Protein AF-A0A6N6SNC8-F1 (afdb_monomer_lite)

Structure (mmCIF, N/CA/C/O backbone):
data_AF-A0A6N6SNC8-F1
#
_entry.id   AF-A0A6N6SNC8-F1
#
loop_
_atom_site.group_PDB
_atom_site.id
_atom_site.type_symbol
_atom_site.label_atom_id
_atom_site.label_alt_id
_atom_site.label_comp_id
_atom_site.label_asym_id
_atom_site.label_entity_id
_atom_site.label_seq_id
_atom_site.pdbx_PDB_ins_code
_atom_site.Cartn_x
_atom_site.Cartn_y
_atom_site.Cartn_z
_atom_site.occupancy
_atom_site.B_iso_or_equiv
_atom_site.auth_seq_id
_atom_site.auth_comp_id
_atom_site.auth_asym_id
_atom_site.auth_atom_id
_atom_site.pdbx_PDB_model_num
ATOM 1 N N . MET A 1 1 ? 15.469 25.838 -21.365 1.00 30.25 1 MET A N 1
ATOM 2 C CA . MET A 1 1 ? 14.288 25.008 -21.039 1.00 30.25 1 MET A CA 1
ATOM 3 C C . MET A 1 1 ? 14.479 23.683 -21.743 1.00 30.25 1 MET A C 1
ATOM 5 O O . MET A 1 1 ? 14.715 23.697 -22.941 1.00 30.25 1 MET A O 1
ATOM 9 N N . SER A 1 2 ? 14.491 22.579 -21.003 1.00 34.53 2 SER A N 1
ATOM 10 C CA . SER A 1 2 ? 14.783 21.237 -21.510 1.00 34.53 2 SER A CA 1
ATOM 11 C C . SER A 1 2 ? 13.691 20.756 -22.473 1.00 34.53 2 SER A C 1
ATOM 13 O O . SER A 1 2 ? 12.701 20.163 -22.051 1.00 34.53 2 SER A O 1
ATOM 15 N N . THR A 1 3 ? 13.880 20.994 -23.769 1.00 47.97 3 THR A N 1
ATOM 16 C CA . THR A 1 3 ? 13.069 20.475 -24.889 1.00 47.97 3 THR A CA 1
ATOM 17 C C . THR A 1 3 ? 13.160 18.955 -25.066 1.00 47.97 3 THR A C 1
ATOM 19 O O . THR A 1 3 ? 12.480 18.393 -25.914 1.00 47.97 3 THR A O 1
ATOM 22 N N . ILE A 1 4 ? 13.968 18.283 -24.244 1.00 53.31 4 ILE A N 1
ATOM 23 C CA . ILE A 1 4 ? 14.408 16.892 -24.409 1.00 53.31 4 ILE A CA 1
ATOM 24 C C . ILE A 1 4 ? 13.260 15.868 -24.231 1.00 53.31 4 ILE A C 1
ATOM 26 O O . ILE A 1 4 ? 13.369 14.740 -24.694 1.00 53.31 4 ILE A O 1
ATOM 30 N N . LEU A 1 5 ? 12.133 16.248 -23.611 1.00 61.12 5 LEU A N 1
ATOM 31 C CA . LEU A 1 5 ? 10.960 15.382 -23.386 1.00 61.12 5 LEU A CA 1
ATOM 32 C C . LEU A 1 5 ? 9.649 16.164 -23.560 1.00 61.12 5 LEU A C 1
ATOM 34 O O . LEU A 1 5 ? 8.864 16.300 -22.617 1.00 61.12 5 LEU A O 1
ATOM 38 N N . SER A 1 6 ? 9.440 16.744 -24.741 1.00 69.75 6 SER A N 1
ATOM 39 C CA . SER A 1 6 ? 8.184 17.430 -25.055 1.00 69.75 6 SER A CA 1
ATOM 40 C C . SER A 1 6 ? 7.028 16.423 -25.192 1.00 69.75 6 SER A C 1
ATOM 42 O O . SER A 1 6 ? 7.245 15.269 -25.568 1.00 69.75 6 SER A O 1
ATOM 44 N N . THR A 1 7 ? 5.796 16.827 -24.873 1.00 69.38 7 THR A N 1
ATOM 45 C CA . THR A 1 7 ? 4.614 15.941 -24.909 1.00 69.38 7 THR A CA 1
ATOM 46 C C . THR A 1 7 ? 4.378 15.360 -26.311 1.00 69.38 7 THR A C 1
ATOM 48 O O . THR A 1 7 ? 3.911 14.230 -26.454 1.00 69.38 7 THR A O 1
ATOM 51 N N . GLU A 1 8 ? 4.803 16.087 -27.348 1.00 70.00 8 GLU A N 1
ATOM 52 C CA . GLU A 1 8 ? 4.810 15.648 -28.745 1.00 70.00 8 GLU A CA 1
ATOM 53 C C . GLU A 1 8 ? 5.697 14.410 -28.930 1.00 70.00 8 GLU A C 1
ATOM 55 O O . GLU A 1 8 ? 5.263 13.406 -29.495 1.00 70.00 8 GLU A O 1
ATOM 60 N N . LEU A 1 9 ? 6.915 14.439 -28.382 1.00 72.25 9 LEU A N 1
ATOM 61 C CA . LEU A 1 9 ? 7.845 13.317 -28.446 1.00 72.25 9 LEU A CA 1
ATOM 62 C C . LEU A 1 9 ? 7.339 12.100 -27.654 1.00 72.25 9 LEU A C 1
ATOM 64 O O . LEU A 1 9 ? 7.426 10.966 -28.127 1.00 72.25 9 LEU A O 1
ATOM 68 N N . LEU A 1 10 ? 6.773 12.339 -26.467 1.00 72.00 10 LEU A N 1
ATOM 69 C CA . LEU A 1 10 ? 6.213 11.285 -25.614 1.00 72.00 10 LEU A CA 1
ATOM 70 C C . LEU A 1 10 ? 5.106 10.498 -26.330 1.00 72.00 10 LEU A C 1
ATOM 72 O O . LEU A 1 10 ? 5.070 9.270 -26.246 1.00 72.00 10 LEU A O 1
ATOM 76 N N . SER A 1 11 ? 4.234 11.197 -27.060 1.00 69.38 11 SER A N 1
ATOM 77 C CA . SER A 1 11 ? 3.096 10.581 -27.753 1.00 69.38 11 SER A CA 1
ATOM 78 C C . SER A 1 11 ? 3.502 9.632 -28.889 1.00 69.38 11 SER A C 1
ATOM 80 O O . SER A 1 11 ? 2.806 8.649 -29.142 1.00 69.38 11 SER A O 1
ATOM 82 N N . LEU A 1 12 ? 4.654 9.879 -29.524 1.00 66.00 12 LEU A N 1
ATOM 83 C CA . LEU A 1 12 ? 5.172 9.078 -30.638 1.00 66.00 12 LEU A CA 1
ATOM 84 C C . LEU A 1 12 ? 6.055 7.909 -30.189 1.00 66.00 12 LEU A C 1
ATOM 86 O O . LEU A 1 12 ? 6.113 6.887 -30.869 1.00 66.00 12 LEU A O 1
ATOM 90 N N . LEU A 1 13 ? 6.740 8.036 -29.051 1.00 69.12 13 LEU A N 1
ATOM 91 C CA . LEU A 1 13 ? 7.660 7.004 -28.561 1.00 69.12 13 LEU A CA 1
ATOM 92 C C . LEU A 1 13 ? 6.989 5.927 -27.704 1.00 69.12 13 LEU A C 1
ATOM 94 O O . LEU A 1 13 ? 7.577 4.868 -27.501 1.00 69.12 13 LEU A O 1
ATOM 98 N N . HIS A 1 14 ? 5.764 6.144 -27.215 1.00 64.38 14 HIS A N 1
ATOM 99 C CA . HIS A 1 14 ? 5.116 5.177 -26.321 1.00 64.38 14 HIS A CA 1
ATOM 100 C C . HIS A 1 14 ? 4.861 3.800 -26.971 1.00 64.38 14 HIS A C 1
ATOM 102 O O . HIS A 1 14 ? 4.758 2.809 -26.248 1.00 64.38 14 HIS A O 1
ATOM 108 N N . HIS A 1 15 ? 4.800 3.742 -28.306 1.00 62.62 15 HIS A N 1
ATOM 109 C CA . HIS A 1 15 ? 4.545 2.528 -29.087 1.00 62.62 15 HIS A CA 1
ATOM 110 C C . HIS A 1 15 ? 5.802 1.734 -29.471 1.00 62.62 15 HIS A C 1
ATOM 112 O O . HIS A 1 15 ? 5.677 0.613 -29.962 1.00 62.62 15 HIS A O 1
ATOM 118 N N . VAL A 1 16 ? 7.001 2.293 -29.277 1.00 64.38 16 VAL A N 1
ATOM 119 C CA . VAL A 1 16 ? 8.247 1.628 -29.675 1.00 64.38 16 VAL A CA 1
ATOM 120 C C . VAL A 1 16 ? 8.626 0.586 -28.616 1.00 64.38 16 VAL A C 1
ATOM 122 O O . VAL A 1 16 ? 8.676 0.884 -27.423 1.00 64.38 16 VAL A O 1
ATOM 125 N N . GLU A 1 17 ? 8.899 -0.652 -29.039 1.00 62.62 17 GLU A N 1
ATOM 126 C CA . GLU A 1 17 ? 9.297 -1.755 -28.151 1.00 62.62 17 GLU A CA 1
ATOM 127 C C . GLU A 1 17 ? 10.752 -2.177 -28.403 1.00 62.62 17 GLU A C 1
ATOM 129 O O . GLU A 1 17 ? 11.101 -2.645 -29.484 1.00 62.62 17 GLU A O 1
ATOM 134 N N . LEU A 1 18 ? 11.595 -2.084 -27.370 1.00 61.59 18 LEU A N 1
ATOM 135 C CA . LEU A 1 18 ? 13.046 -2.328 -27.446 1.00 61.59 18 LEU A CA 1
ATOM 136 C C . LEU A 1 18 ? 13.452 -3.763 -27.795 1.00 61.59 18 LEU A C 1
ATOM 138 O O . LEU A 1 18 ? 14.553 -4.010 -28.280 1.00 61.59 18 LEU A O 1
ATOM 142 N N . ASN A 1 19 ? 12.574 -4.725 -27.542 1.00 59.25 19 ASN A N 1
ATOM 143 C CA . ASN A 1 19 ? 12.831 -6.134 -27.812 1.00 59.25 19 ASN A CA 1
ATOM 144 C C . ASN A 1 19 ? 12.442 -6.552 -29.246 1.00 59.25 19 ASN A C 1
ATOM 146 O O . ASN A 1 19 ? 12.583 -7.729 -29.592 1.00 59.25 19 ASN A O 1
ATOM 150 N N . LYS A 1 20 ? 11.914 -5.627 -30.064 1.00 64.88 20 LYS A N 1
ATOM 151 C CA . LYS A 1 20 ? 11.582 -5.858 -31.474 1.00 64.88 20 LYS A CA 1
ATOM 152 C C . LYS A 1 20 ? 12.722 -5.370 -32.365 1.00 64.88 20 LYS A C 1
ATOM 154 O O . LYS A 1 20 ? 13.299 -4.309 -32.153 1.00 64.88 20 LYS A O 1
ATOM 159 N N . SER A 1 21 ? 13.047 -6.141 -33.400 1.00 61.69 21 SER A N 1
ATOM 160 C CA . SER A 1 21 ? 13.961 -5.681 -34.449 1.00 61.69 21 SER A CA 1
ATOM 161 C C . SER A 1 21 ? 13.366 -4.461 -35.154 1.00 61.69 21 SER A C 1
ATOM 163 O O . SER A 1 21 ? 12.215 -4.536 -35.581 1.00 61.69 21 SER A O 1
ATOM 165 N N . GLY A 1 22 ? 14.142 -3.389 -35.322 1.00 70.56 22 GLY A N 1
ATOM 166 C CA . GLY A 1 22 ? 13.676 -2.155 -35.962 1.00 70.56 22 GLY A CA 1
ATOM 167 C C . GLY A 1 22 ? 13.325 -1.014 -34.997 1.00 70.56 22 GLY A C 1
ATOM 168 O O . GLY A 1 22 ? 12.926 0.051 -35.462 1.00 70.56 22 GLY A O 1
ATOM 169 N N . TRP A 1 23 ? 13.469 -1.204 -33.677 1.00 74.69 23 TRP A N 1
ATOM 170 C CA . TRP A 1 23 ? 13.125 -0.183 -32.675 1.00 74.69 23 TRP A CA 1
ATOM 171 C C . TRP A 1 23 ? 13.933 1.113 -32.842 1.00 74.69 23 TRP A C 1
ATOM 173 O O . TRP A 1 23 ? 13.412 2.202 -32.590 1.00 74.69 23 TRP A O 1
ATOM 183 N N . TRP A 1 24 ? 15.194 1.016 -33.280 1.00 78.94 24 TRP A N 1
ATOM 184 C CA . TRP A 1 24 ? 16.045 2.185 -33.511 1.00 78.94 24 TRP A CA 1
ATOM 185 C C . TRP A 1 24 ? 15.523 2.988 -34.704 1.00 78.94 24 TRP A C 1
ATOM 187 O O . TRP A 1 24 ? 15.339 4.200 -34.616 1.00 78.94 24 TRP A O 1
ATOM 197 N N . GLU A 1 25 ? 15.209 2.301 -35.801 1.00 82.00 25 GLU A N 1
ATOM 198 C CA . GLU A 1 25 ? 14.643 2.893 -37.007 1.00 82.00 25 GLU A CA 1
ATOM 199 C C . GLU A 1 25 ? 13.294 3.563 -36.723 1.00 82.00 25 GLU A C 1
ATOM 201 O O . GLU A 1 25 ? 13.073 4.691 -37.157 1.00 82.00 25 GLU A O 1
ATOM 206 N N . GLU A 1 26 ? 12.415 2.916 -35.955 1.00 80.94 26 GLU A N 1
ATOM 207 C CA . GLU A 1 26 ? 11.128 3.486 -35.535 1.00 80.94 26 GLU A CA 1
ATOM 208 C C . GLU A 1 26 ? 11.306 4.717 -34.637 1.00 80.94 26 GLU A C 1
ATOM 210 O O . GLU A 1 26 ? 10.615 5.719 -34.821 1.00 80.94 26 GLU A O 1
ATOM 215 N N . SER A 1 27 ? 12.285 4.694 -33.729 1.00 79.25 27 SER A N 1
ATOM 216 C CA . SER A 1 27 ? 12.608 5.841 -32.870 1.00 79.25 27 SER A CA 1
ATOM 217 C C . SER A 1 27 ? 13.084 7.041 -33.694 1.00 79.25 27 SER A C 1
ATOM 219 O O . SER A 1 27 ? 12.595 8.155 -33.506 1.00 79.25 27 SER A O 1
ATOM 221 N N . VAL A 1 28 ? 13.974 6.822 -34.669 1.00 83.00 28 VAL A N 1
ATOM 222 C CA . VAL A 1 28 ? 14.445 7.873 -35.591 1.00 83.00 28 VAL A CA 1
ATOM 223 C C . VAL A 1 28 ? 13.308 8.420 -36.458 1.00 83.00 28 VAL A C 1
ATOM 225 O O . VAL A 1 28 ? 13.212 9.635 -36.638 1.00 83.00 28 VAL A O 1
ATOM 228 N N . GLN A 1 29 ? 12.401 7.565 -36.937 1.00 86.00 29 GLN A N 1
ATOM 229 C CA . GLN A 1 29 ? 11.201 7.987 -37.677 1.00 86.00 29 GLN A CA 1
ATOM 230 C C . GLN A 1 29 ? 10.268 8.853 -36.809 1.00 86.00 29 GLN A C 1
ATOM 232 O O . GLN A 1 29 ? 9.730 9.860 -37.286 1.00 86.00 29 GLN A O 1
ATOM 237 N N . SER A 1 30 ? 10.124 8.523 -35.524 1.00 84.25 30 SER A N 1
ATOM 238 C CA . SER A 1 30 ? 9.389 9.340 -34.552 1.00 84.25 30 SER A CA 1
ATOM 239 C C . SER A 1 30 ? 10.055 10.699 -34.318 1.00 84.25 30 SER A C 1
ATOM 241 O O . SER A 1 30 ? 9.365 11.718 -34.358 1.00 84.25 30 SER A O 1
ATOM 243 N N . PHE A 1 31 ? 11.384 10.762 -34.177 1.00 82.75 31 PHE A N 1
ATOM 244 C CA . PHE A 1 31 ? 12.109 12.036 -34.044 1.00 82.75 31 PHE A CA 1
ATOM 245 C C . PHE A 1 31 ? 11.957 12.933 -35.281 1.00 82.75 31 PHE A C 1
ATOM 247 O O . PHE A 1 31 ? 11.683 14.128 -35.145 1.00 82.75 31 PHE A O 1
ATOM 254 N N . ILE A 1 32 ? 12.058 12.361 -36.486 1.00 86.00 32 ILE A N 1
ATOM 255 C CA . ILE A 1 32 ? 11.804 13.078 -37.747 1.00 86.00 32 ILE A CA 1
ATOM 256 C C . ILE A 1 32 ? 10.371 13.628 -37.769 1.00 86.00 32 ILE A C 1
ATOM 258 O O . ILE A 1 32 ? 10.148 14.776 -38.152 1.00 86.00 32 ILE A O 1
ATOM 262 N N . SER A 1 33 ? 9.395 12.840 -37.316 1.00 85.19 33 SER A N 1
ATOM 263 C CA . SER A 1 33 ? 7.991 13.260 -37.265 1.00 85.19 33 SER A CA 1
ATOM 264 C C . SER A 1 33 ? 7.778 14.459 -36.331 1.00 85.19 33 SER A C 1
ATOM 266 O O . SER A 1 33 ? 7.068 15.397 -36.700 1.00 85.19 33 SER A O 1
ATOM 268 N N . VAL A 1 34 ? 8.441 14.484 -35.166 1.00 83.88 34 VAL A N 1
ATOM 269 C CA . VAL A 1 34 ? 8.385 15.613 -34.214 1.00 83.88 34 VAL A CA 1
ATOM 270 C C . VAL A 1 34 ? 8.845 16.926 -34.857 1.00 83.88 34 VAL A C 1
ATOM 272 O O . VAL A 1 34 ? 8.243 17.967 -34.585 1.00 83.88 34 VAL A O 1
ATOM 275 N N . ALA A 1 35 ? 9.850 16.890 -35.740 1.00 84.00 35 ALA A N 1
ATOM 276 C CA . ALA A 1 35 ? 10.332 18.079 -36.448 1.00 84.00 35 ALA A CA 1
ATOM 277 C C . ALA A 1 35 ? 9.221 18.746 -37.275 1.00 84.00 35 ALA A C 1
ATOM 279 O O . ALA A 1 35 ? 9.010 19.957 -37.183 1.00 84.00 35 ALA A O 1
ATOM 280 N N . PHE A 1 36 ? 8.449 17.947 -38.018 1.00 84.56 36 PHE A N 1
ATOM 281 C CA . PHE A 1 36 ? 7.308 18.447 -38.786 1.00 84.56 36 PHE A CA 1
ATOM 282 C C . PHE A 1 36 ? 6.190 18.954 -37.878 1.00 84.56 36 PHE A C 1
ATOM 284 O O . PHE A 1 36 ? 5.623 20.013 -38.131 1.00 84.56 36 PHE A O 1
ATOM 291 N N . ILE A 1 37 ? 5.883 18.227 -36.804 1.00 83.25 37 ILE A N 1
ATOM 292 C CA . ILE A 1 37 ? 4.804 18.574 -35.873 1.00 83.25 37 ILE A CA 1
ATOM 293 C C . ILE A 1 37 ? 5.063 19.916 -35.186 1.00 83.25 37 ILE A C 1
ATOM 295 O O . ILE A 1 37 ? 4.176 20.771 -35.176 1.00 83.25 37 ILE A O 1
ATOM 299 N N . GLN A 1 38 ? 6.271 20.133 -34.655 1.00 79.50 38 GLN A N 1
ATOM 300 C CA . GLN A 1 38 ? 6.625 21.402 -34.009 1.00 79.50 38 GLN A CA 1
ATOM 301 C C . GLN A 1 38 ? 6.636 22.579 -34.990 1.00 79.50 38 GLN A C 1
ATOM 303 O O . GLN A 1 38 ? 6.488 23.726 -34.571 1.00 79.50 38 GLN A O 1
ATOM 308 N N . ASN A 1 39 ? 6.772 22.301 -36.288 1.00 82.00 39 ASN A N 1
ATOM 309 C CA . ASN A 1 39 ? 6.674 23.290 -37.355 1.00 82.00 39 ASN A CA 1
ATOM 310 C C . ASN A 1 39 ? 5.256 23.381 -37.964 1.00 82.00 39 ASN A C 1
ATOM 312 O O . ASN A 1 39 ? 5.092 23.849 -39.090 1.00 82.00 39 ASN A O 1
ATOM 316 N N . GLY A 1 40 ? 4.222 22.886 -37.269 1.00 78.56 40 GLY A N 1
ATOM 317 C CA . GLY A 1 40 ? 2.825 22.959 -37.721 1.00 78.56 40 GLY A CA 1
ATOM 318 C C . GLY A 1 40 ? 2.519 22.119 -38.966 1.00 78.56 40 GLY A C 1
ATOM 319 O O . GLY A 1 40 ? 1.628 22.465 -39.737 1.00 78.56 40 GLY A O 1
ATOM 320 N N . ASN A 1 41 ? 3.280 21.045 -39.186 1.00 85.19 41 ASN A N 1
ATOM 321 C CA . ASN A 1 41 ? 3.298 20.247 -40.411 1.00 85.19 41 ASN A CA 1
ATOM 322 C C . ASN A 1 41 ? 3.507 21.105 -41.672 1.00 85.19 41 ASN A C 1
ATOM 324 O O . ASN A 1 41 ? 2.824 20.920 -42.678 1.00 85.19 41 ASN A O 1
ATOM 328 N N . ALA A 1 42 ? 4.425 22.074 -41.621 1.00 85.31 42 ALA A N 1
ATOM 329 C CA . ALA A 1 42 ? 4.873 22.807 -42.801 1.00 85.31 42 ALA A CA 1
ATOM 330 C C . ALA A 1 42 ? 5.792 21.945 -43.688 1.00 85.31 42 ALA A C 1
ATOM 332 O O . ALA A 1 42 ? 6.376 20.957 -43.245 1.00 85.31 42 ALA A O 1
ATOM 333 N N . TRP A 1 43 ? 5.915 22.315 -44.964 1.00 88.56 43 TRP A N 1
ATOM 334 C CA . TRP A 1 43 ? 6.829 21.660 -45.903 1.00 88.56 43 TRP A CA 1
ATOM 335 C C . TRP A 1 43 ? 8.283 22.018 -45.578 1.00 88.56 43 TRP A C 1
ATOM 337 O O . TRP A 1 43 ? 8.626 23.199 -45.629 1.00 88.56 43 TRP A O 1
ATOM 347 N N . MET A 1 44 ? 9.126 21.019 -45.303 1.00 88.00 44 MET A N 1
ATOM 348 C CA . MET A 1 44 ? 10.530 21.212 -44.904 1.00 88.00 44 MET A CA 1
ATOM 349 C C . MET A 1 44 ? 11.500 20.546 -45.882 1.00 88.00 44 MET A C 1
ATOM 351 O O . MET A 1 44 ? 11.183 19.496 -46.445 1.00 88.00 44 MET A O 1
ATOM 355 N N . VAL A 1 45 ? 12.681 21.132 -46.077 1.00 88.62 45 VAL A N 1
ATOM 356 C CA . VAL A 1 45 ? 13.793 20.480 -46.801 1.00 88.62 45 VAL A CA 1
ATOM 357 C C . VAL A 1 45 ? 14.608 19.576 -45.867 1.00 88.62 45 VAL A C 1
ATOM 359 O O . VAL A 1 45 ? 14.532 19.687 -44.643 1.00 88.62 45 VAL A O 1
ATOM 362 N N . ASP A 1 46 ? 15.409 18.677 -46.433 1.00 84.12 46 ASP A N 1
ATOM 363 C CA . ASP A 1 46 ? 16.264 17.748 -45.682 1.00 84.12 46 ASP A CA 1
ATOM 364 C C . ASP A 1 46 ? 17.225 18.461 -44.715 1.00 84.12 46 ASP A C 1
ATOM 366 O O . ASP A 1 46 ? 17.362 18.037 -43.566 1.00 84.12 46 ASP A O 1
ATOM 370 N N . SER A 1 47 ? 17.824 19.582 -45.129 1.00 83.69 47 SER A N 1
ATOM 371 C CA . SER A 1 47 ? 18.714 20.379 -44.276 1.00 83.69 47 SER A CA 1
ATOM 372 C C . SER A 1 47 ? 18.012 20.966 -43.046 1.00 83.69 47 SER A C 1
ATOM 374 O O . SER A 1 47 ? 18.608 21.009 -41.975 1.00 83.69 47 SER A O 1
ATOM 376 N N . GLU A 1 48 ? 16.745 21.377 -43.172 1.00 86.00 48 GLU A N 1
ATOM 377 C CA . GLU A 1 48 ? 15.949 21.920 -42.058 1.00 86.00 48 GLU A CA 1
ATOM 378 C C . GLU A 1 48 ? 15.580 20.826 -41.049 1.00 86.00 48 GLU A C 1
ATOM 380 O O . GLU A 1 48 ? 15.591 21.060 -39.840 1.00 86.00 48 GLU A O 1
ATOM 385 N N . ILE A 1 49 ? 15.284 19.616 -41.536 1.00 84.81 49 ILE A N 1
ATOM 386 C CA . ILE A 1 49 ? 14.999 18.451 -40.687 1.00 84.81 49 ILE A CA 1
ATOM 387 C C . ILE A 1 49 ? 16.262 18.056 -39.920 1.00 84.81 49 ILE A C 1
ATOM 389 O O . ILE A 1 49 ? 16.215 17.897 -38.703 1.00 84.81 49 ILE A O 1
ATOM 393 N N . ILE A 1 50 ? 17.399 17.937 -40.612 1.00 84.19 50 ILE A N 1
ATOM 394 C CA . ILE A 1 50 ? 18.682 17.580 -39.993 1.00 84.19 50 ILE A CA 1
ATOM 395 C C . ILE A 1 50 ? 19.073 18.622 -38.942 1.00 84.19 50 ILE A C 1
ATOM 397 O O . ILE A 1 50 ? 19.403 18.235 -37.825 1.00 84.19 50 ILE A O 1
ATOM 401 N N . GLN A 1 51 ? 18.965 19.916 -39.262 1.00 84.81 51 GLN A N 1
ATOM 402 C CA . GLN A 1 51 ? 19.257 20.999 -38.322 1.00 84.81 51 GLN A CA 1
ATOM 403 C C . GLN A 1 51 ? 18.370 20.927 -37.071 1.00 84.81 51 GLN A C 1
ATOM 405 O O . GLN A 1 51 ? 18.858 21.083 -35.955 1.00 84.81 51 GLN A O 1
ATOM 410 N N . PHE A 1 52 ? 17.074 20.645 -37.230 1.00 84.12 52 PHE A N 1
ATOM 411 C CA . PHE A 1 52 ? 16.178 20.465 -36.089 1.00 84.12 52 PHE A CA 1
ATOM 412 C C . PHE A 1 52 ? 16.626 19.297 -35.193 1.00 84.12 52 PHE A C 1
ATOM 414 O O . PHE A 1 52 ? 16.678 19.437 -33.971 1.00 84.12 52 PHE A O 1
ATOM 421 N N . LEU A 1 53 ? 16.968 18.151 -35.787 1.00 82.31 53 LEU A N 1
ATOM 422 C CA . LEU A 1 53 ? 17.371 16.953 -35.047 1.00 82.31 53 LEU A CA 1
ATOM 423 C C . LEU A 1 53 ? 18.704 17.147 -34.301 1.00 82.31 53 LEU A C 1
ATOM 425 O O . LEU A 1 53 ? 18.819 16.720 -33.151 1.00 82.31 53 LEU A O 1
ATOM 429 N N . THR A 1 54 ? 19.686 17.817 -34.907 1.00 80.19 54 THR A N 1
ATOM 430 C CA . THR A 1 54 ? 21.008 18.035 -34.295 1.00 80.19 54 THR A CA 1
ATOM 431 C C . THR A 1 54 ? 21.026 19.198 -33.301 1.00 80.19 54 THR A C 1
ATOM 433 O O . THR A 1 54 ? 21.624 19.064 -32.237 1.00 80.19 54 THR A O 1
ATOM 436 N N . GLU A 1 55 ? 20.367 20.325 -33.595 1.00 79.00 55 GLU A N 1
ATOM 437 C CA . GLU A 1 55 ? 20.442 21.536 -32.757 1.00 79.00 55 GLU A CA 1
ATOM 438 C C . GLU A 1 55 ? 19.387 21.581 -31.642 1.00 79.00 55 GLU A C 1
ATOM 440 O O . GLU A 1 55 ? 19.671 22.105 -30.566 1.00 79.00 55 GLU A O 1
ATOM 445 N N . LYS A 1 56 ? 18.169 21.053 -31.859 1.00 75.12 56 LYS A N 1
ATOM 446 C CA . LYS A 1 56 ? 17.090 21.101 -30.846 1.00 75.12 56 LYS A CA 1
ATOM 447 C C . LYS A 1 56 ? 16.941 19.830 -30.014 1.00 75.12 56 LYS A C 1
ATOM 449 O O . LYS A 1 56 ? 16.507 19.929 -28.864 1.00 75.12 56 LYS A O 1
ATOM 454 N N . LEU A 1 57 ? 17.227 18.663 -30.595 1.00 70.94 57 LEU A N 1
ATOM 455 C CA . LEU A 1 57 ? 17.143 17.364 -29.913 1.00 70.94 57 LEU A CA 1
ATOM 456 C C . LEU A 1 57 ? 18.517 16.792 -29.533 1.00 70.94 57 LEU A C 1
ATOM 458 O O . LEU A 1 57 ? 18.563 15.746 -28.892 1.00 70.94 57 LEU A O 1
ATOM 462 N N . GLU A 1 58 ? 19.610 17.480 -29.888 1.00 75.50 58 GLU A N 1
ATOM 463 C CA . GLU A 1 58 ? 20.992 17.080 -29.575 1.00 75.50 58 GLU A CA 1
ATOM 464 C C . GLU A 1 58 ? 21.337 15.655 -30.067 1.00 75.50 58 GLU A C 1
ATOM 466 O O . GLU A 1 58 ? 22.119 14.934 -29.441 1.00 75.50 58 GLU A O 1
ATOM 471 N N . LEU A 1 59 ? 20.747 15.224 -31.192 1.00 77.75 59 LEU A N 1
ATOM 472 C CA . LEU A 1 59 ? 20.992 13.897 -31.760 1.00 77.75 59 LEU A CA 1
ATOM 473 C C . LEU A 1 59 ? 22.321 13.860 -32.527 1.00 77.75 59 LEU A C 1
ATOM 475 O O . LEU A 1 59 ? 22.563 14.676 -33.416 1.00 77.75 59 LEU A O 1
ATOM 479 N N . GLN A 1 60 ? 23.157 12.865 -32.230 1.00 74.62 60 GLN A N 1
ATOM 480 C CA . GLN A 1 60 ? 24.458 12.637 -32.875 1.00 74.62 60 GLN A CA 1
ATOM 481 C C . GLN A 1 60 ? 24.366 11.534 -33.939 1.00 74.62 60 GLN A C 1
ATOM 483 O O . GLN A 1 60 ? 25.103 10.552 -33.911 1.00 74.62 60 GLN A O 1
ATOM 488 N N . ILE A 1 61 ? 23.421 11.672 -34.871 1.00 76.38 61 ILE A N 1
ATOM 489 C CA . ILE A 1 61 ? 23.189 10.685 -35.934 1.00 76.38 61 ILE A CA 1
ATOM 490 C C . ILE A 1 61 ? 23.805 11.186 -37.240 1.00 76.38 61 ILE A C 1
ATOM 492 O O . ILE A 1 61 ? 23.626 12.341 -37.623 1.00 76.38 61 ILE A O 1
ATOM 496 N N . ASP A 1 62 ? 24.492 10.290 -37.946 1.00 79.94 62 ASP A N 1
ATOM 497 C CA . ASP A 1 62 ? 25.024 10.560 -39.279 1.00 79.94 62 ASP A CA 1
ATOM 498 C C . ASP A 1 62 ? 23.918 10.980 -40.271 1.00 79.94 62 ASP A C 1
ATOM 500 O O . ASP A 1 62 ? 22.839 10.375 -40.334 1.00 79.94 62 ASP A O 1
ATOM 504 N N . GLN A 1 63 ? 24.194 12.012 -41.073 1.00 81.38 63 GLN A N 1
ATOM 505 C CA . GLN A 1 63 ? 23.223 12.616 -41.989 1.00 81.38 63 GLN A CA 1
ATOM 506 C C . GLN A 1 63 ? 22.716 11.612 -43.030 1.00 81.38 63 GLN A C 1
ATOM 508 O O . GLN A 1 63 ? 21.534 11.635 -43.387 1.00 81.38 63 GLN A O 1
ATOM 513 N N . ASP A 1 64 ? 23.572 10.688 -43.468 1.00 81.06 64 ASP A N 1
ATOM 514 C CA . ASP A 1 64 ? 23.205 9.662 -44.444 1.00 81.06 64 ASP A CA 1
ATOM 515 C C . ASP A 1 64 ? 22.197 8.655 -43.867 1.00 81.06 64 ASP A C 1
ATOM 517 O O . ASP A 1 64 ? 21.280 8.209 -44.565 1.00 81.06 64 ASP A O 1
ATOM 521 N N . ARG A 1 65 ? 22.273 8.354 -42.561 1.00 80.50 65 ARG A N 1
ATOM 522 C CA . ARG A 1 65 ? 21.273 7.508 -41.884 1.00 80.50 65 ARG A CA 1
ATOM 523 C C . ARG A 1 65 ? 19.926 8.210 -41.766 1.00 80.50 65 ARG A C 1
ATOM 525 O O . ARG A 1 65 ? 18.900 7.563 -41.980 1.00 80.50 65 ARG A O 1
ATOM 532 N N . ILE A 1 66 ? 19.915 9.510 -41.464 1.00 83.88 66 ILE A N 1
ATOM 533 C CA . ILE A 1 66 ? 18.676 10.304 -41.402 1.00 83.88 66 ILE A CA 1
ATOM 534 C C . ILE A 1 66 ? 17.999 10.310 -42.776 1.00 83.88 66 ILE A C 1
ATOM 536 O O . ILE A 1 66 ? 16.813 9.993 -42.878 1.00 83.88 66 ILE A O 1
ATOM 540 N N . LYS A 1 67 ? 18.759 10.572 -43.847 1.00 85.44 67 LYS A N 1
ATOM 541 C CA . LYS A 1 67 ? 18.251 10.544 -45.228 1.00 85.44 67 LYS A CA 1
ATOM 542 C C . LYS A 1 67 ? 17.666 9.183 -45.601 1.00 85.44 67 LYS A C 1
ATOM 544 O O . LYS A 1 67 ? 16.543 9.118 -46.100 1.00 85.44 67 LYS A O 1
ATOM 549 N N . LYS A 1 68 ? 18.355 8.091 -45.255 1.00 87.25 68 LYS A N 1
ATOM 550 C CA . LYS A 1 68 ? 17.852 6.727 -45.471 1.00 87.25 68 LYS A CA 1
ATOM 551 C C . LYS A 1 68 ? 16.525 6.468 -44.746 1.00 87.25 68 LYS A C 1
ATOM 553 O O . LYS A 1 68 ? 15.647 5.810 -45.295 1.00 87.25 68 LYS A O 1
ATOM 558 N N . GLN A 1 69 ? 16.338 6.992 -43.532 1.00 88.31 69 GLN A N 1
ATOM 559 C CA . GLN A 1 69 ? 15.058 6.860 -42.823 1.00 88.31 69 GLN A CA 1
ATOM 560 C C . GLN A 1 69 ? 13.946 7.717 -43.438 1.00 88.31 69 GLN A C 1
ATOM 562 O O . GLN A 1 69 ? 12.808 7.254 -43.509 1.00 88.31 69 GLN A O 1
ATOM 567 N N . ILE A 1 70 ? 14.256 8.910 -43.956 1.00 87.12 70 ILE A N 1
ATOM 568 C CA . ILE A 1 70 ? 13.296 9.733 -44.712 1.00 87.12 70 ILE A CA 1
ATOM 569 C C . ILE A 1 70 ? 12.799 8.974 -45.956 1.00 87.12 70 ILE A C 1
ATOM 571 O O . ILE A 1 70 ? 11.594 8.936 -46.216 1.00 87.12 70 ILE A O 1
ATOM 575 N N . GLU A 1 71 ? 13.691 8.295 -46.683 1.00 86.19 71 GLU A N 1
ATOM 576 C CA . GLU A 1 71 ? 13.322 7.440 -47.823 1.00 86.19 71 GLU A CA 1
ATOM 577 C C . GLU A 1 71 ? 12.421 6.267 -47.405 1.00 86.19 71 GLU A C 1
ATOM 579 O O . GLU A 1 71 ? 11.416 5.975 -48.063 1.00 86.19 71 GLU A O 1
ATOM 584 N N . VAL A 1 72 ? 12.722 5.622 -46.273 1.00 87.44 72 VAL A N 1
ATOM 585 C CA . VAL A 1 72 ? 11.869 4.560 -45.715 1.00 87.44 72 VAL A CA 1
ATOM 586 C C . VAL A 1 72 ? 10.482 5.107 -45.360 1.00 87.44 72 VAL A C 1
ATOM 588 O O . VAL A 1 72 ? 9.477 4.493 -45.726 1.00 87.44 72 VAL A O 1
ATOM 591 N N . MET A 1 73 ? 10.390 6.275 -44.721 1.00 87.31 73 MET A N 1
ATOM 592 C CA . MET A 1 73 ? 9.108 6.910 -44.389 1.00 87.31 73 MET A CA 1
ATOM 593 C C . MET A 1 73 ? 8.297 7.296 -45.632 1.00 87.31 73 MET A C 1
ATOM 595 O O . MET A 1 73 ? 7.068 7.171 -45.625 1.00 87.31 73 MET A O 1
ATOM 599 N N . LEU A 1 74 ? 8.957 7.711 -46.717 1.00 87.25 74 LEU A N 1
ATOM 600 C CA . LEU A 1 74 ? 8.307 7.924 -48.013 1.00 87.25 74 LEU A CA 1
ATOM 601 C C . LEU A 1 74 ? 7.751 6.617 -48.587 1.00 87.25 74 LEU A C 1
ATOM 603 O O . LEU A 1 74 ? 6.596 6.579 -49.016 1.00 87.25 74 LEU A O 1
ATOM 607 N N . SER A 1 75 ? 8.528 5.530 -48.540 1.00 87.06 75 SER A N 1
ATOM 608 C CA . SER A 1 75 ? 8.086 4.216 -49.033 1.00 87.06 75 SER A CA 1
ATOM 609 C C . SER A 1 75 ? 6.876 3.671 -48.259 1.00 87.06 75 SER A C 1
ATOM 611 O O . SER A 1 75 ? 5.963 3.094 -48.853 1.00 87.06 75 SER A O 1
ATOM 613 N N . LYS A 1 76 ? 6.812 3.941 -46.945 1.00 85.81 76 LYS A N 1
ATOM 614 C CA . LYS A 1 76 ? 5.688 3.602 -46.057 1.00 85.81 76 LYS A CA 1
ATOM 615 C C . LYS A 1 76 ? 4.491 4.560 -46.180 1.00 85.81 76 LYS A C 1
ATOM 617 O O . LYS A 1 76 ? 3.505 4.379 -45.473 1.00 85.81 76 LYS A O 1
ATOM 622 N N . LYS A 1 77 ? 4.555 5.572 -47.059 1.00 85.75 77 LYS A N 1
ATOM 623 C CA . LYS A 1 77 ? 3.545 6.640 -47.222 1.00 85.75 77 LYS A CA 1
ATOM 624 C C . LYS A 1 77 ? 3.301 7.482 -45.960 1.00 85.75 77 LYS A C 1
ATOM 626 O O . LYS A 1 77 ? 2.260 8.125 -45.846 1.00 85.75 77 LYS A O 1
ATOM 631 N N . MET A 1 78 ? 4.256 7.511 -45.031 1.00 85.00 78 MET A N 1
ATOM 632 C CA . MET A 1 78 ? 4.193 8.369 -43.842 1.00 85.00 78 MET A CA 1
ATOM 633 C C . MET A 1 78 ? 4.485 9.827 -44.205 1.00 85.00 78 MET A C 1
ATOM 635 O O . MET A 1 78 ? 3.872 10.730 -43.639 1.00 85.00 78 MET A O 1
ATOM 639 N N . LEU A 1 79 ? 5.364 10.047 -45.190 1.00 88.31 79 LEU A N 1
ATOM 640 C CA . LEU A 1 79 ? 5.710 11.359 -45.738 1.00 88.31 79 LEU A CA 1
ATOM 641 C C . LEU A 1 79 ? 5.150 11.553 -47.155 1.00 88.31 79 LEU A C 1
ATOM 643 O O . LEU A 1 79 ? 4.959 10.599 -47.912 1.00 88.31 79 LEU A O 1
ATOM 647 N N . LYS A 1 80 ? 4.929 12.814 -47.523 1.00 87.12 80 LYS A N 1
ATOM 648 C CA . LYS A 1 80 ? 4.690 13.290 -48.889 1.00 87.12 80 LYS A CA 1
ATOM 649 C C . LYS A 1 80 ? 5.912 14.062 -49.369 1.00 87.12 80 LYS A C 1
ATOM 651 O O . LYS A 1 80 ? 6.545 14.753 -48.577 1.00 87.12 80 LYS A O 1
ATOM 656 N N . TYR A 1 81 ? 6.199 13.971 -50.663 1.00 87.94 81 TYR A N 1
ATOM 657 C CA . TYR A 1 81 ? 7.297 14.681 -51.314 1.00 87.94 81 TYR A CA 1
ATOM 658 C C . TYR A 1 81 ? 6.763 15.550 -52.456 1.00 87.94 81 TYR A C 1
ATOM 660 O O . TYR A 1 81 ? 5.989 15.064 -53.283 1.00 87.94 81 TYR A O 1
ATOM 668 N N . SER A 1 82 ? 7.157 16.823 -52.482 1.00 85.06 82 SER A N 1
ATOM 669 C CA . SER A 1 82 ? 6.844 17.780 -53.551 1.00 85.06 82 SER A CA 1
ATOM 670 C C . SER A 1 82 ? 7.912 18.870 -53.580 1.00 85.06 82 SER A C 1
ATOM 672 O O . SER A 1 82 ? 8.269 19.396 -52.530 1.00 85.06 82 SER A O 1
ATOM 674 N N . ASP A 1 83 ? 8.417 19.218 -54.765 1.00 81.94 83 ASP A N 1
ATOM 675 C CA . ASP A 1 83 ? 9.365 20.326 -54.986 1.00 81.94 83 ASP A CA 1
ATOM 676 C C . ASP A 1 83 ? 10.588 20.338 -54.047 1.00 81.94 83 ASP A C 1
ATOM 678 O O . ASP A 1 83 ? 10.970 21.376 -53.505 1.00 81.94 83 ASP A O 1
ATOM 682 N N . GLY A 1 84 ? 11.201 19.173 -53.809 1.00 81.19 84 GLY A N 1
ATOM 683 C CA . GLY A 1 84 ? 12.367 19.070 -52.922 1.00 81.19 84 GLY A CA 1
ATOM 684 C C . GLY A 1 84 ? 12.047 19.195 -51.429 1.00 81.19 84 GLY A C 1
ATOM 685 O O . GLY A 1 84 ? 12.970 19.235 -50.619 1.00 81.19 84 GLY A O 1
ATOM 686 N N . LYS A 1 85 ? 10.763 19.241 -51.055 1.00 87.75 85 LYS A N 1
ATOM 687 C CA . LYS A 1 85 ? 10.292 19.362 -49.673 1.00 87.75 85 LYS A CA 1
ATOM 688 C C . LYS A 1 85 ? 9.448 18.166 -49.250 1.00 87.75 85 LYS A C 1
ATOM 690 O O . LYS A 1 85 ? 8.782 17.518 -50.061 1.00 87.75 85 LYS A O 1
ATOM 695 N N . PHE A 1 86 ? 9.446 17.921 -47.947 1.00 89.19 86 PHE A N 1
ATOM 696 C CA . PHE A 1 86 ? 8.756 16.826 -47.281 1.00 89.19 86 PHE A CA 1
ATOM 697 C C . PHE A 1 86 ? 7.667 17.354 -46.342 1.00 89.19 86 PHE A C 1
ATOM 699 O O . PHE A 1 86 ? 7.751 18.476 -45.846 1.00 89.19 86 PHE A O 1
ATOM 706 N N . ASN A 1 87 ? 6.643 16.541 -46.095 1.00 90.50 87 ASN A N 1
ATOM 707 C CA . ASN A 1 87 ? 5.532 16.838 -45.186 1.00 90.50 87 ASN A CA 1
ATOM 708 C C . ASN A 1 87 ? 4.931 15.530 -44.643 1.00 90.50 87 ASN A C 1
ATOM 710 O O . ASN A 1 87 ? 4.963 14.524 -45.355 1.00 90.50 87 ASN A O 1
ATOM 714 N N . LEU A 1 88 ? 4.350 15.513 -43.438 1.00 88.06 88 LEU A N 1
ATOM 715 C CA . LEU A 1 88 ? 3.651 14.321 -42.940 1.00 88.06 88 LEU A CA 1
ATOM 716 C C . LEU A 1 88 ? 2.335 14.096 -43.692 1.00 88.06 88 LEU A C 1
ATOM 718 O O . LEU A 1 88 ? 1.535 15.004 -43.910 1.00 88.06 88 LEU A O 1
ATOM 722 N N . SER A 1 89 ? 2.062 12.847 -44.059 1.00 87.62 89 SER A N 1
ATOM 723 C CA . SER A 1 89 ? 0.770 12.480 -44.635 1.00 87.62 89 SER A CA 1
ATOM 724 C C . SER A 1 89 ? -0.383 12.873 -43.700 1.00 87.62 89 SER A C 1
ATOM 726 O O . SER A 1 89 ? -0.269 12.807 -42.480 1.00 87.62 89 SER A O 1
ATOM 728 N N . ILE A 1 90 ? -1.523 13.260 -44.281 1.00 82.69 90 ILE A N 1
ATOM 729 C CA . ILE A 1 90 ? -2.709 13.692 -43.520 1.00 82.69 90 ILE A CA 1
ATOM 730 C C . ILE A 1 90 ? -3.190 12.577 -42.582 1.00 82.69 90 ILE A C 1
ATOM 732 O O . ILE A 1 90 ? -3.590 12.847 -41.456 1.00 82.69 90 ILE A O 1
ATOM 736 N N . THR A 1 91 ? -3.110 11.324 -43.034 1.00 83.12 91 THR A N 1
ATOM 737 C CA . THR A 1 91 ? -3.462 10.139 -42.246 1.00 83.12 91 THR A CA 1
ATOM 738 C C . THR A 1 91 ? -2.571 9.997 -41.015 1.00 83.12 91 THR A C 1
ATOM 740 O O . THR A 1 91 ? -3.089 9.895 -39.910 1.00 83.12 91 THR A O 1
ATOM 743 N N . PHE A 1 92 ? -1.249 10.082 -41.186 1.00 82.69 92 PHE A N 1
ATOM 744 C CA . PHE A 1 92 ? -0.300 9.951 -40.079 1.00 82.69 92 PHE A CA 1
ATOM 745 C C . PHE A 1 92 ? -0.359 11.149 -39.118 1.00 82.69 92 PHE A C 1
ATOM 747 O O . PHE A 1 92 ? -0.279 10.988 -37.905 1.00 82.69 92 PHE A O 1
ATOM 754 N N . TYR A 1 93 ? -0.559 12.360 -39.644 1.00 82.19 93 TYR A N 1
ATOM 755 C CA . TYR A 1 93 ? -0.709 13.563 -38.824 1.00 82.19 93 TYR A CA 1
ATOM 756 C C . TYR A 1 93 ? -1.995 13.546 -37.976 1.00 82.19 93 TYR A C 1
ATOM 758 O O . TYR A 1 93 ? -1.993 14.021 -36.838 1.00 82.19 93 TYR A O 1
ATOM 766 N N . SER A 1 94 ? -3.085 12.971 -38.500 1.00 80.69 94 SER A N 1
ATOM 767 C CA . SER A 1 94 ? -4.334 12.773 -37.751 1.00 80.69 94 SER A CA 1
ATOM 768 C C . SER A 1 94 ? -4.167 11.746 -36.630 1.00 80.69 94 SER A C 1
ATOM 770 O O . SER A 1 94 ? -4.553 12.022 -35.498 1.00 80.69 94 SER A O 1
ATOM 772 N N . GLU A 1 95 ? -3.544 10.601 -36.922 1.00 82.25 95 GLU A N 1
ATOM 773 C CA . GLU A 1 95 ? -3.240 9.551 -35.936 1.00 82.25 95 GLU A CA 1
ATOM 774 C C . GLU A 1 95 ? -2.337 10.080 -34.811 1.00 82.25 95 GLU A C 1
ATOM 776 O O . GLU A 1 95 ? -2.607 9.884 -33.626 1.00 82.25 95 GLU A O 1
ATOM 781 N N . TYR A 1 96 ? -1.312 10.857 -35.173 1.00 81.56 96 TYR A N 1
ATOM 782 C CA . TYR A 1 96 ? -0.486 11.573 -34.209 1.00 81.56 96 TYR A CA 1
ATOM 783 C C . TYR A 1 96 ? -1.311 12.520 -33.328 1.00 81.56 96 TYR A C 1
ATOM 785 O O . TYR A 1 96 ? -1.142 12.533 -32.111 1.00 81.56 96 TYR A O 1
ATOM 793 N N . SER A 1 97 ? -2.195 13.319 -33.931 1.00 77.88 97 SER A N 1
ATOM 794 C CA . SER A 1 97 ? -2.988 14.308 -33.196 1.00 77.88 97 SER A CA 1
ATOM 795 C C . SER A 1 97 ? -3.892 13.642 -32.154 1.00 77.88 97 SER A C 1
ATOM 797 O O . SER A 1 97 ? -4.029 14.163 -31.048 1.00 77.88 97 SER A O 1
ATOM 799 N N . GLU A 1 98 ? -4.455 12.473 -32.467 1.00 81.50 98 GLU A N 1
ATOM 800 C CA . GLU A 1 98 ? -5.211 11.661 -31.506 1.00 81.50 98 GLU A CA 1
ATOM 801 C C . GLU A 1 98 ? -4.321 11.141 -30.365 1.00 81.50 98 GLU A C 1
ATOM 803 O O . GLU A 1 98 ? -4.660 11.325 -29.191 1.00 81.50 98 GLU A O 1
ATOM 808 N N . ASN A 1 99 ? -3.153 10.573 -30.680 1.00 80.06 99 ASN A N 1
ATOM 809 C CA . ASN A 1 99 ? -2.199 10.078 -29.678 1.00 80.06 99 ASN A CA 1
ATOM 810 C C . ASN A 1 99 ? -1.665 11.198 -28.768 1.00 80.06 99 ASN A C 1
ATOM 812 O O . ASN A 1 99 ? -1.501 11.010 -27.560 1.00 80.06 99 ASN A O 1
ATOM 816 N N . TYR A 1 100 ? -1.446 12.390 -29.322 1.00 81.81 100 TYR A N 1
ATOM 817 C CA . TYR A 1 100 ? -1.034 13.577 -28.580 1.00 81.81 100 TYR A CA 1
ATOM 818 C C . TYR A 1 100 ? -2.095 14.020 -27.565 1.00 81.81 100 TYR A C 1
ATOM 820 O O . TYR A 1 100 ? -1.766 14.293 -26.409 1.00 81.81 100 TYR A O 1
ATOM 828 N N . GLN A 1 101 ? -3.376 14.027 -27.953 1.00 80.88 101 GLN A N 1
ATOM 829 C CA . GLN A 1 101 ? -4.474 14.349 -27.033 1.00 80.88 101 GLN A CA 1
ATOM 830 C C . GLN A 1 101 ? -4.595 13.326 -25.900 1.00 80.88 101 GLN A C 1
ATOM 832 O O . GLN A 1 101 ? -4.776 13.708 -24.743 1.00 80.88 101 GLN A O 1
ATOM 837 N N . GLN A 1 102 ? -4.438 12.035 -26.204 1.00 83.25 102 GLN A N 1
ATOM 838 C CA . GLN A 1 102 ? -4.431 10.992 -25.175 1.00 83.25 102 GLN A CA 1
ATOM 839 C C . GLN A 1 102 ? -3.275 11.179 -24.184 1.00 83.25 102 GLN A C 1
ATOM 841 O O . GLN A 1 102 ? -3.466 11.024 -22.977 1.00 83.25 102 GLN A O 1
ATOM 846 N N . GLN A 1 103 ? -2.087 11.548 -24.669 1.00 83.19 103 GLN A N 1
ATOM 847 C CA . GLN A 1 103 ? -0.930 11.789 -23.809 1.00 83.19 103 GLN A CA 1
ATOM 848 C C . GLN A 1 103 ? -1.111 13.031 -22.920 1.00 83.19 103 GLN A C 1
ATOM 850 O O . GLN A 1 103 ? -0.762 12.993 -21.738 1.00 83.19 103 GLN A O 1
ATOM 855 N N . LEU A 1 104 ? -1.700 14.105 -23.455 1.00 84.81 104 LEU A N 1
ATOM 856 C CA . LEU A 1 104 ? -2.053 15.300 -22.681 1.00 84.81 104 LEU A CA 1
ATOM 857 C C . LEU A 1 104 ? -3.071 14.996 -21.577 1.00 84.81 104 LEU A C 1
ATOM 859 O O . LEU A 1 104 ? -2.954 15.521 -20.470 1.00 84.81 104 LEU A O 1
ATOM 863 N N . ASP A 1 105 ? -4.068 14.155 -21.853 1.00 88.19 105 ASP A N 1
ATOM 864 C CA . ASP A 1 105 ? -5.059 13.753 -20.851 1.00 88.19 105 ASP A CA 1
ATOM 865 C C . ASP A 1 105 ? -4.408 12.991 -19.683 1.00 88.19 105 ASP A C 1
ATOM 867 O O . ASP A 1 105 ? -4.666 13.301 -18.518 1.00 88.19 105 ASP A O 1
ATOM 871 N N . VAL A 1 106 ? -3.487 12.067 -19.980 1.00 86.62 106 VAL A N 1
ATOM 872 C CA . VAL A 1 106 ? -2.712 11.330 -18.964 1.00 86.62 106 VAL A CA 1
ATOM 873 C C . VAL A 1 106 ? -1.877 12.280 -18.100 1.00 86.62 106 VAL A C 1
ATOM 875 O O . VAL A 1 106 ? -1.916 12.192 -16.872 1.00 86.62 106 VAL A O 1
ATOM 878 N N . GLU A 1 107 ? -1.157 13.218 -18.719 1.00 88.25 107 GLU A N 1
ATOM 879 C CA . GLU A 1 107 ? -0.345 14.211 -18.004 1.00 88.25 107 GLU A CA 1
ATOM 880 C C . GLU A 1 107 ? -1.203 15.119 -17.110 1.00 88.25 107 GLU A C 1
ATOM 882 O O . GLU A 1 107 ? -0.871 15.342 -15.942 1.00 88.25 107 GLU A O 1
ATOM 887 N N . ASN A 1 108 ? -2.352 15.578 -17.609 1.00 89.94 108 ASN A N 1
ATOM 888 C CA . ASN A 1 108 ? -3.276 16.407 -16.837 1.00 89.94 108 ASN A CA 1
ATOM 889 C C . ASN A 1 108 ? -3.892 15.653 -15.651 1.00 89.94 108 ASN A C 1
ATOM 891 O O . ASN A 1 108 ? -4.050 16.233 -14.573 1.00 89.94 108 ASN A O 1
ATOM 895 N N . LYS A 1 109 ? -4.230 14.371 -15.819 1.00 90.94 109 LYS A N 1
ATOM 896 C CA . LYS A 1 109 ? -4.739 13.519 -14.732 1.00 90.94 109 LYS A CA 1
ATOM 897 C C . LYS A 1 109 ? -3.672 13.263 -13.668 1.00 90.94 109 LYS A C 1
ATOM 899 O O . LYS A 1 109 ? -3.953 13.457 -12.486 1.00 90.94 109 LYS A O 1
ATOM 904 N N . ALA A 1 110 ? -2.440 12.949 -14.070 1.00 89.50 110 ALA A N 1
ATOM 905 C CA . ALA A 1 110 ? -1.323 12.786 -13.139 1.00 89.50 110 ALA A CA 1
ATOM 906 C C . ALA A 1 110 ? -1.028 14.084 -12.360 1.00 89.50 110 ALA A C 1
ATOM 908 O O . ALA A 1 110 ? -0.871 14.053 -11.138 1.00 89.50 110 ALA A O 1
ATOM 909 N N . LYS A 1 111 ? -1.041 15.241 -13.040 1.00 92.75 111 LYS A N 1
ATOM 910 C CA . LYS A 1 111 ? -0.870 16.559 -12.405 1.00 92.75 111 LYS A CA 1
ATOM 911 C C . LYS A 1 111 ? -1.980 16.858 -11.388 1.00 92.75 111 LYS A C 1
ATOM 913 O O . LYS A 1 111 ? -1.689 17.344 -10.297 1.00 92.75 111 LYS A O 1
ATOM 918 N N . LYS A 1 112 ? -3.244 16.537 -11.702 1.00 92.06 112 LYS A N 1
ATOM 919 C CA . LYS A 1 112 ? -4.368 16.679 -10.755 1.00 92.06 112 LYS A CA 1
ATOM 920 C C . LYS A 1 112 ? -4.173 15.821 -9.504 1.00 92.06 112 LYS A C 1
ATOM 922 O O . LYS A 1 112 ? -4.308 16.349 -8.404 1.00 92.06 112 LYS A O 1
ATOM 927 N N . CYS A 1 113 ? -3.781 14.556 -9.666 1.00 89.44 113 CYS A N 1
ATOM 928 C CA . CYS A 1 113 ? -3.483 13.662 -8.544 1.00 89.44 113 CYS A CA 1
ATOM 929 C C . CYS A 1 113 ? -2.373 14.240 -7.642 1.00 89.44 113 CYS A C 1
ATOM 931 O O . CYS A 1 113 ? -2.531 14.312 -6.422 1.00 89.44 113 CYS A O 1
ATOM 933 N N . PHE A 1 114 ? -1.288 14.756 -8.234 1.00 91.25 114 PHE A N 1
ATOM 934 C CA . PHE A 1 114 ? -0.221 15.426 -7.481 1.00 91.25 114 PHE A CA 1
ATOM 935 C C . PHE A 1 114 ? -0.740 16.630 -6.681 1.00 91.25 114 PHE A C 1
ATOM 937 O O . PHE A 1 114 ? -0.374 16.815 -5.520 1.00 91.25 114 PHE A O 1
ATOM 944 N N . PHE A 1 115 ? -1.619 17.441 -7.276 1.00 91.81 115 PHE A N 1
ATOM 945 C CA . PHE A 1 115 ? -2.185 18.624 -6.622 1.00 91.81 115 PHE A CA 1
ATOM 946 C C . PHE A 1 115 ? -3.093 18.256 -5.448 1.00 91.81 115 PHE A C 1
ATOM 948 O O . PHE A 1 115 ? -3.053 18.925 -4.415 1.00 91.81 115 PHE A O 1
ATOM 955 N N . GLU A 1 116 ? -3.893 17.201 -5.587 1.00 90.75 116 GLU A N 1
ATOM 956 C CA . GLU A 1 116 ? -4.747 16.687 -4.513 1.00 90.75 116 GLU A CA 1
ATOM 957 C C . GLU A 1 116 ? -3.906 16.198 -3.329 1.00 90.75 116 GLU A C 1
ATOM 959 O O . GLU A 1 116 ? -4.135 16.632 -2.199 1.00 90.75 116 GLU A O 1
ATOM 964 N N . ILE A 1 117 ? -2.872 15.389 -3.585 1.00 88.62 117 ILE A N 1
ATOM 965 C CA . ILE A 1 117 ? -1.947 14.901 -2.547 1.00 88.62 117 ILE A CA 1
ATOM 966 C C . ILE A 1 117 ? -1.220 16.069 -1.871 1.00 88.62 117 ILE A C 1
ATOM 968 O O . ILE A 1 117 ? -1.150 16.125 -0.641 1.00 88.62 117 ILE A O 1
ATOM 972 N N . SER A 1 118 ? -0.720 17.024 -2.661 1.00 88.50 118 SER A N 1
ATOM 973 C CA . SER A 1 118 ? -0.026 18.202 -2.140 1.00 88.50 118 SER A CA 1
ATOM 974 C C . SER A 1 118 ? -0.931 19.016 -1.218 1.00 88.50 118 SER A C 1
ATOM 976 O O . SER A 1 118 ? -0.512 19.349 -0.115 1.00 88.50 118 SER A O 1
ATOM 978 N N . ARG A 1 119 ? -2.180 19.293 -1.618 1.00 88.06 119 ARG A N 1
ATOM 979 C CA . ARG A 1 119 ? -3.130 20.091 -0.818 1.00 88.06 119 ARG A CA 1
ATOM 980 C C . ARG A 1 119 ? -3.582 19.394 0.464 1.00 88.06 119 ARG A C 1
ATOM 982 O O . ARG A 1 119 ? -3.904 20.078 1.433 1.00 88.06 119 ARG A O 1
ATOM 989 N N . LEU A 1 120 ? -3.617 18.062 0.473 1.00 87.44 120 LEU A N 1
ATOM 990 C CA . LEU A 1 120 ? -3.940 17.280 1.668 1.00 87.44 120 LEU A CA 1
ATOM 991 C C . LEU A 1 120 ? -2.827 17.347 2.725 1.00 87.44 120 LEU A C 1
ATOM 993 O O . LEU A 1 120 ? -3.135 17.369 3.913 1.00 87.44 120 LEU A O 1
ATOM 997 N N . ILE A 1 121 ? -1.555 17.381 2.310 1.00 83.88 121 ILE A N 1
ATOM 998 C CA . ILE A 1 121 ? -0.399 17.351 3.228 1.00 83.88 121 ILE A CA 1
ATOM 999 C C . ILE A 1 121 ? 0.104 18.758 3.581 1.00 83.88 121 ILE A C 1
ATOM 1001 O O . ILE A 1 121 ? 0.429 19.034 4.740 1.00 83.88 121 ILE A O 1
ATOM 1005 N N . ASP A 1 122 ? 0.193 19.657 2.600 1.00 79.81 122 ASP A N 1
ATOM 1006 C CA . ASP A 1 122 ? 0.652 21.029 2.796 1.00 79.81 122 ASP A CA 1
ATOM 1007 C C . ASP A 1 122 ? -0.176 22.033 1.983 1.00 79.81 122 ASP A C 1
ATOM 1009 O O . ASP A 1 122 ? -0.050 22.150 0.767 1.00 79.81 122 ASP A O 1
ATOM 1013 N N . GLN A 1 123 ? -0.994 22.817 2.685 1.00 74.94 123 GLN A N 1
ATOM 1014 C CA . GLN A 1 123 ? -1.824 23.867 2.085 1.00 74.94 123 GLN A CA 1
ATOM 1015 C C . GLN A 1 123 ? -1.044 25.156 1.778 1.00 74.94 123 GLN A C 1
ATOM 1017 O O . GLN A 1 123 ? -1.576 26.041 1.112 1.00 74.94 123 GLN A O 1
ATOM 1022 N N . GLN A 1 124 ? 0.190 25.294 2.278 1.00 76.06 124 GLN A N 1
ATOM 1023 C CA . GLN A 1 124 ? 0.965 26.536 2.169 1.00 76.06 124 GLN A CA 1
ATOM 1024 C C . GLN A 1 124 ? 1.893 26.592 0.951 1.00 76.06 124 GLN A C 1
ATOM 1026 O O . GLN A 1 124 ? 2.355 27.674 0.598 1.00 76.06 124 GLN A O 1
ATOM 1031 N N . THR A 1 125 ? 2.223 25.450 0.349 1.00 78.81 125 THR A N 1
ATOM 1032 C CA . THR A 1 125 ? 3.125 25.392 -0.808 1.00 78.81 125 THR A CA 1
ATOM 1033 C C . THR A 1 125 ? 2.303 25.392 -2.086 1.00 78.81 125 THR A C 1
ATOM 1035 O O . THR A 1 125 ? 1.332 24.646 -2.184 1.00 78.81 125 THR A O 1
ATOM 1038 N N . ASP A 1 126 ? 2.688 26.216 -3.064 1.00 85.31 126 ASP A N 1
ATOM 1039 C CA . ASP A 1 126 ? 2.031 26.235 -4.370 1.00 85.31 126 ASP A CA 1
ATOM 1040 C C . ASP A 1 126 ? 2.233 24.883 -5.088 1.00 85.31 126 ASP A C 1
ATOM 1042 O O . ASP A 1 126 ? 3.371 24.539 -5.435 1.00 85.31 126 ASP A O 1
ATOM 1046 N N . PRO A 1 127 ? 1.158 24.105 -5.337 1.00 87.19 127 PRO A N 1
ATOM 1047 C CA . PRO A 1 127 ? 1.270 22.813 -6.004 1.00 87.19 127 PRO A CA 1
ATOM 1048 C C . PRO A 1 127 ? 1.823 22.922 -7.428 1.00 87.19 127 PRO A C 1
ATOM 1050 O O . PRO A 1 127 ? 2.442 21.975 -7.916 1.00 87.19 127 PRO A O 1
ATOM 1053 N N . GLU A 1 128 ? 1.618 24.056 -8.104 1.00 90.00 128 GLU A N 1
ATOM 1054 C CA . GLU A 1 128 ? 2.066 24.252 -9.482 1.00 90.00 128 GLU A CA 1
ATOM 1055 C C . GLU A 1 128 ? 3.574 24.485 -9.565 1.00 90.00 128 GLU A C 1
ATOM 1057 O O . GLU A 1 128 ? 4.261 23.811 -10.345 1.00 90.00 128 GLU A O 1
ATOM 1062 N N . GLN A 1 129 ? 4.106 25.351 -8.700 1.00 87.19 129 GLN A N 1
ATOM 1063 C CA . GLN A 1 129 ? 5.545 25.489 -8.515 1.00 87.19 129 GLN A CA 1
ATOM 1064 C C . GLN A 1 129 ? 6.188 24.157 -8.096 1.00 87.19 129 GLN A C 1
ATOM 1066 O O . GLN A 1 129 ? 7.165 23.734 -8.720 1.00 87.19 129 GLN A O 1
ATOM 1071 N N . LEU A 1 130 ? 5.610 23.455 -7.113 1.00 87.75 130 LEU A N 1
ATOM 1072 C CA . LEU A 1 130 ? 6.150 22.183 -6.622 1.00 87.75 130 LEU A CA 1
ATOM 1073 C C . LEU A 1 130 ? 6.165 21.100 -7.714 1.00 87.75 130 LEU A C 1
ATOM 1075 O O . LEU A 1 130 ? 7.146 20.369 -7.835 1.00 87.75 130 LEU A O 1
ATOM 1079 N N . TRP A 1 131 ? 5.126 21.023 -8.552 1.00 90.31 131 TRP A N 1
ATOM 1080 C CA . TRP A 1 131 ? 5.080 20.117 -9.707 1.00 90.31 131 TRP A CA 1
ATOM 1081 C C . TRP A 1 131 ? 6.167 20.431 -10.739 1.00 90.31 131 TRP A C 1
ATOM 1083 O O . TRP A 1 131 ? 6.820 19.521 -11.258 1.00 90.31 131 TRP A O 1
ATOM 1093 N N . SER A 1 132 ? 6.387 21.712 -11.041 1.00 87.38 132 SER A N 1
ATOM 1094 C CA . SER A 1 132 ? 7.449 22.136 -11.961 1.00 87.38 132 SER A CA 1
ATOM 1095 C C . SER A 1 132 ? 8.838 21.799 -11.412 1.00 87.38 132 SER A C 1
ATOM 1097 O O . SER A 1 132 ? 9.682 21.257 -12.132 1.00 87.38 132 SER A O 1
ATOM 1099 N N . GLU A 1 133 ? 9.074 22.066 -10.127 1.00 85.62 133 GLU A N 1
ATOM 1100 C CA . GLU A 1 133 ? 10.339 21.774 -9.450 1.00 85.62 133 GLU A CA 1
ATOM 1101 C C . GLU A 1 133 ? 10.580 20.266 -9.338 1.00 85.62 133 GLU A C 1
ATOM 1103 O O . GLU A 1 133 ? 11.681 19.808 -9.641 1.00 85.62 133 GLU A O 1
ATOM 1108 N N . PHE A 1 134 ? 9.549 19.483 -9.007 1.00 86.75 134 PHE A N 1
ATOM 1109 C CA . PHE A 1 134 ? 9.601 18.022 -9.018 1.00 86.75 134 PHE A CA 1
ATOM 1110 C C . PHE A 1 134 ? 10.032 17.490 -10.389 1.00 86.75 134 PHE A C 1
ATOM 1112 O O . PHE A 1 134 ? 10.995 16.730 -10.478 1.00 86.75 134 PHE A O 1
ATOM 1119 N N . ASN A 1 135 ? 9.378 17.922 -11.470 1.00 85.38 135 ASN A N 1
ATOM 1120 C CA . ASN A 1 135 ? 9.697 17.424 -12.806 1.00 85.38 135 ASN A CA 1
ATOM 1121 C C . ASN A 1 135 ? 11.098 17.837 -13.267 1.00 85.38 135 ASN A C 1
ATOM 1123 O O . ASN A 1 135 ? 11.862 17.008 -13.758 1.00 85.38 135 ASN A O 1
ATOM 1127 N N . ASN A 1 136 ? 11.460 19.106 -13.089 1.00 82.44 136 ASN A N 1
ATOM 1128 C CA . ASN A 1 136 ? 12.692 19.650 -13.656 1.00 82.44 136 ASN A CA 1
ATOM 1129 C C . ASN A 1 136 ? 13.937 19.362 -12.812 1.00 82.44 136 ASN A C 1
ATOM 1131 O O . ASN A 1 136 ? 15.023 19.215 -13.370 1.00 82.44 136 ASN A O 1
ATOM 1135 N N . GLN A 1 137 ? 13.799 19.304 -11.487 1.00 81.12 137 GLN A N 1
ATOM 1136 C CA . GLN A 1 137 ? 14.937 19.206 -10.569 1.00 81.12 137 GLN A CA 1
ATOM 1137 C C . GLN A 1 137 ? 15.106 17.812 -9.959 1.00 81.12 137 GLN A C 1
ATOM 1139 O O . GLN A 1 137 ? 16.188 17.527 -9.451 1.00 81.12 137 GLN A O 1
ATOM 1144 N N . LEU A 1 138 ? 14.079 16.954 -10.017 1.00 78.56 138 LEU A N 1
ATOM 1145 C CA . LEU A 1 138 ? 14.131 15.601 -9.462 1.00 78.56 138 LEU A CA 1
ATOM 1146 C C . LEU A 1 138 ? 13.826 14.531 -10.520 1.00 78.56 138 LEU A C 1
ATOM 1148 O O . LEU A 1 138 ? 14.709 13.746 -10.851 1.00 78.56 138 LEU A O 1
ATOM 1152 N N . LEU A 1 139 ? 12.624 14.517 -11.104 1.00 79.25 139 LEU A N 1
ATOM 1153 C CA . LEU A 1 139 ? 12.176 13.433 -11.986 1.00 79.25 139 LEU A CA 1
ATOM 1154 C C . LEU A 1 139 ? 12.975 13.343 -13.293 1.00 79.25 139 LEU A C 1
ATOM 1156 O O . LEU A 1 139 ? 13.511 12.281 -13.595 1.00 79.25 139 LEU A O 1
ATOM 1160 N N . ASN A 1 140 ? 13.076 14.427 -14.071 1.00 78.12 140 ASN A N 1
ATOM 1161 C CA . ASN A 1 140 ? 13.816 14.415 -15.339 1.00 78.12 140 ASN A CA 1
ATOM 1162 C C . ASN A 1 140 ? 15.301 14.059 -15.123 1.00 78.12 140 ASN A C 1
ATOM 1164 O O . ASN A 1 140 ? 15.810 13.218 -15.865 1.00 78.12 140 ASN A O 1
ATOM 1168 N N . PRO A 1 141 ? 16.002 14.619 -14.113 1.00 76.88 141 PRO A N 1
ATOM 1169 C CA . PRO A 1 141 ? 17.352 14.182 -13.763 1.00 76.88 141 PRO A CA 1
ATOM 1170 C C . PRO A 1 141 ? 17.462 12.694 -13.388 1.00 76.88 141 PRO A C 1
ATOM 1172 O O . PRO A 1 141 ? 18.365 12.024 -13.883 1.00 76.88 141 PRO A O 1
ATOM 1175 N N . LEU A 1 142 ? 16.537 12.159 -12.580 1.00 72.50 142 LEU A N 1
ATOM 1176 C CA . LEU A 1 142 ? 16.523 10.741 -12.179 1.00 72.50 142 LEU A CA 1
ATOM 1177 C C . LEU A 1 142 ? 16.241 9.794 -13.352 1.00 72.50 142 LEU A C 1
ATOM 1179 O O . LEU A 1 142 ? 16.836 8.718 -13.461 1.00 72.50 142 LEU A O 1
ATOM 1183 N N . ILE A 1 143 ? 15.326 10.188 -14.239 1.00 73.19 143 ILE A N 1
ATOM 1184 C CA . ILE A 1 143 ? 15.046 9.473 -15.484 1.00 73.19 143 ILE A CA 1
ATOM 1185 C C . ILE A 1 143 ? 16.283 9.500 -16.380 1.00 73.19 143 ILE A C 1
ATOM 1187 O O . ILE A 1 143 ? 16.658 8.464 -16.930 1.00 73.19 143 ILE A O 1
ATOM 1191 N N . LYS A 1 144 ? 16.948 10.658 -16.472 1.00 73.31 144 LYS A N 1
ATOM 1192 C CA . LYS A 1 144 ? 18.180 10.814 -17.238 1.00 73.31 144 LYS A CA 1
ATOM 1193 C C . LYS A 1 144 ? 19.262 9.855 -16.766 1.00 73.31 144 LYS A C 1
ATOM 1195 O O . LYS A 1 144 ? 19.821 9.119 -17.571 1.00 73.31 144 LYS A O 1
ATOM 1200 N N . GLU A 1 145 ? 19.502 9.814 -15.465 1.00 68.44 145 GLU A N 1
ATOM 1201 C CA . GLU A 1 145 ? 20.434 8.867 -14.854 1.00 68.44 145 GLU A CA 1
ATOM 1202 C C . GLU A 1 145 ? 20.033 7.421 -15.104 1.00 68.44 145 GLU A C 1
ATOM 1204 O O . GLU A 1 145 ? 20.871 6.610 -15.466 1.00 68.44 145 GLU A O 1
ATOM 1209 N N . SER A 1 146 ? 18.754 7.081 -14.950 1.00 66.50 146 SER A N 1
ATOM 1210 C CA . SER A 1 146 ? 18.298 5.703 -15.155 1.00 66.50 146 SER A CA 1
ATOM 1211 C C . SER A 1 146 ? 18.478 5.255 -16.612 1.00 66.50 146 SER A C 1
ATOM 1213 O O . SER A 1 146 ? 18.873 4.115 -16.854 1.00 66.50 146 SER A O 1
ATOM 1215 N N . GLY A 1 147 ? 18.273 6.156 -17.579 1.00 65.31 147 GLY A N 1
ATOM 1216 C CA . GLY A 1 147 ? 18.578 5.909 -18.989 1.00 65.31 147 GLY A CA 1
ATOM 1217 C C . GLY A 1 147 ? 20.079 5.774 -19.260 1.00 65.31 147 GLY A C 1
ATOM 1218 O O . GLY A 1 147 ? 20.492 4.807 -19.896 1.00 65.31 147 GLY A O 1
ATOM 1219 N N . VAL A 1 148 ? 20.894 6.692 -18.724 1.00 65.44 148 VAL A N 1
ATOM 1220 C CA . VAL A 1 148 ? 22.364 6.655 -18.839 1.00 65.44 148 VAL A CA 1
ATOM 1221 C C . VAL A 1 148 ? 22.925 5.371 -18.239 1.00 65.44 148 VAL A C 1
ATOM 1223 O O . VAL A 1 148 ? 23.679 4.693 -18.916 1.00 65.44 148 VAL A O 1
ATOM 1226 N N . LYS A 1 149 ? 22.485 4.969 -17.045 1.00 65.12 149 LYS A N 1
ATOM 1227 C CA . LYS A 1 149 ? 22.875 3.702 -16.411 1.00 65.12 149 LYS A CA 1
ATOM 1228 C C . LYS A 1 149 ? 22.541 2.496 -17.262 1.00 65.12 149 LYS A C 1
ATOM 1230 O O . LYS A 1 149 ? 23.358 1.600 -17.403 1.00 65.12 149 LYS A O 1
ATOM 1235 N N . THR A 1 150 ? 21.341 2.475 -17.837 1.00 63.03 150 THR A N 1
ATOM 1236 C CA . THR A 1 150 ? 20.933 1.377 -18.715 1.00 63.03 150 THR A CA 1
ATOM 1237 C C . THR A 1 150 ? 21.890 1.276 -19.907 1.00 63.03 150 THR A C 1
ATOM 1239 O O . THR A 1 150 ? 22.294 0.175 -20.264 1.00 63.03 150 THR A O 1
ATOM 1242 N N . ILE A 1 151 ? 22.329 2.408 -20.466 1.00 60.94 151 ILE A N 1
ATOM 1243 C CA . ILE A 1 151 ? 23.321 2.460 -21.550 1.00 60.94 151 ILE A CA 1
ATOM 1244 C C . ILE A 1 151 ? 24.725 2.086 -21.068 1.00 60.94 151 ILE A C 1
ATOM 1246 O O . ILE A 1 151 ? 25.348 1.240 -21.692 1.00 60.94 151 ILE A O 1
ATOM 1250 N N . GLU A 1 152 ? 25.207 2.665 -19.968 1.00 63.53 152 GLU A N 1
ATOM 1251 C CA . GLU A 1 152 ? 26.525 2.389 -19.381 1.00 63.53 152 GLU A CA 1
ATOM 1252 C C . GLU A 1 152 ? 26.707 0.918 -19.064 1.00 63.53 152 GLU A C 1
ATOM 1254 O O . GLU A 1 152 ? 27.773 0.380 -19.356 1.00 63.53 152 GLU A O 1
ATOM 1259 N N . ILE A 1 153 ? 25.657 0.291 -18.515 1.00 63.12 153 ILE A N 1
ATOM 1260 C CA . ILE A 1 153 ? 25.562 -1.153 -18.364 1.00 63.12 153 ILE A CA 1
ATOM 1261 C C . ILE A 1 153 ? 25.849 -1.732 -19.747 1.00 63.12 153 ILE A C 1
ATOM 1263 O O . ILE A 1 153 ? 26.963 -2.202 -19.945 1.00 63.12 153 ILE A O 1
ATOM 1267 N N . ILE A 1 154 ? 24.944 -1.600 -20.726 1.00 60.06 154 ILE A N 1
ATOM 1268 C CA . ILE A 1 154 ? 25.051 -2.217 -22.071 1.00 60.06 154 ILE A CA 1
ATOM 1269 C C . ILE A 1 154 ? 26.422 -2.039 -22.730 1.00 60.06 154 ILE A C 1
ATOM 1271 O O . ILE A 1 154 ? 26.968 -2.999 -23.271 1.00 60.06 154 ILE A O 1
ATOM 1275 N N . THR A 1 155 ? 26.946 -0.815 -22.732 1.00 57.47 155 THR A N 1
ATOM 1276 C CA . THR A 1 155 ? 28.173 -0.451 -23.447 1.00 57.47 155 THR A CA 1
ATOM 1277 C C . THR A 1 155 ? 29.436 -0.714 -22.628 1.00 57.47 155 THR A C 1
ATOM 1279 O O . THR A 1 155 ? 30.540 -0.520 -23.137 1.00 57.47 155 THR A O 1
ATOM 1282 N N . GLY A 1 156 ? 29.299 -1.082 -21.350 1.00 56.31 156 GLY A N 1
ATOM 1283 C CA . GLY A 1 156 ? 30.411 -1.182 -20.408 1.00 56.31 156 GLY A CA 1
ATOM 1284 C C . GLY A 1 156 ? 31.172 0.143 -20.251 1.00 56.31 156 GLY A C 1
ATOM 1285 O O . GLY A 1 156 ? 32.390 0.156 -20.074 1.00 56.31 156 GLY A O 1
ATOM 1286 N N . ALA A 1 157 ? 30.496 1.282 -20.417 1.00 54.34 157 ALA A N 1
ATOM 1287 C CA . ALA A 1 157 ? 31.143 2.583 -20.270 1.00 54.34 157 ALA A CA 1
ATOM 1288 C C . ALA A 1 157 ? 31.257 2.907 -18.772 1.00 54.34 157 ALA A C 1
ATOM 1290 O O . ALA A 1 157 ? 30.290 2.727 -18.041 1.00 54.34 157 ALA A O 1
ATOM 1291 N N . ASN A 1 158 ? 32.446 3.337 -18.326 1.00 53.44 158 ASN A N 1
ATOM 1292 C CA . ASN A 1 158 ? 32.815 3.570 -16.922 1.00 53.44 158 ASN A CA 1
ATOM 1293 C C . ASN A 1 158 ? 31.652 4.053 -16.041 1.00 53.44 158 ASN A C 1
ATOM 1295 O O . ASN A 1 158 ? 31.204 5.187 -16.185 1.00 53.44 158 ASN A O 1
ATOM 1299 N N . SER A 1 159 ? 31.274 3.245 -15.049 1.00 49.56 159 SER A N 1
ATOM 1300 C CA . SER A 1 159 ? 30.251 3.582 -14.062 1.00 49.56 159 SER A CA 1
ATOM 1301 C C . SER A 1 159 ? 30.711 4.750 -13.183 1.00 49.56 159 SER A C 1
ATOM 1303 O O . SER A 1 159 ? 31.471 4.595 -12.224 1.00 49.56 159 SER A O 1
ATOM 1305 N N . HIS A 1 160 ? 30.293 5.968 -13.517 1.00 49.50 160 HIS A N 1
ATOM 1306 C CA . HIS A 1 160 ? 30.309 7.093 -12.584 1.00 49.50 160 HIS A CA 1
ATOM 1307 C C . HIS A 1 160 ? 28.854 7.399 -12.234 1.00 49.50 160 HIS A C 1
ATOM 1309 O O . HIS A 1 160 ? 28.083 7.817 -13.079 1.00 49.50 160 HIS A O 1
ATOM 1315 N N . SER A 1 161 ? 28.424 7.212 -10.983 1.00 48.50 161 SER A N 1
ATOM 1316 C CA . SER A 1 161 ? 28.364 8.367 -10.085 1.00 48.50 161 SER A CA 1
ATOM 1317 C C . SER A 1 161 ? 28.024 7.953 -8.642 1.00 48.50 161 SER A C 1
ATOM 1319 O O . SER A 1 161 ? 27.086 7.220 -8.379 1.00 48.50 161 SER A O 1
ATOM 1321 N N . PHE A 1 162 ? 28.813 8.431 -7.673 1.00 40.16 162 PHE A N 1
ATOM 1322 C CA . PHE A 1 162 ? 28.427 8.437 -6.246 1.00 40.16 162 PHE A CA 1
ATOM 1323 C C . PHE A 1 162 ? 27.560 9.662 -5.899 1.00 40.16 162 PHE A C 1
ATOM 1325 O O . PHE A 1 162 ? 27.059 9.806 -4.788 1.00 40.16 162 PHE A O 1
ATOM 1332 N N . GLU A 1 163 ? 27.361 10.550 -6.873 1.00 45.97 163 GLU A N 1
ATOM 1333 C CA . GLU A 1 163 ? 26.581 11.784 -6.765 1.00 45.97 163 GLU A CA 1
ATOM 1334 C C . GLU A 1 163 ? 25.059 11.526 -6.785 1.00 45.97 163 GLU A C 1
ATOM 1336 O O . GLU A 1 163 ? 24.270 12.424 -6.495 1.00 45.97 163 GLU A O 1
ATOM 1341 N N . GLU A 1 164 ? 24.635 10.297 -7.075 1.00 50.22 164 GLU A N 1
ATOM 1342 C CA . GLU A 1 164 ? 23.242 9.895 -7.322 1.00 50.22 164 GLU A CA 1
ATOM 1343 C C . GLU A 1 164 ? 22.351 10.002 -6.077 1.00 50.22 164 GLU A C 1
ATOM 1345 O O . GLU A 1 164 ? 21.211 10.457 -6.153 1.00 50.22 164 GLU A O 1
ATOM 1350 N N . PHE A 1 165 ? 22.889 9.686 -4.896 1.00 52.25 165 PHE A N 1
ATOM 1351 C CA . PHE A 1 165 ? 22.173 9.860 -3.626 1.00 52.25 165 PHE A CA 1
ATOM 1352 C C . PHE A 1 165 ? 22.152 11.317 -3.160 1.00 52.25 165 PHE A C 1
ATOM 1354 O O . PHE A 1 165 ? 21.246 11.734 -2.434 1.00 52.25 165 PHE A O 1
ATOM 1361 N N . SER A 1 166 ? 23.120 12.116 -3.621 1.00 55.12 166 SER A N 1
ATOM 1362 C CA . SER A 1 166 ? 23.216 13.524 -3.246 1.00 55.12 166 SER A CA 1
ATOM 1363 C C . SER A 1 166 ? 22.093 14.355 -3.862 1.00 55.12 166 SER A C 1
ATOM 1365 O O . SER A 1 166 ? 21.690 15.352 -3.284 1.00 55.12 166 SER A O 1
ATOM 1367 N N . ARG A 1 167 ? 21.517 13.963 -5.007 1.00 66.12 167 ARG A N 1
ATOM 1368 C CA . ARG A 1 167 ? 20.477 14.774 -5.665 1.00 66.12 167 ARG A CA 1
ATOM 1369 C C . ARG A 1 167 ? 19.173 14.821 -4.896 1.00 66.12 167 ARG A C 1
ATOM 1371 O O . ARG A 1 167 ? 18.566 15.885 -4.815 1.00 66.12 167 ARG A O 1
ATOM 1378 N N . PHE A 1 168 ? 18.767 13.709 -4.294 1.00 65.19 168 PHE A N 1
ATOM 1379 C CA . PHE A 1 168 ? 17.567 13.693 -3.466 1.00 65.19 168 PHE A CA 1
ATOM 1380 C C . PHE A 1 168 ? 17.765 14.497 -2.179 1.00 65.19 168 PHE A C 1
ATOM 1382 O O . PHE A 1 168 ? 16.923 15.324 -1.824 1.00 65.19 168 PHE A O 1
ATOM 1389 N N . THR A 1 169 ? 18.910 14.326 -1.514 1.00 63.56 169 THR A N 1
ATOM 1390 C CA . THR A 1 169 ? 19.250 15.120 -0.328 1.00 63.56 169 THR A CA 1
ATOM 1391 C C . THR A 1 169 ? 19.424 16.603 -0.666 1.00 63.56 169 THR A C 1
ATOM 1393 O O . THR A 1 169 ? 18.961 17.437 0.107 1.00 63.56 169 THR A O 1
ATOM 1396 N N . ASN A 1 170 ? 19.966 16.935 -1.842 1.00 69.31 170 ASN A N 1
ATOM 1397 C CA . ASN A 1 170 ? 20.093 18.297 -2.376 1.00 69.31 170 ASN A CA 1
ATOM 1398 C C . ASN A 1 170 ? 18.749 18.906 -2.807 1.00 69.31 170 ASN A C 1
ATOM 1400 O O . ASN A 1 170 ? 18.573 20.119 -2.734 1.00 69.31 170 ASN A O 1
ATOM 1404 N N . TYR A 1 171 ? 17.798 18.099 -3.279 1.00 77.25 171 TYR A N 1
ATOM 1405 C CA . TYR A 1 171 ? 16.441 18.557 -3.581 1.00 77.25 171 TYR A CA 1
ATOM 1406 C C . TYR A 1 171 ? 15.684 18.854 -2.283 1.00 77.25 171 TYR A C 1
ATOM 1408 O O . TYR A 1 171 ? 15.125 19.936 -2.121 1.00 77.25 171 TYR A O 1
ATOM 1416 N N . LEU A 1 172 ? 15.736 17.933 -1.317 1.00 72.06 172 LEU A N 1
ATOM 1417 C CA . LEU A 1 172 ? 15.084 18.096 -0.020 1.00 72.06 172 LEU A CA 1
ATOM 1418 C C . LEU A 1 172 ? 15.726 19.178 0.859 1.00 72.06 172 LEU A C 1
ATOM 1420 O O . LEU A 1 172 ? 15.022 19.789 1.664 1.00 72.06 172 LEU A O 1
ATOM 1424 N N . SER A 1 173 ? 17.033 19.431 0.734 1.00 72.00 173 SER A N 1
ATOM 1425 C CA . SER A 1 173 ? 17.722 20.472 1.511 1.00 72.00 173 SER A CA 1
ATOM 1426 C C . SER A 1 173 ? 17.207 21.879 1.197 1.00 72.00 173 SER A C 1
ATOM 1428 O O . SER A 1 173 ? 17.234 22.736 2.079 1.00 72.00 173 SER A O 1
ATOM 1430 N N . LYS A 1 174 ? 16.638 22.102 0.002 1.00 76.19 174 LYS A N 1
ATOM 1431 C CA . LYS A 1 174 ? 15.961 23.359 -0.372 1.00 76.19 174 LYS A CA 1
ATOM 1432 C C . LYS A 1 174 ? 14.713 23.645 0.461 1.00 76.19 174 LYS A C 1
ATOM 1434 O O . LYS A 1 174 ? 14.282 24.790 0.535 1.00 76.19 174 LYS A O 1
ATOM 1439 N N . TYR A 1 175 ? 14.164 22.622 1.111 1.00 75.75 175 TYR A N 1
ATOM 1440 C CA . TYR A 1 175 ? 12.964 22.715 1.932 1.00 75.75 175 TYR A CA 1
ATOM 1441 C C . TYR A 1 175 ? 13.236 22.246 3.364 1.00 75.75 175 TYR A C 1
ATOM 1443 O O . TYR A 1 175 ? 12.440 21.500 3.927 1.00 75.75 175 TYR A O 1
ATOM 1451 N N . ALA A 1 176 ? 14.361 22.656 3.957 1.00 65.00 176 ALA A N 1
ATOM 1452 C CA . ALA A 1 176 ? 14.830 22.180 5.264 1.00 65.00 176 ALA A CA 1
ATOM 1453 C C . ALA A 1 176 ? 13.736 22.130 6.358 1.00 65.00 176 ALA A C 1
ATOM 1455 O O . ALA A 1 176 ? 13.652 21.138 7.079 1.00 65.00 176 ALA A O 1
ATOM 1456 N N . GLU A 1 177 ? 12.847 23.129 6.425 1.00 70.75 177 GLU A N 1
ATOM 1457 C CA . GLU A 1 177 ? 11.739 23.190 7.399 1.00 70.75 177 GLU A CA 1
ATOM 1458 C C . GLU A 1 177 ? 10.532 22.293 7.052 1.00 70.75 177 GLU A C 1
ATOM 1460 O O . GLU A 1 177 ? 9.755 21.919 7.929 1.00 70.75 177 GLU A O 1
ATOM 1465 N N . LYS A 1 178 ? 10.366 21.919 5.777 1.00 73.25 178 LYS A N 1
ATOM 1466 C CA . LYS A 1 178 ? 9.234 21.128 5.250 1.00 73.25 178 LYS A CA 1
ATOM 1467 C C . LYS A 1 178 ? 9.658 19.775 4.667 1.00 73.25 178 LYS A C 1
ATOM 1469 O O . LYS A 1 178 ? 8.858 19.103 4.013 1.00 73.25 178 LYS A O 1
ATOM 1474 N N . LYS A 1 179 ? 10.901 19.354 4.920 1.00 73.31 179 LYS A N 1
ATOM 1475 C CA . LYS A 1 179 ? 11.540 18.167 4.334 1.00 73.31 179 LYS A CA 1
ATOM 1476 C C . LYS A 1 179 ? 10.687 16.907 4.475 1.00 73.31 179 LYS A C 1
ATOM 1478 O O . LYS A 1 179 ? 10.501 16.184 3.503 1.00 73.31 179 LYS A O 1
ATOM 1483 N N . THR A 1 180 ? 10.140 16.670 5.664 1.00 71.00 180 THR A N 1
ATOM 1484 C CA . THR A 1 180 ? 9.291 15.507 5.959 1.00 71.00 180 THR A CA 1
ATOM 1485 C C . THR A 1 180 ? 7.967 15.538 5.199 1.00 71.00 180 THR A C 1
ATOM 1487 O O . THR A 1 180 ? 7.574 14.516 4.647 1.00 71.00 180 THR A O 1
ATOM 1490 N N . LYS A 1 181 ? 7.318 16.705 5.097 1.00 77.88 181 LYS A N 1
ATOM 1491 C CA . LYS A 1 181 ? 6.050 16.869 4.365 1.00 77.88 181 LYS A CA 1
ATOM 1492 C C . LYS A 1 181 ? 6.225 16.664 2.862 1.00 77.88 181 LYS A C 1
ATOM 1494 O O . LYS A 1 181 ? 5.442 15.957 2.242 1.00 77.88 181 LYS A O 1
ATOM 1499 N N . ILE A 1 182 ? 7.274 17.241 2.274 1.00 79.94 182 ILE A N 1
ATOM 1500 C CA . ILE A 1 182 ? 7.553 17.087 0.838 1.00 79.94 182 ILE A CA 1
ATOM 1501 C C . ILE A 1 182 ? 7.973 15.654 0.517 1.00 79.94 182 ILE A C 1
ATOM 1503 O O . ILE A 1 182 ? 7.514 15.097 -0.476 1.00 79.94 182 ILE A O 1
ATOM 1507 N N . GLN A 1 183 ? 8.771 15.022 1.380 1.00 75.81 183 GLN A N 1
ATOM 1508 C CA . GLN A 1 183 ? 9.081 13.600 1.248 1.00 75.81 183 GLN A CA 1
ATOM 1509 C C . GLN A 1 183 ? 7.804 12.746 1.269 1.00 75.81 183 GLN A C 1
ATOM 1511 O O . GLN A 1 183 ? 7.662 11.856 0.436 1.00 75.81 183 GLN A O 1
ATOM 1516 N N . GLU A 1 184 ? 6.849 13.045 2.152 1.00 76.06 184 GLU A N 1
ATOM 1517 C CA . GLU A 1 184 ? 5.565 12.338 2.203 1.00 76.06 184 GLU A CA 1
ATOM 1518 C C . GLU A 1 184 ? 4.721 12.544 0.933 1.00 76.06 184 GLU A C 1
ATOM 1520 O O . GLU A 1 184 ? 4.157 11.577 0.419 1.00 76.06 184 GLU A O 1
ATOM 1525 N N . ILE A 1 185 ? 4.673 13.767 0.386 1.00 81.81 185 ILE A N 1
ATOM 1526 C CA . ILE A 1 185 ? 3.983 14.066 -0.884 1.00 81.81 185 ILE A CA 1
ATOM 1527 C C . ILE A 1 185 ? 4.575 13.227 -2.020 1.00 81.81 185 ILE A C 1
ATOM 1529 O O . ILE A 1 185 ? 3.833 12.584 -2.763 1.00 81.81 185 ILE A O 1
ATOM 1533 N N . LEU A 1 186 ? 5.906 13.200 -2.136 1.00 80.62 186 LEU A N 1
ATOM 1534 C CA . LEU A 1 186 ? 6.603 12.446 -3.178 1.00 80.62 186 LEU A CA 1
ATOM 1535 C C . LEU A 1 186 ? 6.378 10.940 -3.041 1.00 80.62 186 LEU A C 1
ATOM 1537 O O . LEU A 1 186 ? 6.082 10.283 -4.037 1.00 80.62 186 LEU A O 1
ATOM 1541 N N . VAL A 1 187 ? 6.472 10.404 -1.821 1.00 72.81 187 VAL A N 1
ATOM 1542 C CA . VAL A 1 187 ? 6.221 8.982 -1.551 1.00 72.81 187 VAL A CA 1
ATOM 1543 C C . VAL A 1 187 ? 4.776 8.618 -1.887 1.00 72.81 187 VAL A C 1
ATOM 1545 O O . VAL A 1 187 ? 4.554 7.635 -2.585 1.00 72.81 187 VAL A O 1
ATOM 1548 N N . LYS A 1 188 ? 3.782 9.418 -1.475 1.00 75.38 188 LYS A N 1
ATOM 1549 C CA . LYS A 1 188 ? 2.372 9.146 -1.806 1.00 75.38 188 LYS A CA 1
ATOM 1550 C C . LYS A 1 188 ? 2.082 9.251 -3.298 1.00 75.38 188 LYS A C 1
ATOM 1552 O O . LYS A 1 188 ? 1.324 8.436 -3.812 1.00 75.38 188 LYS A O 1
ATOM 1557 N N . PHE A 1 189 ? 2.667 10.228 -3.988 1.00 83.38 189 PHE A N 1
ATOM 1558 C CA . PHE A 1 189 ? 2.477 10.376 -5.428 1.00 83.38 189 PHE A CA 1
ATOM 1559 C C . PHE A 1 189 ? 3.100 9.209 -6.198 1.00 83.38 189 PHE A C 1
ATOM 1561 O O . PHE A 1 189 ? 2.442 8.615 -7.046 1.00 83.38 189 PHE A O 1
ATOM 1568 N N . LEU A 1 190 ? 4.341 8.839 -5.876 1.00 73.62 190 LEU A N 1
ATOM 1569 C CA . LEU A 1 190 ? 5.050 7.773 -6.583 1.00 73.62 190 LEU A CA 1
ATOM 1570 C C . LEU A 1 190 ? 4.555 6.372 -6.210 1.00 73.62 190 LEU A C 1
ATOM 1572 O O . LEU A 1 190 ? 4.692 5.473 -7.033 1.00 73.62 190 LEU A O 1
ATOM 1576 N N . ASN A 1 191 ? 3.934 6.204 -5.037 1.00 66.50 191 ASN A N 1
ATOM 1577 C CA . ASN A 1 191 ? 3.255 4.969 -4.619 1.00 66.50 191 ASN A CA 1
ATOM 1578 C C . ASN A 1 191 ? 1.753 4.963 -4.960 1.00 66.50 191 ASN A C 1
ATOM 1580 O O . ASN A 1 191 ? 1.011 4.100 -4.481 1.00 66.50 191 ASN A O 1
ATOM 1584 N N . SER A 1 192 ? 1.270 5.941 -5.728 1.00 69.69 192 SER A N 1
ATOM 1585 C CA . SER A 1 192 ? -0.137 6.002 -6.111 1.00 69.69 192 SER A CA 1
ATOM 1586 C C . SER A 1 192 ? -0.495 4.801 -6.982 1.00 69.69 192 SER A C 1
ATOM 1588 O O . SER A 1 192 ? 0.166 4.551 -7.977 1.00 69.69 192 SER A O 1
ATOM 1590 N N . LYS A 1 193 ? -1.590 4.098 -6.667 1.00 71.44 193 LYS A N 1
ATOM 1591 C CA . LYS A 1 193 ? -2.151 3.047 -7.540 1.00 71.44 193 LYS A CA 1
ATOM 1592 C C . LYS A 1 193 ? -2.896 3.619 -8.761 1.00 71.44 193 LYS A C 1
ATOM 1594 O O . LYS A 1 193 ? -3.611 2.882 -9.434 1.00 71.44 193 LYS A O 1
ATOM 1599 N N . ASP A 1 194 ? -2.795 4.927 -9.005 1.00 76.62 194 ASP A N 1
ATOM 1600 C CA . ASP A 1 194 ? -3.417 5.598 -10.145 1.00 76.62 194 ASP A CA 1
ATOM 1601 C C . ASP A 1 194 ? -2.681 5.245 -11.446 1.00 76.62 194 ASP A C 1
ATOM 1603 O O . ASP A 1 194 ? -1.519 5.600 -11.658 1.00 76.62 194 ASP A O 1
ATOM 1607 N N . GLU A 1 195 ? -3.399 4.578 -12.347 1.00 79.25 195 GLU A N 1
ATOM 1608 C CA . GLU A 1 195 ? -2.911 4.156 -13.661 1.00 79.25 195 GLU A CA 1
ATOM 1609 C C . GLU A 1 195 ? -2.361 5.328 -14.497 1.00 79.25 195 GLU A C 1
ATOM 1611 O O . GLU A 1 195 ? -1.386 5.169 -15.234 1.00 79.25 195 GLU A O 1
ATOM 1616 N N . ASN A 1 196 ? -2.921 6.536 -14.353 1.00 83.44 196 ASN A N 1
ATOM 1617 C CA . ASN A 1 196 ? -2.457 7.716 -15.089 1.00 83.44 196 ASN A CA 1
ATOM 1618 C C . ASN A 1 196 ? -1.108 8.214 -14.567 1.00 83.44 196 ASN A C 1
ATOM 1620 O O . ASN A 1 196 ? -0.274 8.654 -15.359 1.00 83.44 196 ASN A O 1
ATOM 1624 N N . VAL A 1 197 ? -0.874 8.126 -13.253 1.00 82.44 197 VAL A N 1
ATOM 1625 C CA . VAL A 1 197 ? 0.422 8.473 -12.649 1.00 82.44 197 VAL A CA 1
ATOM 1626 C C . VA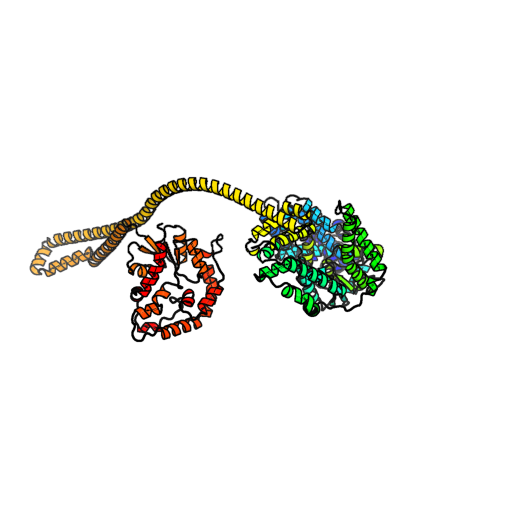L A 1 197 ? 1.492 7.499 -13.131 1.00 82.44 197 VAL A C 1
ATOM 1628 O O . VAL A 1 197 ? 2.558 7.931 -13.576 1.00 82.44 197 VAL A O 1
ATOM 1631 N N . HIS A 1 198 ? 1.186 6.200 -13.144 1.00 75.62 198 HIS A N 1
ATOM 1632 C CA . HIS A 1 198 ? 2.084 5.185 -13.694 1.00 75.62 198 HIS A CA 1
ATOM 1633 C C . HIS A 1 198 ? 2.402 5.458 -15.166 1.00 75.62 198 HIS A C 1
ATOM 1635 O O . HIS A 1 198 ? 3.571 5.599 -15.538 1.00 75.62 198 HIS A O 1
ATOM 1641 N N . LYS A 1 199 ? 1.369 5.617 -16.002 1.00 78.06 199 LYS A N 1
ATOM 1642 C CA . LYS A 1 199 ? 1.530 5.867 -17.439 1.00 78.06 199 LYS A CA 1
ATOM 1643 C C . LYS A 1 199 ? 2.331 7.144 -17.711 1.00 78.06 199 LYS A C 1
ATOM 1645 O O . LYS A 1 199 ? 3.183 7.148 -18.603 1.00 78.06 199 LYS A O 1
ATOM 1650 N N . TYR A 1 200 ? 2.125 8.198 -16.922 1.00 84.38 200 TYR A N 1
ATOM 1651 C CA . TYR A 1 200 ? 2.897 9.439 -16.999 1.00 84.38 200 TYR A CA 1
ATOM 1652 C C . TYR A 1 200 ? 4.400 9.213 -16.759 1.00 84.38 200 TYR A C 1
ATOM 1654 O O . TYR A 1 200 ? 5.225 9.588 -17.599 1.00 84.38 200 TYR A O 1
ATOM 1662 N N . LEU A 1 201 ? 4.760 8.568 -15.645 1.00 77.81 201 LEU A N 1
ATOM 1663 C CA . LEU A 1 201 ? 6.155 8.323 -15.256 1.00 77.81 201 LEU A CA 1
ATOM 1664 C C . LEU A 1 201 ? 6.877 7.413 -16.261 1.00 77.81 201 LEU A C 1
ATOM 1666 O O . LEU A 1 201 ? 7.994 7.709 -16.692 1.00 77.81 201 LEU A O 1
ATOM 1670 N N . LEU A 1 202 ? 6.213 6.336 -16.684 1.00 73.12 202 LEU A N 1
ATOM 1671 C CA . LEU A 1 202 ? 6.769 5.342 -17.604 1.00 73.12 202 LEU A CA 1
ATOM 1672 C C . LEU A 1 202 ? 7.006 5.901 -19.003 1.00 73.12 202 LEU A C 1
ATOM 1674 O O . LEU A 1 202 ? 8.031 5.608 -19.624 1.00 73.12 202 LEU A O 1
ATOM 1678 N N . THR A 1 203 ? 6.077 6.718 -19.506 1.00 76.19 203 THR A N 1
ATOM 1679 C CA . THR A 1 203 ? 6.216 7.322 -20.839 1.00 76.19 203 THR A CA 1
ATOM 1680 C C . THR A 1 203 ? 7.412 8.269 -20.876 1.00 76.19 203 THR A C 1
ATOM 1682 O O . THR A 1 203 ? 8.189 8.236 -21.829 1.00 76.19 203 THR A O 1
ATOM 1685 N N . ARG A 1 204 ? 7.631 9.046 -19.805 1.00 78.94 204 ARG A N 1
ATOM 1686 C CA . ARG A 1 204 ? 8.813 9.912 -19.674 1.00 78.94 204 ARG A CA 1
ATOM 1687 C C . ARG A 1 204 ? 10.115 9.118 -19.585 1.00 78.94 204 ARG A C 1
ATOM 1689 O O . ARG A 1 204 ? 11.082 9.480 -20.251 1.00 78.94 204 ARG A O 1
ATOM 1696 N N . LEU A 1 205 ? 10.132 8.033 -18.807 1.00 72.62 205 LEU A N 1
ATOM 1697 C CA . LEU A 1 205 ? 11.307 7.167 -18.682 1.00 72.62 205 LEU A CA 1
ATOM 1698 C C . LEU A 1 205 ? 11.694 6.539 -20.023 1.00 72.62 205 LEU A C 1
ATOM 1700 O O . LEU A 1 205 ? 12.851 6.606 -20.434 1.00 72.62 205 LEU A O 1
ATOM 1704 N N . SER A 1 206 ? 10.702 5.997 -20.728 1.00 71.06 206 SER A N 1
ATOM 1705 C CA . SER A 1 206 ? 10.897 5.336 -22.020 1.00 71.06 206 SER A CA 1
ATOM 1706 C C . SER A 1 206 ? 11.417 6.315 -23.069 1.00 71.06 206 SER A C 1
ATOM 1708 O O . SER A 1 206 ? 12.407 6.042 -23.740 1.00 71.06 206 SER A O 1
ATOM 1710 N N . ALA A 1 207 ? 10.795 7.490 -23.180 1.00 75.50 207 ALA A N 1
ATOM 1711 C CA . ALA A 1 207 ? 11.193 8.486 -24.166 1.00 75.50 207 ALA A CA 1
ATOM 1712 C C . ALA A 1 207 ? 12.629 8.986 -23.964 1.00 75.50 207 ALA A C 1
ATOM 1714 O O . ALA A 1 207 ? 13.352 9.183 -24.940 1.00 75.50 207 ALA A O 1
ATOM 1715 N N . TYR A 1 208 ? 13.061 9.139 -22.708 1.00 73.88 208 TYR A N 1
ATOM 1716 C CA . TYR A 1 208 ? 14.439 9.522 -22.423 1.00 73.88 208 TYR A CA 1
ATOM 1717 C C . TYR A 1 208 ? 15.417 8.424 -22.836 1.00 73.88 208 TYR A C 1
ATOM 1719 O O . TYR A 1 208 ? 16.437 8.704 -23.464 1.00 73.88 208 TYR A O 1
ATOM 1727 N N . PHE A 1 209 ? 15.090 7.173 -22.504 1.00 69.88 209 PHE A N 1
ATOM 1728 C CA . PHE A 1 209 ? 15.902 6.029 -22.889 1.00 69.88 209 PHE A CA 1
ATOM 1729 C C . PHE A 1 209 ? 16.068 5.946 -24.414 1.00 69.88 209 PHE A C 1
ATOM 1731 O O . PHE A 1 209 ? 17.195 5.830 -24.886 1.00 69.88 209 PHE A O 1
ATOM 1738 N N . PHE A 1 210 ? 14.987 6.083 -25.190 1.00 73.12 210 PHE A N 1
ATOM 1739 C CA . PHE A 1 210 ? 15.058 6.066 -26.657 1.00 73.12 210 PHE A CA 1
ATOM 1740 C C . PHE A 1 210 ? 15.930 7.185 -27.220 1.00 73.12 210 PHE A C 1
ATOM 1742 O O . PHE A 1 210 ? 16.745 6.924 -28.100 1.00 73.12 210 PHE A O 1
ATOM 1749 N N . LEU A 1 211 ? 15.802 8.405 -26.690 1.00 73.31 211 LEU A N 1
ATOM 1750 C CA . LEU A 1 211 ? 16.626 9.542 -27.104 1.00 73.31 211 LEU A CA 1
ATOM 1751 C C . LEU A 1 211 ? 18.116 9.293 -26.839 1.00 73.31 211 LEU A C 1
ATOM 1753 O O . LEU A 1 211 ? 18.960 9.554 -27.695 1.00 73.31 211 LEU A O 1
ATOM 1757 N N . ALA A 1 212 ? 18.441 8.728 -25.678 1.00 68.25 212 ALA A N 1
ATOM 1758 C CA . ALA A 1 212 ? 19.814 8.379 -25.347 1.00 68.25 212 ALA A CA 1
ATOM 1759 C C . ALA A 1 212 ? 20.332 7.206 -26.206 1.00 68.25 212 ALA A C 1
ATOM 1761 O O . ALA A 1 212 ? 21.463 7.240 -26.687 1.00 68.25 212 ALA A O 1
ATOM 1762 N N . ALA A 1 213 ? 19.490 6.206 -26.475 1.00 69.44 213 ALA A N 1
ATOM 1763 C CA . ALA A 1 213 ? 19.840 5.033 -27.269 1.00 69.44 213 ALA A CA 1
ATOM 1764 C C . ALA A 1 213 ? 19.964 5.334 -28.776 1.00 69.44 213 ALA A C 1
ATOM 1766 O O . ALA A 1 213 ? 20.687 4.636 -29.488 1.00 69.44 213 ALA A O 1
ATOM 1767 N N . THR A 1 214 ? 19.320 6.389 -29.290 1.00 71.50 214 THR A N 1
ATOM 1768 C CA . THR A 1 214 ? 19.503 6.806 -30.689 1.00 71.50 214 THR A CA 1
ATOM 1769 C C . THR A 1 214 ? 20.867 7.405 -30.998 1.00 71.50 214 THR A C 1
ATOM 1771 O O . THR A 1 214 ? 21.256 7.406 -32.164 1.00 71.50 214 THR A O 1
ATOM 1774 N N . ASN A 1 215 ? 21.610 7.829 -29.974 1.00 72.00 215 ASN A N 1
ATOM 1775 C CA . ASN A 1 215 ? 22.981 8.322 -30.106 1.00 72.00 215 ASN A CA 1
ATOM 1776 C C . ASN A 1 215 ? 24.037 7.199 -30.105 1.00 72.00 215 ASN A C 1
ATOM 1778 O O . ASN A 1 215 ? 25.231 7.488 -30.119 1.00 72.00 215 ASN A O 1
ATOM 1782 N N . LEU A 1 216 ? 23.623 5.926 -30.085 1.00 69.81 216 LEU A N 1
ATOM 1783 C CA . LEU A 1 216 ? 24.536 4.788 -30.200 1.00 69.81 216 LEU A CA 1
ATOM 1784 C C . LEU A 1 216 ? 25.082 4.648 -31.630 1.00 69.81 216 LEU A C 1
ATOM 1786 O O . LEU A 1 216 ? 24.376 4.876 -32.620 1.00 69.81 216 LEU A O 1
ATOM 1790 N N . ASP A 1 217 ? 26.340 4.223 -31.742 1.00 68.81 217 ASP A N 1
ATOM 1791 C CA . ASP A 1 217 ? 26.976 3.951 -33.028 1.00 68.81 217 ASP A CA 1
ATOM 1792 C C . ASP A 1 217 ? 26.394 2.695 -33.705 1.00 68.81 217 ASP A C 1
ATOM 1794 O O . ASP A 1 217 ? 25.749 1.842 -33.088 1.00 68.81 217 ASP A O 1
ATOM 1798 N N . THR A 1 218 ? 26.616 2.577 -35.015 1.00 66.44 218 THR A N 1
ATOM 1799 C CA . THR A 1 218 ? 26.099 1.467 -35.831 1.00 66.44 218 THR A CA 1
ATOM 1800 C C . THR A 1 218 ? 26.622 0.103 -35.392 1.00 66.44 218 THR A C 1
ATOM 1802 O O . THR A 1 218 ? 25.857 -0.857 -35.415 1.00 66.44 218 THR A O 1
ATOM 1805 N N . GLY A 1 219 ? 27.884 0.017 -34.957 1.00 64.38 219 GLY A N 1
ATOM 1806 C CA . GLY A 1 219 ? 28.471 -1.235 -34.482 1.00 64.38 219 GLY A CA 1
ATOM 1807 C C . GLY A 1 219 ? 27.769 -1.729 -33.221 1.00 64.38 219 GLY A C 1
ATOM 1808 O O . GLY A 1 219 ? 27.388 -2.897 -33.143 1.00 64.38 219 GLY A O 1
ATOM 1809 N N . THR A 1 220 ? 27.496 -0.820 -32.285 1.00 64.75 220 THR A N 1
ATOM 1810 C CA . THR A 1 220 ? 26.748 -1.116 -31.057 1.00 64.75 220 THR A CA 1
ATOM 1811 C C . THR A 1 220 ? 25.302 -1.536 -31.343 1.00 64.75 220 THR A C 1
ATOM 1813 O O . THR A 1 220 ? 24.823 -2.506 -30.757 1.00 64.75 220 THR A O 1
ATOM 1816 N N . ILE A 1 221 ? 24.602 -0.878 -32.275 1.00 67.56 221 ILE A N 1
ATOM 1817 C CA . ILE A 1 221 ? 23.211 -1.226 -32.635 1.00 67.56 221 ILE A CA 1
ATOM 1818 C C . ILE A 1 221 ? 23.126 -2.605 -33.305 1.00 67.56 221 ILE A C 1
ATOM 1820 O O . ILE A 1 221 ? 22.298 -3.432 -32.911 1.00 67.56 221 ILE A O 1
ATOM 1824 N N . ASP A 1 222 ? 23.995 -2.881 -34.279 1.00 66.06 222 ASP A N 1
ATOM 1825 C CA . ASP A 1 222 ? 24.030 -4.174 -34.973 1.00 66.06 222 ASP A CA 1
ATOM 1826 C C . ASP A 1 222 ? 24.405 -5.309 -34.009 1.00 66.06 222 ASP A C 1
ATOM 1828 O O . ASP A 1 222 ? 23.821 -6.401 -34.053 1.00 66.06 222 ASP A O 1
ATOM 1832 N N . HIS A 1 223 ? 25.307 -5.029 -33.066 1.00 60.16 223 HIS A N 1
ATOM 1833 C CA . HIS A 1 223 ? 25.647 -5.942 -31.984 1.00 60.16 223 HIS A CA 1
ATOM 1834 C C . HIS A 1 223 ? 24.436 -6.202 -31.065 1.00 60.16 223 HIS A C 1
ATOM 1836 O O . HIS A 1 223 ? 24.064 -7.363 -30.874 1.00 60.16 223 HIS A O 1
ATOM 1842 N N . ILE A 1 224 ? 23.719 -5.167 -30.603 1.00 61.91 224 ILE A N 1
ATOM 1843 C CA . ILE A 1 224 ? 22.483 -5.301 -29.801 1.00 61.91 224 ILE A CA 1
ATOM 1844 C C . ILE A 1 224 ? 21.427 -6.153 -30.528 1.00 61.91 224 ILE A C 1
ATOM 1846 O O . ILE A 1 224 ? 20.821 -7.045 -29.918 1.00 61.91 224 ILE A O 1
ATOM 1850 N N . TYR A 1 225 ? 21.225 -5.923 -31.831 1.00 64.00 225 TYR A N 1
ATOM 1851 C CA . TYR A 1 225 ? 20.272 -6.680 -32.644 1.00 64.00 225 TYR A CA 1
ATOM 1852 C C . TYR A 1 225 ? 20.673 -8.145 -32.825 1.00 64.00 225 TYR A C 1
ATOM 1854 O O . TYR A 1 225 ? 19.810 -9.021 -32.694 1.00 64.00 225 TYR A O 1
ATOM 1862 N N . SER A 1 226 ? 21.954 -8.437 -33.071 1.00 61.34 226 SER A N 1
ATOM 1863 C CA . SER A 1 226 ? 22.451 -9.817 -33.182 1.00 61.34 226 SER A CA 1
ATOM 1864 C C . SER A 1 226 ? 22.189 -10.623 -31.902 1.00 61.34 226 SER A C 1
ATOM 1866 O O . SER A 1 226 ? 21.749 -11.773 -31.955 1.00 61.34 226 SER A O 1
ATOM 1868 N N . LEU A 1 227 ? 22.316 -9.966 -30.749 1.00 51.41 227 LEU A N 1
ATOM 1869 C CA . LEU A 1 227 ? 22.168 -10.579 -29.438 1.00 51.41 227 LEU A CA 1
ATOM 1870 C C . LEU A 1 227 ? 20.716 -10.639 -28.922 1.00 51.41 227 LEU A C 1
ATOM 1872 O O . LEU A 1 227 ? 20.456 -11.207 -27.863 1.00 51.41 227 LEU A O 1
ATOM 1876 N N . SER A 1 228 ? 19.747 -10.019 -29.603 1.00 55.16 228 SER A N 1
ATOM 1877 C CA . SER A 1 228 ? 18.309 -10.147 -29.276 1.00 55.16 228 SER A CA 1
ATOM 1878 C C . SER A 1 228 ? 17.718 -11.506 -29.688 1.00 55.16 228 SER A C 1
ATOM 1880 O O . SER A 1 228 ? 16.620 -11.864 -29.264 1.00 55.16 228 SER A O 1
ATOM 1882 N N . LYS A 1 229 ? 18.453 -12.275 -30.507 1.00 54.94 229 LYS A N 1
ATOM 1883 C CA . LYS A 1 229 ? 18.002 -13.531 -31.124 1.00 54.94 229 LYS A CA 1
ATOM 1884 C C . LYS A 1 229 ? 18.421 -14.806 -30.373 1.00 54.94 229 LYS A C 1
ATOM 1886 O O . LYS A 1 229 ? 17.933 -15.874 -30.727 1.00 54.94 229 LYS A O 1
ATOM 1891 N N . MET A 1 230 ? 19.297 -14.726 -29.365 1.00 55.97 230 MET A N 1
ATOM 1892 C CA . MET A 1 230 ? 19.781 -15.888 -28.599 1.00 55.97 230 MET A CA 1
ATOM 1893 C C . MET A 1 230 ? 19.077 -16.004 -27.239 1.00 55.97 230 MET A C 1
ATOM 1895 O O . MET A 1 230 ? 18.886 -15.005 -26.549 1.00 55.97 230 MET A O 1
ATOM 1899 N N . GLN A 1 231 ? 18.700 -17.225 -26.847 1.00 57.38 231 GLN A N 1
ATOM 1900 C CA . GLN A 1 231 ? 18.156 -17.511 -25.517 1.00 57.38 231 GLN A CA 1
ATOM 1901 C C . GLN A 1 231 ? 19.300 -17.500 -24.494 1.00 57.38 231 GLN A C 1
ATOM 1903 O O . GLN A 1 231 ? 20.184 -18.351 -24.550 1.00 57.38 231 GLN A O 1
ATOM 1908 N N . THR A 1 232 ? 19.296 -16.533 -23.577 1.00 68.12 232 THR A N 1
ATOM 1909 C CA . THR A 1 232 ? 20.355 -16.367 -22.568 1.00 68.12 232 THR A CA 1
ATOM 1910 C C . THR A 1 232 ? 19.986 -17.101 -21.273 1.00 68.12 232 THR A C 1
ATOM 1912 O O . THR A 1 232 ? 18.851 -16.991 -20.796 1.00 68.12 232 THR A O 1
ATOM 1915 N N . ASN A 1 233 ? 20.938 -17.846 -20.701 1.00 77.44 233 ASN A N 1
ATOM 1916 C CA . ASN A 1 233 ? 20.831 -18.428 -19.362 1.00 77.44 233 ASN A CA 1
ATOM 1917 C C . ASN A 1 233 ? 21.588 -17.527 -18.380 1.00 77.44 233 ASN A C 1
ATOM 1919 O O . ASN A 1 233 ? 22.800 -17.378 -18.494 1.00 77.44 233 ASN A O 1
ATOM 1923 N N . LEU A 1 234 ? 20.881 -16.937 -17.419 1.00 84.94 234 LEU A N 1
ATOM 1924 C CA . LEU A 1 234 ? 21.472 -16.076 -16.397 1.00 84.94 234 LEU A CA 1
ATOM 1925 C C . LEU A 1 234 ? 21.462 -16.807 -15.052 1.00 84.94 234 LEU A C 1
ATOM 1927 O O . LEU A 1 234 ? 20.398 -17.163 -14.534 1.00 84.94 234 LEU A O 1
ATOM 1931 N N . LYS A 1 235 ? 22.648 -17.022 -14.484 1.00 88.00 235 LYS A N 1
ATOM 1932 C CA . LYS A 1 235 ? 22.842 -17.513 -13.119 1.00 88.00 235 LYS A CA 1
ATOM 1933 C C . LYS A 1 235 ? 23.092 -16.324 -12.203 1.00 88.00 235 LYS A C 1
ATOM 1935 O O . LYS A 1 235 ? 24.097 -15.627 -12.328 1.00 88.00 235 LYS A O 1
ATOM 1940 N N . VAL A 1 236 ? 22.171 -16.101 -11.279 1.00 88.25 236 VAL A N 1
ATOM 1941 C CA . VAL A 1 236 ? 22.188 -14.933 -10.404 1.00 88.25 236 VAL A CA 1
ATOM 1942 C C . VAL A 1 236 ? 22.431 -15.383 -8.973 1.00 88.25 236 VAL A C 1
ATOM 1944 O O . VAL A 1 236 ? 21.567 -16.005 -8.362 1.00 88.25 236 VAL A O 1
ATOM 1947 N N . PHE A 1 237 ? 23.608 -15.080 -8.446 1.00 89.56 237 PHE A N 1
ATOM 1948 C CA . PHE A 1 237 ? 23.976 -15.325 -7.061 1.00 89.56 237 PHE A CA 1
ATOM 1949 C C . PHE A 1 237 ? 23.393 -14.239 -6.165 1.00 89.56 237 PHE A C 1
ATOM 1951 O O . PHE A 1 237 ? 23.451 -13.050 -6.477 1.00 89.56 237 PHE A O 1
ATOM 1958 N N . VAL A 1 238 ? 22.788 -14.667 -5.068 1.00 85.50 238 VAL A N 1
ATOM 1959 C CA . VAL A 1 238 ? 22.055 -13.805 -4.146 1.00 85.50 238 VAL A CA 1
ATOM 1960 C C . VAL A 1 238 ? 22.879 -13.563 -2.887 1.00 85.50 238 VAL A C 1
ATOM 1962 O O . VAL A 1 238 ? 23.359 -14.514 -2.280 1.00 85.50 238 VAL A O 1
ATOM 1965 N N . ASP A 1 239 ? 22.970 -12.301 -2.481 1.00 84.31 239 ASP A N 1
ATOM 1966 C CA . ASP A 1 239 ? 23.528 -11.862 -1.198 1.00 84.31 239 ASP A CA 1
ATOM 1967 C C . ASP A 1 239 ? 22.519 -12.015 -0.026 1.00 84.31 239 ASP A C 1
ATOM 1969 O O . ASP A 1 239 ? 21.298 -12.051 -0.230 1.00 84.31 239 ASP A O 1
ATOM 1973 N N . THR A 1 240 ? 23.011 -12.060 1.216 1.00 80.50 240 THR A N 1
ATOM 1974 C CA . THR A 1 240 ? 22.249 -12.213 2.466 1.00 80.50 240 THR A CA 1
ATOM 1975 C C . THR A 1 240 ? 21.154 -11.152 2.611 1.00 80.50 240 THR A C 1
ATOM 1977 O O . THR A 1 240 ? 20.012 -11.485 2.938 1.00 80.50 240 THR A O 1
ATOM 1980 N N . ASN A 1 241 ? 21.431 -9.886 2.285 1.00 73.62 241 ASN A N 1
ATOM 1981 C CA . ASN A 1 241 ? 20.435 -8.806 2.369 1.00 73.62 241 ASN A CA 1
ATOM 1982 C C . ASN A 1 241 ? 19.270 -8.984 1.379 1.00 73.62 241 ASN A C 1
ATOM 1984 O O . ASN A 1 241 ? 18.099 -8.741 1.703 1.00 73.62 241 ASN A O 1
ATOM 1988 N N . PHE A 1 242 ? 19.576 -9.444 0.165 1.00 75.31 242 PHE A N 1
ATOM 1989 C CA . PHE A 1 242 ? 18.557 -9.745 -0.837 1.00 75.31 242 PHE A CA 1
ATOM 1990 C C . PHE A 1 242 ? 17.769 -11.007 -0.459 1.00 75.31 242 PHE A C 1
ATOM 1992 O O . PHE A 1 242 ? 16.547 -11.041 -0.617 1.00 75.31 242 PHE A O 1
ATOM 1999 N N . LEU A 1 243 ? 18.430 -12.009 0.130 1.00 78.00 243 LEU A N 1
ATOM 2000 C CA . LEU A 1 243 ? 17.784 -13.213 0.648 1.00 78.00 243 LEU A CA 1
ATOM 2001 C C . LEU A 1 243 ? 16.754 -12.892 1.746 1.00 78.00 243 LEU A C 1
ATOM 2003 O O . LEU A 1 243 ? 15.642 -13.420 1.703 1.00 78.00 243 LEU A O 1
ATOM 2007 N N . LEU A 1 244 ? 17.075 -11.996 2.687 1.00 76.56 244 LEU A N 1
ATOM 2008 C CA . LEU A 1 244 ? 16.136 -11.551 3.732 1.00 76.56 244 LEU A CA 1
ATOM 2009 C C . LEU A 1 244 ? 14.883 -10.893 3.138 1.00 76.56 244 LEU A C 1
ATOM 2011 O O . LEU A 1 244 ? 13.769 -11.151 3.601 1.00 76.56 244 LEU A O 1
ATOM 2015 N N . SER A 1 245 ? 15.066 -10.086 2.090 1.00 73.44 245 SER A N 1
ATOM 2016 C CA . SER A 1 245 ? 13.971 -9.408 1.386 1.00 73.44 245 SER A CA 1
ATOM 2017 C C . SER A 1 245 ? 13.097 -10.411 0.616 1.00 73.44 245 SER A C 1
ATOM 2019 O O . SER A 1 245 ? 11.870 -10.384 0.701 1.00 73.44 245 SER A O 1
ATOM 2021 N N . LEU A 1 246 ? 13.710 -11.382 -0.069 1.00 73.19 246 LEU A N 1
ATOM 2022 C CA . LEU A 1 246 ? 13.005 -12.417 -0.837 1.00 73.19 246 LEU A CA 1
ATOM 2023 C C . LEU A 1 246 ? 12.210 -13.399 0.049 1.00 73.19 246 LEU A C 1
ATOM 2025 O O . LEU A 1 246 ? 11.167 -13.935 -0.355 1.00 73.19 246 LEU A O 1
ATOM 2029 N N . LEU A 1 247 ? 12.702 -13.646 1.263 1.00 75.19 247 LEU A N 1
ATOM 2030 C CA . LEU A 1 247 ? 12.031 -14.471 2.267 1.00 75.19 247 LEU A CA 1
ATOM 2031 C C . LEU A 1 247 ? 10.950 -13.716 3.050 1.00 75.19 247 LEU A C 1
ATOM 2033 O O . LEU A 1 247 ? 10.253 -14.350 3.838 1.00 75.19 247 LEU A O 1
ATOM 2037 N N . ASP A 1 248 ? 10.750 -12.423 2.776 1.00 71.88 248 ASP A N 1
ATOM 2038 C CA . ASP A 1 248 ? 9.781 -11.560 3.463 1.00 71.88 248 ASP A CA 1
ATOM 2039 C C . ASP A 1 248 ? 10.040 -11.448 4.980 1.00 71.88 248 ASP A C 1
ATOM 2041 O O . ASP A 1 248 ? 9.124 -11.307 5.793 1.00 71.88 248 ASP A O 1
ATOM 2045 N N . LEU A 1 249 ? 11.318 -11.541 5.361 1.00 72.81 249 LEU A N 1
ATOM 2046 C CA . LEU A 1 249 ? 11.771 -11.499 6.750 1.00 72.81 249 LEU A CA 1
ATOM 2047 C C . LEU A 1 249 ? 12.141 -10.094 7.219 1.00 72.81 249 LEU A C 1
ATOM 2049 O O . LEU A 1 249 ? 12.248 -9.875 8.420 1.00 72.81 249 LEU A O 1
ATOM 2053 N N . HIS A 1 250 ? 12.321 -9.155 6.296 1.00 68.31 250 HIS A N 1
ATOM 2054 C CA . HIS A 1 250 ? 12.716 -7.784 6.583 1.00 68.31 250 HIS A CA 1
ATOM 2055 C C . HIS A 1 250 ? 11.605 -6.821 6.162 1.00 68.31 250 HIS A C 1
ATOM 2057 O O . HIS A 1 250 ? 11.075 -6.953 5.064 1.00 68.31 250 HIS A O 1
ATOM 2063 N N . ASP A 1 251 ? 11.265 -5.839 6.995 1.00 58.25 251 ASP A N 1
ATOM 2064 C CA . ASP A 1 251 ? 10.402 -4.720 6.606 1.00 58.25 251 ASP A CA 1
ATOM 2065 C C . ASP A 1 251 ? 11.206 -3.754 5.720 1.00 58.25 251 ASP A C 1
ATOM 2067 O O . ASP A 1 251 ? 11.928 -2.877 6.199 1.00 58.25 251 ASP A O 1
ATOM 2071 N N . ASN A 1 252 ? 11.213 -4.030 4.413 1.00 57.47 252 ASN A N 1
ATOM 2072 C CA . ASN A 1 252 ? 11.898 -3.237 3.400 1.00 57.47 252 ASN A CA 1
ATOM 2073 C C . ASN A 1 252 ? 10.901 -2.854 2.299 1.00 57.47 252 ASN A C 1
ATOM 2075 O O . ASN A 1 252 ? 10.288 -3.751 1.715 1.00 57.47 252 ASN A O 1
ATOM 2079 N N . PRO A 1 253 ? 10.803 -1.572 1.913 1.00 50.34 253 PRO A N 1
ATOM 2080 C CA . PRO A 1 253 ? 10.090 -1.196 0.695 1.00 50.34 253 PRO A CA 1
ATOM 2081 C C . PRO A 1 253 ? 10.594 -1.918 -0.577 1.00 50.34 253 PRO A C 1
ATOM 2083 O O . PRO A 1 253 ? 9.866 -2.031 -1.559 1.00 50.34 253 PRO A O 1
ATOM 2086 N N . LEU A 1 254 ? 11.815 -2.472 -0.561 1.00 53.00 254 LEU A N 1
ATOM 2087 C CA . LEU A 1 254 ? 12.368 -3.338 -1.615 1.00 53.00 254 LEU A CA 1
ATOM 2088 C C . LEU A 1 254 ? 11.713 -4.727 -1.729 1.00 53.00 254 LEU A C 1
ATOM 2090 O O . LEU A 1 254 ? 11.995 -5.448 -2.695 1.00 53.00 254 LEU A O 1
ATOM 2094 N N . ASN A 1 255 ? 10.854 -5.133 -0.789 1.00 58.25 255 ASN A N 1
ATOM 2095 C CA . ASN A 1 255 ? 10.137 -6.408 -0.882 1.00 58.25 255 ASN A CA 1
ATOM 2096 C C . ASN A 1 255 ? 9.204 -6.421 -2.099 1.00 58.25 255 ASN A C 1
ATOM 2098 O O . ASN A 1 255 ? 9.128 -7.431 -2.800 1.00 58.25 255 ASN A O 1
ATOM 2102 N N . ASP A 1 256 ? 8.573 -5.288 -2.415 1.00 55.62 256 ASP A N 1
ATOM 2103 C CA . ASP A 1 256 ? 7.715 -5.150 -3.595 1.00 55.62 256 ASP A CA 1
ATOM 2104 C C . ASP A 1 256 ? 8.523 -5.242 -4.893 1.00 55.62 256 ASP A C 1
ATOM 2106 O O . ASP A 1 256 ? 8.111 -5.930 -5.829 1.00 55.62 256 ASP A O 1
ATOM 2110 N N . ALA A 1 257 ? 9.723 -4.650 -4.934 1.00 54.28 257 ALA A N 1
ATOM 2111 C CA . ALA A 1 257 ? 10.637 -4.768 -6.072 1.00 54.28 257 ALA A CA 1
ATOM 2112 C C . ALA A 1 257 ? 11.135 -6.213 -6.260 1.00 54.28 257 ALA A C 1
ATOM 2114 O O . ALA A 1 257 ? 11.163 -6.723 -7.380 1.00 54.28 257 ALA A O 1
ATOM 2115 N N . SER A 1 258 ? 11.458 -6.907 -5.165 1.00 61.22 258 SER A N 1
ATOM 2116 C CA . SER A 1 258 ? 11.910 -8.307 -5.180 1.00 61.22 258 SER A CA 1
ATOM 2117 C C . SER A 1 258 ? 10.791 -9.267 -5.611 1.00 61.22 258 SER A C 1
ATOM 2119 O O . SER A 1 258 ? 11.009 -10.168 -6.426 1.00 61.22 258 SER A O 1
ATOM 2121 N N . ASN A 1 259 ? 9.563 -9.042 -5.131 1.00 63.03 259 ASN A N 1
ATOM 2122 C CA . ASN A 1 259 ? 8.371 -9.791 -5.539 1.00 63.03 259 ASN A CA 1
ATOM 2123 C C . ASN A 1 259 ? 7.993 -9.523 -7.005 1.00 63.03 259 ASN A C 1
ATOM 2125 O O . ASN A 1 259 ? 7.634 -10.456 -7.736 1.00 63.03 259 ASN A O 1
ATOM 2129 N N . SER A 1 260 ? 8.115 -8.272 -7.456 1.00 63.38 260 SER A N 1
ATOM 2130 C CA . SER A 1 260 ? 7.881 -7.884 -8.851 1.00 63.38 260 SER A CA 1
ATOM 2131 C C . SER A 1 260 ? 8.914 -8.518 -9.778 1.00 63.38 260 SER A C 1
ATOM 2133 O O . SER A 1 260 ? 8.536 -9.123 -10.781 1.00 63.38 260 SER A O 1
ATOM 2135 N N . LEU A 1 261 ? 10.197 -8.501 -9.395 1.00 69.44 261 LEU A N 1
ATOM 2136 C CA . LEU A 1 261 ? 11.274 -9.178 -10.120 1.00 69.44 261 LEU A CA 1
ATOM 2137 C C . LEU A 1 261 ? 11.018 -10.686 -10.225 1.00 69.44 261 LEU A C 1
ATOM 2139 O O . LEU A 1 261 ? 11.156 -11.258 -11.301 1.00 69.44 261 LEU A O 1
ATOM 2143 N N . LYS A 1 262 ? 10.590 -11.338 -9.140 1.00 70.19 262 LYS A N 1
ATOM 2144 C CA . LYS A 1 262 ? 10.268 -12.771 -9.158 1.00 70.19 262 LYS A CA 1
ATOM 2145 C C . LYS A 1 262 ? 9.101 -13.093 -10.092 1.00 70.19 262 LYS A C 1
ATOM 2147 O O . LYS A 1 262 ? 9.151 -14.065 -10.847 1.00 70.19 262 LYS A O 1
ATOM 2152 N N . THR A 1 263 ? 8.044 -12.288 -10.033 1.00 67.38 263 THR A N 1
ATOM 2153 C CA . THR A 1 263 ? 6.871 -12.463 -10.897 1.00 67.38 263 THR A CA 1
ATOM 2154 C C . THR A 1 263 ? 7.250 -12.273 -12.362 1.00 67.38 263 THR A C 1
ATOM 2156 O O . THR A 1 263 ? 6.866 -13.085 -13.201 1.00 67.38 263 THR A O 1
ATOM 2159 N N . LEU A 1 264 ? 8.069 -11.257 -12.646 1.00 70.81 264 LEU A N 1
ATOM 2160 C CA . LEU A 1 264 ? 8.624 -10.993 -13.966 1.00 70.81 264 LEU A CA 1
ATOM 2161 C C . LEU A 1 264 ? 9.459 -12.181 -14.462 1.00 70.81 264 LEU A C 1
ATOM 2163 O O . LEU A 1 264 ? 9.176 -12.705 -15.534 1.00 70.81 264 LEU A O 1
ATOM 2167 N N . VAL A 1 265 ? 10.426 -12.662 -13.672 1.00 73.62 265 VAL A N 1
ATOM 2168 C CA . VAL A 1 265 ? 11.299 -13.799 -14.023 1.00 73.62 265 VAL A CA 1
ATOM 2169 C C . VAL A 1 265 ? 10.495 -15.044 -14.423 1.00 73.62 265 VAL A C 1
ATOM 2171 O O . VAL A 1 265 ? 10.810 -15.695 -15.420 1.00 73.62 265 VAL A O 1
ATOM 2174 N N . ASN A 1 266 ? 9.410 -15.343 -13.706 1.00 70.19 266 ASN A N 1
ATOM 2175 C CA . ASN A 1 266 ? 8.560 -16.496 -14.013 1.00 70.19 266 ASN A CA 1
ATOM 2176 C C . ASN A 1 266 ? 7.832 -16.377 -15.365 1.00 70.19 266 ASN A C 1
ATOM 2178 O O . ASN A 1 266 ? 7.629 -17.384 -16.044 1.00 70.19 266 ASN A O 1
ATOM 2182 N N . GLU A 1 267 ? 7.445 -15.169 -15.774 1.00 65.50 267 GLU A N 1
ATOM 2183 C CA . GLU A 1 267 ? 6.718 -14.927 -17.029 1.00 65.50 267 GLU A CA 1
ATOM 2184 C C . GLU A 1 267 ? 7.650 -14.861 -18.246 1.00 65.50 267 GLU A C 1
ATOM 2186 O O . GLU A 1 267 ? 7.277 -15.273 -19.350 1.00 65.50 267 GLU A O 1
ATOM 2191 N N . ILE A 1 268 ? 8.884 -14.399 -18.039 1.00 69.25 268 ILE A N 1
ATOM 2192 C CA . ILE A 1 268 ? 9.885 -14.218 -19.102 1.00 69.25 268 ILE A CA 1
ATOM 2193 C C . ILE A 1 268 ? 10.703 -15.476 -19.386 1.00 69.25 268 ILE A C 1
ATOM 2195 O O . ILE A 1 268 ? 11.460 -15.495 -20.358 1.00 69.25 268 ILE A O 1
ATOM 2199 N N . ASN A 1 269 ? 10.499 -16.538 -18.599 1.00 65.75 269 ASN A N 1
ATOM 2200 C CA . ASN A 1 269 ? 11.251 -17.796 -18.646 1.00 65.75 269 ASN A CA 1
ATOM 2201 C C . ASN A 1 269 ? 11.247 -18.478 -20.036 1.00 65.75 269 ASN A C 1
ATOM 2203 O O . ASN A 1 269 ? 12.081 -19.326 -20.341 1.00 65.75 269 ASN A O 1
ATOM 2207 N N . LYS A 1 270 ? 10.320 -18.085 -20.924 1.00 62.59 270 LYS A N 1
ATOM 2208 C CA . LYS A 1 270 ? 10.272 -18.536 -22.327 1.00 62.59 270 LYS A CA 1
ATOM 2209 C C . LYS A 1 270 ? 11.319 -17.876 -23.242 1.00 62.59 270 LYS A C 1
ATOM 2211 O O . LYS A 1 270 ? 11.585 -18.422 -24.307 1.00 62.59 270 LYS A O 1
ATOM 2216 N N . LYS A 1 271 ? 11.866 -16.708 -22.875 1.00 63.84 271 LYS A N 1
ATOM 2217 C CA . LYS A 1 271 ? 12.850 -15.932 -23.664 1.00 63.84 271 LYS A CA 1
ATOM 2218 C C . LYS A 1 271 ? 14.211 -15.801 -22.969 1.00 63.84 271 LYS A C 1
ATOM 2220 O O . LYS A 1 271 ? 15.230 -15.854 -23.649 1.00 63.84 271 LYS A O 1
ATOM 2225 N N . VAL A 1 272 ? 14.229 -15.668 -21.640 1.00 72.75 272 VAL A N 1
ATOM 2226 C CA . VAL A 1 272 ? 15.447 -15.650 -20.807 1.00 72.75 272 VAL A CA 1
ATOM 2227 C C . VAL A 1 272 ? 15.229 -16.572 -19.626 1.00 72.75 272 VAL A C 1
ATOM 2229 O O . VAL A 1 272 ? 14.243 -16.419 -18.910 1.00 72.75 272 VAL A O 1
ATOM 2232 N N . ASN A 1 273 ? 16.151 -17.501 -19.408 1.00 77.25 273 ASN A N 1
ATOM 2233 C CA . ASN A 1 273 ? 16.100 -18.393 -18.258 1.00 77.25 273 ASN A CA 1
ATOM 2234 C C . ASN A 1 273 ? 16.957 -17.797 -17.140 1.00 77.25 273 ASN A C 1
ATOM 2236 O O . ASN A 1 273 ? 18.186 -17.838 -17.207 1.00 77.25 273 ASN A O 1
ATOM 2240 N N . VAL A 1 274 ? 16.304 -17.208 -16.141 1.00 84.00 274 VAL A N 1
ATOM 2241 C CA . VAL A 1 274 ? 16.968 -16.638 -14.964 1.00 84.00 274 VAL A CA 1
ATOM 2242 C C . VAL A 1 274 ? 16.820 -17.611 -13.802 1.00 84.00 274 VAL A C 1
ATOM 2244 O O . VAL A 1 274 ? 15.701 -17.927 -13.393 1.00 84.00 274 VAL A O 1
ATOM 2247 N N . LYS A 1 275 ? 17.947 -18.058 -13.247 1.00 85.06 275 LYS A N 1
ATOM 2248 C CA . LYS A 1 275 ? 17.989 -18.909 -12.055 1.00 85.06 275 LYS A CA 1
ATOM 2249 C C . LYS A 1 275 ? 18.723 -18.214 -10.921 1.00 85.06 275 LYS A C 1
ATOM 2251 O O . LYS A 1 275 ? 19.850 -17.757 -11.102 1.00 85.06 275 LYS A O 1
ATOM 2256 N N . PHE A 1 276 ? 18.091 -18.182 -9.752 1.00 87.31 276 PHE A N 1
ATOM 2257 C CA . PHE A 1 276 ? 18.678 -17.614 -8.547 1.00 87.31 276 PHE A CA 1
ATOM 2258 C C . PHE A 1 276 ? 19.376 -18.696 -7.722 1.00 87.31 276 PHE A C 1
ATOM 2260 O O . PHE A 1 276 ? 18.769 -19.716 -7.382 1.00 87.31 276 PHE A O 1
ATOM 2267 N N . PHE A 1 277 ? 20.635 -18.443 -7.381 1.00 89.12 277 PHE A N 1
ATOM 2268 C CA . PHE A 1 277 ? 21.507 -19.348 -6.651 1.00 89.12 277 PHE A CA 1
ATOM 2269 C C . PHE A 1 277 ? 21.935 -18.756 -5.310 1.00 89.12 277 PHE A C 1
ATOM 2271 O O . PHE A 1 277 ? 22.201 -17.560 -5.202 1.00 89.12 277 PHE A O 1
ATOM 2278 N N . ILE A 1 278 ? 22.032 -19.615 -4.296 1.00 88.31 278 ILE A N 1
ATOM 2279 C CA . ILE A 1 278 ? 22.569 -19.269 -2.975 1.00 88.31 278 ILE A CA 1
ATOM 2280 C C . ILE A 1 278 ? 23.830 -20.098 -2.733 1.00 88.31 278 ILE A C 1
ATOM 2282 O O . ILE A 1 278 ? 23.803 -21.323 -2.902 1.00 88.31 278 ILE A O 1
ATOM 2286 N N . LEU A 1 279 ? 24.915 -19.434 -2.327 1.00 88.81 279 LEU A N 1
ATOM 2287 C CA . LEU A 1 279 ? 26.174 -20.084 -1.964 1.00 88.81 279 LEU A CA 1
ATOM 2288 C C . LEU A 1 279 ? 26.157 -20.549 -0.498 1.00 88.81 279 LEU A C 1
ATOM 2290 O O . LEU A 1 279 ? 25.516 -19.908 0.336 1.00 88.81 279 LEU A O 1
ATOM 2294 N N . PRO A 1 280 ? 26.883 -21.625 -0.135 1.00 85.94 280 PRO A N 1
ATOM 2295 C CA . PRO A 1 280 ? 26.918 -22.129 1.240 1.00 85.94 280 PRO A CA 1
ATOM 2296 C C . PRO A 1 280 ? 27.401 -21.101 2.273 1.00 85.94 280 PRO A C 1
ATOM 2298 O O . PRO A 1 280 ? 26.919 -21.102 3.409 1.00 85.94 280 PRO A O 1
ATOM 2301 N N . ILE A 1 281 ? 28.301 -20.194 1.879 1.00 84.56 281 ILE A N 1
ATOM 2302 C CA . ILE A 1 281 ? 28.769 -19.108 2.747 1.00 84.56 281 ILE A CA 1
ATOM 2303 C C . ILE A 1 281 ? 27.647 -18.114 3.079 1.00 84.56 281 ILE A C 1
ATOM 2305 O O . ILE A 1 281 ? 27.469 -17.776 4.245 1.00 84.56 281 ILE A O 1
ATOM 2309 N N . THR A 1 282 ? 26.805 -17.761 2.102 1.00 85.25 282 THR A N 1
ATOM 2310 C CA . THR A 1 282 ? 25.610 -16.921 2.294 1.00 85.25 282 THR A CA 1
ATOM 2311 C C . THR A 1 282 ? 24.581 -17.606 3.188 1.00 85.25 282 THR A C 1
ATOM 2313 O O . THR A 1 282 ? 23.940 -16.965 4.014 1.00 85.25 282 THR A O 1
ATOM 2316 N N . ILE A 1 283 ? 24.426 -18.933 3.073 1.00 85.62 283 ILE A N 1
ATOM 2317 C CA . ILE A 1 283 ? 23.546 -19.702 3.971 1.00 85.62 283 ILE A CA 1
ATOM 2318 C C . ILE A 1 283 ? 24.059 -19.610 5.408 1.00 85.62 283 ILE A C 1
ATOM 2320 O O . ILE A 1 283 ? 23.275 -19.364 6.323 1.00 85.62 283 ILE A O 1
ATOM 2324 N N . SER A 1 284 ? 25.364 -19.797 5.600 1.00 83.56 284 SER A N 1
ATOM 2325 C CA . SER A 1 284 ? 26.000 -19.730 6.916 1.00 83.56 284 SER A CA 1
ATOM 2326 C C . SER A 1 284 ? 25.878 -18.334 7.525 1.00 83.56 284 SER A C 1
ATOM 2328 O O . SER A 1 284 ? 25.483 -18.206 8.683 1.00 83.56 284 SER A O 1
ATOM 2330 N N . GLU A 1 285 ? 26.143 -17.284 6.744 1.00 83.31 285 GLU A N 1
ATOM 2331 C CA . GLU A 1 285 ? 25.985 -15.897 7.182 1.00 83.31 285 GLU A CA 1
ATOM 2332 C C . GLU A 1 285 ? 24.530 -15.590 7.558 1.00 83.31 285 GLU A C 1
ATOM 2334 O O . GLU A 1 285 ? 24.264 -15.120 8.666 1.00 83.31 285 GLU A O 1
ATOM 2339 N N . PHE A 1 286 ? 23.578 -15.945 6.692 1.00 85.25 286 PHE A N 1
ATOM 2340 C CA . PHE A 1 286 ? 22.151 -15.792 6.956 1.00 85.25 286 PHE A CA 1
ATOM 2341 C C . PHE A 1 286 ? 21.730 -16.530 8.235 1.00 85.25 286 PHE A C 1
ATOM 2343 O O . PHE A 1 286 ? 21.069 -15.956 9.098 1.00 85.25 286 PHE A O 1
ATOM 2350 N N . GLN A 1 287 ? 22.127 -17.793 8.407 1.00 85.62 287 GLN A N 1
ATOM 2351 C CA . GLN A 1 287 ? 21.784 -18.569 9.601 1.00 85.62 287 GLN A CA 1
ATOM 2352 C C . GLN A 1 287 ? 22.409 -17.979 10.867 1.00 85.62 287 GLN A C 1
ATOM 2354 O O . GLN A 1 287 ? 21.752 -17.962 11.908 1.00 85.62 287 GLN A O 1
ATOM 2359 N N . ASN A 1 288 ? 23.640 -17.473 10.790 1.00 83.81 288 ASN A N 1
ATOM 2360 C CA . ASN A 1 288 ? 24.299 -16.800 11.907 1.00 83.81 288 ASN A CA 1
ATOM 2361 C C . ASN A 1 288 ? 23.598 -15.482 12.262 1.00 83.81 288 ASN A C 1
ATOM 2363 O O . ASN A 1 288 ? 23.387 -15.208 13.443 1.00 83.81 288 ASN A O 1
ATOM 2367 N N . LEU A 1 289 ? 23.163 -14.708 11.264 1.00 82.31 289 LEU A N 1
ATOM 2368 C CA . LEU A 1 289 ? 22.362 -13.500 11.464 1.00 82.31 289 LEU A CA 1
ATOM 2369 C C . LEU A 1 289 ? 21.033 -13.827 12.162 1.00 82.31 289 LEU A C 1
ATOM 2371 O O . LEU A 1 289 ? 20.696 -13.207 13.172 1.00 82.31 289 LEU A O 1
ATOM 2375 N N . ILE A 1 290 ? 20.300 -14.825 11.657 1.00 82.94 290 ILE A N 1
ATOM 2376 C CA . ILE A 1 290 ? 19.027 -15.262 12.242 1.00 82.94 290 ILE A CA 1
ATOM 2377 C C . ILE A 1 290 ? 19.228 -15.787 13.666 1.00 82.94 290 ILE A C 1
ATOM 2379 O O . ILE A 1 290 ? 18.436 -15.442 14.542 1.00 82.94 290 ILE A O 1
ATOM 2383 N N . LYS A 1 291 ? 20.286 -16.566 13.932 1.00 84.81 291 LYS A N 1
ATOM 2384 C CA . LYS A 1 291 ? 20.624 -17.033 15.287 1.00 84.81 291 LYS A CA 1
ATOM 2385 C C . LYS A 1 291 ? 20.903 -15.869 16.225 1.00 84.81 291 LYS A C 1
ATOM 2387 O O . LYS A 1 291 ? 20.257 -15.786 17.261 1.00 84.81 291 LYS A O 1
ATOM 2392 N N . LYS A 1 292 ? 21.762 -14.930 15.823 1.00 81.19 292 LYS A N 1
ATOM 2393 C CA . LYS A 1 292 ? 22.109 -13.753 16.629 1.00 81.19 292 LYS A CA 1
ATOM 2394 C C . LYS A 1 292 ? 20.878 -12.913 16.970 1.00 81.19 292 LYS A C 1
ATOM 2396 O O . LYS A 1 292 ? 20.743 -12.435 18.090 1.00 81.19 292 LYS A O 1
ATOM 2401 N N . ILE A 1 293 ? 19.961 -12.740 16.017 1.00 78.25 293 ILE A N 1
ATOM 2402 C CA . ILE A 1 293 ? 18.715 -12.003 16.258 1.00 78.25 293 ILE A CA 1
ATOM 2403 C C . ILE A 1 293 ? 17.751 -12.819 17.121 1.00 78.25 293 ILE A C 1
ATOM 2405 O O . ILE A 1 293 ? 17.110 -12.253 17.999 1.00 78.25 293 ILE A O 1
ATOM 2409 N N . SER A 1 294 ? 17.675 -14.135 16.924 1.00 80.81 294 SER A N 1
ATOM 2410 C CA . SER A 1 294 ? 16.855 -15.022 17.756 1.00 80.81 294 SER A CA 1
ATOM 2411 C C . SER A 1 294 ? 17.333 -15.023 19.208 1.00 80.81 294 SER A C 1
ATOM 2413 O O . SER A 1 294 ? 16.513 -14.926 20.111 1.00 80.81 294 SER A O 1
ATOM 2415 N N . GLU A 1 295 ? 18.644 -15.089 19.437 1.00 80.62 295 GLU A N 1
ATOM 2416 C CA . GLU A 1 295 ? 19.272 -14.983 20.759 1.00 80.62 295 GLU A CA 1
ATOM 2417 C C . GLU A 1 295 ? 18.971 -13.625 21.391 1.00 80.62 295 GLU A C 1
ATOM 2419 O O . GLU A 1 295 ? 18.430 -13.576 22.491 1.00 80.62 295 GLU A O 1
ATOM 2424 N N . ARG A 1 296 ? 19.169 -12.534 20.642 1.00 73.06 296 ARG A N 1
ATOM 2425 C CA . ARG A 1 296 ? 18.837 -11.177 21.095 1.00 73.06 296 ARG A CA 1
ATOM 2426 C C . ARG A 1 296 ? 17.357 -11.019 21.463 1.00 73.06 296 ARG A C 1
ATOM 2428 O O . ARG A 1 296 ? 17.027 -10.379 22.452 1.00 73.06 296 ARG A O 1
ATOM 2435 N N . LEU A 1 297 ? 16.446 -11.601 20.682 1.00 74.62 297 LEU A N 1
ATOM 2436 C CA . LEU A 1 297 ? 15.008 -11.578 20.976 1.00 74.62 297 LEU A CA 1
ATOM 2437 C C . LEU A 1 297 ? 14.644 -12.455 22.183 1.00 74.62 297 LEU A C 1
ATOM 2439 O O . LEU A 1 297 ? 13.707 -12.120 22.905 1.00 74.62 297 LEU A O 1
ATOM 2443 N N . ARG A 1 298 ? 15.370 -13.557 22.418 1.00 76.38 298 ARG A N 1
ATOM 2444 C CA . ARG A 1 298 ? 15.195 -14.398 23.614 1.00 76.38 298 ARG A CA 1
ATOM 2445 C C . ARG A 1 298 ? 15.666 -13.683 24.875 1.00 76.38 298 ARG A C 1
ATOM 2447 O O . ARG A 1 298 ? 14.992 -13.793 25.890 1.00 76.38 298 ARG A O 1
ATOM 2454 N N . GLU A 1 299 ? 16.776 -12.952 24.800 1.00 70.69 299 GLU A N 1
ATOM 2455 C CA . GLU A 1 299 ? 17.276 -12.116 25.901 1.00 70.69 299 GLU A CA 1
ATOM 2456 C C . GLU A 1 299 ? 16.287 -10.998 26.252 1.00 70.69 299 GLU A C 1
ATOM 2458 O O . GLU A 1 299 ? 16.056 -10.722 27.425 1.00 70.69 299 GLU A O 1
ATOM 2463 N N . LEU A 1 300 ? 15.646 -10.403 25.241 1.00 66.81 300 LEU A N 1
ATOM 2464 C CA . LEU A 1 300 ? 14.661 -9.338 25.432 1.00 66.81 300 LEU A CA 1
ATOM 2465 C C . LEU A 1 300 ? 13.352 -9.813 26.083 1.00 66.81 300 LEU A C 1
ATOM 2467 O O . LEU A 1 300 ? 12.724 -9.033 26.795 1.00 66.81 300 LEU A O 1
ATOM 2471 N N . ASN A 1 301 ? 12.933 -11.055 25.810 1.00 66.19 301 ASN A N 1
ATOM 2472 C CA . ASN A 1 301 ? 11.634 -11.633 26.186 1.00 66.19 301 ASN A CA 1
ATOM 2473 C C . ASN A 1 301 ? 10.447 -10.641 26.054 1.00 66.19 301 ASN A C 1
ATOM 2475 O O . ASN A 1 301 ? 9.752 -10.359 27.032 1.00 66.19 301 ASN A O 1
ATOM 2479 N N . PRO A 1 302 ? 10.235 -10.062 24.857 1.00 66.12 302 PRO A N 1
AT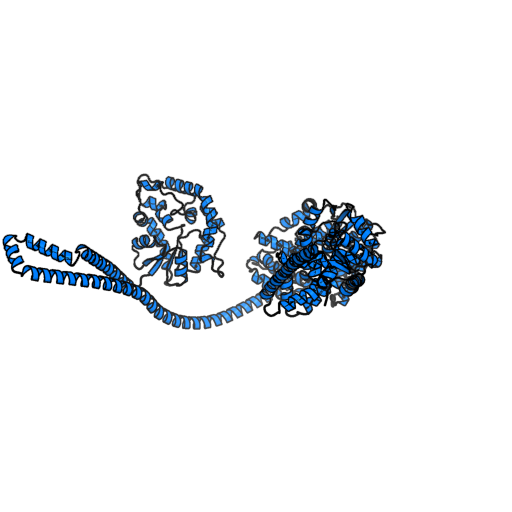OM 2480 C CA . PRO A 1 302 ? 9.346 -8.922 24.669 1.00 66.12 302 PRO A CA 1
ATOM 2481 C C . PRO A 1 302 ? 7.873 -9.304 24.848 1.00 66.12 302 PRO A C 1
ATOM 2483 O O . PRO A 1 302 ? 7.392 -10.281 24.266 1.00 66.12 302 PRO A O 1
ATOM 2486 N N . GLN A 1 303 ? 7.134 -8.484 25.592 1.00 71.88 303 GLN A N 1
ATOM 2487 C CA . GLN A 1 303 ? 5.678 -8.595 25.710 1.00 71.88 303 GLN A CA 1
ATOM 2488 C C . GLN A 1 303 ? 4.957 -7.902 24.546 1.00 71.88 303 GLN A C 1
ATOM 2490 O O . GLN A 1 303 ? 5.542 -7.131 23.782 1.00 71.88 303 GLN A O 1
ATOM 2495 N N . LEU A 1 304 ? 3.664 -8.195 24.374 1.00 71.56 304 LEU A N 1
ATOM 2496 C CA . LEU A 1 304 ? 2.889 -7.742 23.212 1.00 71.56 304 LEU A CA 1
ATOM 2497 C C . LEU A 1 304 ? 2.770 -6.207 23.135 1.00 71.56 304 LEU A C 1
ATOM 2499 O O . LEU A 1 304 ? 2.874 -5.636 22.053 1.00 71.56 304 LEU A O 1
ATOM 2503 N N . ASN A 1 305 ? 2.612 -5.538 24.276 1.00 70.38 305 ASN A N 1
ATOM 2504 C CA . ASN A 1 305 ? 2.602 -4.076 24.406 1.00 70.38 305 ASN A CA 1
ATOM 2505 C C . ASN A 1 305 ? 3.924 -3.433 23.937 1.00 70.38 305 ASN A C 1
ATOM 2507 O O . ASN A 1 305 ? 3.914 -2.451 23.192 1.00 70.38 305 ASN A O 1
ATOM 2511 N N . GLN A 1 306 ? 5.057 -4.030 24.306 1.00 68.75 306 GLN A N 1
ATOM 2512 C CA . GLN A 1 306 ? 6.395 -3.597 23.906 1.00 68.75 306 GLN A CA 1
ATOM 2513 C C . GLN A 1 306 ? 6.637 -3.862 22.415 1.00 68.75 306 GLN A C 1
ATOM 2515 O O . GLN A 1 306 ? 7.148 -2.995 21.712 1.00 68.75 306 GLN A O 1
ATOM 2520 N N . ALA A 1 307 ? 6.206 -5.019 21.903 1.00 69.19 307 ALA A N 1
ATOM 2521 C CA . ALA A 1 307 ? 6.281 -5.352 20.481 1.00 69.19 307 ALA A CA 1
ATOM 2522 C C . ALA A 1 307 ? 5.534 -4.332 19.600 1.00 69.19 307 ALA A C 1
ATOM 2524 O O . ALA A 1 307 ? 6.057 -3.912 18.567 1.00 69.19 307 ALA A O 1
ATOM 2525 N N . ILE A 1 308 ? 4.344 -3.892 20.031 1.00 67.62 308 ILE A N 1
ATOM 2526 C CA . ILE A 1 308 ? 3.535 -2.886 19.324 1.00 67.62 308 ILE A CA 1
ATOM 2527 C C . ILE A 1 308 ? 4.222 -1.512 19.342 1.00 67.62 308 ILE A C 1
ATOM 2529 O O . ILE A 1 308 ? 4.337 -0.875 18.297 1.00 67.62 308 ILE A O 1
ATOM 2533 N N . ALA A 1 309 ? 4.742 -1.073 20.493 1.00 65.44 309 ALA A N 1
ATOM 2534 C CA . ALA A 1 309 ? 5.433 0.216 20.619 1.00 65.44 309 ALA A CA 1
ATOM 2535 C C . ALA A 1 309 ? 6.718 0.304 19.766 1.00 65.44 309 ALA A C 1
ATOM 2537 O O . ALA A 1 309 ? 7.135 1.385 19.343 1.00 65.44 309 ALA A O 1
ATOM 2538 N N . LEU A 1 310 ? 7.359 -0.837 19.507 1.00 66.31 310 LEU A N 1
ATOM 2539 C CA . LEU A 1 310 ? 8.590 -0.926 18.723 1.00 66.31 310 LEU A CA 1
ATOM 2540 C C . LEU A 1 310 ? 8.350 -0.950 17.212 1.00 66.31 310 LEU A C 1
ATOM 2542 O O . LEU A 1 310 ? 9.207 -0.472 16.468 1.00 66.31 310 LEU A O 1
ATOM 2546 N N . GLU A 1 311 ? 7.203 -1.450 16.746 1.00 64.50 311 GLU A N 1
ATOM 2547 C CA . GLU A 1 311 ? 6.840 -1.429 15.319 1.00 64.50 311 GLU A CA 1
ATOM 2548 C C . GLU A 1 311 ? 6.916 0.001 14.753 1.00 64.50 311 GLU A C 1
ATOM 2550 O O . GLU A 1 311 ? 7.514 0.234 13.699 1.00 64.50 311 GLU A O 1
ATOM 2555 N N . GLU A 1 312 ? 6.395 0.978 15.499 1.00 62.44 312 GLU A N 1
ATOM 2556 C CA . GLU A 1 312 ? 6.321 2.377 15.065 1.00 62.44 312 GLU A CA 1
ATOM 2557 C C . GLU A 1 312 ? 7.667 3.122 15.143 1.00 62.44 312 GLU A C 1
ATOM 2559 O O . GLU A 1 312 ? 7.804 4.229 14.612 1.00 62.44 312 GLU A O 1
ATOM 2564 N N . ASN A 1 313 ? 8.700 2.535 15.761 1.00 64.44 313 ASN A N 1
ATOM 2565 C CA . ASN A 1 313 ? 9.970 3.227 15.953 1.00 64.44 313 ASN A CA 1
ATOM 2566 C C . ASN A 1 313 ? 10.845 3.162 14.686 1.00 64.44 313 ASN A C 1
ATOM 2568 O O . ASN A 1 313 ? 11.269 2.082 14.264 1.00 64.44 313 ASN A O 1
ATOM 2572 N N . PRO A 1 314 ? 11.221 4.298 14.071 1.00 57.91 314 PRO A N 1
ATOM 2573 C CA . PRO A 1 314 ? 11.992 4.295 12.828 1.00 57.91 314 PRO A CA 1
ATOM 2574 C C . PRO A 1 314 ? 13.416 3.730 12.971 1.00 57.91 314 PRO A C 1
ATOM 2576 O O . PRO A 1 314 ? 14.003 3.376 11.956 1.00 57.91 314 PRO A O 1
ATOM 2579 N N . ASN A 1 315 ? 13.958 3.606 14.189 1.00 59.81 315 ASN A N 1
ATOM 2580 C CA . ASN A 1 315 ? 15.366 3.252 14.431 1.00 59.81 315 ASN A CA 1
ATOM 2581 C C . ASN A 1 315 ? 15.613 1.765 14.752 1.00 59.81 315 ASN A C 1
ATOM 2583 O O . ASN A 1 315 ? 16.685 1.433 15.240 1.00 59.81 315 ASN A O 1
ATOM 2587 N N . ILE A 1 316 ? 14.634 0.883 14.547 1.00 65.69 316 ILE A N 1
ATOM 2588 C CA . ILE A 1 316 ? 14.782 -0.562 14.789 1.00 65.69 316 ILE A CA 1
ATOM 2589 C C . ILE A 1 316 ? 15.003 -1.289 13.467 1.00 65.69 316 ILE A C 1
ATOM 2591 O O . ILE A 1 316 ? 14.369 -0.940 12.465 1.00 65.69 316 ILE A O 1
ATOM 2595 N N . SER A 1 317 ? 15.868 -2.309 13.481 1.00 68.44 317 SER A N 1
ATOM 2596 C CA . SER A 1 317 ? 16.115 -3.198 12.345 1.00 68.44 317 SER A CA 1
ATOM 2597 C C . SER A 1 317 ? 14.815 -3.725 11.732 1.00 68.44 317 SER A C 1
ATOM 2599 O O . SER A 1 317 ? 13.901 -4.172 12.435 1.00 68.44 317 SER A O 1
ATOM 2601 N N . GLY A 1 318 ? 14.755 -3.734 10.397 1.00 68.38 318 GLY A N 1
ATOM 2602 C CA . GLY A 1 318 ? 13.589 -4.215 9.659 1.00 68.38 318 GLY A CA 1
ATOM 2603 C C . GLY A 1 318 ? 13.258 -5.684 9.928 1.00 68.38 318 GLY A C 1
ATOM 2604 O O . GLY A 1 318 ? 12.100 -6.069 9.784 1.00 68.38 318 GLY A O 1
ATOM 2605 N N . LEU A 1 319 ? 14.221 -6.500 10.381 1.00 73.31 319 LEU A N 1
ATOM 2606 C CA . LEU A 1 319 ? 13.956 -7.896 10.750 1.00 73.31 319 LEU A CA 1
ATOM 2607 C C . LEU A 1 319 ? 13.121 -8.014 12.033 1.00 73.31 319 LEU A C 1
ATOM 2609 O O . LEU A 1 319 ? 12.179 -8.803 12.111 1.00 73.31 319 LEU A O 1
ATOM 2613 N N . ILE A 1 320 ? 13.460 -7.201 13.037 1.00 75.12 320 ILE A N 1
ATOM 2614 C CA . ILE A 1 320 ? 12.772 -7.169 14.333 1.00 75.12 320 ILE A CA 1
ATOM 2615 C C . ILE A 1 320 ? 11.361 -6.600 14.149 1.00 75.12 320 ILE A C 1
ATOM 2617 O O . ILE A 1 320 ? 10.395 -7.165 14.660 1.00 75.12 320 ILE A O 1
ATOM 2621 N N . LYS A 1 321 ? 11.228 -5.540 13.341 1.00 74.88 321 LYS A N 1
ATOM 2622 C CA . LYS A 1 321 ? 9.923 -4.973 12.970 1.00 74.88 321 LYS A CA 1
ATOM 2623 C C . LYS A 1 321 ? 9.008 -5.998 12.317 1.00 74.88 321 LYS A C 1
ATOM 2625 O O . LYS A 1 321 ? 7.865 -6.137 12.738 1.00 74.88 321 LYS A O 1
ATOM 2630 N N . ARG A 1 322 ? 9.512 -6.757 11.336 1.00 75.75 322 ARG A N 1
ATOM 2631 C CA . ARG A 1 322 ? 8.711 -7.762 10.622 1.00 75.75 322 ARG A CA 1
ATOM 2632 C C . ARG A 1 322 ? 8.210 -8.867 11.551 1.00 75.75 322 ARG A C 1
ATOM 2634 O O . ARG A 1 322 ? 7.057 -9.280 11.443 1.00 75.75 322 ARG A O 1
ATOM 2641 N N . TYR A 1 323 ? 9.050 -9.315 12.483 1.00 81.44 323 TYR A N 1
ATOM 2642 C CA . TYR A 1 323 ? 8.646 -10.272 13.511 1.00 81.44 323 TYR A CA 1
ATOM 2643 C C . TYR A 1 323 ? 7.515 -9.716 14.393 1.00 81.44 323 TYR A C 1
ATOM 2645 O O . TYR A 1 323 ? 6.478 -10.366 14.535 1.00 81.44 323 TYR A O 1
ATOM 2653 N N . TYR A 1 324 ? 7.652 -8.494 14.916 1.00 79.25 324 TYR A N 1
ATOM 2654 C CA . TYR A 1 324 ? 6.608 -7.886 15.749 1.00 79.25 324 TYR A CA 1
ATOM 2655 C C . TYR A 1 324 ? 5.319 -7.576 14.984 1.00 79.25 324 TYR A C 1
ATOM 2657 O O . TYR A 1 324 ? 4.234 -7.806 15.518 1.00 79.25 324 TYR A O 1
ATOM 2665 N N . GLN A 1 325 ? 5.416 -7.175 13.716 1.00 78.62 325 GLN A N 1
ATOM 2666 C CA . GLN A 1 325 ? 4.263 -7.016 12.831 1.00 78.62 325 GLN A CA 1
ATOM 2667 C C . GLN A 1 325 ? 3.476 -8.331 12.712 1.00 78.62 325 GLN A C 1
ATOM 2669 O O . GLN A 1 325 ? 2.250 -8.341 12.819 1.00 78.62 325 GLN A O 1
ATOM 2674 N N . LYS A 1 326 ? 4.171 -9.468 12.575 1.00 79.31 326 LYS A N 1
ATOM 2675 C CA . LYS A 1 326 ? 3.538 -10.797 12.539 1.00 79.31 326 LYS A CA 1
ATOM 2676 C C . LYS A 1 326 ? 2.916 -11.196 13.879 1.00 79.31 326 LYS A C 1
ATOM 2678 O O . LYS A 1 326 ? 1.846 -11.808 13.880 1.00 79.31 326 LYS A O 1
ATOM 2683 N N . CYS A 1 327 ? 3.532 -10.832 15.004 1.00 81.06 327 CYS A N 1
ATOM 2684 C CA . CYS A 1 327 ? 2.939 -11.017 16.334 1.00 81.06 327 CYS A CA 1
ATOM 2685 C C . CYS A 1 327 ? 1.654 -10.189 16.507 1.00 81.06 327 CYS A C 1
ATOM 2687 O O . CYS A 1 327 ? 0.649 -10.699 17.005 1.00 81.06 327 CYS A O 1
ATOM 2689 N N . ARG A 1 328 ? 1.644 -8.943 16.018 1.00 78.38 328 ARG A N 1
ATOM 2690 C CA . ARG A 1 328 ? 0.460 -8.074 16.014 1.00 78.38 328 ARG A CA 1
ATOM 2691 C C . ARG A 1 328 ? -0.660 -8.622 15.131 1.00 78.38 328 ARG A C 1
ATOM 2693 O O . ARG A 1 328 ? -1.796 -8.686 15.586 1.00 78.38 328 ARG A O 1
ATOM 2700 N N . GLU A 1 329 ? -0.355 -9.061 13.907 1.00 80.50 329 GLU A N 1
ATOM 2701 C CA . GLU A 1 329 ? -1.341 -9.676 12.997 1.00 80.50 329 GLU A CA 1
ATOM 2702 C C . GLU A 1 329 ? -2.048 -10.885 13.632 1.00 80.50 329 GLU A C 1
ATOM 2704 O O . GLU A 1 329 ? -3.237 -11.098 13.405 1.00 80.50 329 GLU A O 1
ATOM 2709 N N . LYS A 1 330 ? -1.327 -11.671 14.442 1.00 80.31 330 LYS A N 1
ATOM 2710 C CA . LYS A 1 330 ? -1.878 -12.821 15.177 1.00 80.31 330 LYS A CA 1
ATOM 2711 C C . LYS A 1 330 ? -2.409 -12.483 16.572 1.00 80.31 330 LYS A C 1
ATOM 2713 O O . LYS A 1 330 ? -2.852 -13.395 17.267 1.00 80.31 330 LYS A O 1
ATOM 2718 N N . ASN A 1 331 ? -2.328 -11.222 16.993 1.00 75.56 331 ASN A N 1
ATOM 2719 C CA . ASN A 1 331 ? -2.686 -10.743 18.330 1.00 75.56 331 ASN A CA 1
ATOM 2720 C C . ASN A 1 331 ? -2.074 -11.579 19.480 1.00 75.56 331 ASN A C 1
ATOM 2722 O O . ASN A 1 331 ? -2.709 -11.803 20.508 1.00 75.56 331 ASN A O 1
ATOM 2726 N N . SER A 1 332 ? -0.860 -12.105 19.281 1.00 80.44 332 SER A N 1
ATOM 2727 C CA . SER A 1 332 ? -0.153 -12.953 20.250 1.00 80.44 332 SER A CA 1
ATOM 2728 C C . SER A 1 332 ? 1.349 -12.984 19.951 1.00 80.44 332 SER A C 1
ATOM 2730 O O . SER A 1 332 ? 1.760 -12.856 18.795 1.00 80.44 332 SER A O 1
ATOM 2732 N N . ILE A 1 333 ? 2.185 -13.172 20.979 1.00 79.31 333 ILE A N 1
ATOM 2733 C CA . ILE A 1 333 ? 3.622 -13.401 20.778 1.00 79.31 333 ILE A CA 1
ATOM 2734 C C . ILE A 1 333 ? 3.806 -14.781 20.140 1.00 79.31 333 ILE A C 1
ATOM 2736 O O . ILE A 1 333 ? 3.529 -15.816 20.750 1.00 79.31 333 ILE A O 1
ATOM 2740 N N . ILE A 1 334 ? 4.280 -14.798 18.896 1.00 82.12 334 ILE A N 1
ATOM 2741 C CA . ILE A 1 334 ? 4.691 -16.029 18.220 1.00 82.12 334 ILE A CA 1
ATOM 2742 C C . ILE A 1 334 ? 5.974 -16.504 18.897 1.00 82.12 334 ILE A C 1
ATOM 2744 O O . ILE A 1 334 ? 6.868 -15.702 19.138 1.00 82.12 334 ILE A O 1
ATOM 2748 N N . LYS A 1 335 ? 6.114 -17.798 19.194 1.00 82.69 335 LYS A N 1
ATOM 2749 C CA . LYS A 1 335 ? 7.389 -18.292 19.726 1.00 82.69 335 LYS A CA 1
ATOM 2750 C C . LYS A 1 335 ? 8.498 -18.048 18.704 1.00 82.69 335 LYS A C 1
ATOM 2752 O O . LYS A 1 335 ? 8.341 -18.362 17.525 1.00 82.69 335 LYS A O 1
ATOM 2757 N N . ILE A 1 336 ? 9.635 -17.541 19.175 1.00 82.62 336 ILE A N 1
ATOM 2758 C CA . ILE A 1 336 ? 10.813 -17.241 18.346 1.00 82.62 336 ILE A CA 1
ATOM 2759 C C . ILE A 1 336 ? 11.220 -18.477 17.528 1.00 82.62 336 ILE A C 1
ATOM 2761 O O . ILE A 1 336 ? 11.491 -18.365 16.334 1.00 82.62 336 ILE A O 1
ATOM 2765 N N . ASP A 1 337 ? 11.163 -19.663 18.137 1.00 81.62 337 ASP A N 1
ATOM 2766 C CA . ASP A 1 337 ? 11.479 -20.933 17.475 1.00 81.62 337 ASP A CA 1
ATOM 2767 C C . ASP A 1 337 ? 10.457 -21.329 16.406 1.00 81.62 337 ASP A C 1
ATOM 2769 O O . ASP A 1 337 ? 10.836 -21.890 15.382 1.00 81.62 337 ASP A O 1
ATOM 2773 N N . ASP A 1 338 ? 9.180 -20.993 16.586 1.00 82.75 338 ASP A N 1
ATOM 2774 C CA . ASP A 1 338 ? 8.148 -21.266 15.581 1.00 82.75 338 ASP A CA 1
ATOM 2775 C C . ASP A 1 338 ? 8.294 -20.326 14.373 1.00 82.75 338 ASP A C 1
ATOM 2777 O O . ASP A 1 338 ? 8.013 -20.717 13.238 1.00 82.75 338 ASP A O 1
ATOM 2781 N N . TYR A 1 339 ? 8.758 -19.091 14.599 1.00 83.25 339 TYR A N 1
ATOM 2782 C CA . TYR A 1 339 ? 8.960 -18.100 13.541 1.00 83.25 339 TYR A CA 1
ATOM 2783 C C . TYR A 1 339 ? 10.278 -18.301 12.777 1.00 83.25 339 TYR A C 1
ATOM 2785 O O . TYR A 1 339 ? 10.271 -18.384 11.548 1.00 83.25 339 TYR A O 1
ATOM 2793 N N . PHE A 1 340 ? 11.411 -18.406 13.481 1.00 84.56 340 PHE A N 1
ATOM 2794 C CA . PHE A 1 340 ? 12.738 -18.530 12.865 1.00 84.56 340 PHE A CA 1
ATOM 2795 C C . PHE A 1 340 ? 13.168 -19.983 12.613 1.00 84.56 340 PHE A C 1
ATOM 2797 O O . PHE A 1 340 ? 13.984 -20.238 11.723 1.00 84.56 340 PHE A O 1
ATOM 2804 N N . GLY A 1 341 ? 12.599 -20.956 13.330 1.00 81.25 341 GLY A N 1
ATOM 2805 C CA . GLY A 1 341 ? 12.949 -22.376 13.217 1.00 81.25 341 GLY A CA 1
ATOM 2806 C C . GLY A 1 341 ? 12.841 -22.967 11.807 1.00 81.25 341 GLY A C 1
ATOM 2807 O O . GLY A 1 341 ? 13.747 -23.712 11.423 1.00 81.25 341 GLY A O 1
ATOM 2808 N N . PRO A 1 342 ? 11.833 -22.624 10.977 1.00 83.56 342 PRO A N 1
ATOM 2809 C CA . PRO A 1 342 ? 11.784 -23.073 9.584 1.00 83.56 342 PRO A CA 1
ATOM 2810 C C . PRO A 1 342 ? 13.021 -22.674 8.764 1.00 83.56 342 PRO A C 1
ATOM 2812 O O . PRO A 1 342 ? 13.450 -23.438 7.899 1.00 83.56 342 PRO A O 1
ATOM 2815 N N . TYR A 1 343 ? 13.625 -21.521 9.061 1.00 82.50 343 TYR A N 1
ATOM 2816 C CA . TYR A 1 343 ? 14.801 -20.995 8.362 1.00 82.50 343 TYR A CA 1
ATOM 2817 C C . TYR A 1 343 ? 16.124 -21.576 8.877 1.00 82.50 343 TYR A C 1
ATOM 2819 O O . TYR A 1 343 ? 17.120 -21.554 8.159 1.00 82.50 343 TYR A O 1
ATOM 2827 N N . LEU A 1 344 ? 16.136 -22.132 10.091 1.00 81.62 344 LEU A N 1
ATOM 2828 C CA . LEU A 1 344 ? 17.306 -22.800 10.668 1.00 81.62 344 LEU A CA 1
ATOM 2829 C C . LEU A 1 344 ? 17.311 -24.306 10.367 1.00 81.62 344 LEU A C 1
ATOM 2831 O O . LEU A 1 344 ? 18.334 -24.847 9.957 1.00 81.62 344 LEU A O 1
ATOM 2835 N N . ASN A 1 345 ? 16.160 -24.971 10.505 1.00 78.88 345 ASN A N 1
ATOM 2836 C CA . ASN A 1 345 ? 16.059 -26.434 10.450 1.00 78.88 345 ASN A CA 1
ATOM 2837 C C . ASN A 1 345 ? 15.620 -26.961 9.075 1.00 78.88 345 ASN A C 1
ATOM 2839 O O . ASN A 1 345 ? 16.050 -28.031 8.657 1.00 78.88 345 ASN A O 1
ATOM 2843 N N . ASN A 1 346 ? 14.781 -26.207 8.354 1.00 78.69 346 ASN A N 1
ATOM 2844 C CA . ASN A 1 346 ? 14.179 -26.622 7.079 1.00 78.69 346 ASN A CA 1
ATOM 2845 C C . ASN A 1 346 ? 14.524 -25.669 5.922 1.00 78.69 346 ASN A C 1
ATOM 2847 O O . ASN A 1 346 ? 13.778 -25.577 4.941 1.00 78.69 346 ASN A O 1
ATOM 2851 N N . PHE A 1 347 ? 15.678 -24.997 6.003 1.00 80.31 347 PHE A N 1
ATOM 2852 C CA . PHE A 1 347 ? 16.099 -23.949 5.066 1.00 80.31 347 PHE A CA 1
ATOM 2853 C C . PHE A 1 347 ? 15.968 -24.367 3.593 1.00 80.31 347 PHE A C 1
ATOM 2855 O O . PHE A 1 347 ? 15.363 -23.656 2.795 1.00 80.31 347 PHE A O 1
ATOM 2862 N N . SER A 1 348 ? 16.431 -25.575 3.247 1.00 80.12 348 SER A N 1
ATOM 2863 C CA . SER A 1 348 ? 16.381 -26.106 1.873 1.00 80.12 348 SER A CA 1
ATOM 2864 C C . SER A 1 348 ? 14.962 -26.213 1.298 1.00 80.12 348 SER A C 1
ATOM 2866 O O . SER A 1 348 ? 14.764 -26.014 0.101 1.00 80.12 348 SER A O 1
ATOM 2868 N N . SER A 1 349 ? 13.964 -26.525 2.130 1.00 79.50 349 SER A N 1
ATOM 2869 C CA . SER A 1 349 ? 12.560 -26.594 1.703 1.00 79.50 349 SER A CA 1
ATOM 2870 C C . SER A 1 349 ? 11.983 -25.188 1.500 1.00 79.50 349 SER A C 1
ATOM 2872 O O . SER A 1 349 ? 11.347 -24.907 0.482 1.00 79.50 349 SER A O 1
ATOM 2874 N N . VAL A 1 350 ? 12.286 -24.274 2.430 1.00 80.19 350 VAL A N 1
ATOM 2875 C CA . VAL A 1 350 ? 11.827 -22.877 2.405 1.00 80.19 350 VAL A CA 1
ATOM 2876 C C . VAL A 1 350 ? 12.309 -22.148 1.147 1.00 80.19 350 VAL A C 1
ATOM 2878 O O . VAL A 1 350 ? 11.505 -21.527 0.449 1.00 80.19 350 VAL A O 1
ATOM 2881 N N . ILE A 1 351 ? 13.596 -22.260 0.812 1.00 81.69 351 ILE A N 1
ATOM 2882 C CA . ILE A 1 351 ? 14.179 -21.575 -0.352 1.00 81.69 351 ILE A CA 1
ATOM 2883 C C . ILE A 1 351 ? 13.704 -22.175 -1.687 1.00 81.69 351 ILE A C 1
ATOM 2885 O O . ILE A 1 351 ? 13.422 -21.425 -2.623 1.00 81.69 351 ILE A O 1
ATOM 2889 N N . ARG A 1 352 ? 13.516 -23.504 -1.776 1.00 80.75 352 ARG A N 1
ATOM 2890 C CA . ARG A 1 352 ? 13.022 -24.161 -3.002 1.00 80.75 352 ARG A CA 1
ATOM 2891 C C . ARG A 1 352 ? 11.587 -23.756 -3.314 1.00 80.75 352 ARG A C 1
ATOM 2893 O O . ARG A 1 352 ? 11.292 -23.410 -4.454 1.00 80.75 352 ARG A O 1
ATOM 2900 N N . ASN A 1 353 ? 10.725 -23.680 -2.297 1.00 76.38 353 ASN A N 1
ATOM 2901 C CA . ASN A 1 353 ? 9.369 -23.133 -2.442 1.00 76.38 353 ASN A CA 1
ATOM 2902 C C . ASN A 1 353 ? 9.379 -21.668 -2.911 1.00 76.38 353 ASN A C 1
ATOM 2904 O O . ASN A 1 353 ? 8.415 -21.179 -3.503 1.00 76.38 353 ASN A O 1
ATOM 2908 N N . LYS A 1 354 ? 10.478 -20.950 -2.662 1.00 71.81 354 LYS A N 1
ATOM 2909 C CA . LYS A 1 354 ? 10.676 -19.567 -3.092 1.00 71.81 354 LYS A CA 1
ATOM 2910 C C . LYS A 1 354 ? 11.387 -19.438 -4.447 1.00 71.81 354 LYS A C 1
ATOM 2912 O O . LYS A 1 354 ? 11.482 -18.306 -4.915 1.00 71.81 354 LYS A O 1
ATOM 2917 N N . GLY A 1 355 ? 11.744 -20.537 -5.119 1.00 73.00 355 GLY A N 1
ATOM 2918 C CA . GLY A 1 355 ? 12.356 -20.537 -6.457 1.00 73.00 355 GLY A CA 1
ATOM 2919 C C . GLY A 1 355 ? 13.878 -20.346 -6.464 1.00 73.00 355 GLY A C 1
ATOM 2920 O O . GLY A 1 355 ? 14.424 -19.938 -7.483 1.00 73.00 355 GLY A O 1
ATOM 2921 N N . LEU A 1 356 ? 14.545 -20.607 -5.336 1.00 82.88 356 LEU A N 1
ATOM 2922 C CA . LEU A 1 356 ? 16.000 -20.525 -5.178 1.00 82.88 356 LEU A CA 1
ATOM 2923 C C . LEU A 1 356 ? 16.624 -21.925 -5.218 1.00 82.88 356 LEU A C 1
ATOM 2925 O O . LEU A 1 356 ? 16.085 -22.873 -4.634 1.00 82.88 356 LEU A O 1
ATOM 2929 N N . GLU A 1 357 ? 17.788 -22.039 -5.852 1.00 85.81 357 GLU A N 1
ATOM 2930 C CA . GLU A 1 357 ? 18.595 -23.261 -5.887 1.00 85.81 357 GLU A CA 1
ATOM 2931 C C . GLU A 1 357 ? 19.864 -23.080 -5.031 1.00 85.81 357 GLU A C 1
ATOM 2933 O O . GLU A 1 357 ? 20.521 -22.043 -5.072 1.00 85.81 357 GLU A O 1
ATOM 2938 N N . ILE A 1 358 ? 20.229 -24.089 -4.232 1.00 85.44 358 ILE A N 1
ATOM 2939 C CA . ILE A 1 358 ? 21.525 -24.081 -3.534 1.00 85.44 358 ILE A CA 1
ATOM 2940 C C . ILE A 1 358 ? 22.588 -24.492 -4.544 1.00 85.44 358 ILE A C 1
ATOM 2942 O O . ILE A 1 358 ? 22.500 -25.584 -5.112 1.00 85.44 358 ILE A O 1
ATOM 2946 N N . TYR A 1 359 ? 23.600 -23.650 -4.726 1.00 85.94 359 TYR A N 1
ATOM 2947 C CA . TYR A 1 359 ? 24.749 -23.973 -5.559 1.00 85.94 359 TYR A CA 1
ATOM 2948 C C . TYR A 1 359 ? 25.842 -24.580 -4.680 1.00 85.94 359 TYR A C 1
ATOM 2950 O O . TYR A 1 359 ? 26.547 -23.868 -3.972 1.00 85.94 359 TYR A O 1
ATOM 2958 N N . GLN A 1 360 ? 25.930 -25.911 -4.652 1.00 81.50 360 GLN A N 1
ATOM 2959 C CA . GLN A 1 360 ? 26.899 -26.604 -3.803 1.00 81.50 360 GLN A CA 1
ATOM 2960 C C . GLN A 1 360 ? 28.305 -26.499 -4.393 1.00 81.50 360 GLN A C 1
ATOM 2962 O O . GLN A 1 360 ? 28.618 -27.179 -5.368 1.00 81.50 360 GLN A O 1
ATOM 2967 N N . VAL A 1 361 ? 29.132 -25.651 -3.783 1.00 83.19 361 VAL A N 1
ATOM 2968 C CA . VAL A 1 361 ? 30.545 -25.453 -4.117 1.00 83.19 361 VAL A CA 1
ATOM 2969 C C . VAL A 1 361 ? 31.338 -25.244 -2.836 1.00 83.19 361 VAL A C 1
ATOM 2971 O O . VAL A 1 361 ? 30.837 -24.643 -1.885 1.00 83.19 361 VAL A O 1
ATOM 2974 N N . ASP A 1 362 ? 32.557 -25.771 -2.821 1.00 79.06 362 ASP A N 1
ATOM 2975 C CA . ASP A 1 362 ? 33.534 -25.521 -1.769 1.00 79.06 362 ASP A CA 1
ATOM 2976 C C . ASP A 1 362 ? 34.271 -24.207 -2.063 1.00 79.06 362 ASP A C 1
ATOM 2978 O O . ASP A 1 362 ? 34.837 -24.041 -3.141 1.00 79.06 362 ASP A O 1
ATOM 2982 N N . LEU A 1 363 ? 34.207 -23.263 -1.123 1.00 80.69 363 LEU A N 1
ATOM 2983 C CA . LEU A 1 363 ? 34.844 -21.945 -1.215 1.00 80.69 363 LEU A CA 1
ATOM 2984 C C . LEU A 1 363 ? 36.084 -21.836 -0.314 1.00 80.69 363 LEU A C 1
ATOM 2986 O O . LEU A 1 363 ? 36.654 -20.754 -0.207 1.00 80.69 363 LEU A O 1
ATOM 2990 N N . SER A 1 364 ? 36.524 -22.934 0.311 1.00 77.69 364 SER A N 1
ATOM 2991 C CA . SER A 1 364 ? 37.680 -22.945 1.224 1.00 77.69 364 SER A CA 1
ATOM 2992 C C . SER A 1 364 ? 38.974 -22.421 0.587 1.00 77.69 364 SER A C 1
ATOM 2994 O O . SER A 1 364 ? 39.813 -21.837 1.272 1.00 77.69 364 SER A O 1
ATOM 2996 N N . GLU A 1 365 ? 39.116 -22.542 -0.736 1.00 82.12 365 GLU A N 1
ATOM 2997 C CA . GLU A 1 365 ? 40.239 -21.967 -1.486 1.00 82.12 365 GLU A CA 1
ATOM 2998 C C . GLU A 1 365 ? 40.290 -20.431 -1.377 1.00 82.12 365 GLU A C 1
ATOM 3000 O O . GLU A 1 365 ? 41.372 -19.862 -1.240 1.00 82.12 365 GLU A O 1
ATOM 3005 N N . TYR A 1 366 ? 39.136 -19.758 -1.337 1.00 83.62 366 TYR A N 1
ATOM 3006 C CA . TYR A 1 366 ? 39.038 -18.298 -1.237 1.00 83.62 366 TYR A CA 1
ATOM 3007 C C . TYR A 1 366 ? 39.249 -17.768 0.188 1.00 83.62 366 TYR A C 1
ATOM 3009 O O . TYR A 1 366 ? 39.585 -16.598 0.349 1.00 83.62 366 TYR A O 1
ATOM 3017 N N . GLU A 1 367 ? 39.112 -18.603 1.225 1.00 79.69 367 GLU A N 1
ATOM 3018 C CA . GLU A 1 367 ? 39.402 -18.202 2.614 1.00 79.69 367 GLU A CA 1
ATOM 3019 C C . GLU A 1 367 ? 40.895 -17.927 2.841 1.00 79.69 367 GLU A C 1
ATOM 3021 O O . GLU A 1 367 ? 41.266 -17.139 3.710 1.00 79.69 367 GLU A O 1
ATOM 3026 N N . THR A 1 368 ? 41.755 -18.587 2.061 1.00 82.00 368 THR A N 1
ATOM 3027 C CA . THR A 1 368 ? 43.218 -18.465 2.161 1.00 82.00 368 THR A CA 1
ATOM 3028 C C . THR A 1 368 ? 43.851 -17.782 0.951 1.00 82.00 368 THR A C 1
ATOM 3030 O O . THR A 1 368 ? 45.067 -17.567 0.938 1.00 82.00 368 THR A O 1
ATOM 3033 N N . ASP A 1 369 ? 43.049 -17.406 -0.052 1.00 87.19 369 ASP A N 1
ATOM 3034 C CA . ASP A 1 369 ? 43.539 -16.682 -1.218 1.00 87.19 369 ASP A CA 1
ATOM 3035 C C . ASP A 1 369 ? 44.001 -15.282 -0.808 1.00 87.19 369 ASP A C 1
ATOM 3037 O O . ASP A 1 369 ? 43.255 -14.453 -0.281 1.00 87.19 369 ASP A O 1
ATOM 3041 N N . ARG A 1 370 ? 45.264 -15.001 -1.118 1.00 85.38 370 ARG A N 1
ATOM 3042 C CA . ARG A 1 370 ? 45.888 -13.712 -0.858 1.00 85.38 370 ARG A CA 1
ATOM 3043 C C . ARG A 1 370 ? 45.148 -12.559 -1.530 1.00 85.38 370 ARG A C 1
ATOM 3045 O O . ARG A 1 370 ? 45.066 -11.493 -0.937 1.00 85.38 370 ARG A O 1
ATOM 3052 N N . LYS A 1 371 ? 44.570 -12.771 -2.718 1.00 87.25 371 LYS A N 1
ATOM 3053 C CA . LYS A 1 371 ? 43.793 -11.732 -3.417 1.00 87.25 371 LYS A CA 1
ATOM 3054 C C . LYS A 1 371 ? 42.575 -11.297 -2.604 1.00 87.25 371 LYS A C 1
ATOM 3056 O O . LYS A 1 371 ? 42.285 -10.109 -2.535 1.00 87.25 371 LYS A O 1
ATOM 3061 N N . VAL A 1 372 ? 41.883 -12.259 -1.993 1.00 86.44 372 VAL A N 1
ATOM 3062 C CA . VAL A 1 372 ? 40.693 -12.021 -1.168 1.00 86.44 372 VAL A CA 1
ATOM 3063 C C . VAL A 1 372 ? 41.092 -11.306 0.122 1.00 86.44 372 VAL A C 1
ATOM 3065 O O . VAL A 1 372 ? 40.479 -10.305 0.481 1.00 86.44 372 VAL A O 1
ATOM 3068 N N . ILE A 1 373 ? 42.154 -11.776 0.783 1.00 86.62 373 ILE A N 1
ATOM 3069 C CA . ILE A 1 373 ? 42.666 -11.189 2.032 1.00 86.62 373 ILE A CA 1
ATOM 3070 C C . ILE A 1 373 ? 43.108 -9.735 1.818 1.00 86.62 373 ILE A C 1
ATOM 3072 O O . ILE A 1 373 ? 42.688 -8.848 2.562 1.00 86.62 373 ILE A O 1
ATOM 3076 N N . ASP A 1 374 ? 43.892 -9.475 0.767 1.00 86.94 374 ASP A N 1
ATOM 3077 C CA . ASP A 1 374 ? 44.385 -8.132 0.447 1.00 86.94 374 ASP A CA 1
ATOM 3078 C C . ASP A 1 374 ? 43.216 -7.148 0.193 1.00 86.94 374 ASP A C 1
ATOM 3080 O O . ASP A 1 374 ? 43.290 -5.969 0.554 1.00 86.94 374 ASP A O 1
ATOM 3084 N N . ASP A 1 375 ? 42.107 -7.626 -0.384 1.00 87.19 375 ASP A N 1
ATOM 3085 C CA . ASP A 1 375 ? 40.908 -6.818 -0.627 1.00 87.19 375 ASP A CA 1
ATOM 3086 C C . ASP A 1 375 ? 40.090 -6.528 0.625 1.00 87.19 375 ASP A C 1
ATOM 3088 O O . ASP A 1 375 ? 39.589 -5.408 0.779 1.00 87.19 375 ASP A O 1
ATOM 3092 N N . ILE A 1 376 ? 39.972 -7.510 1.521 1.00 86.12 376 ILE A N 1
ATOM 3093 C CA . ILE A 1 376 ? 39.331 -7.331 2.825 1.00 86.12 376 ILE A CA 1
ATOM 3094 C C . ILE A 1 376 ? 40.082 -6.245 3.602 1.00 86.12 376 ILE A C 1
ATOM 3096 O O . ILE A 1 376 ? 39.472 -5.267 4.050 1.00 86.12 376 ILE A O 1
ATOM 3100 N N . ASP A 1 377 ? 41.409 -6.354 3.678 1.00 86.81 377 ASP A N 1
ATOM 3101 C CA . ASP A 1 377 ? 42.261 -5.375 4.356 1.00 86.81 377 ASP A CA 1
ATOM 3102 C C . ASP A 1 377 ? 42.151 -3.984 3.721 1.00 86.81 377 ASP A C 1
ATOM 3104 O O . ASP A 1 377 ? 42.056 -2.966 4.421 1.00 86.81 377 ASP A O 1
ATOM 3108 N N . PHE A 1 378 ? 42.122 -3.910 2.388 1.00 86.69 378 PHE A N 1
ATOM 3109 C CA . PHE A 1 378 ? 41.931 -2.650 1.678 1.00 86.69 378 PHE A CA 1
ATOM 3110 C C . PHE A 1 378 ? 40.575 -2.005 2.004 1.00 86.69 378 PHE A C 1
ATOM 3112 O O . PHE A 1 378 ? 40.528 -0.810 2.316 1.00 86.69 378 PHE A O 1
ATOM 3119 N N . GLN A 1 379 ? 39.476 -2.769 1.967 1.00 83.69 379 GLN A N 1
ATOM 3120 C CA . GLN A 1 379 ? 38.129 -2.253 2.241 1.00 83.69 379 GLN A CA 1
ATOM 3121 C C . GLN A 1 379 ? 37.983 -1.746 3.676 1.00 83.69 379 GLN A C 1
ATOM 3123 O O . GLN A 1 379 ? 37.443 -0.652 3.884 1.00 83.69 379 GLN A O 1
ATOM 3128 N N . ILE A 1 380 ? 38.514 -2.490 4.653 1.00 84.62 380 ILE A N 1
ATOM 3129 C CA . ILE A 1 380 ? 38.520 -2.079 6.062 1.00 84.62 380 ILE A CA 1
ATOM 3130 C C . ILE A 1 380 ? 39.253 -0.744 6.201 1.00 84.62 380 ILE A C 1
ATOM 3132 O O . ILE A 1 380 ? 38.681 0.226 6.699 1.00 84.62 380 ILE A O 1
ATOM 3136 N N . ASN A 1 381 ? 40.489 -0.652 5.705 1.00 84.75 381 ASN A N 1
ATOM 3137 C CA . ASN A 1 381 ? 41.308 0.553 5.850 1.00 84.75 381 ASN A CA 1
ATOM 3138 C C . ASN A 1 381 ? 40.703 1.768 5.128 1.00 84.75 381 ASN A C 1
ATOM 3140 O O . ASN A 1 381 ? 40.664 2.876 5.678 1.00 84.75 381 ASN A O 1
ATOM 3144 N N . TYR A 1 382 ? 40.186 1.570 3.912 1.00 83.12 382 TYR A N 1
ATOM 3145 C CA . TYR A 1 382 ? 39.532 2.622 3.136 1.00 83.12 382 TYR A CA 1
ATOM 3146 C C . TYR A 1 382 ? 38.335 3.217 3.891 1.00 83.12 382 TYR A C 1
ATOM 3148 O O . TYR A 1 382 ? 38.265 4.433 4.095 1.00 83.12 382 TYR A O 1
ATOM 3156 N N . ARG A 1 383 ? 37.418 2.372 4.374 1.00 80.25 383 ARG A N 1
ATOM 3157 C CA . ARG A 1 383 ? 36.184 2.823 5.040 1.00 80.25 383 ARG A CA 1
ATOM 3158 C C . ARG A 1 383 ? 36.425 3.340 6.449 1.00 80.25 383 ARG A C 1
ATOM 3160 O O . ARG A 1 383 ? 35.787 4.318 6.856 1.00 80.25 383 ARG A O 1
ATOM 3167 N N . PHE A 1 384 ? 37.363 2.728 7.165 1.00 81.56 384 PHE A N 1
ATOM 3168 C CA . PHE A 1 384 ? 37.785 3.186 8.480 1.00 81.56 384 PHE A CA 1
ATOM 3169 C C . PHE A 1 384 ? 38.351 4.609 8.389 1.00 81.56 384 PHE A C 1
ATOM 3171 O O . PHE A 1 384 ? 37.872 5.504 9.083 1.00 81.56 384 PHE A O 1
ATOM 3178 N N . SER A 1 385 ? 39.267 4.864 7.445 1.00 79.25 385 SER A N 1
ATOM 3179 C CA . SER A 1 385 ? 39.850 6.200 7.245 1.00 79.25 385 SER A CA 1
ATOM 3180 C C . SER A 1 385 ? 38.832 7.251 6.774 1.00 79.25 385 SER A C 1
ATOM 3182 O O . SER A 1 385 ? 38.918 8.418 7.159 1.00 79.25 385 SER A O 1
ATOM 3184 N N . LYS A 1 386 ? 37.838 6.860 5.962 1.00 76.88 386 LYS A N 1
ATOM 3185 C CA . LYS A 1 386 ? 36.726 7.735 5.552 1.00 76.88 386 LYS A CA 1
ATOM 3186 C C . LYS A 1 386 ? 35.869 8.142 6.754 1.00 76.88 386 LYS A C 1
ATOM 3188 O O . LYS A 1 386 ? 35.624 9.328 6.956 1.00 76.88 386 LYS A O 1
ATOM 3193 N N . SER A 1 387 ? 35.489 7.176 7.585 1.00 73.62 387 SER A N 1
ATOM 3194 C CA . SER A 1 387 ? 34.678 7.406 8.789 1.00 73.62 387 SER A CA 1
ATOM 3195 C C . SER A 1 387 ? 35.430 8.212 9.857 1.00 73.62 387 SER A C 1
ATOM 3197 O O . SER A 1 387 ? 34.836 9.037 10.551 1.00 73.62 387 SER A O 1
ATOM 3199 N N . GLU A 1 388 ? 36.749 8.034 9.950 1.00 74.31 388 GLU A N 1
ATOM 3200 C CA . GLU A 1 388 ? 37.619 8.829 10.819 1.00 74.31 388 GLU A CA 1
ATOM 3201 C C . GLU A 1 388 ? 37.671 10.303 10.382 1.00 74.31 388 GLU A C 1
ATOM 3203 O O . GLU A 1 388 ? 37.522 11.196 11.216 1.00 74.31 388 GLU A O 1
ATOM 3208 N N . LYS A 1 389 ? 37.775 10.575 9.073 1.00 73.06 389 LYS A N 1
ATOM 3209 C CA . LYS A 1 389 ? 37.718 11.942 8.512 1.00 73.06 389 LYS A CA 1
ATOM 3210 C C . LYS A 1 389 ? 36.362 12.621 8.708 1.00 73.06 389 LYS A C 1
ATOM 3212 O O . LYS A 1 389 ? 36.308 13.838 8.846 1.00 73.06 389 LYS A O 1
ATOM 3217 N N . GLU A 1 390 ? 35.283 11.844 8.739 1.00 68.88 390 GLU A N 1
ATOM 3218 C CA . GLU A 1 390 ? 33.927 12.311 9.062 1.00 68.88 390 GLU A CA 1
ATOM 3219 C C . GLU A 1 390 ? 33.722 12.558 10.572 1.00 68.88 390 GLU A C 1
ATOM 3221 O O . GLU A 1 390 ? 32.646 12.985 10.987 1.00 68.88 390 GLU A O 1
ATOM 3226 N N . GLY A 1 391 ? 34.738 12.299 11.406 1.00 66.75 391 GLY A N 1
ATOM 3227 C CA . GLY A 1 391 ? 34.696 12.524 12.851 1.00 66.75 391 GLY A CA 1
ATOM 3228 C C . GLY A 1 391 ? 33.913 11.468 13.639 1.00 66.75 391 GLY A C 1
ATOM 3229 O O . GLY A 1 391 ? 33.680 11.661 14.831 1.00 66.75 391 GLY A O 1
ATOM 3230 N N . LYS A 1 392 ? 33.524 10.342 13.018 1.00 68.00 392 LYS A N 1
ATOM 3231 C CA . LYS A 1 392 ? 32.669 9.314 13.651 1.00 68.00 392 LYS A CA 1
ATOM 3232 C C . LYS A 1 392 ? 33.327 8.591 14.831 1.00 68.00 392 LYS A C 1
ATOM 3234 O O . LYS A 1 392 ? 32.618 8.120 15.713 1.00 68.00 392 LYS A O 1
ATOM 3239 N N . PHE A 1 393 ? 34.659 8.527 14.867 1.00 72.19 393 PHE A N 1
ATOM 3240 C CA . PHE A 1 393 ? 35.429 7.815 15.902 1.00 72.19 393 PHE A CA 1
ATOM 3241 C C . PHE A 1 393 ? 36.130 8.747 16.898 1.00 72.19 393 PHE A C 1
ATOM 3243 O O . PHE A 1 393 ? 37.065 8.346 17.596 1.00 72.19 393 PHE A O 1
ATOM 3250 N N . TYR A 1 394 ? 35.713 10.013 16.957 1.00 64.06 394 TYR A N 1
ATOM 3251 C CA . TYR A 1 394 ? 36.297 10.975 17.882 1.00 64.06 394 TYR A CA 1
ATOM 3252 C C . TYR A 1 394 ? 36.069 10.529 19.339 1.00 64.06 394 TYR A C 1
ATOM 3254 O O . TYR A 1 394 ? 34.931 10.386 19.782 1.00 64.06 394 TYR A O 1
ATOM 3262 N N . GLY A 1 395 ? 37.159 10.297 20.080 1.00 67.88 395 GLY A N 1
ATOM 3263 C CA . GLY A 1 395 ? 37.128 9.858 21.483 1.00 67.88 395 GLY A CA 1
ATOM 3264 C C . GLY A 1 395 ? 37.128 8.340 21.720 1.00 67.88 395 GLY A C 1
ATOM 3265 O O . GLY A 1 395 ? 37.010 7.927 22.870 1.00 67.88 395 GLY A O 1
ATOM 3266 N N . TRP A 1 396 ? 37.267 7.510 20.680 1.00 74.62 396 TRP A N 1
ATOM 3267 C CA . TRP A 1 396 ? 37.347 6.046 20.822 1.00 74.62 396 TRP A CA 1
ATOM 3268 C C . TRP A 1 396 ? 38.757 5.574 21.217 1.00 74.62 396 TRP A C 1
ATOM 3270 O O . TRP A 1 396 ? 39.754 6.141 20.758 1.00 74.62 396 TRP A O 1
ATOM 3280 N N . SER A 1 397 ? 38.849 4.515 22.031 1.00 78.31 397 SER A N 1
ATOM 3281 C CA . SER A 1 397 ? 40.121 3.857 22.374 1.00 78.31 397 SER A CA 1
ATOM 3282 C C . SER A 1 397 ? 40.655 2.998 21.220 1.00 78.31 397 SER A C 1
ATOM 3284 O O . SER A 1 397 ? 39.901 2.581 20.342 1.00 78.31 397 SER A O 1
ATOM 3286 N N . GLU A 1 398 ? 41.955 2.686 21.224 1.00 77.44 398 GLU A N 1
ATOM 3287 C CA . GLU A 1 398 ? 42.555 1.808 20.204 1.00 77.44 398 GLU A CA 1
ATOM 3288 C C . GLU A 1 398 ? 41.935 0.400 20.203 1.00 77.44 398 GLU A C 1
ATOM 3290 O O . GLU A 1 398 ? 41.724 -0.180 19.146 1.00 77.44 398 GLU A O 1
ATOM 3295 N N . GLU A 1 399 ? 41.533 -0.112 21.366 1.00 76.06 399 GLU A N 1
ATOM 3296 C CA . GLU A 1 399 ? 40.829 -1.395 21.481 1.00 76.06 399 GLU A CA 1
ATOM 3297 C C . GLU A 1 399 ? 39.424 -1.351 20.853 1.00 76.06 399 GLU A C 1
ATOM 3299 O O . GLU A 1 399 ? 39.012 -2.287 20.169 1.00 76.06 399 GLU A O 1
ATOM 3304 N N . GLN A 1 400 ? 38.694 -0.240 21.016 1.00 74.62 400 GLN A N 1
ATOM 3305 C CA . GLN A 1 400 ? 37.384 -0.045 20.382 1.00 74.62 400 GLN A CA 1
ATOM 3306 C C . GLN A 1 400 ? 37.500 0.063 18.861 1.00 74.62 400 GLN A C 1
ATOM 3308 O O . GLN A 1 400 ? 36.684 -0.505 18.135 1.00 74.62 400 GLN A O 1
ATOM 3313 N N . LYS A 1 401 ? 38.532 0.762 18.379 1.00 78.19 401 LYS A N 1
ATOM 3314 C CA . LYS A 1 401 ? 38.841 0.854 16.949 1.00 78.19 401 LYS A CA 1
ATOM 3315 C C . LYS A 1 401 ? 39.182 -0.514 16.360 1.00 78.19 401 LYS A C 1
ATOM 3317 O O . LYS A 1 401 ? 38.715 -0.829 15.269 1.00 78.19 401 LYS A O 1
ATOM 3322 N N . GLU A 1 402 ? 39.954 -1.327 17.075 1.00 79.62 402 GLU A N 1
ATOM 3323 C CA . GLU A 1 402 ? 40.341 -2.664 16.618 1.00 79.62 402 GLU A CA 1
ATOM 3324 C C . GLU A 1 402 ? 39.155 -3.638 16.603 1.00 79.62 402 GLU A C 1
ATOM 3326 O O . GLU A 1 402 ? 38.979 -4.401 15.653 1.00 79.62 402 GLU A O 1
ATOM 3331 N N . ASN A 1 403 ? 38.270 -3.550 17.598 1.00 78.12 403 ASN A N 1
ATOM 3332 C CA . ASN A 1 403 ? 37.032 -4.326 17.615 1.00 78.12 403 ASN A CA 1
ATOM 3333 C C . ASN A 1 403 ? 36.116 -3.965 16.429 1.00 78.12 403 ASN A C 1
ATOM 3335 O O . ASN A 1 403 ? 35.590 -4.847 15.753 1.00 78.12 403 ASN A O 1
ATOM 3339 N N . GLU A 1 404 ? 35.981 -2.675 16.107 1.00 76.44 404 GLU A N 1
ATOM 3340 C CA . GLU A 1 404 ? 35.197 -2.234 14.947 1.00 76.44 404 GLU A CA 1
ATOM 3341 C C . GLU A 1 404 ? 35.793 -2.745 13.624 1.00 76.44 404 GLU A C 1
ATOM 3343 O O . GLU A 1 404 ? 35.056 -3.215 12.755 1.00 76.44 404 GLU A O 1
ATOM 3348 N N . LYS A 1 405 ? 37.126 -2.745 13.485 1.00 80.12 405 LYS A N 1
ATOM 3349 C CA . LYS A 1 405 ? 37.799 -3.356 12.326 1.00 80.12 405 LYS A CA 1
ATOM 3350 C C . LYS A 1 405 ? 37.534 -4.857 12.226 1.00 80.12 405 LYS A C 1
ATOM 3352 O O . LYS A 1 405 ? 37.279 -5.345 11.128 1.00 80.12 405 LYS A O 1
ATOM 3357 N N . SER A 1 406 ? 37.530 -5.581 13.347 1.00 77.38 406 SER A N 1
ATOM 3358 C CA . SER A 1 406 ? 37.191 -7.011 13.375 1.00 77.38 406 SER A CA 1
ATOM 3359 C C . SER A 1 406 ? 35.742 -7.271 12.935 1.00 77.38 406 SER A C 1
ATOM 3361 O O . SER A 1 406 ? 35.477 -8.180 12.145 1.00 77.38 406 SER A O 1
ATOM 3363 N N . ILE A 1 407 ? 34.798 -6.420 13.354 1.00 75.12 407 ILE A N 1
ATOM 3364 C CA . ILE A 1 407 ? 33.400 -6.480 12.900 1.00 75.12 407 ILE A CA 1
ATOM 3365 C C . ILE A 1 407 ? 33.302 -6.204 11.392 1.00 75.12 407 ILE A C 1
ATOM 3367 O O . ILE A 1 407 ? 32.576 -6.908 10.685 1.00 75.12 407 ILE A O 1
ATOM 3371 N N . MET A 1 408 ? 34.032 -5.203 10.885 1.00 77.50 408 MET A N 1
ATOM 3372 C CA . MET A 1 408 ? 34.100 -4.907 9.449 1.00 77.50 408 MET A CA 1
ATOM 3373 C C . MET A 1 408 ? 34.694 -6.074 8.656 1.00 77.50 408 MET A C 1
ATOM 3375 O O . MET A 1 408 ? 34.154 -6.417 7.608 1.00 77.50 408 MET A O 1
ATOM 3379 N N . HIS A 1 409 ? 35.739 -6.725 9.172 1.00 81.50 409 HIS A N 1
ATOM 3380 C CA . HIS A 1 409 ? 36.338 -7.906 8.550 1.00 81.50 409 HIS A CA 1
ATOM 3381 C C . HIS A 1 409 ? 35.307 -9.020 8.357 1.00 81.50 409 HIS A C 1
ATOM 3383 O O . HIS A 1 409 ? 35.215 -9.592 7.276 1.00 81.50 409 HIS A O 1
ATOM 3389 N N . GLY A 1 410 ? 34.485 -9.297 9.374 1.00 74.06 410 GLY A N 1
ATOM 3390 C CA . GLY A 1 410 ? 33.409 -10.284 9.266 1.00 74.06 410 GLY A CA 1
ATOM 3391 C C . GLY A 1 410 ? 32.416 -9.979 8.138 1.00 74.06 410 GLY A C 1
ATOM 3392 O O . GLY A 1 410 ? 32.036 -10.896 7.415 1.00 74.06 410 GLY A O 1
ATOM 3393 N N . LYS A 1 411 ? 32.047 -8.703 7.955 1.00 74.31 411 LYS A N 1
ATOM 3394 C CA . LYS A 1 411 ? 31.123 -8.262 6.892 1.00 74.31 411 LYS A CA 1
ATOM 3395 C C . LYS A 1 411 ? 31.738 -8.407 5.498 1.00 74.31 411 LYS A C 1
ATOM 3397 O O . LYS A 1 411 ? 31.132 -8.999 4.617 1.00 74.31 411 LYS A O 1
ATOM 3402 N N . PHE A 1 412 ? 32.964 -7.917 5.307 1.00 82.25 412 PHE A N 1
ATOM 3403 C CA . PHE A 1 412 ? 33.602 -7.926 3.987 1.00 82.25 412 PHE A CA 1
ATOM 3404 C C . PHE A 1 412 ? 34.133 -9.294 3.569 1.00 82.25 412 PHE A C 1
ATOM 3406 O O . PHE A 1 412 ? 34.293 -9.526 2.373 1.00 82.25 412 PHE A O 1
ATOM 3413 N N . ASN A 1 413 ? 34.395 -10.200 4.515 1.00 84.75 413 ASN A N 1
ATOM 3414 C CA . ASN A 1 413 ? 34.884 -11.537 4.195 1.00 84.75 413 ASN A CA 1
ATOM 3415 C C . ASN A 1 413 ? 33.901 -12.302 3.296 1.00 84.75 413 ASN A C 1
ATOM 3417 O O . ASN A 1 413 ? 34.305 -12.858 2.281 1.00 84.75 413 ASN A O 1
ATOM 3421 N N . HIS A 1 414 ? 32.608 -12.271 3.626 1.00 86.00 414 HIS A N 1
ATOM 3422 C CA . HIS A 1 414 ? 31.563 -12.853 2.784 1.00 86.00 414 HIS A CA 1
ATOM 3423 C C . HIS A 1 414 ? 31.529 -12.197 1.393 1.00 86.00 414 HIS A C 1
ATOM 3425 O O . HIS A 1 414 ? 31.658 -12.885 0.378 1.00 86.00 414 HIS A O 1
ATOM 3431 N N . ASP A 1 415 ? 31.424 -10.868 1.351 1.00 85.81 415 ASP A N 1
ATOM 3432 C CA . ASP A 1 415 ? 31.275 -10.102 0.109 1.00 85.81 415 ASP A CA 1
ATOM 3433 C C . ASP A 1 415 ? 32.453 -10.316 -0.850 1.00 85.81 415 ASP A C 1
ATOM 3435 O O . ASP A 1 415 ? 32.259 -10.577 -2.040 1.00 85.81 415 ASP A O 1
ATOM 3439 N N . CYS A 1 416 ? 33.687 -10.271 -0.335 1.00 87.81 416 CYS A N 1
ATOM 3440 C CA . CYS A 1 416 ? 34.893 -10.464 -1.138 1.00 87.81 416 CYS A CA 1
ATOM 3441 C C . CYS A 1 416 ? 34.970 -11.887 -1.702 1.00 87.81 416 CYS A C 1
ATOM 3443 O O . CYS A 1 416 ? 35.283 -12.055 -2.881 1.00 87.81 416 CYS A O 1
ATOM 3445 N N . GLN A 1 417 ? 34.644 -12.909 -0.904 1.00 88.12 417 GLN A N 1
ATOM 3446 C CA . GLN A 1 417 ? 34.666 -14.299 -1.369 1.00 88.12 417 GLN A CA 1
ATOM 3447 C C . GLN A 1 417 ? 33.638 -14.554 -2.476 1.00 88.12 417 GLN A C 1
ATOM 3449 O O . GLN A 1 417 ? 33.969 -15.163 -3.495 1.00 88.12 417 GLN A O 1
ATOM 3454 N N . ILE A 1 418 ? 32.408 -14.049 -2.325 1.00 89.31 418 ILE A N 1
ATOM 3455 C CA . ILE A 1 418 ? 31.379 -14.179 -3.369 1.00 89.31 418 ILE A CA 1
ATOM 3456 C C . ILE A 1 418 ? 31.794 -13.442 -4.637 1.00 89.31 418 ILE A C 1
ATOM 3458 O O . ILE A 1 418 ? 31.616 -13.968 -5.737 1.00 89.31 418 ILE A O 1
ATOM 3462 N N . TRP A 1 419 ? 32.353 -12.242 -4.491 1.00 91.62 419 TRP A N 1
ATOM 3463 C CA . TRP A 1 419 ? 32.808 -11.447 -5.622 1.00 91.62 419 TRP A CA 1
ATOM 3464 C C . TRP A 1 419 ? 33.867 -12.169 -6.445 1.00 91.62 419 TRP A C 1
ATOM 3466 O O . TRP A 1 419 ? 33.691 -12.315 -7.655 1.00 91.62 419 TRP A O 1
ATOM 3476 N N . HIS A 1 420 ? 34.928 -12.660 -5.795 1.00 90.06 420 HIS A N 1
ATOM 3477 C CA . HIS A 1 420 ? 36.016 -13.372 -6.471 1.00 90.06 420 HIS A CA 1
ATOM 3478 C C . HIS A 1 420 ? 35.513 -14.656 -7.119 1.00 90.06 420 HIS A C 1
ATOM 3480 O O . HIS A 1 420 ? 35.763 -14.871 -8.302 1.00 90.06 420 HIS A O 1
ATOM 3486 N N . TYR A 1 421 ? 34.686 -15.428 -6.411 1.00 90.56 421 TYR A N 1
ATOM 3487 C CA . TYR A 1 421 ? 34.082 -16.638 -6.958 1.00 90.56 421 TYR A CA 1
ATOM 3488 C C . TYR A 1 421 ? 33.283 -16.379 -8.245 1.00 90.56 421 TYR A C 1
ATOM 3490 O O . TYR A 1 421 ? 33.486 -17.040 -9.265 1.00 90.56 421 TYR A O 1
ATOM 3498 N N . VAL A 1 422 ? 32.372 -15.401 -8.230 1.00 88.69 422 VAL A N 1
ATOM 3499 C CA . VAL A 1 422 ? 31.552 -15.098 -9.412 1.00 88.69 422 VAL A CA 1
ATOM 3500 C C . VAL A 1 422 ? 32.383 -14.454 -10.518 1.00 88.69 422 VAL A C 1
ATOM 3502 O O . VAL A 1 422 ? 32.136 -14.732 -11.691 1.00 88.69 422 VAL A O 1
ATOM 3505 N N . ASN A 1 423 ? 33.366 -13.623 -10.173 1.00 88.38 423 ASN A N 1
ATOM 3506 C CA . ASN A 1 423 ? 34.274 -13.019 -11.141 1.00 88.38 423 ASN A CA 1
ATOM 3507 C C . ASN A 1 423 ? 35.144 -14.071 -11.852 1.00 88.38 423 ASN A C 1
ATOM 3509 O O . ASN A 1 423 ? 35.365 -13.937 -13.054 1.00 88.38 423 ASN A O 1
ATOM 3513 N N . ASP A 1 424 ? 35.581 -15.121 -11.160 1.00 88.00 424 ASP A N 1
ATOM 3514 C CA . ASP A 1 424 ? 36.392 -16.198 -11.744 1.00 88.00 424 ASP A CA 1
ATOM 3515 C C . ASP A 1 424 ? 35.580 -17.118 -12.674 1.00 88.00 424 ASP A C 1
ATOM 3517 O O . ASP A 1 424 ? 36.125 -17.716 -13.600 1.00 88.00 424 ASP A O 1
ATOM 3521 N N . LEU A 1 425 ? 34.255 -17.190 -12.489 1.00 86.44 425 LEU A N 1
ATOM 3522 C CA . LEU A 1 425 ? 33.339 -17.868 -13.419 1.00 86.44 425 LEU A CA 1
ATOM 3523 C C . LEU A 1 425 ? 33.068 -17.070 -14.705 1.00 86.44 425 LEU A C 1
ATOM 3525 O O . LEU A 1 425 ? 32.365 -17.560 -15.599 1.00 86.44 425 LEU A O 1
ATOM 3529 N N . ARG A 1 426 ? 33.545 -15.825 -14.791 1.00 85.75 426 ARG A N 1
ATOM 3530 C CA . ARG A 1 426 ? 33.361 -14.967 -15.963 1.00 85.75 426 ARG A CA 1
ATOM 3531 C C . ARG A 1 426 ? 34.566 -15.064 -16.901 1.00 85.75 426 ARG A C 1
ATOM 3533 O O . ARG A 1 426 ? 35.685 -15.270 -16.440 1.00 85.75 426 ARG A O 1
ATOM 3540 N N . PRO A 1 427 ? 34.367 -14.866 -18.215 1.00 79.75 427 PRO A N 1
ATOM 3541 C CA . PRO A 1 427 ? 35.478 -14.756 -19.154 1.00 79.75 427 PRO A CA 1
ATOM 3542 C C . PRO A 1 427 ? 36.457 -13.645 -18.740 1.00 79.75 427 PRO A C 1
ATOM 3544 O O . PRO A 1 427 ? 36.037 -12.584 -18.274 1.00 79.75 427 PRO A O 1
ATOM 3547 N N . GLU A 1 428 ? 37.762 -13.858 -18.943 1.00 72.12 428 GLU A N 1
ATOM 3548 C CA . GLU A 1 428 ? 38.781 -12.823 -18.686 1.00 72.12 428 GLU A CA 1
ATOM 3549 C C . GLU A 1 428 ? 38.573 -11.581 -19.563 1.00 72.12 428 GLU A C 1
ATOM 3551 O O . GLU A 1 428 ? 38.810 -10.454 -19.124 1.00 72.12 428 GLU A O 1
ATOM 3556 N N . TYR A 1 429 ? 38.092 -11.799 -20.787 1.00 74.31 429 TYR A N 1
ATOM 3557 C CA . TYR A 1 429 ? 37.773 -10.770 -21.763 1.00 74.31 429 TYR A CA 1
ATOM 3558 C C . TYR A 1 429 ? 36.275 -10.809 -22.065 1.00 74.31 429 TYR A C 1
ATOM 3560 O O . TYR A 1 429 ? 35.764 -11.835 -22.511 1.00 74.31 429 TYR A O 1
ATOM 3568 N N . ILE A 1 430 ? 35.582 -9.706 -21.783 1.00 69.88 430 ILE A N 1
ATOM 3569 C CA . ILE A 1 430 ? 34.137 -9.570 -21.973 1.00 69.88 430 ILE A CA 1
ATOM 3570 C C . ILE A 1 430 ? 33.916 -8.372 -22.893 1.00 69.88 430 ILE A C 1
ATOM 3572 O O . ILE A 1 430 ? 34.159 -7.233 -22.483 1.00 69.88 430 ILE A O 1
ATOM 3576 N N . ASP A 1 431 ? 33.452 -8.635 -24.113 1.00 61.34 431 ASP A N 1
ATOM 3577 C CA . ASP A 1 431 ? 33.080 -7.580 -25.064 1.00 61.34 431 ASP A CA 1
ATOM 3578 C C . ASP A 1 431 ? 31.631 -7.129 -24.851 1.00 61.34 431 ASP A C 1
ATOM 3580 O O . ASP A 1 431 ? 31.288 -5.980 -25.136 1.00 61.34 431 ASP A O 1
ATOM 3584 N N . SER A 1 432 ? 30.777 -8.014 -24.321 1.00 63.03 432 SER A N 1
ATOM 3585 C CA . SER A 1 432 ? 29.341 -7.767 -24.192 1.00 63.03 432 SER A CA 1
ATOM 3586 C C . SER A 1 432 ? 28.735 -8.356 -22.922 1.00 63.03 432 SER A C 1
ATOM 3588 O O . SER A 1 432 ? 29.019 -9.482 -22.528 1.00 63.03 432 SER A O 1
ATOM 3590 N N . ILE A 1 433 ? 27.783 -7.643 -22.318 1.00 66.31 433 ILE A N 1
ATOM 3591 C CA . ILE A 1 433 ? 27.017 -8.122 -21.148 1.00 66.31 433 ILE A CA 1
ATOM 3592 C C . ILE A 1 433 ? 26.268 -9.410 -21.418 1.00 66.31 433 ILE A C 1
ATOM 3594 O O . ILE A 1 433 ? 26.057 -10.202 -20.504 1.00 66.31 433 ILE A O 1
ATOM 3598 N N . LYS A 1 434 ? 25.834 -9.623 -22.660 1.00 60.94 434 LYS A N 1
ATOM 3599 C CA . LYS A 1 434 ? 25.056 -10.812 -23.003 1.00 60.94 434 LYS A CA 1
ATOM 3600 C C . LYS A 1 434 ? 25.915 -12.090 -23.030 1.00 60.94 434 LYS A C 1
ATOM 3602 O O . LYS A 1 434 ? 25.336 -13.171 -23.066 1.00 60.94 434 LYS A O 1
ATOM 3607 N N . GLU A 1 435 ? 27.248 -11.968 -22.963 1.00 67.81 435 GLU A N 1
ATOM 3608 C CA . GLU A 1 435 ? 28.213 -13.068 -22.757 1.00 67.81 435 GLU A CA 1
ATOM 3609 C C . GLU A 1 435 ? 28.384 -13.426 -21.273 1.00 67.81 435 GLU A C 1
ATOM 3611 O O . GLU A 1 435 ? 28.925 -14.476 -20.928 1.00 67.81 435 GLU A O 1
ATOM 3616 N N . VAL A 1 436 ? 27.920 -12.555 -20.375 1.00 77.19 436 VAL A N 1
ATOM 3617 C CA . VAL A 1 436 ? 28.045 -12.743 -18.934 1.00 77.19 436 VAL A CA 1
ATOM 3618 C C . VAL A 1 436 ? 26.851 -13.536 -18.423 1.00 77.19 436 VAL A C 1
ATOM 3620 O O . VAL A 1 436 ? 25.742 -13.022 -18.268 1.00 77.19 436 VAL A O 1
ATOM 3623 N N . GLU A 1 437 ? 27.095 -14.806 -18.116 1.00 83.00 437 GLU A N 1
ATOM 3624 C CA . GLU A 1 437 ? 26.077 -15.687 -17.538 1.00 83.00 437 GLU A CA 1
ATOM 3625 C C . GLU A 1 437 ? 25.923 -15.494 -16.024 1.00 83.00 437 GLU A C 1
ATOM 3627 O O . GLU A 1 437 ? 24.824 -15.649 -15.498 1.00 83.00 437 GLU A O 1
ATOM 3632 N N . HIS A 1 438 ? 27.005 -15.162 -15.315 1.00 88.81 438 HIS A N 1
ATOM 3633 C CA . HIS A 1 438 ? 27.062 -15.185 -13.851 1.00 88.81 438 HIS A CA 1
ATOM 3634 C C . HIS A 1 438 ? 27.017 -13.769 -13.265 1.00 88.81 438 HIS A C 1
ATOM 3636 O O . HIS A 1 438 ? 27.891 -12.959 -13.562 1.00 88.81 438 HIS A O 1
ATOM 3642 N N . TRP A 1 439 ? 26.041 -13.464 -12.409 1.00 89.31 439 TRP A N 1
ATOM 3643 C CA . TRP A 1 439 ? 25.832 -12.139 -11.799 1.00 89.31 439 TRP A CA 1
ATOM 3644 C C . TRP A 1 439 ? 25.637 -12.233 -10.291 1.00 89.31 439 TRP A C 1
ATOM 3646 O O . TRP A 1 439 ? 25.118 -13.239 -9.820 1.00 89.31 439 TRP A O 1
ATOM 3656 N N . ILE A 1 440 ? 25.988 -11.182 -9.549 1.00 88.75 440 ILE A N 1
ATOM 3657 C CA . ILE A 1 440 ? 25.629 -11.040 -8.131 1.00 88.75 440 ILE A CA 1
ATOM 3658 C C . ILE A 1 440 ? 24.504 -10.013 -8.010 1.00 88.75 440 ILE A C 1
ATOM 3660 O O . ILE A 1 440 ? 24.591 -8.932 -8.588 1.00 88.75 440 ILE A O 1
ATOM 3664 N N . LEU A 1 441 ? 23.464 -10.330 -7.241 1.00 85.44 441 LEU A N 1
ATOM 3665 C CA . LEU A 1 441 ? 22.446 -9.377 -6.808 1.00 85.44 441 LEU A CA 1
ATOM 3666 C C . LEU A 1 441 ? 22.637 -9.027 -5.337 1.00 85.44 441 LEU A C 1
ATOM 3668 O O . LEU A 1 441 ? 22.557 -9.901 -4.472 1.00 85.44 441 LEU A O 1
ATOM 3672 N N . THR A 1 442 ? 22.807 -7.736 -5.061 1.00 79.56 442 THR A N 1
ATOM 3673 C CA . THR A 1 442 ? 22.934 -7.215 -3.697 1.00 79.56 442 THR A CA 1
ATOM 3674 C C . THR A 1 442 ? 22.160 -5.910 -3.518 1.00 79.56 442 THR A C 1
ATOM 3676 O O . THR A 1 442 ? 21.961 -5.131 -4.452 1.00 79.56 442 THR A O 1
ATOM 3679 N N . LEU A 1 443 ? 21.692 -5.701 -2.290 1.00 73.12 443 LEU A N 1
ATOM 3680 C CA . LEU A 1 443 ? 21.111 -4.446 -1.815 1.00 73.12 443 LEU A CA 1
ATOM 3681 C C . LEU A 1 443 ? 22.127 -3.618 -1.014 1.00 73.12 443 LEU A C 1
ATOM 3683 O O . LEU A 1 443 ? 21.814 -2.497 -0.618 1.00 73.12 443 LEU A O 1
ATOM 3687 N N . ASP A 1 444 ? 23.319 -4.164 -0.750 1.00 74.19 444 ASP A N 1
ATOM 3688 C CA . ASP A 1 444 ? 24.358 -3.485 0.010 1.00 74.19 444 ASP A CA 1
ATOM 3689 C C . ASP A 1 444 ? 25.152 -2.537 -0.896 1.00 74.19 444 ASP A C 1
ATOM 3691 O O . ASP A 1 444 ? 25.903 -2.938 -1.789 1.00 74.19 444 ASP A O 1
ATOM 3695 N N . PHE A 1 445 ? 25.007 -1.239 -0.639 1.00 71.94 445 PHE A N 1
ATOM 3696 C CA . PHE A 1 445 ? 25.754 -0.207 -1.351 1.00 71.94 445 PHE A CA 1
ATOM 3697 C C . PHE A 1 445 ? 27.260 -0.272 -1.093 1.00 71.94 445 PHE A C 1
ATOM 3699 O O . PHE A 1 445 ? 28.032 0.127 -1.964 1.00 71.94 445 PHE A O 1
ATOM 3706 N N . ASN A 1 446 ? 27.697 -0.798 0.055 1.00 75.81 446 ASN A N 1
ATOM 3707 C CA . ASN A 1 446 ? 29.118 -1.015 0.320 1.00 75.81 446 ASN A CA 1
ATOM 3708 C C . ASN A 1 446 ? 29.680 -2.100 -0.602 1.00 75.81 446 ASN A C 1
ATOM 3710 O O . ASN A 1 446 ? 30.805 -1.966 -1.087 1.00 75.81 446 ASN A O 1
ATOM 3714 N N . PHE A 1 447 ? 28.889 -3.134 -0.889 1.00 81.00 447 PHE A N 1
ATOM 3715 C CA . PHE A 1 447 ? 29.305 -4.196 -1.791 1.00 81.00 447 PHE A CA 1
ATOM 3716 C C . PHE A 1 447 ? 29.343 -3.711 -3.253 1.00 81.00 447 PHE A C 1
ATOM 3718 O O . PHE A 1 447 ? 30.304 -3.969 -3.980 1.00 81.00 447 PHE A O 1
ATOM 3725 N N . LEU A 1 448 ? 28.361 -2.902 -3.667 1.00 76.06 448 LEU A N 1
ATOM 3726 C CA . LEU A 1 448 ? 28.375 -2.235 -4.979 1.00 76.06 448 LEU A CA 1
ATOM 3727 C C . LEU A 1 448 ? 29.565 -1.267 -5.131 1.00 76.06 448 LEU A C 1
ATOM 3729 O O . LEU A 1 448 ? 30.178 -1.185 -6.197 1.00 76.06 448 LEU A O 1
ATOM 3733 N N . GLU A 1 449 ? 29.925 -0.543 -4.067 1.00 77.00 449 GLU A N 1
ATOM 3734 C CA . GLU A 1 449 ? 31.112 0.322 -4.039 1.00 77.00 449 GLU A CA 1
ATOM 3735 C C . GLU A 1 449 ? 32.406 -0.478 -4.209 1.00 77.00 449 GLU A C 1
ATOM 3737 O O . GLU A 1 449 ? 33.294 -0.055 -4.953 1.00 77.00 449 GLU A O 1
ATOM 3742 N N . PHE A 1 450 ? 32.507 -1.635 -3.550 1.00 83.50 450 PHE A N 1
ATOM 3743 C CA . PHE A 1 450 ? 33.653 -2.530 -3.687 1.00 83.50 450 PHE A CA 1
ATOM 3744 C C . PHE A 1 450 ? 33.824 -3.026 -5.129 1.00 83.50 450 PHE A C 1
ATOM 3746 O O . PHE A 1 450 ? 34.907 -2.856 -5.694 1.00 83.50 450 PHE A O 1
ATOM 3753 N N . ASP A 1 451 ? 32.757 -3.544 -5.750 1.00 85.06 451 ASP A N 1
ATOM 3754 C CA . ASP A 1 451 ? 32.781 -3.984 -7.154 1.00 85.06 451 ASP A CA 1
ATOM 3755 C C . ASP A 1 451 ? 33.259 -2.855 -8.075 1.00 85.06 451 ASP A C 1
ATOM 3757 O O . ASP A 1 451 ? 34.139 -3.044 -8.912 1.00 85.06 451 ASP A O 1
ATOM 3761 N N . ARG A 1 452 ? 32.781 -1.627 -7.855 1.00 78.38 452 ARG A N 1
ATOM 3762 C CA . ARG A 1 452 ? 33.214 -0.473 -8.647 1.00 78.38 452 ARG A CA 1
ATOM 3763 C C . ARG A 1 452 ? 34.702 -0.158 -8.495 1.00 78.38 452 ARG A C 1
ATOM 3765 O O . ARG A 1 452 ? 35.367 0.132 -9.492 1.00 78.38 452 ARG A O 1
ATOM 3772 N N . ILE A 1 453 ? 35.235 -0.188 -7.275 1.00 81.50 453 ILE A N 1
ATOM 3773 C CA . ILE A 1 453 ? 36.674 0.021 -7.050 1.00 81.50 453 ILE A CA 1
ATOM 3774 C C . ILE A 1 453 ? 37.475 -1.048 -7.805 1.00 81.50 453 ILE A C 1
ATOM 3776 O O . ILE A 1 453 ? 38.479 -0.723 -8.445 1.00 81.50 453 ILE A O 1
ATOM 3780 N N . LYS A 1 454 ? 36.992 -2.295 -7.809 1.00 85.06 454 LYS A N 1
ATOM 3781 C CA . LYS A 1 454 ? 37.600 -3.391 -8.565 1.00 85.06 454 LYS A CA 1
ATOM 3782 C C . LYS A 1 454 ? 37.568 -3.190 -10.069 1.00 85.06 454 LYS A C 1
ATOM 3784 O O . LYS A 1 454 ? 38.591 -3.415 -10.713 1.00 85.06 454 LYS A O 1
ATOM 3789 N N . LEU A 1 455 ? 36.462 -2.706 -10.627 1.00 80.19 455 LEU A N 1
ATOM 3790 C CA . LEU A 1 455 ? 36.378 -2.375 -12.053 1.00 80.19 455 LEU A CA 1
ATOM 3791 C C . LEU A 1 455 ? 37.462 -1.376 -12.464 1.00 80.19 455 LEU A C 1
ATOM 3793 O O . LEU A 1 455 ? 38.153 -1.595 -13.458 1.00 80.19 455 LEU A O 1
ATOM 3797 N N . ILE A 1 456 ? 37.662 -0.327 -11.659 1.00 78.12 456 ILE A N 1
ATOM 3798 C CA . ILE A 1 456 ? 38.683 0.700 -11.911 1.00 78.12 456 ILE A CA 1
ATOM 3799 C C . ILE A 1 456 ? 40.092 0.100 -11.817 1.00 78.12 456 ILE A C 1
ATOM 3801 O O . ILE A 1 456 ? 40.916 0.332 -12.699 1.00 78.12 456 ILE A O 1
ATOM 3805 N N . GLN A 1 457 ? 40.373 -0.687 -10.775 1.00 81.38 457 GLN A N 1
ATOM 3806 C CA . GLN A 1 457 ? 41.692 -1.298 -10.567 1.00 81.38 457 GLN A CA 1
ATOM 3807 C C . GLN A 1 457 ? 42.046 -2.334 -11.642 1.00 81.38 457 GLN A C 1
ATOM 3809 O O . GLN A 1 457 ? 43.197 -2.412 -12.066 1.00 81.38 457 GLN A O 1
ATOM 3814 N N . MET A 1 458 ? 41.066 -3.120 -12.091 1.00 79.31 458 MET A N 1
ATOM 3815 C CA . MET A 1 458 ? 41.249 -4.175 -13.093 1.00 79.31 458 MET A CA 1
ATOM 3816 C C . MET A 1 458 ? 41.040 -3.679 -14.528 1.00 79.31 458 MET A C 1
ATOM 3818 O O . MET A 1 458 ? 41.154 -4.470 -15.462 1.00 79.31 458 MET A O 1
ATOM 3822 N N . ASN A 1 459 ? 40.715 -2.394 -14.709 1.00 74.62 459 ASN A N 1
ATOM 3823 C CA . ASN A 1 459 ? 40.330 -1.800 -15.991 1.00 74.62 459 ASN A CA 1
ATOM 3824 C C . ASN A 1 459 ? 39.220 -2.602 -16.709 1.00 74.62 459 ASN A C 1
ATOM 3826 O O . ASN A 1 459 ? 39.207 -2.724 -17.937 1.00 74.62 459 ASN A O 1
ATOM 3830 N N . LYS A 1 460 ? 38.304 -3.187 -15.926 1.00 74.31 460 LYS A N 1
ATOM 3831 C CA . LYS A 1 460 ? 37.138 -3.924 -16.421 1.00 74.31 460 LYS A CA 1
ATOM 3832 C C . LYS A 1 460 ? 35.965 -2.966 -16.597 1.00 74.31 460 LYS A C 1
ATOM 3834 O O . LYS A 1 460 ? 35.767 -2.039 -15.820 1.00 74.31 460 LYS A O 1
ATOM 3839 N N . LYS A 1 461 ? 35.167 -3.233 -17.626 1.00 70.81 461 LYS A N 1
ATOM 3840 C CA . LYS A 1 461 ? 34.046 -2.387 -18.050 1.00 70.81 461 LYS A CA 1
ATOM 3841 C C . LYS A 1 461 ? 32.691 -2.802 -17.475 1.00 70.81 461 LYS A C 1
ATOM 3843 O O . LYS A 1 461 ? 31.800 -1.972 -17.348 1.00 70.81 461 LYS A O 1
ATOM 3848 N N . ILE A 1 462 ? 32.529 -4.083 -17.137 1.00 74.12 462 ILE A N 1
ATOM 3849 C CA . ILE A 1 462 ? 31.237 -4.679 -16.776 1.00 74.12 462 ILE A CA 1
ATOM 3850 C C . ILE A 1 462 ? 31.244 -5.097 -15.308 1.00 74.12 462 ILE A C 1
ATOM 3852 O O . ILE A 1 462 ? 32.060 -5.925 -14.905 1.00 74.12 462 ILE A O 1
ATOM 3856 N N . ALA A 1 463 ? 30.303 -4.540 -14.544 1.00 81.06 463 ALA A N 1
ATOM 3857 C CA . ALA A 1 463 ? 30.100 -4.796 -13.119 1.00 81.06 463 ALA A CA 1
ATOM 3858 C C . ALA A 1 463 ? 29.821 -6.270 -12.805 1.00 81.06 463 ALA A C 1
ATOM 3860 O O . ALA A 1 463 ? 29.173 -6.976 -13.585 1.00 81.06 463 ALA A O 1
ATOM 3861 N N . THR A 1 464 ? 30.296 -6.745 -11.655 1.00 85.75 464 THR A N 1
ATOM 3862 C CA . THR A 1 464 ? 29.993 -8.092 -11.143 1.00 85.75 464 THR A CA 1
ATOM 3863 C C . THR A 1 464 ? 28.755 -8.097 -10.269 1.00 85.75 464 THR A C 1
ATOM 3865 O O . THR A 1 464 ? 27.921 -9.006 -10.376 1.00 85.75 464 THR A O 1
ATOM 3868 N N . CYS A 1 465 ? 28.589 -7.034 -9.490 1.00 85.44 465 CYS A N 1
ATOM 3869 C CA . CYS A 1 465 ? 27.453 -6.835 -8.612 1.00 85.44 465 CYS A CA 1
ATOM 3870 C C . CYS A 1 465 ? 26.444 -5.891 -9.264 1.00 85.44 465 CYS A C 1
ATOM 3872 O O . CYS A 1 465 ? 26.788 -4.818 -9.753 1.00 85.44 465 CYS A O 1
ATOM 3874 N N . LEU A 1 466 ? 25.177 -6.287 -9.247 1.00 81.31 466 LEU A N 1
ATOM 3875 C CA . LEU A 1 466 ? 24.063 -5.475 -9.704 1.00 81.31 466 LEU A CA 1
ATOM 3876 C C . LEU A 1 466 ? 23.110 -5.219 -8.544 1.00 81.31 466 LEU A C 1
ATOM 3878 O O . LEU A 1 466 ? 22.766 -6.118 -7.774 1.00 81.31 466 LEU A O 1
ATOM 3882 N N . HIS A 1 467 ? 22.616 -3.990 -8.470 1.00 77.19 467 HIS A N 1
ATOM 3883 C CA . HIS A 1 467 ? 21.417 -3.718 -7.699 1.00 77.19 467 HIS A CA 1
ATOM 3884 C C . HIS A 1 467 ? 20.202 -4.327 -8.436 1.00 77.19 467 HIS A C 1
ATOM 3886 O O . HIS A 1 467 ? 20.190 -4.347 -9.672 1.00 77.19 467 HIS A O 1
ATOM 3892 N N . PRO A 1 468 ? 19.123 -4.765 -7.751 1.00 72.81 468 PRO A N 1
ATOM 3893 C CA . PRO A 1 468 ? 17.910 -5.268 -8.410 1.00 72.81 468 PRO A CA 1
ATOM 3894 C C . PRO A 1 468 ? 17.336 -4.317 -9.469 1.00 72.81 468 PRO A C 1
ATOM 3896 O O . PRO A 1 468 ? 16.843 -4.762 -10.502 1.00 72.81 468 PRO A O 1
ATOM 3899 N N . LYS A 1 469 ? 17.481 -3.004 -9.245 1.00 68.38 469 LYS A N 1
ATOM 3900 C CA . LYS A 1 469 ? 17.194 -1.940 -10.224 1.00 68.38 469 LYS A CA 1
ATOM 3901 C C . LYS A 1 469 ? 17.905 -2.162 -11.555 1.00 68.38 469 LYS A C 1
ATOM 3903 O O . LYS A 1 469 ? 17.273 -2.139 -12.610 1.00 68.38 469 LYS A O 1
ATOM 3908 N N . ASP A 1 470 ? 19.214 -2.344 -11.484 1.00 71.69 470 ASP A N 1
ATOM 3909 C CA . ASP A 1 470 ? 20.092 -2.433 -12.645 1.00 71.69 470 ASP A CA 1
ATOM 3910 C C . ASP A 1 470 ? 19.886 -3.775 -13.357 1.00 71.69 470 ASP A C 1
ATOM 3912 O O . ASP A 1 470 ? 19.907 -3.847 -14.584 1.00 71.69 470 ASP A O 1
ATOM 3916 N N . PHE A 1 471 ? 19.552 -4.824 -12.600 1.00 77.12 471 PHE A N 1
ATOM 3917 C CA . PHE A 1 471 ? 19.164 -6.117 -13.155 1.00 77.12 471 PHE A CA 1
ATOM 3918 C C . PHE A 1 471 ? 17.809 -6.079 -13.881 1.00 77.12 471 PHE A C 1
ATOM 3920 O O . PHE A 1 471 ? 17.687 -6.628 -14.972 1.00 77.12 471 PHE A O 1
ATOM 3927 N N . ILE A 1 472 ? 16.793 -5.390 -13.342 1.00 72.75 472 ILE A N 1
ATOM 3928 C CA . ILE A 1 472 ? 15.512 -5.181 -14.047 1.00 72.75 472 ILE A CA 1
ATOM 3929 C C . ILE A 1 472 ? 15.735 -4.384 -15.336 1.00 72.75 472 ILE A C 1
ATOM 3931 O O . ILE A 1 472 ? 15.168 -4.738 -16.370 1.00 72.75 472 ILE A O 1
ATOM 3935 N N . ALA A 1 473 ? 16.560 -3.332 -15.288 1.00 69.62 473 ALA A N 1
ATOM 3936 C CA . ALA A 1 473 ? 16.922 -2.547 -16.466 1.00 69.62 473 ALA A CA 1
ATOM 3937 C C . ALA A 1 473 ? 17.621 -3.411 -17.528 1.00 69.62 473 ALA A C 1
ATOM 3939 O O . ALA A 1 473 ? 17.265 -3.350 -18.703 1.00 69.62 473 ALA A O 1
ATOM 3940 N N . LEU A 1 474 ? 18.531 -4.291 -17.103 1.00 73.88 474 LEU A N 1
ATOM 3941 C CA . LEU A 1 474 ? 19.164 -5.287 -17.964 1.00 73.88 474 LEU A CA 1
ATOM 3942 C C . LEU A 1 474 ? 18.104 -6.186 -18.631 1.00 73.88 474 LEU A C 1
ATOM 3944 O O . LEU A 1 474 ? 18.101 -6.323 -19.853 1.00 73.88 474 LEU A O 1
ATOM 3948 N N . LEU A 1 475 ? 17.126 -6.714 -17.887 1.00 73.50 475 LEU A N 1
ATOM 3949 C CA . LEU A 1 475 ? 16.083 -7.592 -18.445 1.00 73.50 475 LEU A CA 1
ATOM 3950 C C . LEU A 1 475 ? 15.209 -6.941 -19.541 1.00 73.50 475 LEU A C 1
ATOM 3952 O O . LEU A 1 475 ? 14.678 -7.669 -20.387 1.00 73.50 475 LEU A O 1
ATOM 3956 N N . GLN A 1 476 ? 15.091 -5.606 -19.593 1.00 67.62 476 GLN A N 1
ATOM 3957 C CA . GLN A 1 476 ? 14.279 -4.891 -20.598 1.00 67.62 476 GLN A CA 1
ATOM 3958 C C . GLN A 1 476 ? 14.692 -5.190 -22.050 1.00 67.62 476 GLN A C 1
ATOM 3960 O O . GLN A 1 476 ? 13.869 -5.083 -22.957 1.00 67.62 476 GLN A O 1
ATOM 3965 N N . PHE A 1 477 ? 15.933 -5.624 -22.292 1.00 64.38 477 PHE A N 1
ATOM 3966 C CA . PHE A 1 477 ? 16.414 -5.938 -23.645 1.00 64.38 477 PHE A CA 1
ATOM 3967 C C . PHE A 1 477 ? 15.918 -7.260 -24.208 1.00 64.38 477 PHE A C 1
ATOM 3969 O O . PHE A 1 477 ? 15.956 -7.470 -25.421 1.00 64.38 477 PHE A O 1
ATOM 3976 N N . TRP A 1 478 ? 15.484 -8.173 -23.348 1.00 67.00 478 TRP A N 1
ATOM 3977 C CA . TRP A 1 478 ? 15.031 -9.493 -23.775 1.00 67.00 478 TRP A CA 1
ATOM 3978 C C . TRP A 1 478 ? 13.515 -9.672 -23.642 1.00 67.00 478 TRP A C 1
ATOM 3980 O O . TRP A 1 478 ? 12.937 -10.627 -24.173 1.00 67.00 478 TRP A O 1
ATOM 3990 N N . VAL A 1 479 ? 12.850 -8.750 -22.947 1.00 64.94 479 VAL A N 1
ATOM 3991 C CA . VAL A 1 479 ? 11.470 -8.897 -22.485 1.00 64.94 479 VAL A CA 1
ATOM 3992 C C . VAL A 1 479 ? 10.606 -7.763 -23.037 1.00 64.94 479 VAL A C 1
ATOM 3994 O O . VAL A 1 479 ? 11.036 -6.615 -23.018 1.00 64.94 479 VAL A O 1
ATOM 3997 N N . PRO A 1 480 ? 9.393 -8.047 -23.557 1.00 60.66 480 PRO A N 1
ATOM 3998 C CA . PRO A 1 480 ? 8.475 -6.989 -23.972 1.00 60.66 480 PRO A CA 1
ATOM 3999 C C . PRO A 1 480 ? 8.036 -6.138 -22.789 1.00 60.66 480 PRO A C 1
ATOM 4001 O O . PRO A 1 480 ? 7.987 -6.594 -21.646 1.00 60.66 480 PRO A O 1
ATOM 4004 N N . ARG A 1 481 ? 7.630 -4.910 -23.091 1.00 62.72 481 ARG A N 1
ATOM 4005 C CA . ARG A 1 481 ? 7.009 -4.025 -22.116 1.00 62.72 481 ARG A CA 1
ATOM 4006 C C . ARG A 1 481 ? 5.736 -4.690 -21.576 1.00 62.72 481 ARG A C 1
ATOM 4008 O O . ARG A 1 481 ? 4.798 -4.952 -22.323 1.00 62.72 481 ARG A O 1
ATOM 4015 N N . THR A 1 482 ? 5.744 -5.034 -20.292 1.00 65.00 482 THR A N 1
ATOM 4016 C CA . THR A 1 482 ? 4.595 -5.601 -19.572 1.00 65.00 482 THR A CA 1
ATOM 4017 C C . THR A 1 482 ? 4.297 -4.719 -18.371 1.00 65.00 482 THR A C 1
ATOM 4019 O O . THR A 1 482 ? 5.232 -4.187 -17.776 1.00 65.00 482 THR A O 1
ATOM 4022 N N . GLN A 1 483 ? 3.027 -4.619 -17.969 1.00 61.38 483 GLN A N 1
ATOM 4023 C CA . GLN A 1 483 ? 2.619 -3.830 -16.798 1.00 61.38 483 GLN A CA 1
ATOM 4024 C C . GLN A 1 483 ? 3.450 -4.172 -15.548 1.00 61.38 483 GLN A C 1
ATOM 4026 O O . GLN A 1 483 ? 3.813 -3.299 -14.779 1.00 61.38 483 GLN A O 1
ATOM 4031 N N . LYS A 1 484 ? 3.845 -5.438 -15.377 1.00 63.81 484 LYS A N 1
ATOM 4032 C CA . LYS A 1 484 ? 4.668 -5.874 -14.239 1.00 63.81 484 LYS A CA 1
ATOM 4033 C C . LYS A 1 484 ? 6.130 -5.439 -14.329 1.00 63.81 484 LYS A C 1
ATOM 4035 O O . LYS A 1 484 ? 6.730 -5.122 -13.307 1.00 63.81 484 LYS A O 1
ATOM 4040 N N . LEU A 1 485 ? 6.714 -5.433 -15.531 1.00 65.38 485 LEU A N 1
ATOM 4041 C CA . LEU A 1 485 ? 8.046 -4.861 -15.760 1.00 65.38 485 LEU A CA 1
ATOM 4042 C C . LEU A 1 485 ? 8.021 -3.359 -15.462 1.00 65.38 485 LEU A C 1
ATOM 4044 O O . LEU A 1 485 ? 8.933 -2.834 -14.835 1.00 65.38 485 LEU A O 1
ATOM 4048 N N . GLU A 1 486 ? 6.951 -2.694 -15.879 1.00 65.00 486 GLU A N 1
ATOM 4049 C CA . GLU A 1 486 ? 6.713 -1.281 -15.622 1.00 65.00 486 GLU A CA 1
ATOM 4050 C C . GLU A 1 486 ? 6.566 -0.975 -14.127 1.00 65.00 486 GLU A C 1
ATOM 4052 O O . GLU A 1 486 ? 7.267 -0.102 -13.618 1.00 65.00 486 GLU A O 1
ATOM 4057 N N . ASP A 1 487 ? 5.750 -1.742 -13.405 1.00 65.06 487 ASP A N 1
ATOM 4058 C CA . ASP A 1 487 ? 5.587 -1.614 -11.954 1.00 65.06 487 ASP A CA 1
ATOM 4059 C C . ASP A 1 487 ? 6.926 -1.852 -11.222 1.00 65.06 487 ASP A C 1
ATOM 4061 O O . ASP A 1 487 ? 7.277 -1.118 -10.296 1.00 65.06 487 ASP A O 1
ATOM 4065 N N . ALA A 1 488 ? 7.738 -2.812 -11.686 1.00 65.25 488 ALA A N 1
ATOM 4066 C CA . ALA A 1 488 ? 9.070 -3.074 -11.137 1.00 65.25 488 ALA A CA 1
ATOM 4067 C C . ALA A 1 488 ? 10.050 -1.905 -11.372 1.00 65.25 488 ALA A C 1
ATOM 4069 O O . ALA A 1 488 ? 10.860 -1.579 -10.501 1.00 65.25 488 ALA A O 1
ATOM 4070 N N . ILE A 1 489 ? 9.974 -1.246 -12.533 1.00 64.81 489 ILE A N 1
ATOM 4071 C CA . ILE A 1 489 ? 10.775 -0.053 -12.851 1.00 64.81 489 ILE A CA 1
ATOM 4072 C C . ILE A 1 489 ? 10.333 1.142 -12.002 1.00 64.81 489 ILE A C 1
ATOM 4074 O O . ILE A 1 489 ? 11.186 1.878 -11.505 1.00 64.81 489 ILE A O 1
ATOM 4078 N N . LEU A 1 490 ? 9.027 1.332 -11.804 1.00 64.25 490 LEU A N 1
ATOM 4079 C CA . LEU A 1 490 ? 8.498 2.396 -10.947 1.00 64.25 490 LEU A CA 1
ATOM 4080 C C . LEU A 1 490 ? 8.904 2.199 -9.486 1.00 64.25 490 LEU A C 1
ATOM 4082 O O . LEU A 1 490 ? 9.342 3.163 -8.852 1.00 64.25 490 LEU A O 1
ATOM 4086 N N . GLY A 1 491 ? 8.891 0.954 -8.999 1.00 60.62 491 GLY A N 1
ATOM 4087 C CA . GLY A 1 491 ? 9.453 0.597 -7.696 1.00 60.62 491 GLY A CA 1
ATOM 4088 C C . GLY A 1 491 ? 10.896 1.086 -7.532 1.00 60.62 491 GLY A C 1
ATOM 4089 O O . GLY A 1 491 ? 11.249 1.614 -6.483 1.00 60.62 491 GLY A O 1
ATOM 4090 N N . ASN A 1 492 ? 11.714 1.044 -8.592 1.00 58.59 492 ASN A N 1
ATOM 4091 C CA . ASN A 1 492 ? 13.094 1.543 -8.553 1.00 58.59 492 ASN A CA 1
ATOM 4092 C C . ASN A 1 492 ? 13.214 3.072 -8.440 1.00 58.59 492 ASN A C 1
ATOM 4094 O O . ASN A 1 492 ? 14.210 3.563 -7.904 1.00 58.59 492 ASN A O 1
ATOM 4098 N N . ILE A 1 493 ? 12.239 3.832 -8.951 1.00 60.59 493 ILE A N 1
ATOM 4099 C CA . ILE A 1 493 ? 12.200 5.302 -8.832 1.00 60.59 493 ILE A CA 1
ATOM 4100 C C . ILE A 1 493 ? 11.825 5.711 -7.400 1.00 60.59 493 ILE A C 1
ATOM 4102 O O . ILE A 1 493 ? 12.277 6.749 -6.919 1.00 60.59 493 ILE A O 1
ATOM 4106 N N . GLN A 1 494 ? 11.041 4.884 -6.703 1.00 59.00 494 GLN A N 1
ATOM 4107 C CA . GLN A 1 494 ? 10.633 5.120 -5.316 1.00 59.00 494 GLN A CA 1
ATOM 4108 C C . GLN A 1 494 ? 11.790 4.921 -4.317 1.00 59.00 494 GLN A C 1
ATOM 4110 O O . GLN A 1 494 ? 11.810 5.556 -3.264 1.00 59.00 494 GLN A O 1
ATOM 4115 N N . LEU A 1 495 ? 12.784 4.086 -4.648 1.00 55.94 495 LEU A N 1
ATOM 4116 C CA . LEU A 1 495 ? 13.855 3.669 -3.731 1.00 55.94 495 LEU A CA 1
ATOM 4117 C C . LEU A 1 495 ? 14.633 4.802 -3.053 1.00 55.94 495 LEU A C 1
ATOM 4119 O O . LEU A 1 495 ? 14.742 4.767 -1.827 1.00 55.94 495 LEU A O 1
ATOM 4123 N N . PRO A 1 496 ? 15.131 5.836 -3.762 1.00 53.25 496 PRO A N 1
ATOM 4124 C CA . PRO A 1 496 ? 15.877 6.918 -3.115 1.00 53.25 496 PRO A CA 1
ATOM 4125 C C . PRO A 1 496 ? 15.048 7.691 -2.079 1.00 53.25 496 PRO A C 1
ATOM 4127 O O . PRO A 1 496 ? 15.609 8.347 -1.207 1.00 53.25 496 PRO A O 1
ATOM 4130 N N . LEU A 1 497 ? 13.717 7.616 -2.165 1.00 50.41 497 LEU A N 1
ATOM 4131 C CA . LEU A 1 497 ? 12.785 8.374 -1.331 1.00 50.41 497 LEU A CA 1
ATOM 4132 C C . LEU A 1 497 ? 12.473 7.686 0.001 1.00 50.41 497 LEU A C 1
ATOM 4134 O O . LEU A 1 497 ? 11.950 8.336 0.912 1.00 50.41 497 LEU A O 1
ATOM 4138 N N . LEU A 1 498 ? 12.767 6.385 0.106 1.00 51.22 498 LEU A N 1
ATOM 4139 C CA . LEU A 1 498 ? 12.286 5.510 1.178 1.00 51.22 498 LEU A CA 1
ATOM 4140 C C . LEU A 1 498 ? 13.363 5.157 2.216 1.00 51.22 498 LEU A C 1
ATOM 4142 O O . LEU A 1 498 ? 13.019 4.782 3.336 1.00 51.22 498 LEU A O 1
ATOM 4146 N N . PHE A 1 499 ? 14.651 5.327 1.902 1.00 51.91 499 PHE A N 1
ATOM 4147 C CA . PHE A 1 499 ? 15.722 5.054 2.862 1.00 51.91 499 PHE A CA 1
ATOM 4148 C C . PHE A 1 499 ? 15.910 6.203 3.857 1.00 51.91 499 PHE A C 1
ATOM 4150 O O . PHE A 1 499 ? 16.235 7.335 3.497 1.00 51.91 499 PHE A O 1
ATOM 4157 N N . LYS A 1 500 ? 15.754 5.879 5.142 1.00 48.34 500 LYS A N 1
ATOM 4158 C CA . LYS A 1 500 ? 16.356 6.619 6.254 1.00 48.34 500 LYS A CA 1
ATOM 4159 C C . LYS A 1 500 ? 17.513 5.769 6.772 1.00 48.34 500 LYS A C 1
ATOM 4161 O O . LYS A 1 500 ? 17.309 4.591 7.046 1.00 48.34 500 LYS A O 1
ATOM 4166 N N . GLU A 1 501 ? 18.708 6.341 6.892 1.00 43.91 501 GLU A N 1
ATOM 4167 C CA . GLU A 1 501 ? 19.823 5.660 7.560 1.00 43.91 501 GLU A CA 1
ATOM 4168 C C . GLU A 1 501 ? 19.409 5.314 9.002 1.00 43.91 501 GLU A C 1
ATOM 4170 O O . GLU A 1 501 ? 18.981 6.193 9.756 1.00 43.91 501 GLU A O 1
ATOM 4175 N N . ILE A 1 502 ? 19.490 4.029 9.368 1.00 44.56 502 ILE A N 1
ATOM 4176 C CA . ILE A 1 502 ? 19.258 3.569 10.741 1.00 44.56 502 ILE A CA 1
ATOM 4177 C C . ILE A 1 502 ? 20.528 3.860 11.540 1.00 44.56 502 ILE A C 1
ATOM 4179 O O . ILE A 1 502 ? 21.611 3.376 11.220 1.00 44.56 502 ILE A O 1
ATOM 4183 N N . ASP A 1 503 ? 20.395 4.658 12.591 1.00 51.91 503 ASP A N 1
ATOM 4184 C CA . ASP A 1 503 ? 21.489 4.964 13.506 1.00 51.91 503 ASP A CA 1
ATOM 4185 C C . ASP A 1 503 ? 21.669 3.801 14.498 1.00 51.91 503 ASP A C 1
ATOM 4187 O O . ASP A 1 503 ? 20.864 3.625 15.417 1.00 51.91 503 ASP A O 1
ATOM 4191 N N . ILE A 1 504 ? 22.733 3.011 14.307 1.00 53.75 504 ILE A N 1
ATOM 4192 C CA . ILE A 1 504 ? 23.074 1.827 15.122 1.00 53.75 504 ILE A CA 1
ATOM 4193 C C . ILE A 1 504 ? 23.148 2.179 16.617 1.00 53.75 504 ILE A C 1
ATOM 4195 O O . ILE A 1 504 ? 22.757 1.377 17.469 1.00 53.75 504 ILE A O 1
ATOM 4199 N N . ASN A 1 505 ? 23.594 3.394 16.958 1.00 53.84 505 ASN A N 1
ATOM 4200 C CA . ASN A 1 505 ? 23.691 3.830 18.350 1.00 53.84 505 ASN A CA 1
ATOM 4201 C C . ASN A 1 505 ? 22.305 4.092 18.954 1.00 53.84 505 ASN A C 1
ATOM 4203 O O . ASN A 1 505 ? 22.065 3.760 20.116 1.00 53.84 505 ASN A O 1
ATOM 4207 N N . LYS A 1 506 ? 21.364 4.625 18.164 1.00 57.25 506 LYS A N 1
ATOM 4208 C CA . LYS A 1 506 ? 19.967 4.800 18.596 1.00 57.25 506 LYS A CA 1
ATOM 4209 C C . LYS A 1 506 ? 19.244 3.468 18.731 1.00 57.25 506 LYS A C 1
ATOM 4211 O O . LYS A 1 506 ? 18.472 3.316 19.674 1.00 57.25 506 LYS A O 1
ATOM 4216 N N . GLU A 1 507 ? 19.510 2.517 17.839 1.00 60.75 507 GLU A N 1
ATOM 4217 C CA . GLU A 1 507 ? 18.971 1.158 17.942 1.00 60.75 507 GLU A CA 1
ATOM 4218 C C . GLU A 1 507 ? 19.467 0.459 19.218 1.00 60.75 507 GLU A C 1
ATOM 4220 O O . GLU A 1 507 ? 18.675 -0.111 19.969 1.00 60.75 507 GLU A O 1
ATOM 4225 N N . LYS A 1 508 ? 20.771 0.556 19.514 1.00 64.50 508 LYS A N 1
ATOM 4226 C CA . LYS A 1 508 ? 21.365 -0.013 20.731 1.00 64.50 508 LYS A CA 1
ATOM 4227 C C . LYS A 1 508 ? 20.772 0.602 22.001 1.00 64.50 508 LYS A C 1
ATOM 4229 O O . LYS A 1 508 ? 20.420 -0.139 22.913 1.00 64.50 508 LYS A O 1
ATOM 4234 N N . ALA A 1 509 ? 20.602 1.924 22.032 1.00 58.50 509 ALA A N 1
ATOM 4235 C CA . ALA A 1 509 ? 19.989 2.621 23.162 1.00 58.50 509 ALA A CA 1
ATOM 4236 C C . ALA A 1 509 ? 18.525 2.203 23.379 1.00 58.50 509 ALA A C 1
ATOM 4238 O O . ALA A 1 509 ? 18.117 1.959 24.509 1.00 58.50 509 ALA A O 1
ATOM 4239 N N . ILE A 1 510 ? 17.742 2.073 22.302 1.00 64.06 510 ILE A N 1
ATOM 4240 C CA . ILE A 1 510 ? 16.356 1.575 22.356 1.00 64.06 510 ILE A CA 1
ATOM 4241 C C . ILE A 1 510 ? 16.304 0.170 22.958 1.00 64.06 510 ILE A C 1
ATOM 4243 O O . ILE A 1 510 ? 15.441 -0.119 23.780 1.00 64.06 510 ILE A O 1
ATOM 4247 N N . ILE A 1 511 ? 17.248 -0.688 22.583 1.00 66.12 511 ILE A N 1
ATOM 4248 C CA . ILE A 1 511 ? 17.277 -2.082 23.028 1.00 66.12 511 ILE A CA 1
ATOM 4249 C C . ILE A 1 511 ? 17.689 -2.202 24.494 1.00 66.12 511 ILE A C 1
ATOM 4251 O O . ILE A 1 511 ? 17.047 -2.933 25.236 1.00 66.12 511 ILE A O 1
ATOM 4255 N N . GLN A 1 512 ? 18.650 -1.402 24.950 1.00 65.75 512 GLN A N 1
ATOM 4256 C CA . GLN A 1 512 ? 19.005 -1.333 26.372 1.00 65.75 512 GLN A CA 1
ATOM 4257 C C . GLN A 1 512 ? 17.864 -0.781 27.240 1.00 65.75 512 GLN A C 1
ATOM 4259 O O . GLN A 1 512 ? 17.687 -1.214 28.378 1.00 65.75 512 GLN A O 1
ATOM 4264 N N . ILE A 1 513 ? 17.070 0.156 26.708 1.00 66.75 513 ILE A N 1
ATOM 4265 C CA . ILE A 1 513 ? 15.862 0.650 27.383 1.00 66.75 513 ILE A CA 1
ATOM 4266 C C . ILE A 1 513 ? 14.832 -0.478 27.519 1.00 66.75 513 ILE A C 1
ATOM 4268 O O . ILE A 1 513 ? 14.255 -0.641 28.588 1.00 66.75 513 ILE A O 1
ATOM 4272 N N . LEU A 1 514 ? 14.620 -1.276 26.471 1.00 66.19 514 LEU A N 1
ATOM 4273 C CA . LEU A 1 514 ? 13.690 -2.407 26.515 1.00 66.19 514 LEU A CA 1
ATOM 4274 C C . LEU A 1 514 ? 14.119 -3.502 27.480 1.00 66.19 514 LEU A C 1
ATOM 4276 O O . LEU A 1 514 ? 13.276 -3.990 28.224 1.00 66.19 514 LEU A O 1
ATOM 4280 N N . GLU A 1 515 ? 15.401 -3.875 27.472 1.00 66.31 515 GLU A N 1
ATOM 4281 C CA . GLU A 1 515 ? 15.948 -4.840 28.431 1.00 66.31 515 GLU A CA 1
ATOM 4282 C C . GLU A 1 515 ? 15.676 -4.362 29.853 1.00 66.31 515 GLU A C 1
ATOM 4284 O O . GLU A 1 515 ? 15.174 -5.110 30.680 1.00 66.31 515 GLU A O 1
ATOM 4289 N N . ALA A 1 516 ? 15.917 -3.086 30.141 1.00 65.38 516 ALA A N 1
ATOM 4290 C CA . ALA A 1 516 ? 15.619 -2.556 31.459 1.00 65.38 516 ALA A CA 1
ATOM 4291 C C . ALA A 1 516 ? 14.111 -2.538 31.772 1.00 65.38 516 ALA A C 1
ATOM 4293 O O . ALA A 1 516 ? 13.750 -2.832 32.907 1.00 65.38 516 ALA A O 1
ATOM 4294 N N . ILE A 1 517 ? 13.234 -2.253 30.797 1.00 65.38 517 ILE A N 1
ATOM 4295 C CA . ILE A 1 517 ? 11.768 -2.304 30.970 1.00 65.38 517 ILE A CA 1
ATOM 4296 C C . ILE A 1 517 ? 11.286 -3.739 31.242 1.00 65.38 517 ILE A C 1
ATOM 4298 O O . ILE A 1 517 ? 10.419 -3.933 32.094 1.00 65.38 517 ILE A O 1
ATOM 4302 N N . SER A 1 518 ? 11.841 -4.747 30.563 1.00 63.59 518 SER A N 1
ATOM 4303 C 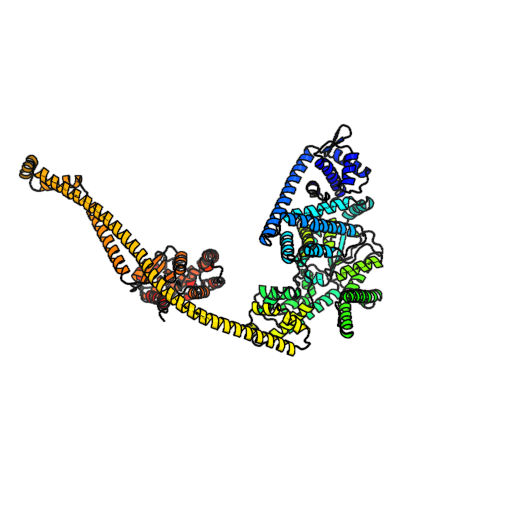CA . SER A 1 518 ? 11.425 -6.147 30.729 1.00 63.59 518 SER A CA 1
ATOM 4304 C C . SER A 1 518 ? 11.790 -6.726 32.099 1.00 63.59 518 SER A C 1
ATOM 4306 O O . SER A 1 518 ? 11.116 -7.640 32.569 1.00 63.59 518 SER A O 1
ATOM 4308 N N . HIS A 1 519 ? 12.790 -6.153 32.778 1.00 66.62 519 HIS A N 1
ATOM 4309 C CA . HIS A 1 519 ? 13.186 -6.534 34.137 1.00 66.62 519 HIS A CA 1
ATOM 4310 C C . HIS A 1 519 ? 12.309 -5.913 35.244 1.00 66.62 519 HIS A C 1
ATOM 4312 O O . HIS A 1 519 ? 12.490 -6.259 36.412 1.00 66.62 519 HIS A O 1
ATOM 4318 N N . PHE A 1 520 ? 11.363 -5.020 34.922 1.00 62.34 520 PHE A N 1
ATOM 4319 C CA . PHE A 1 520 ? 10.402 -4.520 35.912 1.00 62.34 520 PHE A CA 1
ATOM 4320 C C . PHE A 1 520 ? 9.303 -5.554 36.196 1.00 62.34 520 PHE A C 1
ATOM 4322 O O . PHE A 1 520 ? 8.678 -6.094 35.281 1.00 62.34 520 PHE A O 1
ATOM 4329 N N . GLU A 1 521 ? 9.020 -5.776 37.483 1.00 50.59 521 GLU A N 1
ATOM 4330 C CA . GLU A 1 521 ? 7.823 -6.498 37.925 1.00 50.59 521 GLU A CA 1
ATOM 4331 C C . GLU A 1 521 ? 6.567 -5.750 37.423 1.00 50.59 521 GLU A C 1
ATOM 4333 O O . GLU A 1 521 ? 6.454 -4.539 37.613 1.00 50.59 521 GLU A O 1
ATOM 4338 N N . ASN A 1 522 ? 5.634 -6.464 36.776 1.00 59.59 522 ASN A N 1
ATOM 4339 C CA . ASN A 1 522 ? 4.416 -5.942 36.116 1.00 59.59 522 ASN A CA 1
ATOM 4340 C C . ASN A 1 522 ? 4.629 -5.142 34.814 1.00 59.59 522 ASN A C 1
ATOM 4342 O O . ASN A 1 522 ? 3.816 -4.290 34.457 1.00 59.59 522 ASN A O 1
ATOM 4346 N N . SER A 1 523 ? 5.681 -5.440 34.050 1.00 56.84 523 SER A N 1
ATOM 4347 C CA . SER A 1 523 ? 5.905 -4.840 32.724 1.00 56.84 523 SER A CA 1
ATOM 4348 C C . SER A 1 523 ? 4.765 -5.062 31.707 1.00 56.84 523 SER A C 1
ATOM 4350 O O . SER A 1 523 ? 4.662 -4.302 30.736 1.00 56.84 523 SER A O 1
ATOM 4352 N N . GLU A 1 524 ? 3.869 -6.031 31.950 1.00 58.28 524 GLU A N 1
ATOM 4353 C CA . GLU A 1 524 ? 2.714 -6.322 31.081 1.00 58.28 524 GLU A CA 1
ATOM 4354 C C . GLU A 1 524 ? 1.610 -5.263 31.195 1.00 58.28 524 GLU A C 1
ATOM 4356 O O . GLU A 1 524 ? 0.844 -5.070 30.251 1.00 58.28 524 GLU A O 1
ATOM 4361 N N . ASP A 1 525 ? 1.572 -4.531 32.312 1.00 61.56 525 ASP A N 1
ATOM 4362 C CA . ASP A 1 525 ? 0.557 -3.513 32.591 1.00 61.56 525 ASP A CA 1
ATOM 4363 C C . ASP A 1 525 ? 0.879 -2.160 31.934 1.00 61.56 525 ASP A C 1
ATOM 4365 O O . ASP A 1 525 ? 0.041 -1.253 31.911 1.00 61.56 525 ASP A O 1
ATOM 4369 N N . PHE A 1 526 ? 2.087 -1.988 31.382 1.00 67.31 526 PHE A N 1
ATOM 4370 C CA . PHE A 1 526 ? 2.437 -0.762 30.671 1.00 67.31 526 PHE A CA 1
ATOM 4371 C C . PHE A 1 526 ? 1.651 -0.651 29.362 1.00 67.31 526 PHE A C 1
ATOM 4373 O O . PHE A 1 526 ? 1.645 -1.567 28.536 1.00 67.31 526 PHE A O 1
ATOM 4380 N N . SER A 1 527 ? 1.020 0.502 29.129 1.00 70.00 527 SER A N 1
ATOM 4381 C CA . SER A 1 527 ? 0.346 0.745 27.855 1.00 70.00 527 SER A CA 1
ATOM 4382 C C . SER A 1 527 ? 1.373 0.912 26.720 1.00 70.00 527 SER A C 1
ATOM 4384 O O . SER A 1 527 ? 2.477 1.422 26.958 1.00 70.00 527 SER A O 1
ATOM 4386 N N . PRO A 1 528 ? 1.042 0.521 25.474 1.00 64.50 528 PRO A N 1
ATOM 4387 C CA . PRO A 1 528 ? 1.920 0.725 24.320 1.00 64.50 528 PRO A CA 1
ATOM 4388 C C . PRO A 1 528 ? 2.348 2.190 24.138 1.00 64.50 528 PRO A C 1
ATOM 4390 O O . PRO A 1 528 ? 3.477 2.457 23.729 1.00 64.50 528 PRO A O 1
ATOM 4393 N N . GLU A 1 529 ? 1.479 3.143 24.487 1.00 66.31 529 GLU A N 1
ATOM 4394 C CA . GLU A 1 529 ? 1.744 4.582 24.392 1.00 66.31 529 GLU A CA 1
ATOM 4395 C C . GLU A 1 529 ? 2.813 5.037 25.393 1.00 66.31 529 GLU A C 1
ATOM 4397 O O . GLU A 1 529 ? 3.728 5.770 25.017 1.00 66.31 529 GLU A O 1
ATOM 4402 N N . LEU A 1 530 ? 2.751 4.557 26.641 1.00 66.94 530 LEU A N 1
ATOM 4403 C CA . LEU A 1 530 ? 3.751 4.866 27.668 1.00 66.94 530 LEU A CA 1
ATOM 4404 C C . LEU A 1 530 ? 5.129 4.302 27.288 1.00 66.94 530 LEU A C 1
ATOM 4406 O O . LEU A 1 530 ? 6.147 4.981 27.429 1.00 66.94 530 LEU A O 1
ATOM 4410 N N . VAL A 1 531 ? 5.162 3.074 26.758 1.00 68.31 531 VAL A N 1
ATOM 4411 C CA . VAL A 1 531 ? 6.401 2.450 26.271 1.00 68.31 531 VAL A CA 1
ATOM 4412 C C . VAL A 1 531 ? 6.964 3.238 25.084 1.00 68.31 531 VAL A C 1
ATOM 4414 O O . VAL A 1 531 ? 8.159 3.532 25.060 1.00 68.31 531 VAL A O 1
ATOM 4417 N N . ALA A 1 532 ? 6.126 3.650 24.129 1.00 61.94 532 ALA A N 1
ATOM 4418 C CA . ALA A 1 532 ? 6.550 4.469 22.993 1.00 61.94 532 ALA A CA 1
ATOM 4419 C C . ALA A 1 532 ? 7.114 5.835 23.434 1.00 61.94 532 ALA A C 1
ATOM 4421 O O . ALA A 1 532 ? 8.134 6.287 22.908 1.00 61.94 532 ALA A O 1
ATOM 4422 N N . GLU A 1 533 ? 6.511 6.476 24.435 1.00 65.75 533 GLU A N 1
ATOM 4423 C CA . GLU A 1 533 ? 6.981 7.755 24.970 1.00 65.75 533 GLU A CA 1
ATOM 4424 C C . GLU A 1 533 ? 8.370 7.624 25.621 1.00 65.75 533 GLU A C 1
ATOM 4426 O O . GLU A 1 533 ? 9.289 8.377 25.289 1.00 65.75 533 GLU A O 1
ATOM 4431 N N . ILE A 1 534 ? 8.581 6.595 26.449 1.00 66.50 534 ILE A N 1
ATOM 4432 C CA . ILE A 1 534 ? 9.898 6.285 27.036 1.00 66.50 534 ILE A CA 1
ATOM 4433 C C . ILE A 1 534 ? 10.935 6.008 25.934 1.00 66.50 534 ILE A C 1
ATOM 4435 O O . ILE A 1 534 ? 12.065 6.500 25.977 1.00 66.50 534 ILE A O 1
ATOM 4439 N N . LEU A 1 535 ? 10.540 5.275 24.890 1.00 62.31 535 LEU A N 1
ATOM 4440 C CA . LEU A 1 535 ? 11.392 4.954 23.745 1.00 62.31 535 LEU A CA 1
ATOM 4441 C C . LEU A 1 535 ? 11.688 6.146 22.827 1.00 62.31 535 LEU A C 1
ATOM 4443 O O . LEU A 1 535 ? 12.559 6.030 21.957 1.00 62.31 535 LEU A O 1
ATOM 4447 N N . THR A 1 536 ? 10.997 7.279 22.958 1.00 60.19 536 THR A N 1
ATOM 4448 C CA . THR A 1 536 ? 11.221 8.477 22.125 1.00 60.19 536 THR A CA 1
ATOM 4449 C C . THR A 1 536 ? 12.052 9.552 22.825 1.00 60.19 536 THR A C 1
ATOM 4451 O O . THR A 1 536 ? 12.638 10.395 22.142 1.00 60.19 536 THR A O 1
ATOM 4454 N N . GLU A 1 537 ? 12.221 9.474 24.144 1.00 66.44 537 GLU A N 1
ATOM 4455 C CA . GLU A 1 537 ? 12.883 10.506 24.939 1.00 66.44 537 GLU A CA 1
ATOM 4456 C C . GLU A 1 537 ? 14.407 10.570 24.713 1.00 66.44 537 GLU A C 1
ATOM 4458 O O . GLU A 1 537 ? 15.169 9.637 24.976 1.00 66.44 537 GLU A O 1
ATOM 4463 N N . ILE A 1 538 ? 14.869 11.711 24.194 1.00 53.25 538 ILE A N 1
ATOM 4464 C CA . ILE A 1 538 ? 16.254 11.919 23.736 1.00 53.25 538 ILE A CA 1
ATOM 4465 C C . ILE A 1 538 ? 17.241 11.999 24.918 1.00 53.25 538 ILE A C 1
ATOM 4467 O O . ILE A 1 538 ? 18.378 11.540 24.800 1.00 53.25 538 ILE A O 1
ATOM 4471 N N . ALA A 1 539 ? 16.813 12.537 26.066 1.00 49.50 539 ALA A N 1
ATOM 4472 C CA . ALA A 1 539 ? 17.654 12.707 27.255 1.00 49.50 539 ALA A CA 1
ATOM 4473 C C . ALA A 1 539 ? 18.010 11.369 27.931 1.00 49.50 539 ALA A C 1
ATOM 4475 O O . ALA A 1 539 ? 19.164 11.155 28.304 1.00 49.50 539 ALA A O 1
ATOM 4476 N N . LEU A 1 540 ? 17.047 10.446 28.016 1.00 55.62 540 LEU A N 1
ATOM 4477 C CA . LEU A 1 540 ? 17.238 9.080 28.518 1.00 55.62 540 LEU A CA 1
ATOM 4478 C C . LEU A 1 540 ? 18.199 8.284 27.628 1.00 55.62 540 LEU A C 1
ATOM 4480 O O . LEU A 1 540 ? 19.153 7.688 28.125 1.00 55.62 540 LEU A O 1
ATOM 4484 N N . LYS A 1 541 ? 18.016 8.359 26.302 1.00 55.31 541 LYS A N 1
ATOM 4485 C CA . LYS A 1 541 ? 18.930 7.735 25.331 1.00 55.31 541 LYS A CA 1
ATOM 4486 C C . LYS A 1 541 ? 20.365 8.235 25.489 1.00 55.31 541 LYS A C 1
ATOM 4488 O O . LYS A 1 541 ? 21.289 7.433 25.459 1.00 55.31 541 LYS A O 1
ATOM 4493 N N . GLY A 1 542 ? 20.555 9.540 25.695 1.00 52.50 542 GLY A N 1
ATOM 4494 C CA . GLY A 1 542 ? 21.880 10.133 25.905 1.00 52.50 542 GLY A CA 1
ATOM 4495 C C . GLY A 1 542 ? 22.575 9.663 27.189 1.00 52.50 542 GLY A C 1
ATOM 4496 O O . GLY A 1 542 ? 23.774 9.391 27.155 1.00 52.50 542 GLY A O 1
ATOM 4497 N N . LYS A 1 543 ? 21.833 9.525 28.298 1.00 54.12 543 LYS A N 1
ATOM 4498 C CA . LYS A 1 543 ? 22.364 9.033 29.585 1.00 54.12 543 LYS A CA 1
ATOM 4499 C C . LYS A 1 543 ? 22.711 7.537 29.533 1.00 54.12 543 LYS A C 1
ATOM 4501 O O . LYS A 1 543 ? 23.764 7.154 30.028 1.00 54.12 543 LYS A O 1
ATOM 4506 N N . ILE A 1 544 ? 21.872 6.720 28.888 1.00 56.97 544 ILE A N 1
ATOM 4507 C CA . ILE A 1 544 ? 22.046 5.257 28.789 1.00 56.97 544 ILE A CA 1
ATOM 4508 C C . ILE A 1 544 ? 23.224 4.869 27.887 1.00 56.97 544 ILE A C 1
ATOM 4510 O O . ILE A 1 544 ? 23.938 3.914 28.176 1.00 56.97 544 ILE A O 1
ATOM 4514 N N . ILE A 1 545 ? 23.493 5.643 26.830 1.00 53.84 545 ILE A N 1
ATOM 4515 C CA . ILE A 1 545 ? 24.670 5.432 25.968 1.00 53.84 545 ILE A CA 1
ATOM 4516 C C . ILE A 1 545 ? 25.992 5.607 26.748 1.00 53.84 545 ILE A C 1
ATOM 4518 O O . ILE A 1 545 ? 27.015 5.060 26.340 1.00 53.84 545 ILE A O 1
ATOM 4522 N N . GLN A 1 546 ? 25.992 6.347 27.864 1.00 53.38 546 GLN A N 1
ATOM 4523 C CA . GLN A 1 546 ? 27.186 6.616 28.677 1.00 53.38 546 GLN A CA 1
ATOM 4524 C C . GLN A 1 546 ? 27.397 5.615 29.829 1.00 53.38 546 GLN A C 1
ATOM 4526 O O . GLN A 1 546 ? 28.486 5.577 30.404 1.00 53.38 546 GLN A O 1
ATOM 4531 N N . SER A 1 547 ? 26.397 4.801 30.175 1.00 50.28 547 SER A N 1
ATOM 4532 C CA . SER A 1 547 ? 26.445 3.857 31.297 1.00 50.28 547 SER A CA 1
ATOM 4533 C C . SER A 1 547 ? 26.703 2.417 30.835 1.00 50.28 547 SER A C 1
ATOM 4535 O O . SER A 1 547 ? 25.956 1.833 30.056 1.00 50.28 547 SER A O 1
ATOM 4537 N N . ASN A 1 548 ? 27.767 1.805 31.365 1.00 51.53 548 ASN A N 1
ATOM 4538 C CA . ASN A 1 548 ? 28.236 0.465 30.975 1.00 51.53 548 ASN A CA 1
ATOM 4539 C C . ASN A 1 548 ? 27.646 -0.694 31.815 1.00 51.53 548 ASN A C 1
ATOM 4541 O O . ASN A 1 548 ? 28.160 -1.807 31.743 1.00 51.53 548 ASN A O 1
ATOM 4545 N N . SER A 1 549 ? 26.608 -0.467 32.634 1.00 54.16 549 SER A N 1
ATOM 4546 C CA . SER A 1 549 ? 26.020 -1.493 33.517 1.00 54.16 549 SER A CA 1
ATOM 4547 C C . SER A 1 549 ? 24.485 -1.486 33.477 1.00 54.16 549 SER A C 1
ATOM 4549 O O . SER A 1 549 ? 23.856 -0.428 33.537 1.00 54.16 549 SER A O 1
ATOM 4551 N N . VAL A 1 550 ? 23.892 -2.687 33.403 1.00 53.78 550 VAL A N 1
ATOM 4552 C CA . VAL A 1 550 ? 22.435 -2.925 33.399 1.00 53.78 550 VAL A CA 1
ATOM 4553 C C . VAL A 1 550 ? 21.790 -2.409 34.690 1.00 53.78 550 VAL A C 1
ATOM 4555 O O . VAL A 1 550 ? 20.732 -1.794 34.644 1.00 53.78 550 VAL A O 1
ATOM 4558 N N . GLU A 1 551 ? 22.460 -2.557 35.832 1.00 56.47 551 GLU A N 1
ATOM 4559 C CA . GLU A 1 551 ? 21.970 -2.104 37.142 1.00 56.47 551 GLU A CA 1
ATOM 4560 C C . GLU A 1 551 ? 21.901 -0.573 37.236 1.00 56.47 551 GLU A C 1
ATOM 4562 O O . GLU A 1 551 ? 20.945 -0.022 37.780 1.00 56.47 551 GLU A O 1
ATOM 4567 N N . VAL A 1 552 ? 22.875 0.128 36.644 1.00 58.16 552 VAL A N 1
ATOM 4568 C CA . VAL A 1 552 ? 22.873 1.598 36.556 1.00 58.16 552 VAL A CA 1
ATOM 4569 C C . VAL A 1 552 ? 21.777 2.079 35.603 1.00 58.16 552 VAL A C 1
ATOM 4571 O O . VAL A 1 552 ? 21.117 3.074 35.888 1.00 58.16 552 VAL A O 1
ATOM 4574 N N . ASN A 1 553 ? 21.527 1.357 34.508 1.00 55.94 553 ASN A N 1
ATOM 4575 C CA . ASN A 1 553 ? 20.444 1.668 33.569 1.00 55.94 553 ASN A CA 1
ATOM 4576 C C . ASN A 1 553 ? 19.064 1.461 34.196 1.00 55.94 553 ASN A C 1
ATOM 4578 O O . ASN A 1 553 ? 18.192 2.310 34.026 1.00 55.94 553 ASN A O 1
ATOM 4582 N N . VAL A 1 554 ? 18.886 0.389 34.973 1.00 56.84 554 VAL A N 1
ATOM 4583 C CA . VAL A 1 554 ? 17.666 0.146 35.752 1.00 56.84 554 VAL A CA 1
ATOM 4584 C C . VAL A 1 554 ? 17.475 1.241 36.798 1.00 56.84 554 VAL A C 1
ATOM 4586 O O . VAL A 1 554 ? 16.375 1.762 36.900 1.00 56.84 554 VAL A O 1
ATOM 4589 N N . GLN A 1 555 ? 18.523 1.677 37.506 1.00 60.16 555 GLN A N 1
ATOM 4590 C CA . GLN A 1 555 ? 18.428 2.797 38.455 1.00 60.16 555 GLN A CA 1
ATOM 4591 C C . GLN A 1 555 ? 18.139 4.141 37.774 1.00 60.16 555 GLN A C 1
ATOM 4593 O O . GLN A 1 555 ? 17.371 4.935 38.312 1.00 60.16 555 GLN A O 1
ATOM 4598 N N . LEU A 1 556 ? 18.708 4.401 36.593 1.00 58.75 556 LEU A N 1
ATOM 4599 C CA . LEU A 1 556 ? 18.425 5.602 35.803 1.00 58.75 556 LEU A CA 1
ATOM 4600 C C . LEU A 1 556 ? 16.973 5.604 35.322 1.00 58.75 556 LEU A C 1
ATOM 4602 O O . LEU A 1 556 ? 16.277 6.598 35.509 1.00 58.75 556 LEU A O 1
ATOM 4606 N N . ILE A 1 557 ? 16.491 4.481 34.789 1.00 57.72 557 ILE A N 1
ATOM 4607 C CA . ILE A 1 557 ? 15.099 4.315 34.362 1.00 57.72 557 ILE A CA 1
ATOM 4608 C C . ILE A 1 557 ? 14.160 4.358 35.565 1.00 57.72 557 ILE A C 1
ATOM 4610 O O . ILE A 1 557 ? 13.137 5.017 35.491 1.00 57.72 557 ILE A O 1
ATOM 4614 N N . GLN A 1 558 ? 14.522 3.767 36.702 1.00 57.38 558 GLN A N 1
ATOM 4615 C CA . GLN A 1 558 ? 13.757 3.858 37.942 1.00 57.38 558 GLN A CA 1
ATOM 4616 C C . GLN A 1 558 ? 13.729 5.296 38.466 1.00 57.38 558 GLN A C 1
ATOM 4618 O O . GLN A 1 558 ? 12.679 5.747 38.896 1.00 57.38 558 GLN A O 1
ATOM 4623 N N . SER A 1 559 ? 14.830 6.048 38.381 1.00 59.78 559 SER A N 1
ATOM 4624 C CA . SER A 1 559 ? 14.877 7.463 38.768 1.00 59.78 559 SER A CA 1
ATOM 4625 C C . SER A 1 559 ? 14.088 8.363 37.820 1.00 59.78 559 SER A C 1
ATOM 4627 O O . SER A 1 559 ? 13.481 9.321 38.284 1.00 59.78 559 SER A O 1
ATOM 4629 N N . GLU A 1 560 ? 14.035 8.040 36.524 1.00 57.16 560 GLU A N 1
ATOM 4630 C CA . GLU A 1 560 ? 13.282 8.806 35.529 1.00 57.16 560 GLU A CA 1
ATOM 4631 C C . GLU A 1 560 ? 11.794 8.416 35.536 1.00 57.16 560 GLU A C 1
ATOM 4633 O O . GLU A 1 560 ? 10.945 9.287 35.410 1.00 57.16 560 GLU A O 1
ATOM 4638 N N . ILE A 1 561 ? 11.450 7.144 35.776 1.00 56.47 561 ILE A N 1
ATOM 4639 C CA . ILE A 1 561 ? 10.080 6.678 36.045 1.00 56.47 561 ILE A CA 1
ATOM 4640 C C . ILE A 1 561 ? 9.595 7.245 37.377 1.00 56.47 561 ILE A C 1
ATOM 4642 O O . ILE A 1 561 ? 8.451 7.667 37.441 1.00 56.47 561 ILE A O 1
ATOM 4646 N N . LEU A 1 562 ? 10.429 7.309 38.422 1.00 58.72 562 LEU A N 1
ATOM 4647 C CA . LEU A 1 562 ? 10.081 7.938 39.701 1.00 58.72 562 LEU A CA 1
ATOM 4648 C C . LEU A 1 562 ? 9.983 9.454 39.570 1.00 58.72 562 LEU A C 1
ATOM 4650 O O . LEU A 1 562 ? 9.022 10.007 40.074 1.00 58.72 562 LEU A O 1
ATOM 4654 N N . GLN A 1 563 ? 10.880 10.131 38.846 1.00 62.31 563 GLN A N 1
ATOM 4655 C CA . GLN A 1 563 ? 10.727 11.558 38.537 1.00 62.31 563 GLN A CA 1
ATOM 4656 C C . GLN A 1 563 ? 9.500 11.815 37.675 1.00 62.31 563 GLN A C 1
ATOM 4658 O O . GLN A 1 563 ? 8.804 12.797 37.903 1.00 62.31 563 GLN A O 1
ATOM 4663 N N . LYS A 1 564 ? 9.197 10.953 36.701 1.00 55.81 564 LYS A N 1
ATOM 4664 C CA . LYS A 1 564 ? 7.976 11.064 35.908 1.00 55.81 564 LYS A CA 1
ATOM 4665 C C . LYS A 1 564 ? 6.761 10.778 36.756 1.00 55.81 564 LYS A C 1
ATOM 4667 O O . LYS A 1 564 ? 5.835 11.554 36.659 1.00 55.81 564 LYS A O 1
ATOM 4672 N N . TYR A 1 565 ? 6.774 9.770 37.619 1.00 54.22 565 TYR A N 1
ATOM 4673 C CA . TYR A 1 565 ? 5.699 9.466 38.558 1.00 54.22 565 TYR A CA 1
ATOM 4674 C C . TYR A 1 565 ? 5.526 10.586 39.580 1.00 54.22 565 TYR A C 1
ATOM 4676 O O . TYR A 1 565 ? 4.399 10.945 39.867 1.00 54.22 565 TYR A O 1
ATOM 4684 N N . ASP A 1 566 ? 6.602 11.195 40.072 1.00 57.75 566 ASP A N 1
ATOM 4685 C CA . ASP A 1 566 ? 6.578 12.332 40.988 1.00 57.75 566 ASP A CA 1
ATOM 4686 C C . ASP A 1 566 ? 6.153 13.611 40.270 1.00 57.75 566 ASP A C 1
ATOM 4688 O O . ASP A 1 566 ? 5.356 14.352 40.819 1.00 57.75 566 ASP A O 1
ATOM 4692 N N . SER A 1 567 ? 6.564 13.840 39.022 1.00 59.38 567 SER A N 1
ATOM 4693 C CA . SER A 1 567 ? 6.103 14.966 38.198 1.00 59.38 567 SER A CA 1
ATOM 4694 C C . SER A 1 567 ? 4.670 14.770 37.704 1.00 59.38 567 SER A C 1
ATOM 4696 O O . SER A 1 567 ? 3.929 15.738 37.618 1.00 59.38 567 SER A O 1
ATOM 4698 N N . LEU A 1 568 ? 4.239 13.531 37.447 1.00 54.66 568 LEU A N 1
ATOM 4699 C CA . LEU A 1 568 ? 2.862 13.133 37.171 1.00 54.66 568 LEU A CA 1
ATOM 4700 C C . LEU A 1 568 ? 2.046 13.208 38.441 1.00 54.66 568 LEU A C 1
ATOM 4702 O O . LEU A 1 568 ? 0.892 13.560 38.346 1.00 54.66 568 LEU A O 1
ATOM 4706 N N . LYS A 1 569 ? 2.602 12.925 39.618 1.00 56.53 569 LYS A N 1
ATOM 4707 C CA . LYS A 1 569 ? 1.938 13.048 40.918 1.00 56.53 569 LYS A CA 1
ATOM 4708 C C . LYS A 1 569 ? 1.871 14.498 41.361 1.00 56.53 569 LYS A C 1
ATOM 4710 O O . LYS A 1 569 ? 0.862 14.878 41.926 1.00 56.53 569 LYS A O 1
ATOM 4715 N N . GLU A 1 570 ? 2.873 15.318 41.076 1.00 60.84 570 GLU A N 1
ATOM 4716 C CA . GLU A 1 570 ? 2.865 16.767 41.271 1.00 60.84 570 GLU A CA 1
ATOM 4717 C C . GLU A 1 570 ? 1.946 17.432 40.256 1.00 60.84 570 GLU A C 1
ATOM 4719 O O . GLU A 1 570 ? 1.151 18.277 40.643 1.00 60.84 570 GLU A O 1
ATOM 4724 N N . SER A 1 571 ? 1.974 17.008 38.992 1.00 55.38 571 SER A N 1
ATOM 4725 C CA . SER A 1 571 ? 1.018 17.409 37.961 1.00 55.38 571 SER A CA 1
ATOM 4726 C C . SER A 1 571 ? -0.376 16.934 38.337 1.00 55.38 571 SER A C 1
ATOM 4728 O O . SER A 1 571 ? -1.269 17.749 38.357 1.00 55.38 571 SER A O 1
ATOM 4730 N N . HIS A 1 572 ? -0.581 15.699 38.792 1.00 56.28 572 HIS A N 1
ATOM 4731 C CA . HIS A 1 572 ? -1.858 15.195 39.301 1.00 56.28 572 HIS A CA 1
ATOM 4732 C C . HIS A 1 572 ? -2.259 15.870 40.602 1.00 56.28 572 HIS A C 1
ATOM 4734 O O . HIS A 1 572 ? -3.443 15.991 40.837 1.00 56.28 572 HIS A O 1
ATOM 4740 N N . GLN A 1 573 ? -1.346 16.323 41.460 1.00 61.81 573 GLN A N 1
ATOM 4741 C CA . GLN A 1 573 ? -1.666 17.078 42.675 1.00 61.81 573 GLN A CA 1
ATOM 4742 C C . GLN A 1 573 ? -1.972 18.535 42.356 1.00 61.81 573 GLN A C 1
ATOM 4744 O O . GLN A 1 573 ? -2.799 19.137 43.029 1.00 61.81 573 GLN A O 1
ATOM 4749 N N . LYS A 1 574 ? -1.327 19.106 41.341 1.00 64.00 574 LYS A N 1
ATOM 4750 C CA . LYS A 1 574 ? -1.564 20.461 40.857 1.00 64.00 574 LYS A CA 1
ATOM 4751 C C . LYS A 1 574 ? -2.841 20.507 40.036 1.00 64.00 574 LYS A C 1
ATOM 4753 O O . LYS A 1 574 ? -3.669 21.341 40.331 1.00 64.00 574 LYS A O 1
ATOM 4758 N N . VAL A 1 575 ? -3.058 19.533 39.159 1.00 61.12 575 VAL A N 1
ATOM 4759 C CA . VAL A 1 575 ? -4.302 19.213 38.453 1.00 61.12 575 VAL A CA 1
ATOM 4760 C C . VAL A 1 575 ? -5.369 18.734 39.425 1.00 61.12 575 VAL A C 1
ATOM 4762 O O . VAL A 1 575 ? -6.513 19.022 39.170 1.00 61.12 575 VAL A O 1
ATOM 4765 N N . ASN A 1 576 ? -5.079 18.077 40.554 1.00 59.41 576 ASN A N 1
ATOM 4766 C CA . ASN A 1 576 ? -6.094 17.774 41.577 1.00 59.41 576 ASN A CA 1
ATOM 4767 C C . ASN A 1 576 ? -6.424 18.998 42.415 1.00 59.41 576 ASN A C 1
ATOM 4769 O O . ASN A 1 576 ? -7.579 19.161 42.754 1.00 59.41 576 ASN A O 1
ATOM 4773 N N . LYS A 1 577 ? -5.465 19.875 42.725 1.00 66.75 577 LYS A N 1
ATOM 4774 C CA . LYS A 1 577 ? -5.738 21.161 43.381 1.00 66.75 577 LYS A CA 1
ATOM 4775 C C . LYS A 1 577 ? -6.485 22.105 42.449 1.00 66.75 577 LYS A C 1
ATOM 4777 O O . LYS A 1 577 ? -7.447 22.716 42.886 1.00 66.75 577 LYS A O 1
ATOM 4782 N N . GLU A 1 578 ? -6.085 22.162 41.181 1.00 57.53 578 GLU A N 1
ATOM 4783 C CA . GLU A 1 578 ? -6.761 22.879 40.102 1.00 57.53 578 GLU A CA 1
ATOM 4784 C C . GLU A 1 578 ? -8.109 22.234 39.807 1.00 57.53 578 GLU A C 1
ATOM 4786 O O . GLU A 1 578 ? -9.067 22.966 39.676 1.00 57.53 578 GLU A O 1
ATOM 4791 N N . ASN A 1 579 ? -8.247 20.905 39.813 1.00 59.09 579 ASN A N 1
ATOM 4792 C CA . ASN A 1 579 ? -9.526 20.195 39.736 1.00 59.09 579 ASN A CA 1
ATOM 4793 C C . ASN A 1 579 ? -10.326 20.350 41.018 1.00 59.09 579 ASN A C 1
ATOM 4795 O O . ASN A 1 579 ? -11.524 20.191 40.955 1.00 59.09 579 ASN A O 1
ATOM 4799 N N . GLU A 1 580 ? -9.749 20.618 42.184 1.00 62.00 580 GLU A N 1
ATOM 4800 C CA . GLU A 1 580 ? -10.489 20.878 43.420 1.00 62.00 580 GLU A CA 1
ATOM 4801 C C . GLU A 1 580 ? -11.003 22.316 43.439 1.00 62.00 580 GLU A C 1
ATOM 4803 O O . GLU A 1 580 ? -12.144 22.536 43.843 1.00 62.00 580 GLU A O 1
ATOM 4808 N N . THR A 1 581 ? -10.221 23.284 42.949 1.00 68.50 581 THR A N 1
ATOM 4809 C CA . THR A 1 581 ? -10.704 24.646 42.687 1.00 68.50 581 THR A CA 1
ATOM 4810 C C . THR A 1 581 ? -11.688 24.663 41.529 1.00 68.50 581 THR A C 1
ATOM 4812 O O . THR A 1 581 ? -12.771 25.193 41.709 1.00 68.50 581 THR A O 1
ATOM 4815 N N . PHE A 1 582 ? -11.414 23.980 40.417 1.00 56.56 582 PHE A N 1
ATOM 4816 C CA . PHE A 1 582 ? -12.346 23.797 39.308 1.00 56.56 582 PHE A CA 1
ATOM 4817 C C . PHE A 1 582 ? -13.531 22.926 39.704 1.00 56.56 582 PHE A C 1
ATOM 4819 O O . PHE A 1 582 ? -14.581 23.143 39.149 1.00 56.56 582 PHE A O 1
ATOM 4826 N N . ARG A 1 583 ? -13.450 21.990 40.661 1.00 57.94 583 ARG A N 1
ATOM 4827 C CA . ARG A 1 583 ? -14.615 21.255 41.205 1.00 57.94 583 ARG A CA 1
ATOM 4828 C C . ARG A 1 583 ? -15.405 22.108 42.174 1.00 57.94 583 ARG A C 1
ATOM 4830 O O . ARG A 1 583 ? -16.595 21.877 42.304 1.00 57.94 583 ARG A O 1
ATOM 4837 N N . LYS A 1 584 ? -14.786 23.055 42.879 1.00 65.06 584 LYS A N 1
ATOM 4838 C CA . LYS A 1 584 ? -15.513 24.049 43.679 1.00 65.06 584 LYS A CA 1
ATOM 4839 C C . LYS A 1 584 ? -16.199 25.066 42.777 1.00 65.06 584 LYS A C 1
ATOM 4841 O O . LYS A 1 584 ? -17.388 25.279 42.947 1.00 65.06 584 LYS A O 1
ATOM 4846 N N . GLU A 1 585 ? -15.500 25.584 41.774 1.00 63.47 585 GLU A N 1
ATOM 4847 C CA . GLU A 1 585 ? -16.057 26.461 40.745 1.00 63.47 585 GLU A CA 1
ATOM 4848 C C . GLU A 1 585 ? -17.080 25.722 39.882 1.00 63.47 585 GLU A C 1
ATOM 4850 O O . GLU A 1 585 ? -18.128 26.280 39.621 1.00 63.47 585 GLU A O 1
ATOM 4855 N N . LEU A 1 586 ? -16.856 24.457 39.510 1.00 55.75 586 LEU A N 1
ATOM 4856 C CA . LEU A 1 586 ? -17.838 23.606 38.833 1.00 55.75 586 LEU A CA 1
ATOM 4857 C C . LEU A 1 586 ? -18.978 23.257 39.764 1.00 55.75 586 LEU A C 1
ATOM 4859 O O . LEU A 1 586 ? -20.076 23.219 39.269 1.00 55.75 586 LEU A O 1
ATOM 4863 N N . LYS A 1 587 ? -18.798 23.056 41.073 1.00 58.88 587 LYS A N 1
ATOM 4864 C CA . LYS A 1 587 ? -19.933 22.854 41.987 1.00 58.88 587 LYS A CA 1
ATOM 4865 C C . LYS A 1 587 ? -20.748 24.125 42.158 1.00 58.88 587 LYS A C 1
ATOM 4867 O O . LYS A 1 587 ? -21.963 24.043 42.152 1.00 58.88 587 LYS A O 1
ATOM 4872 N N . GLU A 1 588 ? -20.121 25.290 42.272 1.00 62.41 588 GLU A N 1
ATOM 4873 C CA . GLU A 1 588 ? -20.818 26.580 42.345 1.00 62.41 588 GLU A CA 1
ATOM 4874 C C . GLU A 1 588 ? -21.487 26.929 41.005 1.00 62.41 588 GLU A C 1
ATOM 4876 O O . GLU A 1 588 ? -22.633 27.384 40.969 1.00 62.41 588 GLU A O 1
ATOM 4881 N N . LEU A 1 589 ? -20.817 26.635 39.888 1.00 57.62 589 LEU A N 1
ATOM 4882 C CA . LEU A 1 589 ? -21.332 26.816 38.538 1.00 57.62 589 LEU A CA 1
ATOM 4883 C C . LEU A 1 589 ? -22.420 25.786 38.228 1.00 57.62 589 LEU A C 1
ATOM 4885 O O . LEU A 1 589 ? -23.452 26.203 37.739 1.00 57.62 589 LEU A O 1
ATOM 4889 N N . GLU A 1 590 ? -22.267 24.506 38.573 1.00 51.78 590 GLU A N 1
ATOM 4890 C CA . GLU A 1 590 ? -23.272 23.431 38.506 1.00 51.78 590 GLU A CA 1
ATOM 4891 C C . GLU A 1 590 ? -24.437 23.724 39.430 1.00 51.78 590 GLU A C 1
ATOM 4893 O O . GLU A 1 590 ? -25.553 23.418 39.064 1.00 51.78 590 GLU A O 1
ATOM 4898 N N . GLN A 1 591 ? -24.245 24.340 40.593 1.00 54.25 591 GLN A N 1
ATOM 4899 C CA . GLN A 1 591 ? -25.351 24.729 41.465 1.00 54.25 591 GLN A CA 1
ATOM 4900 C C . GLN A 1 591 ? -26.121 25.905 40.844 1.00 54.25 591 GLN A C 1
ATOM 4902 O O . GLN A 1 591 ? -27.347 25.864 40.771 1.00 54.25 591 GLN A O 1
ATOM 4907 N N . SER A 1 592 ? -25.424 26.887 40.256 1.00 49.56 592 SER A N 1
ATOM 4908 C CA . SER A 1 592 ? -26.053 27.989 39.506 1.00 49.56 592 SER A CA 1
ATOM 4909 C C . SER A 1 592 ? -26.694 27.542 38.178 1.00 49.56 592 SER A C 1
ATOM 4911 O O . SER A 1 592 ? -27.745 28.048 37.774 1.00 49.56 592 SER A O 1
ATOM 4913 N N . ILE A 1 593 ? -26.081 26.566 37.502 1.00 50.25 593 ILE A N 1
ATOM 4914 C CA . ILE A 1 593 ? -26.519 25.965 36.246 1.00 50.25 593 ILE A CA 1
ATOM 4915 C C . ILE A 1 593 ? -27.666 25.011 36.540 1.00 50.25 593 ILE A C 1
ATOM 4917 O O . ILE A 1 593 ? -28.656 25.108 35.844 1.00 50.25 593 ILE A O 1
ATOM 4921 N N . ASN A 1 594 ? -27.627 24.188 37.587 1.00 48.25 594 ASN A N 1
ATOM 4922 C CA . ASN A 1 594 ? -28.726 23.316 38.007 1.00 48.25 594 ASN A CA 1
ATOM 4923 C C . ASN A 1 594 ? -29.918 24.129 38.493 1.00 48.25 594 ASN A C 1
ATOM 4925 O O . ASN A 1 594 ? -31.044 23.760 38.178 1.00 48.25 594 ASN A O 1
ATOM 4929 N N . GLU A 1 595 ? -29.722 25.267 39.162 1.00 48.78 595 GLU A N 1
ATOM 4930 C CA . GLU A 1 595 ? -30.811 26.202 39.469 1.00 48.78 595 GLU A CA 1
ATOM 4931 C C . GLU A 1 595 ? -31.407 26.858 38.209 1.00 48.78 595 GLU A C 1
ATOM 4933 O O . GLU A 1 595 ? -32.623 27.043 38.111 1.00 48.78 595 GLU A O 1
ATOM 4938 N N . ASN A 1 596 ? -30.584 27.200 37.213 1.00 47.12 596 ASN A N 1
ATOM 4939 C CA . ASN A 1 596 ? -31.062 27.747 35.937 1.00 47.12 596 ASN A CA 1
ATOM 4940 C C . ASN A 1 596 ? -31.648 26.673 35.001 1.00 47.12 596 ASN A C 1
ATOM 4942 O O . ASN A 1 596 ? -32.587 26.953 34.252 1.00 47.12 596 ASN A O 1
ATOM 4946 N N . ILE A 1 597 ? -31.147 25.441 35.063 1.00 45.97 597 ILE A N 1
ATOM 4947 C CA . ILE A 1 597 ? -31.598 24.257 34.333 1.00 45.97 597 ILE A CA 1
ATOM 4948 C C . ILE A 1 597 ? -32.924 23.800 34.931 1.00 45.97 597 ILE A C 1
ATOM 4950 O O . ILE A 1 597 ? -33.890 23.731 34.195 1.00 45.97 597 ILE A O 1
ATOM 4954 N N . SER A 1 598 ? -33.069 23.643 36.246 1.00 43.19 598 SER A N 1
ATOM 4955 C CA . SER A 1 598 ? -34.370 23.326 36.868 1.00 43.19 598 SER A CA 1
ATOM 4956 C C . SER A 1 598 ? -35.435 24.405 36.596 1.00 43.19 598 SER A C 1
ATOM 4958 O O . SER A 1 598 ? -36.563 24.076 36.217 1.00 43.19 598 SER A O 1
ATOM 4960 N N . ARG A 1 599 ? -35.075 25.701 36.627 1.00 45.50 599 ARG A N 1
ATOM 4961 C CA . ARG A 1 599 ? -35.982 26.803 36.225 1.00 45.50 599 ARG A CA 1
ATOM 4962 C C . ARG A 1 599 ? -36.313 26.828 34.724 1.00 45.50 599 ARG A C 1
ATOM 4964 O O . ARG A 1 599 ? -37.388 27.309 34.360 1.00 45.50 599 ARG A O 1
ATOM 4971 N N . SER A 1 600 ? -35.433 26.348 33.842 1.00 38.12 600 SER A N 1
ATOM 4972 C CA . SER A 1 600 ? -35.668 26.301 32.384 1.00 38.12 600 SER A CA 1
ATOM 4973 C C . SER A 1 600 ? -36.287 24.978 31.898 1.00 38.12 600 SER A C 1
ATOM 4975 O O . SER A 1 600 ? -37.045 24.990 30.925 1.00 38.12 600 SER A O 1
ATOM 4977 N N . LEU A 1 601 ? -36.072 23.873 32.617 1.00 40.53 601 LEU A N 1
ATOM 4978 C CA . LEU A 1 601 ? -36.668 22.547 32.419 1.00 40.53 601 LEU A CA 1
ATOM 4979 C C . LEU A 1 601 ? -38.155 22.540 32.784 1.00 40.53 601 LEU A C 1
ATOM 4981 O O . LEU A 1 601 ? -38.956 22.044 31.993 1.00 40.53 601 LEU A O 1
ATOM 4985 N N . GLY A 1 602 ? -38.552 23.191 33.887 1.00 48.19 602 GLY A N 1
ATOM 4986 C CA . GLY A 1 602 ? -39.972 23.401 34.206 1.00 48.19 602 GLY A CA 1
ATOM 4987 C C . GLY A 1 602 ? -40.707 24.209 33.126 1.00 48.19 602 GLY A C 1
ATOM 4988 O O . GLY A 1 602 ? -41.857 23.929 32.800 1.00 48.19 602 GLY A O 1
ATOM 4989 N N . ARG A 1 603 ? -40.016 25.159 32.476 1.00 45.47 603 ARG A N 1
ATOM 4990 C CA . ARG A 1 603 ? -40.591 25.972 31.389 1.00 45.47 603 ARG A CA 1
ATOM 4991 C C . ARG A 1 603 ? -40.730 25.204 30.072 1.00 45.47 603 ARG A C 1
ATOM 4993 O O . ARG A 1 603 ? -41.727 25.399 29.387 1.00 45.47 603 ARG A O 1
ATOM 5000 N N . ARG A 1 604 ? -39.772 24.340 29.702 1.00 43.06 604 ARG A N 1
ATOM 5001 C CA . ARG A 1 604 ? -39.836 23.545 28.452 1.00 43.06 604 ARG A CA 1
ATOM 5002 C C . ARG A 1 604 ? -40.758 22.320 28.554 1.00 43.06 604 ARG A C 1
ATOM 5004 O O . ARG A 1 604 ? -41.413 22.005 27.563 1.00 43.06 604 ARG A O 1
ATOM 5011 N N . ARG A 1 605 ? -40.847 21.677 29.728 1.00 46.75 605 ARG A N 1
ATOM 5012 C CA . ARG A 1 605 ? -41.780 20.566 30.024 1.00 46.75 605 ARG A CA 1
ATOM 5013 C C . ARG A 1 605 ? -43.236 21.023 29.923 1.00 46.75 605 ARG A C 1
ATOM 5015 O O . ARG A 1 605 ? -44.006 20.420 29.177 1.00 46.75 605 ARG A O 1
ATOM 5022 N N . ASN A 1 606 ? -43.560 22.148 30.568 1.00 51.38 606 ASN A N 1
ATOM 5023 C CA . ASN A 1 606 ? -44.885 22.758 30.470 1.00 51.38 606 ASN A CA 1
ATOM 5024 C C . ASN A 1 606 ? -45.180 23.172 29.026 1.00 51.38 606 ASN A C 1
ATOM 5026 O O . ASN A 1 606 ? -46.230 22.830 28.517 1.00 51.38 606 ASN A O 1
ATOM 5030 N N . TYR A 1 607 ? -44.222 23.745 28.289 1.00 52.97 607 TYR A N 1
ATOM 5031 C CA . TYR A 1 607 ? -44.464 24.184 26.907 1.00 52.97 607 TYR A CA 1
ATOM 5032 C C . TYR A 1 607 ? -44.908 23.066 25.940 1.00 52.97 607 TYR A C 1
ATOM 5034 O O . TYR A 1 607 ? -45.706 23.317 25.036 1.00 52.97 607 TYR A O 1
ATOM 5042 N N . HIS A 1 608 ? -44.409 21.831 26.096 1.00 52.25 608 HIS A N 1
ATOM 5043 C CA . HIS A 1 608 ? -44.806 20.720 25.220 1.00 52.25 608 HIS A CA 1
ATOM 5044 C C . HIS A 1 608 ? -46.172 20.134 25.602 1.00 52.25 608 HIS A C 1
ATOM 5046 O O . HIS A 1 608 ? -47.003 19.914 24.718 1.00 52.25 608 HIS A O 1
ATOM 5052 N N . ILE A 1 609 ? -46.422 19.946 26.903 1.00 58.34 609 ILE A N 1
ATOM 5053 C CA . ILE A 1 609 ? -47.714 19.470 27.419 1.00 58.34 609 ILE A CA 1
ATOM 5054 C C . ILE A 1 609 ? -48.798 20.532 27.183 1.00 58.34 609 ILE A C 1
ATOM 5056 O O . ILE A 1 609 ? -49.844 20.209 26.626 1.00 58.34 609 ILE A O 1
ATOM 5060 N N . ASP A 1 610 ? -48.514 21.806 27.458 1.00 61.28 610 ASP A N 1
ATOM 5061 C CA . ASP A 1 610 ? -49.377 22.953 27.146 1.00 61.28 610 ASP A CA 1
ATOM 5062 C C . ASP A 1 610 ? -49.654 23.036 25.639 1.00 61.28 610 ASP A C 1
ATOM 5064 O O . ASP A 1 610 ? -50.777 23.312 25.226 1.00 61.28 610 ASP A O 1
ATOM 5068 N N . GLY A 1 611 ? -48.666 22.719 24.795 1.00 65.88 611 GLY A N 1
ATOM 5069 C CA . GLY A 1 611 ? -48.841 22.644 23.346 1.00 65.88 611 GLY A CA 1
ATOM 5070 C C . GLY A 1 611 ? -49.776 21.515 22.889 1.00 65.88 611 GLY A C 1
ATOM 5071 O O . GLY A 1 611 ? -50.487 21.682 21.896 1.00 65.88 611 GLY A O 1
ATOM 5072 N N . MET A 1 612 ? -49.798 20.370 23.578 1.00 63.88 612 MET A N 1
ATOM 5073 C CA . MET A 1 612 ? -50.747 19.278 23.306 1.00 63.88 612 MET A CA 1
ATOM 5074 C C . MET A 1 612 ? -52.140 19.591 23.861 1.00 63.88 612 MET A C 1
ATOM 5076 O O . MET A 1 612 ? -53.129 19.392 23.150 1.00 63.88 612 MET A O 1
ATOM 5080 N N . ILE A 1 613 ? -52.207 20.143 25.077 1.00 71.56 613 ILE A N 1
ATOM 5081 C CA . ILE A 1 613 ? -53.436 20.635 25.714 1.00 71.56 613 ILE A CA 1
ATOM 5082 C C . ILE A 1 613 ? -54.096 21.679 24.812 1.00 71.56 613 ILE A C 1
ATOM 5084 O O . ILE A 1 613 ? -55.285 21.558 24.524 1.00 71.56 613 ILE A O 1
ATOM 5088 N N . GLU A 1 614 ? -53.342 22.648 24.286 1.00 73.06 614 GLU A N 1
ATOM 5089 C CA . GLU A 1 614 ? -53.917 23.680 23.423 1.00 73.06 614 GLU A CA 1
ATOM 5090 C C . GLU A 1 614 ? -54.373 23.140 22.067 1.00 73.06 614 GLU A C 1
ATOM 5092 O O . GLU A 1 614 ? -55.449 23.505 21.599 1.00 73.06 614 GLU A O 1
ATOM 5097 N N . ARG A 1 615 ? -53.654 22.189 21.455 1.00 75.56 615 ARG A N 1
ATOM 5098 C CA . ARG A 1 615 ? -54.156 21.526 20.235 1.00 75.56 615 ARG A CA 1
ATOM 5099 C C . ARG A 1 615 ? -55.476 20.800 20.480 1.00 75.56 615 ARG A C 1
ATOM 5101 O O . ARG A 1 615 ? -56.393 20.925 19.671 1.00 75.56 615 ARG A O 1
ATOM 5108 N N . LYS A 1 616 ? -55.585 20.059 21.586 1.00 77.69 616 LYS A N 1
ATOM 5109 C CA . LYS A 1 616 ? -56.812 19.330 21.943 1.00 77.69 616 LYS A CA 1
ATOM 5110 C C . LYS A 1 616 ? -57.951 20.286 22.291 1.00 77.69 616 LYS A C 1
ATOM 5112 O O . LYS A 1 616 ? -59.074 20.072 21.847 1.00 77.69 616 LYS A O 1
ATOM 5117 N N . LYS A 1 617 ? -57.661 21.390 22.982 1.00 78.38 617 LYS A N 1
ATOM 5118 C CA . LYS A 1 617 ? -58.629 22.458 23.263 1.00 78.38 617 LYS A CA 1
ATOM 5119 C C . LYS A 1 617 ? -59.153 23.109 21.984 1.00 78.38 617 LYS A C 1
ATOM 5121 O O . LYS A 1 617 ? -60.360 23.308 21.876 1.00 78.38 617 LYS A O 1
ATOM 5126 N N . ILE A 1 618 ? -58.281 23.387 21.009 1.00 79.00 618 ILE A N 1
ATOM 5127 C CA . ILE A 1 618 ? -58.676 23.907 19.689 1.00 79.00 618 ILE A CA 1
ATOM 5128 C C . ILE A 1 618 ? -59.593 22.905 18.977 1.00 79.00 618 ILE A C 1
ATOM 5130 O O . ILE A 1 618 ? -60.657 23.292 18.503 1.00 79.00 618 ILE A O 1
ATOM 5134 N N . GLN A 1 619 ? -59.246 21.614 18.963 1.00 79.00 619 GLN A N 1
ATOM 5135 C CA . GLN A 1 619 ? -60.089 20.574 18.355 1.00 79.00 619 GLN A CA 1
ATOM 5136 C C . GLN A 1 619 ? -61.466 20.464 19.027 1.00 79.00 619 GLN A C 1
ATOM 5138 O O . GLN A 1 619 ? -62.481 20.374 18.334 1.00 79.00 619 GLN A O 1
ATOM 5143 N N . ILE A 1 620 ? -61.519 20.525 20.364 1.00 81.50 620 ILE A N 1
ATOM 5144 C CA . ILE A 1 620 ? -62.784 20.557 21.109 1.00 81.50 620 ILE A CA 1
ATOM 5145 C C . ILE A 1 620 ? -63.589 21.796 20.706 1.00 81.50 620 ILE A C 1
ATOM 5147 O O . ILE A 1 620 ? -64.757 21.658 20.362 1.00 81.50 620 ILE A O 1
ATOM 5151 N N . GLN A 1 621 ? -62.975 22.984 20.673 1.00 80.38 621 GLN A N 1
ATOM 5152 C CA . GLN A 1 621 ? -63.652 24.223 20.271 1.00 80.38 621 GLN A CA 1
ATOM 5153 C C . GLN A 1 621 ? -64.207 24.155 18.844 1.00 80.38 621 GLN A C 1
ATOM 5155 O O . GLN A 1 621 ? -65.352 24.549 18.622 1.00 80.38 621 GLN A O 1
ATOM 5160 N N . GLU A 1 622 ? -63.442 23.631 17.884 1.00 83.19 622 GLU A N 1
ATOM 5161 C CA . GLU A 1 622 ? -63.901 23.453 16.502 1.00 83.19 622 GLU A CA 1
ATOM 5162 C C . GLU A 1 622 ? -65.132 22.542 16.423 1.00 83.19 622 GLU A C 1
ATOM 5164 O O . GLU A 1 622 ? -66.095 22.858 15.717 1.00 83.19 622 GLU A O 1
ATOM 5169 N N . ILE A 1 623 ? -65.137 21.433 17.167 1.00 83.44 623 ILE A N 1
ATOM 5170 C CA . ILE A 1 623 ? -66.279 20.513 17.210 1.00 83.44 623 ILE A CA 1
ATOM 5171 C C . ILE A 1 623 ? -67.469 21.152 17.934 1.00 83.44 623 ILE A C 1
ATOM 5173 O O . ILE A 1 623 ? -68.591 21.065 17.433 1.00 83.44 623 ILE A O 1
ATOM 5177 N N . THR A 1 624 ? -67.253 21.861 19.046 1.00 83.25 624 THR A N 1
ATOM 5178 C CA . THR A 1 624 ? -68.320 22.574 19.766 1.00 83.25 624 THR A CA 1
ATOM 5179 C C . THR A 1 624 ? -68.973 23.644 18.883 1.00 83.25 624 THR A C 1
ATOM 5181 O O . THR A 1 624 ? -70.199 23.765 18.882 1.00 83.25 624 THR A O 1
ATOM 5184 N N . ILE A 1 625 ? -68.195 24.381 18.078 1.00 83.44 625 ILE A N 1
ATOM 5185 C CA . ILE A 1 625 ? -68.730 25.347 17.101 1.00 83.44 625 ILE A CA 1
ATOM 5186 C C . ILE A 1 625 ? -69.594 24.627 16.063 1.00 83.44 625 ILE A C 1
ATOM 5188 O O . ILE A 1 625 ? -70.735 25.028 15.834 1.00 83.44 625 ILE A O 1
ATOM 5192 N N . ARG A 1 626 ? -69.108 23.514 15.495 1.00 83.31 626 ARG A N 1
ATOM 5193 C CA . ARG A 1 626 ? -69.893 22.711 14.542 1.00 83.31 626 ARG A CA 1
ATOM 5194 C C . ARG A 1 626 ? -71.194 22.197 15.159 1.00 83.31 626 ARG A C 1
ATOM 5196 O O . ARG A 1 626 ? -72.221 22.199 14.482 1.00 83.31 626 ARG A O 1
ATOM 5203 N N . ILE A 1 627 ? -71.179 21.777 16.425 1.00 83.00 627 ILE A N 1
ATOM 5204 C CA . ILE A 1 627 ? -72.389 21.364 17.151 1.00 83.00 627 ILE A CA 1
ATOM 5205 C C . ILE A 1 627 ? -73.341 22.556 17.313 1.00 83.00 627 ILE A C 1
ATOM 5207 O O . ILE A 1 627 ? -74.523 22.421 16.999 1.00 83.00 627 ILE A O 1
ATOM 5211 N N . SER A 1 628 ? -72.839 23.724 17.722 1.00 81.75 628 SER A N 1
ATOM 5212 C CA . SER A 1 628 ? -73.631 24.951 17.886 1.00 81.75 628 SER A CA 1
ATOM 5213 C C . SER A 1 628 ? -74.305 25.393 16.581 1.00 81.75 628 SER A C 1
ATOM 5215 O O . SER A 1 628 ? -75.504 25.678 16.575 1.00 81.75 628 SER A O 1
ATOM 5217 N N . ASP A 1 629 ? -73.582 25.384 15.458 1.00 83.56 629 ASP A N 1
ATOM 5218 C CA . ASP A 1 629 ? -74.139 25.718 14.139 1.00 83.56 629 ASP A CA 1
ATOM 5219 C C . ASP A 1 629 ? -75.292 24.776 13.770 1.00 83.56 629 ASP A C 1
ATOM 5221 O O . ASP A 1 629 ? -76.353 25.193 13.290 1.00 83.56 629 ASP A O 1
ATOM 5225 N N . LYS A 1 630 ? -75.115 23.477 14.042 1.00 81.06 630 LYS A N 1
ATOM 5226 C CA . LYS A 1 630 ? -76.157 22.474 13.806 1.00 81.06 630 LYS A CA 1
ATOM 5227 C C . LYS A 1 630 ? -77.338 22.673 14.760 1.00 81.06 630 LYS A C 1
ATOM 5229 O O . LYS A 1 630 ? -78.480 22.553 14.322 1.00 81.06 630 LYS A O 1
ATOM 5234 N N . GLU A 1 631 ? -77.113 23.034 16.020 1.00 80.06 631 GLU A N 1
ATOM 5235 C CA . GLU A 1 631 ? -78.179 23.359 16.978 1.00 80.06 631 GLU A CA 1
ATOM 5236 C C . GLU A 1 631 ? -78.960 24.625 16.588 1.00 80.06 631 GLU A C 1
ATOM 5238 O O . GLU A 1 631 ? -80.181 24.688 16.773 1.00 80.06 631 GLU A O 1
ATOM 5243 N N . GLU A 1 632 ? -78.319 25.606 15.952 1.00 80.81 632 GLU A N 1
ATOM 5244 C CA . GLU A 1 632 ? -79.027 26.753 15.385 1.00 80.81 632 GLU A CA 1
ATOM 5245 C C . GLU A 1 632 ? -79.954 26.330 14.233 1.00 80.81 632 GLU A C 1
ATOM 5247 O O . GLU A 1 632 ? -81.107 26.775 14.161 1.00 80.81 632 GLU A O 1
ATOM 5252 N N . LEU A 1 633 ? -79.504 25.408 13.374 1.00 82.56 633 LEU A N 1
ATOM 5253 C CA . LEU A 1 633 ? -80.349 24.806 12.336 1.00 82.56 633 LEU A CA 1
ATOM 5254 C C . LEU A 1 633 ? -81.528 24.036 12.945 1.00 82.56 633 LEU A C 1
ATOM 5256 O O . LEU A 1 633 ? -82.649 24.159 12.443 1.00 82.56 633 LEU A O 1
ATOM 5260 N N . ILE A 1 634 ? -81.325 23.326 14.064 1.00 80.00 634 ILE A N 1
ATOM 5261 C CA . ILE A 1 634 ? -82.417 22.700 14.832 1.00 80.00 634 ILE A CA 1
ATOM 5262 C C . ILE A 1 634 ? -83.421 23.765 15.292 1.00 80.00 634 ILE A C 1
ATOM 5264 O O . ILE A 1 634 ? -84.634 23.597 15.135 1.00 80.00 634 ILE A O 1
ATOM 5268 N N . ASN A 1 635 ? -82.941 24.884 15.832 1.00 80.50 635 ASN A N 1
ATOM 5269 C CA . ASN A 1 635 ? -83.797 25.964 16.318 1.00 80.50 635 ASN A CA 1
ATOM 5270 C C . ASN A 1 635 ? -84.575 26.651 15.189 1.00 80.50 635 ASN A C 1
ATOM 5272 O O . ASN A 1 635 ? -85.763 26.948 15.357 1.00 80.50 635 ASN A O 1
ATOM 5276 N N . ARG A 1 636 ? -83.953 26.859 14.023 1.00 82.69 636 ARG A N 1
ATOM 5277 C CA . ARG A 1 636 ? -84.630 27.370 12.820 1.00 82.69 636 ARG A CA 1
ATOM 5278 C C . ARG A 1 636 ? -85.684 26.385 12.320 1.00 82.69 636 ARG A C 1
ATOM 5280 O O . ARG A 1 636 ? -86.819 26.799 12.090 1.00 82.69 636 ARG A O 1
ATOM 5287 N N . ALA A 1 637 ? -85.360 25.093 12.266 1.00 81.69 637 ALA A N 1
ATOM 5288 C CA . ALA A 1 637 ? -86.312 24.044 11.910 1.00 81.69 637 ALA A CA 1
ATOM 5289 C C . ALA A 1 637 ? -87.509 24.012 12.874 1.00 81.69 637 ALA A C 1
ATOM 5291 O O . ALA A 1 637 ? -88.657 23.927 12.441 1.00 81.69 637 ALA A O 1
ATOM 5292 N N . ASN A 1 638 ? -87.267 24.152 14.181 1.00 80.88 638 ASN A N 1
ATOM 5293 C CA . ASN A 1 638 ? -88.323 24.203 15.192 1.00 80.88 638 ASN A CA 1
ATOM 5294 C C . ASN A 1 638 ? -89.185 25.472 15.064 1.00 80.88 638 ASN A C 1
ATOM 5296 O O . ASN A 1 638 ? -90.410 25.386 15.167 1.00 80.88 638 ASN A O 1
ATOM 5300 N N . LYS A 1 639 ? -88.585 26.641 14.797 1.00 82.06 639 LYS A N 1
ATOM 5301 C CA . LYS A 1 639 ? -89.329 27.887 14.539 1.00 82.06 639 LYS A CA 1
ATOM 5302 C C . LYS A 1 639 ? -90.185 27.779 13.278 1.00 82.06 639 LYS A C 1
ATOM 5304 O O . LYS A 1 639 ? -91.367 28.119 13.337 1.00 82.06 639 LYS A O 1
ATOM 5309 N N . GLU A 1 640 ? -89.634 27.262 12.178 1.00 82.19 640 GLU A N 1
ATOM 5310 C CA . GLU A 1 640 ? -90.386 27.024 10.938 1.00 82.19 640 GLU A CA 1
ATOM 5311 C C . GLU A 1 640 ? -91.504 26.013 11.168 1.00 82.19 640 GLU A C 1
ATOM 5313 O O . GLU A 1 640 ? -92.628 26.244 10.731 1.00 82.19 640 GLU A O 1
ATOM 5318 N N . TYR A 1 641 ? -91.251 24.941 11.917 1.00 82.12 641 TYR A N 1
ATOM 5319 C CA . TYR A 1 641 ? -92.286 23.985 12.288 1.00 82.12 641 TYR A CA 1
ATOM 5320 C C . TYR A 1 641 ? -93.421 24.658 13.072 1.00 82.12 641 TYR A C 1
ATOM 5322 O O . TYR A 1 641 ? -94.591 24.480 12.733 1.00 82.12 641 TYR A O 1
ATOM 5330 N N . ILE A 1 642 ? -93.105 25.489 14.071 1.00 79.19 642 ILE A N 1
ATOM 5331 C CA . ILE A 1 642 ? -94.109 26.217 14.862 1.00 79.19 642 ILE A CA 1
ATOM 5332 C C . ILE A 1 642 ? -94.890 27.212 13.992 1.00 79.19 642 ILE A C 1
ATOM 5334 O O . ILE A 1 642 ? -96.115 27.290 14.111 1.00 79.19 642 ILE A O 1
ATOM 5338 N N . GLN A 1 643 ? -94.218 27.966 13.119 1.00 79.88 643 GLN A N 1
ATOM 5339 C CA . GLN A 1 643 ? -94.868 28.921 12.213 1.00 79.88 643 GLN A CA 1
ATOM 5340 C C . GLN A 1 643 ? -95.761 28.210 11.192 1.00 79.88 643 GLN A C 1
ATOM 5342 O O . GLN A 1 643 ? -96.932 28.562 11.048 1.00 79.88 643 GLN A O 1
ATOM 5347 N N . THR A 1 644 ? -95.245 27.164 10.551 1.00 77.44 644 THR A N 1
ATOM 5348 C CA . THR A 1 644 ? -95.971 26.352 9.566 1.00 77.44 644 THR A CA 1
ATOM 5349 C C . THR A 1 644 ? -97.182 25.686 10.211 1.00 77.44 644 THR A C 1
ATOM 5351 O O . THR A 1 644 ? -98.279 25.737 9.662 1.00 77.44 644 THR A O 1
ATOM 5354 N N . ARG A 1 645 ? -97.038 25.164 11.437 1.00 77.25 645 ARG A N 1
ATOM 5355 C CA . ARG A 1 645 ? -98.147 24.604 12.225 1.00 77.25 645 ARG A CA 1
ATOM 5356 C C . ARG A 1 645 ? -99.236 25.635 12.540 1.00 77.25 645 ARG A C 1
ATOM 5358 O O . ARG A 1 645 ? -100.404 25.262 12.613 1.00 77.25 645 ARG A O 1
ATOM 5365 N N . LYS A 1 646 ? -98.884 26.910 12.748 1.00 75.38 646 LYS A N 1
ATOM 5366 C CA . LYS A 1 646 ? -99.845 27.986 13.061 1.00 75.38 646 LYS A CA 1
ATOM 5367 C C . LYS A 1 646 ? -100.650 28.459 11.847 1.00 75.38 646 LYS A C 1
ATOM 5369 O O . LYS A 1 646 ? -101.709 29.054 12.042 1.00 75.38 646 LYS A O 1
ATOM 5374 N N . GLN A 1 647 ? -100.202 28.182 10.623 1.00 79.44 647 GLN A N 1
ATOM 5375 C CA . GLN A 1 647 ? -100.964 28.514 9.419 1.00 79.44 647 GLN A CA 1
ATOM 5376 C C . GLN A 1 647 ? -102.287 27.733 9.380 1.00 79.44 647 GLN A C 1
ATOM 5378 O O . GLN A 1 647 ? -102.327 26.531 9.654 1.00 79.44 647 GLN A O 1
ATOM 5383 N N . ILE A 1 648 ? -103.376 28.415 9.007 1.00 69.50 648 ILE A N 1
ATOM 5384 C CA . ILE A 1 648 ? -104.754 27.886 9.035 1.00 69.50 648 ILE A CA 1
ATOM 5385 C C . ILE A 1 648 ? -104.858 26.536 8.308 1.00 69.50 648 ILE A C 1
ATOM 5387 O O . ILE A 1 648 ? -105.436 25.592 8.846 1.00 69.50 648 ILE A O 1
ATOM 5391 N N . LYS A 1 649 ? -104.211 26.408 7.139 1.00 75.50 649 LYS A N 1
ATOM 5392 C CA . LYS A 1 649 ? -104.149 25.166 6.351 1.00 75.50 649 LYS A CA 1
ATOM 5393 C C . LYS A 1 649 ? -103.657 23.971 7.175 1.00 75.50 649 LYS A C 1
ATOM 5395 O O . LYS A 1 649 ? -104.280 22.912 7.153 1.00 75.50 649 LYS A O 1
ATOM 5400 N N . HIS A 1 650 ? -102.555 24.132 7.908 1.00 74.06 650 HIS A N 1
ATOM 5401 C CA . HIS A 1 650 ? -101.958 23.050 8.692 1.00 74.06 650 HIS A CA 1
ATOM 5402 C C . HIS A 1 650 ? -102.713 22.786 10.000 1.00 74.06 650 HIS A C 1
ATOM 5404 O O . HIS A 1 650 ? -102.778 21.632 10.420 1.00 74.06 650 HIS A O 1
ATOM 5410 N N . ARG A 1 651 ? -103.361 23.801 10.598 1.00 66.12 651 ARG A N 1
ATOM 5411 C CA . ARG A 1 651 ? -104.261 23.602 11.753 1.00 66.12 651 ARG A CA 1
ATOM 5412 C C . ARG A 1 651 ? -105.472 22.751 11.377 1.00 66.12 651 ARG A C 1
ATOM 5414 O O . ARG A 1 651 ? -105.736 21.769 12.063 1.00 66.12 651 ARG A O 1
ATOM 5421 N N . ILE A 1 652 ? -106.140 23.057 10.262 1.00 68.12 652 ILE A N 1
ATOM 5422 C CA . ILE A 1 652 ? -107.278 22.265 9.764 1.00 68.12 652 ILE A CA 1
ATOM 5423 C C . ILE A 1 652 ? -106.830 20.833 9.453 1.00 68.12 652 ILE A C 1
ATOM 5425 O O . ILE A 1 652 ? -107.426 19.880 9.948 1.00 68.12 652 ILE A O 1
ATOM 5429 N N . LEU A 1 653 ? -105.730 20.670 8.707 1.00 67.31 653 LEU A N 1
ATOM 5430 C CA . LEU A 1 653 ? -105.191 19.343 8.387 1.00 67.31 653 LEU A CA 1
ATOM 5431 C C . LEU A 1 653 ? -104.833 18.534 9.641 1.00 67.31 653 LEU A C 1
ATOM 5433 O O . LEU A 1 653 ? -105.079 17.332 9.660 1.00 67.31 653 LEU A O 1
ATOM 5437 N N . SER A 1 654 ? -104.308 19.169 10.693 1.00 67.25 654 SER A N 1
ATOM 5438 C CA . SER A 1 654 ? -104.005 18.486 11.958 1.00 67.25 654 SER A CA 1
ATOM 5439 C C . SER A 1 654 ? -105.251 18.041 12.735 1.00 67.25 654 SER A C 1
ATOM 5441 O O . SER A 1 654 ? -105.197 17.011 13.399 1.00 67.25 654 SER A O 1
ATOM 5443 N N . ILE A 1 655 ? -106.376 18.759 12.614 1.00 68.75 655 ILE A N 1
ATOM 5444 C CA . ILE A 1 655 ? -107.657 18.377 13.233 1.00 68.75 655 ILE A CA 1
ATOM 5445 C C . ILE A 1 655 ? -108.252 17.157 12.517 1.00 68.75 655 ILE A C 1
ATOM 5447 O O . ILE A 1 655 ? -108.742 16.246 13.173 1.00 68.75 655 ILE A O 1
ATOM 5451 N N . PHE A 1 656 ? -108.158 17.106 11.184 1.00 66.19 656 PHE A N 1
ATOM 5452 C CA . PHE A 1 656 ? -108.683 15.983 10.397 1.00 66.19 656 PHE A CA 1
ATOM 5453 C C . PHE A 1 656 ? -107.785 14.738 10.407 1.00 66.19 656 PHE A C 1
ATOM 5455 O O . PHE A 1 656 ? -108.299 13.625 10.350 1.00 66.19 656 PHE A O 1
ATOM 5462 N N . LYS A 1 657 ? -106.453 14.901 10.428 1.00 68.19 657 LYS A N 1
ATOM 5463 C CA . LYS A 1 657 ? -105.492 13.788 10.274 1.00 68.19 657 LYS A CA 1
ATOM 5464 C C . LYS A 1 657 ? -104.788 13.353 11.564 1.00 68.19 657 LYS A C 1
ATOM 5466 O O . LYS A 1 657 ? -104.048 12.376 11.531 1.00 68.19 657 LYS A O 1
ATOM 5471 N N . GLY A 1 658 ? -105.002 14.040 12.685 1.00 68.69 658 GLY A N 1
ATOM 5472 C CA . GLY A 1 658 ? -104.465 13.645 13.991 1.00 68.69 658 GLY A CA 1
ATOM 5473 C C . GLY A 1 658 ? -102.948 13.838 14.166 1.00 68.69 658 GLY A C 1
ATOM 5474 O O . GLY A 1 658 ? -102.272 14.483 13.359 1.00 68.69 658 GLY A O 1
ATOM 5475 N N . ALA A 1 659 ? -102.412 13.296 15.268 1.00 64.12 659 ALA A N 1
ATOM 5476 C CA . ALA A 1 659 ? -101.037 13.524 15.737 1.00 64.12 659 ALA A CA 1
ATOM 5477 C C . ALA A 1 659 ? -99.946 13.040 14.761 1.00 64.12 659 ALA A C 1
ATOM 5479 O O . ALA A 1 659 ? -98.917 13.699 14.611 1.00 64.12 659 ALA A O 1
ATOM 5480 N N . THR A 1 660 ? -100.202 11.959 14.022 1.00 72.06 660 THR A N 1
ATOM 5481 C CA . THR A 1 660 ? -99.278 11.368 13.037 1.00 72.06 660 THR A CA 1
ATOM 5482 C C . THR A 1 660 ? -98.952 12.309 11.874 1.00 72.06 660 THR A C 1
ATOM 5484 O O . THR A 1 660 ? -97.830 12.315 11.371 1.00 72.06 660 THR A O 1
ATOM 5487 N N . TYR A 1 661 ? -99.887 13.173 11.464 1.00 75.56 661 TYR A N 1
ATOM 5488 C CA . TYR A 1 661 ? -99.608 14.191 10.443 1.00 75.56 661 TYR A CA 1
ATOM 5489 C C . TYR A 1 661 ? -98.634 15.269 10.943 1.00 75.56 661 TYR A C 1
ATOM 5491 O O . TYR A 1 661 ? -97.788 15.739 10.181 1.00 75.56 661 TYR A O 1
ATOM 5499 N N . LEU A 1 662 ? -98.732 15.656 12.219 1.00 72.81 662 LEU A N 1
ATOM 5500 C CA . LEU A 1 662 ? -97.833 16.642 12.823 1.00 72.81 662 LEU A CA 1
ATOM 5501 C C . LEU A 1 662 ? -96.409 16.091 12.975 1.00 72.81 662 LEU A C 1
ATOM 5503 O O . LEU A 1 662 ? -95.455 16.830 12.741 1.00 72.81 662 LEU A O 1
ATOM 5507 N N . GLU A 1 663 ? -96.258 14.803 13.287 1.00 74.06 663 GLU A N 1
ATOM 5508 C CA . GLU A 1 663 ? -94.951 14.132 13.326 1.00 74.06 663 GLU A CA 1
ATOM 5509 C C . GLU A 1 663 ? -94.302 14.039 11.942 1.00 74.06 663 GLU A C 1
ATOM 5511 O O . GLU A 1 663 ? -93.145 14.422 11.795 1.00 74.06 663 GLU A O 1
ATOM 5516 N N . LEU A 1 664 ? -95.051 13.647 10.905 1.00 76.69 664 LEU A N 1
ATOM 5517 C CA . LEU A 1 664 ? -94.543 13.627 9.524 1.00 76.69 664 LEU A CA 1
ATOM 5518 C C . LEU A 1 664 ? -94.162 15.026 9.021 1.00 76.69 664 LEU A C 1
ATOM 5520 O O . LEU A 1 664 ? -93.171 15.191 8.308 1.00 76.69 664 LEU A O 1
ATOM 5524 N N . LEU A 1 665 ? -94.935 16.050 9.395 1.00 75.81 665 LEU A N 1
ATOM 5525 C CA . LEU A 1 665 ? -94.618 17.442 9.077 1.00 75.81 665 LEU A CA 1
ATOM 5526 C C . LEU A 1 665 ? -93.335 17.895 9.789 1.00 75.81 665 LEU A C 1
ATOM 5528 O O . LEU A 1 665 ? -92.510 18.573 9.178 1.00 75.81 665 LEU A O 1
ATOM 5532 N N . ARG A 1 666 ? -93.152 17.501 11.056 1.00 78.44 666 ARG A N 1
ATOM 5533 C CA . ARG A 1 666 ? -91.939 17.779 11.830 1.00 78.44 666 ARG A CA 1
ATOM 5534 C C . ARG A 1 666 ? -90.724 17.088 11.221 1.00 78.44 666 ARG A C 1
ATOM 5536 O O . ARG A 1 666 ? -89.728 17.763 10.997 1.00 78.44 666 ARG A O 1
ATOM 5543 N N . ASP A 1 667 ? -90.826 15.804 10.891 1.00 77.31 667 ASP A N 1
ATOM 5544 C CA . ASP A 1 667 ? -89.731 15.019 10.307 1.00 77.31 667 ASP A CA 1
ATOM 5545 C C . ASP A 1 667 ? -89.331 15.552 8.919 1.00 77.31 667 ASP A C 1
ATOM 5547 O O . ASP A 1 667 ? -88.148 15.723 8.622 1.00 77.31 667 ASP A O 1
ATOM 5551 N N . LYS A 1 668 ? -90.311 15.942 8.089 1.00 78.94 668 LYS A N 1
ATOM 5552 C CA . LYS A 1 668 ? -90.049 16.578 6.787 1.00 78.94 668 LYS A CA 1
ATOM 5553 C C . LYS A 1 668 ? -89.328 17.922 6.925 1.00 78.94 668 LYS A C 1
ATOM 5555 O O . LYS A 1 668 ? -88.430 18.211 6.137 1.00 78.94 668 LYS A O 1
ATOM 5560 N N . ILE A 1 669 ? -89.722 18.747 7.898 1.00 75.38 669 ILE A N 1
ATOM 5561 C CA . ILE A 1 669 ? -89.068 20.037 8.160 1.00 75.38 669 ILE A CA 1
ATOM 5562 C C . ILE A 1 669 ? -87.685 19.814 8.786 1.00 75.38 669 ILE A C 1
ATOM 5564 O O . ILE A 1 669 ? -86.740 20.479 8.390 1.00 75.38 669 ILE A O 1
ATOM 5568 N N . GLN A 1 670 ? -87.513 18.848 9.688 1.00 79.94 670 GLN A N 1
ATOM 5569 C CA . GLN A 1 670 ? -86.212 18.539 10.292 1.00 79.94 670 GLN A CA 1
ATOM 5570 C C . GLN A 1 670 ? -85.196 18.043 9.254 1.00 79.94 670 GLN A C 1
ATOM 5572 O O . GLN A 1 670 ? -84.107 18.610 9.173 1.00 79.94 670 GLN A O 1
ATOM 5577 N N . LYS A 1 671 ? -85.576 17.099 8.379 1.00 78.38 671 LYS A N 1
ATOM 5578 C CA . LYS A 1 671 ? -84.717 16.589 7.288 1.00 78.38 671 LYS A CA 1
ATOM 5579 C C . LYS A 1 671 ? -84.284 17.658 6.280 1.00 78.38 671 LYS A C 1
ATOM 5581 O O . LYS A 1 671 ? -83.261 17.489 5.627 1.00 78.38 671 LYS A O 1
ATOM 5586 N N . LYS A 1 672 ? -85.039 18.755 6.149 1.00 77.38 672 LYS A N 1
ATOM 5587 C CA . LYS A 1 672 ? -84.663 19.911 5.316 1.00 77.38 672 LYS A CA 1
ATOM 5588 C C . LYS A 1 672 ? -83.478 20.689 5.903 1.00 77.38 672 LYS A C 1
ATOM 5590 O O . LYS A 1 672 ? -82.752 21.321 5.145 1.00 77.38 672 LYS A O 1
ATOM 5595 N N . TYR A 1 673 ? -83.303 20.668 7.224 1.00 71.50 673 TYR A N 1
ATOM 5596 C CA . TYR A 1 673 ? -82.346 21.525 7.928 1.00 71.50 673 TYR A CA 1
ATOM 5597 C C . TYR A 1 673 ? -81.140 20.777 8.502 1.00 71.50 673 TYR A C 1
ATOM 5599 O O . TYR A 1 673 ? -80.055 21.351 8.521 1.00 71.50 673 TYR A O 1
ATOM 5607 N N . TYR A 1 674 ? -81.290 19.535 8.978 1.00 72.69 674 TYR A N 1
ATOM 5608 C CA . TYR A 1 674 ? -80.176 18.781 9.568 1.00 72.69 674 TYR A CA 1
ATOM 5609 C C . TYR A 1 674 ? -80.407 17.259 9.577 1.00 72.69 674 TYR A C 1
ATOM 5611 O O . TYR A 1 674 ? -81.542 16.781 9.522 1.00 72.69 674 TYR A O 1
ATOM 5619 N N . ASN A 1 675 ? -79.315 16.492 9.694 1.00 75.94 675 ASN A N 1
ATOM 5620 C CA . ASN A 1 675 ? -79.334 15.050 9.949 1.00 75.94 675 ASN A CA 1
ATOM 5621 C C . ASN A 1 675 ? -79.069 14.781 11.438 1.00 75.94 675 ASN A C 1
ATOM 5623 O O . ASN A 1 675 ? -78.069 15.236 11.986 1.00 75.94 675 ASN A O 1
ATOM 5627 N N . LYS A 1 676 ? -79.963 14.040 12.098 1.00 71.56 676 LYS A N 1
ATOM 5628 C CA . LYS A 1 676 ? -79.880 13.782 13.541 1.00 71.56 676 LYS A CA 1
ATOM 5629 C C . LYS A 1 676 ? -78.692 12.882 13.920 1.00 71.56 676 LYS A C 1
ATOM 5631 O O . LYS A 1 676 ? -77.996 13.195 14.876 1.00 71.56 676 LYS A O 1
ATOM 5636 N N . ASN A 1 677 ? -78.410 11.839 13.134 1.00 75.62 677 ASN A N 1
ATOM 5637 C CA . ASN A 1 677 ? -77.337 10.878 13.437 1.00 75.62 677 ASN A CA 1
ATOM 5638 C C . ASN A 1 677 ? -75.940 11.513 13.361 1.00 75.62 677 ASN A C 1
ATOM 5640 O O . ASN A 1 677 ? -75.045 11.146 14.110 1.00 75.62 677 ASN A O 1
ATOM 5644 N N . GLU A 1 678 ? -75.759 12.478 12.460 1.00 77.00 678 GLU A N 1
ATOM 5645 C CA . GLU A 1 678 ? -74.498 13.208 12.293 1.00 77.00 678 GLU A CA 1
ATOM 5646 C C . GLU A 1 678 ? -74.180 14.067 13.528 1.00 77.00 678 GLU A C 1
ATOM 5648 O O . GLU A 1 678 ? -73.034 14.143 13.955 1.00 77.00 678 GLU A O 1
ATOM 5653 N N . ILE A 1 679 ? -75.204 14.662 14.150 1.00 77.81 679 ILE A N 1
ATOM 5654 C CA . ILE A 1 679 ? -75.051 15.463 15.373 1.00 77.81 679 ILE A CA 1
ATOM 5655 C C . ILE A 1 679 ? -74.728 14.568 16.571 1.00 77.81 679 ILE A C 1
ATOM 5657 O O . ILE A 1 679 ? -73.874 14.922 17.381 1.00 77.81 679 ILE A O 1
ATOM 5661 N N . ASP A 1 680 ? -75.381 13.410 16.677 1.00 77.44 680 ASP A N 1
ATOM 5662 C CA . ASP A 1 680 ? -75.127 12.464 17.766 1.00 77.44 680 ASP A CA 1
ATOM 5663 C C . ASP A 1 680 ? -73.692 11.897 17.692 1.00 77.44 680 ASP A C 1
ATOM 5665 O O . ASP A 1 680 ? -73.033 11.760 18.722 1.00 77.44 680 ASP A O 1
ATOM 5669 N N . LEU A 1 681 ? -73.163 11.661 16.482 1.00 82.06 681 LEU A N 1
ATOM 5670 C CA . LEU A 1 681 ? -71.760 11.275 16.268 1.00 82.06 681 LEU A CA 1
ATOM 5671 C C . LEU A 1 681 ? -70.778 12.378 16.680 1.00 82.06 681 LEU A C 1
ATOM 5673 O O . LEU A 1 681 ? -69.821 12.093 17.394 1.00 82.06 681 LEU A O 1
ATOM 5677 N N . LEU A 1 682 ? -71.041 13.634 16.302 1.00 80.62 682 LEU A N 1
ATOM 5678 C CA . LEU A 1 682 ? -70.202 14.770 16.707 1.00 80.62 682 LEU A CA 1
ATOM 5679 C C . LEU A 1 682 ? -70.186 14.959 18.232 1.00 80.62 682 LEU A C 1
ATOM 5681 O O . LEU A 1 682 ? -69.148 15.284 18.799 1.00 80.62 682 LEU A O 1
ATOM 5685 N N . LYS A 1 683 ? -71.315 14.715 18.913 1.00 80.75 683 LYS A N 1
ATOM 5686 C CA . LYS A 1 683 ? -71.396 14.770 20.384 1.00 80.75 683 LYS A CA 1
ATOM 5687 C C . LYS A 1 683 ? -70.610 13.642 21.059 1.00 80.75 683 LYS A C 1
ATOM 5689 O O . LYS A 1 683 ? -70.012 13.867 22.108 1.00 80.75 683 LYS A O 1
ATOM 5694 N N . LEU A 1 684 ? -70.587 12.445 20.468 1.00 82.56 684 LEU A N 1
ATOM 5695 C CA . LEU A 1 684 ? -69.750 11.336 20.943 1.00 82.56 684 LEU A CA 1
ATOM 5696 C C . LEU A 1 684 ? -68.257 11.625 20.741 1.00 82.56 684 LEU A C 1
ATOM 5698 O O . LEU A 1 684 ? -67.457 11.364 21.639 1.00 82.56 684 LEU A O 1
ATOM 5702 N N . GLU A 1 685 ? -67.893 12.203 19.597 1.00 82.50 685 GLU A N 1
ATOM 5703 C CA . GLU A 1 685 ? -66.520 12.621 19.296 1.00 82.50 685 GLU A CA 1
ATOM 5704 C C . GLU A 1 685 ? -66.043 13.722 20.261 1.00 82.50 685 GLU A C 1
ATOM 5706 O O . GLU A 1 685 ? -64.955 13.618 20.828 1.00 82.50 685 GLU A O 1
ATOM 5711 N N . GLU A 1 686 ? -66.891 14.718 20.546 1.00 83.75 686 GLU A N 1
ATOM 5712 C CA . GLU A 1 686 ? -66.616 15.757 21.548 1.00 83.75 686 GLU A CA 1
ATOM 5713 C C . GLU A 1 686 ? -66.388 15.156 22.946 1.00 83.75 686 GLU A C 1
ATOM 5715 O O . GLU A 1 686 ? -65.477 15.574 23.661 1.00 83.75 686 GLU A O 1
ATOM 5720 N N . ALA A 1 687 ? -67.188 14.160 23.342 1.00 79.06 687 ALA A N 1
ATOM 5721 C CA . ALA A 1 687 ? -67.048 13.495 24.637 1.00 79.06 687 ALA A CA 1
ATOM 5722 C C . ALA A 1 687 ? -65.740 12.691 24.748 1.00 79.06 687 ALA A C 1
ATOM 5724 O O . ALA A 1 687 ? -65.085 12.738 25.790 1.00 79.06 687 ALA A O 1
ATOM 5725 N N . SER A 1 688 ? -65.334 11.998 23.677 1.00 77.69 688 SER A N 1
ATOM 5726 C CA . SER A 1 688 ? -64.053 11.277 23.625 1.00 77.69 688 SER A CA 1
ATOM 5727 C C . SER A 1 688 ? -62.867 12.233 23.752 1.00 77.69 688 SER A C 1
ATOM 5729 O O . SER A 1 688 ? -61.974 12.012 24.566 1.00 77.69 688 SER A O 1
ATOM 5731 N N . LEU A 1 689 ? -62.885 13.337 22.999 1.00 77.25 689 LEU A N 1
ATOM 5732 C CA . LEU A 1 689 ? -61.809 14.328 23.028 1.00 77.25 689 LEU A CA 1
ATOM 5733 C C . LEU A 1 689 ? -61.724 15.068 24.364 1.00 77.25 689 LEU A C 1
ATOM 5735 O O . LEU A 1 689 ? -60.619 15.366 24.810 1.00 77.25 689 LEU A O 1
ATOM 5739 N N . LYS A 1 690 ? -62.861 15.337 25.021 1.00 79.19 690 LYS A N 1
ATOM 5740 C CA . LYS A 1 690 ? -62.878 15.899 26.382 1.00 79.19 690 LYS A CA 1
ATOM 5741 C C . LYS A 1 690 ? -62.243 14.950 27.391 1.00 79.19 690 LYS A C 1
ATOM 5743 O O . LYS A 1 690 ? -61.438 15.396 28.194 1.00 79.19 690 LYS A O 1
ATOM 5748 N N . LYS A 1 691 ? -62.531 13.650 27.296 1.00 76.94 691 LYS A N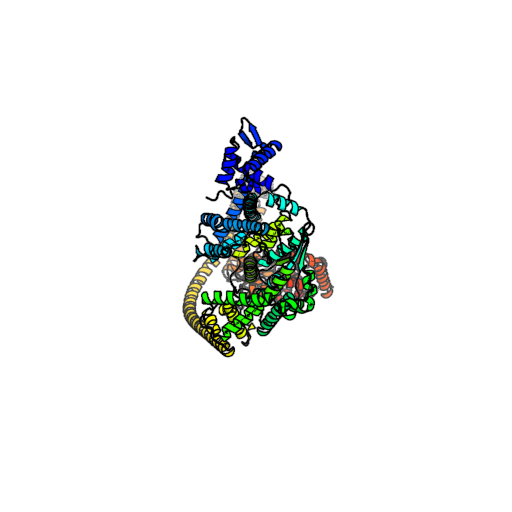 1
ATOM 5749 C CA . LYS A 1 691 ? -61.910 12.648 28.168 1.00 76.94 691 LYS A CA 1
ATOM 5750 C C . LYS A 1 691 ? -60.386 12.605 27.994 1.00 76.94 691 LYS A C 1
ATOM 5752 O O . LYS A 1 691 ? -59.665 12.671 28.980 1.00 76.94 691 LYS A O 1
ATOM 5757 N N . GLU A 1 692 ? -59.899 12.577 26.753 1.00 69.94 692 GLU A N 1
ATOM 5758 C CA . GLU A 1 692 ? -58.455 12.642 26.465 1.00 69.94 692 GLU A CA 1
ATOM 5759 C C . GLU A 1 692 ? -57.819 13.962 26.939 1.00 69.94 692 GLU A C 1
ATOM 5761 O O . GLU A 1 692 ? -56.683 13.980 27.408 1.00 69.94 692 GLU A O 1
ATOM 5766 N N . TYR A 1 693 ? -58.537 15.082 26.812 1.00 77.81 693 TYR A N 1
ATOM 5767 C CA . TYR A 1 693 ? -58.090 16.384 27.310 1.00 77.81 693 TYR A CA 1
ATOM 5768 C C . TYR A 1 693 ? -57.960 16.396 28.838 1.00 77.81 693 TYR A C 1
ATOM 5770 O O . TYR A 1 693 ? -56.961 16.898 29.355 1.00 77.81 693 TYR A O 1
ATOM 5778 N N . ASP A 1 694 ? -58.927 15.816 29.548 1.00 72.38 694 ASP A N 1
ATOM 5779 C CA . ASP A 1 694 ? -58.912 15.716 31.008 1.00 72.38 694 ASP A CA 1
ATOM 5780 C C . ASP A 1 694 ? -57.767 14.804 31.491 1.00 72.38 694 ASP A C 1
ATOM 5782 O O . ASP A 1 694 ? -57.026 15.180 32.401 1.00 72.38 694 ASP A O 1
ATOM 5786 N N . GLU A 1 695 ? -57.532 13.671 30.819 1.00 69.06 695 GLU A N 1
ATOM 5787 C CA . GLU A 1 695 ? -56.394 12.776 31.091 1.00 69.06 695 GLU A CA 1
ATOM 5788 C C . GLU A 1 695 ? -55.040 13.495 30.895 1.00 69.06 695 GLU A C 1
ATOM 5790 O O . GLU A 1 695 ? -54.141 13.391 31.735 1.00 69.06 695 GLU A O 1
ATOM 5795 N N . LEU A 1 696 ? -54.897 14.298 29.833 1.00 61.22 696 LEU A N 1
ATOM 5796 C CA . LEU A 1 696 ? -53.696 15.112 29.591 1.00 61.22 696 LEU A CA 1
ATOM 5797 C C . LEU A 1 696 ? -53.514 16.236 30.626 1.00 61.22 696 LEU A C 1
ATOM 5799 O O . LEU A 1 696 ? -52.378 16.574 30.972 1.00 61.22 696 LEU A O 1
ATOM 5803 N N . GLN A 1 697 ? -54.606 16.812 31.139 1.00 61.75 697 GLN A N 1
ATOM 5804 C CA . GLN A 1 697 ? -54.542 17.789 32.230 1.00 61.75 697 GLN A CA 1
ATOM 5805 C C . GLN A 1 697 ? -54.117 17.159 33.561 1.00 61.75 697 GLN A C 1
ATOM 5807 O O . GLN A 1 697 ? -53.399 17.806 34.329 1.00 61.75 697 GLN A O 1
ATOM 5812 N N . GLU A 1 698 ? -54.533 15.923 33.847 1.00 58.56 698 GLU A N 1
ATOM 5813 C CA . GLU A 1 698 ? -54.075 15.183 35.030 1.00 58.56 698 GLU A CA 1
ATOM 5814 C C . GLU A 1 698 ? -52.596 14.783 34.920 1.00 58.56 698 GLU A C 1
ATOM 5816 O O . GLU A 1 698 ? -51.846 14.930 35.886 1.00 58.56 698 GLU A O 1
ATOM 5821 N N . LEU A 1 699 ? -52.132 14.387 33.731 1.00 52.69 699 LEU A N 1
ATOM 5822 C CA . LEU A 1 699 ? -50.715 14.113 33.446 1.00 52.69 699 LEU A CA 1
ATOM 5823 C C . LEU A 1 699 ? -49.800 15.327 33.681 1.00 52.69 699 LEU A C 1
ATOM 5825 O O . LEU A 1 699 ? -48.684 15.159 34.172 1.00 52.69 699 LEU A O 1
ATOM 5829 N N . ASN A 1 700 ? -50.269 16.548 33.393 1.00 53.19 700 ASN A N 1
ATOM 5830 C CA . ASN A 1 700 ? -49.523 17.785 33.676 1.00 53.19 700 ASN A CA 1
ATOM 5831 C C . ASN A 1 700 ? -49.351 18.044 35.191 1.00 53.19 700 ASN A C 1
ATOM 5833 O O . ASN A 1 700 ? -48.481 18.811 35.594 1.00 53.19 700 ASN A O 1
ATOM 5837 N N . LYS A 1 701 ? -50.175 17.415 36.043 1.00 49.56 701 LYS A N 1
ATOM 5838 C CA . LYS A 1 701 ? -50.159 17.618 37.502 1.00 49.56 701 LYS A CA 1
ATOM 5839 C C . LYS A 1 701 ? -49.289 16.620 38.274 1.00 49.56 701 LYS A C 1
ATOM 5841 O O . LYS A 1 701 ? -48.859 16.971 39.366 1.00 49.56 701 LYS A O 1
ATOM 5846 N N . ASN A 1 702 ? -49.026 15.422 37.740 1.00 45.28 702 ASN A N 1
ATOM 5847 C CA . ASN A 1 702 ? -48.467 14.299 38.519 1.00 45.28 702 ASN A CA 1
ATOM 5848 C C . ASN A 1 702 ? -46.992 13.946 38.234 1.00 45.28 702 ASN A C 1
ATOM 5850 O O . ASN A 1 702 ? -46.513 12.922 38.698 1.00 45.28 702 ASN A O 1
ATOM 5854 N N . GLU A 1 703 ? -46.255 14.772 37.492 1.00 51.12 703 GLU A N 1
ATOM 5855 C CA . GLU A 1 703 ? -44.806 14.611 37.270 1.00 51.12 703 GLU A CA 1
ATOM 5856 C C . GLU A 1 703 ? -44.313 13.252 36.695 1.00 51.12 703 GLU A C 1
ATOM 5858 O O . GLU A 1 703 ? -43.117 12.983 36.750 1.00 51.12 703 GLU A O 1
ATOM 5863 N N . ASN A 1 704 ? -45.158 12.450 36.039 1.00 55.41 704 ASN A N 1
ATOM 5864 C CA . ASN A 1 704 ? -44.819 11.100 35.541 1.00 55.41 704 ASN A CA 1
ATOM 5865 C C . ASN A 1 704 ? -43.541 11.007 34.661 1.00 55.41 704 ASN A C 1
ATOM 5867 O O . ASN A 1 704 ? -43.277 11.877 33.819 1.00 55.41 704 ASN A O 1
ATOM 5871 N N . ILE A 1 705 ? -42.806 9.896 34.814 1.00 67.50 705 ILE A N 1
ATOM 5872 C CA . ILE A 1 705 ? -41.623 9.486 34.040 1.00 67.50 705 ILE A CA 1
ATOM 5873 C C . ILE A 1 705 ? -42.062 8.976 32.659 1.00 67.50 705 ILE A C 1
ATOM 5875 O O . ILE A 1 705 ? -42.930 8.109 32.550 1.00 67.50 705 ILE A O 1
ATOM 5879 N N . ILE A 1 706 ? -41.452 9.497 31.590 1.00 73.62 706 ILE A N 1
ATOM 5880 C CA . ILE A 1 706 ? -41.728 9.074 30.209 1.00 73.62 706 ILE A CA 1
ATOM 5881 C C . ILE A 1 706 ? -40.619 8.135 29.732 1.00 73.62 706 ILE A C 1
ATOM 5883 O O . ILE A 1 706 ? -39.450 8.527 29.707 1.00 73.62 706 ILE A O 1
ATOM 5887 N N . ILE A 1 707 ? -41.004 6.933 29.295 1.00 83.19 707 ILE A N 1
ATOM 5888 C CA . ILE A 1 707 ? -40.100 5.936 28.705 1.00 83.19 707 ILE A CA 1
ATOM 5889 C C . ILE A 1 707 ? -40.451 5.762 27.224 1.00 83.19 707 ILE A C 1
ATOM 5891 O O . ILE A 1 707 ? -41.559 5.350 26.890 1.00 83.19 707 ILE A O 1
ATOM 5895 N N . PHE A 1 708 ? -39.532 6.067 26.312 1.00 84.94 708 PHE A N 1
ATOM 5896 C CA . PHE A 1 708 ? -39.730 5.838 24.880 1.00 84.94 708 PHE A CA 1
ATOM 5897 C C . PHE A 1 708 ? -39.519 4.366 24.525 1.00 84.94 708 PHE A C 1
ATOM 5899 O O . PHE A 1 708 ? -38.481 3.808 24.862 1.00 84.94 708 PHE A O 1
ATOM 5906 N N . CYS A 1 709 ? -40.463 3.754 23.813 1.00 86.00 709 CYS A N 1
ATOM 5907 C CA . CYS A 1 709 ? -40.354 2.372 23.340 1.00 86.00 709 CYS A CA 1
ATOM 5908 C C . CYS A 1 709 ? -40.947 2.196 21.935 1.00 86.00 709 CYS A C 1
ATOM 5910 O O . CYS A 1 709 ? -41.582 3.098 21.382 1.00 86.00 709 CYS A O 1
ATOM 5912 N N . GLU A 1 710 ? -40.699 1.047 21.314 1.00 84.44 710 GLU A N 1
ATOM 5913 C CA . GLU A 1 710 ? -41.008 0.834 19.902 1.00 84.44 710 GLU A CA 1
ATOM 5914 C C . GLU A 1 710 ? -42.503 0.623 19.640 1.00 84.44 710 GLU A C 1
ATOM 5916 O O . GLU A 1 710 ? -43.123 -0.314 20.129 1.00 84.44 710 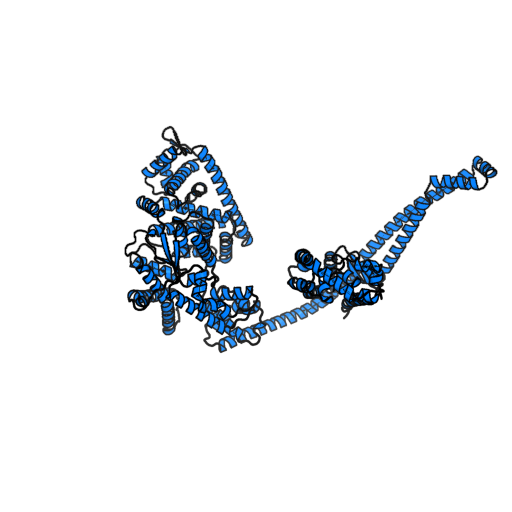GLU A O 1
ATOM 5921 N N . ASN A 1 711 ? -43.066 1.500 18.807 1.00 78.75 711 ASN A N 1
ATOM 5922 C CA . ASN A 1 711 ? -44.397 1.487 18.198 1.00 78.75 711 ASN A CA 1
ATOM 5923 C C . ASN A 1 711 ? -45.490 0.692 18.948 1.00 78.75 711 ASN A C 1
ATOM 5925 O O . ASN A 1 711 ? -46.235 1.265 19.733 1.00 78.75 711 ASN A O 1
ATOM 5929 N N . THR A 1 712 ? -45.621 -0.615 18.693 1.00 71.19 712 THR A N 1
ATOM 5930 C CA . THR A 1 712 ? -46.715 -1.455 19.220 1.00 71.19 712 THR A CA 1
ATOM 5931 C C . THR A 1 712 ? -46.544 -1.884 20.674 1.00 71.19 712 THR A C 1
ATOM 5933 O O . THR A 1 712 ? -47.478 -2.425 21.268 1.00 71.19 712 THR A O 1
ATOM 5936 N N . ASP A 1 713 ? -45.363 -1.686 21.242 1.00 80.81 713 ASP A N 1
ATOM 5937 C CA . ASP A 1 713 ? -45.009 -2.215 22.554 1.00 80.81 713 ASP A CA 1
ATOM 5938 C C . ASP A 1 713 ? -45.508 -1.299 23.674 1.00 80.81 713 ASP A C 1
ATOM 5940 O O . ASP A 1 713 ? -45.831 -1.775 24.763 1.00 80.81 713 ASP A O 1
ATOM 5944 N N . SER A 1 714 ? -45.684 -0.004 23.385 1.00 81.00 714 SER A N 1
ATOM 5945 C CA . SER A 1 714 ? -46.195 0.981 24.344 1.00 81.00 714 SER A CA 1
ATOM 5946 C C . SER A 1 714 ? -47.594 0.638 24.844 1.00 81.00 714 SER A C 1
ATOM 5948 O O . SER A 1 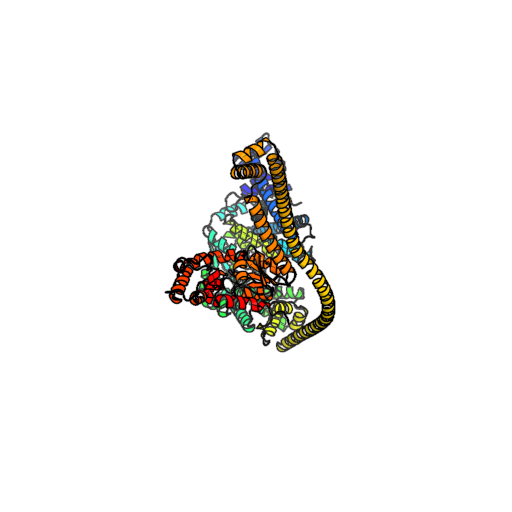714 ? -47.862 0.761 26.033 1.00 81.00 714 SER A O 1
ATOM 5950 N N . GLU A 1 715 ? -48.490 0.179 23.964 1.00 81.94 715 GLU A N 1
ATOM 5951 C CA . GLU A 1 715 ? -49.854 -0.204 24.353 1.00 81.94 715 GLU A CA 1
ATOM 5952 C C . GLU A 1 715 ? -49.838 -1.372 25.346 1.00 81.94 715 GLU A C 1
ATOM 5954 O O . GLU A 1 715 ? -50.526 -1.344 26.364 1.00 81.94 715 GLU A O 1
ATOM 5959 N N . LEU A 1 716 ? -49.009 -2.383 25.076 1.00 84.00 716 LEU A N 1
ATOM 5960 C CA . LEU A 1 716 ? -48.917 -3.588 25.894 1.00 84.00 716 LEU A CA 1
ATOM 5961 C C . LEU A 1 716 ? -48.238 -3.329 27.246 1.00 84.00 716 LEU A C 1
ATOM 5963 O O . LEU A 1 716 ? -48.633 -3.922 28.247 1.00 84.00 716 LEU A O 1
ATOM 5967 N N . LEU A 1 717 ? -47.236 -2.449 27.280 1.00 83.50 717 LEU A N 1
ATOM 5968 C CA . LEU A 1 717 ? -46.536 -2.068 28.508 1.00 83.50 717 LEU A CA 1
ATOM 5969 C C . LEU A 1 717 ? -47.369 -1.117 29.377 1.00 83.50 717 LEU A C 1
ATOM 5971 O O . LEU A 1 717 ? -47.394 -1.277 30.595 1.00 83.50 717 LEU A O 1
ATOM 5975 N N . ASN A 1 718 ? -48.109 -0.181 28.775 1.00 81.69 718 ASN A N 1
ATOM 5976 C CA . ASN A 1 718 ? -49.023 0.695 29.515 1.00 81.69 718 ASN A CA 1
ATOM 5977 C C . ASN A 1 718 ? -50.187 -0.092 30.144 1.00 81.69 718 ASN A C 1
ATOM 5979 O O . ASN A 1 718 ? -50.598 0.217 31.263 1.00 81.69 718 ASN A O 1
ATOM 5983 N N . ASP A 1 719 ? -50.659 -1.161 29.489 1.00 81.19 719 ASP A N 1
ATOM 5984 C CA . ASP A 1 719 ? -51.675 -2.075 30.036 1.00 81.19 719 ASP A CA 1
ATOM 5985 C C . ASP A 1 719 ? -51.223 -2.779 31.344 1.00 81.19 719 ASP A C 1
ATOM 5987 O O . ASP A 1 719 ? -52.065 -3.305 32.076 1.00 81.19 719 ASP A O 1
ATOM 5991 N N . LEU A 1 720 ? -49.921 -2.786 31.679 1.00 79.56 720 LEU A N 1
ATOM 5992 C CA . LEU A 1 720 ? -49.405 -3.349 32.940 1.00 79.56 720 LEU A CA 1
ATOM 5993 C C . LEU A 1 720 ? -49.699 -2.468 34.167 1.00 79.56 720 LEU A C 1
ATOM 5995 O O . LEU A 1 720 ? -49.623 -2.963 35.299 1.00 79.56 720 LEU A O 1
ATOM 5999 N N . GLY A 1 721 ? -50.057 -1.196 33.951 1.00 71.38 721 GLY A N 1
ATOM 6000 C CA . GLY A 1 721 ? -50.550 -0.290 34.990 1.00 71.38 721 GLY A CA 1
ATOM 6001 C C . GLY A 1 721 ? -49.494 0.194 35.988 1.00 71.38 721 GLY A C 1
ATOM 6002 O O . GLY A 1 721 ? -49.797 0.303 37.176 1.00 71.38 721 GLY A O 1
ATOM 6003 N N . TYR A 1 722 ? -48.265 0.465 35.538 1.00 73.94 722 TYR A N 1
ATOM 6004 C CA . TYR A 1 722 ? -47.232 1.078 36.381 1.00 73.94 722 TYR A CA 1
ATOM 6005 C C . TYR A 1 722 ? -47.642 2.495 36.802 1.00 73.94 722 TYR A C 1
ATOM 6007 O O . TYR A 1 722 ? -47.987 3.331 35.970 1.00 73.94 722 TYR A O 1
ATOM 6015 N N . GLN A 1 723 ? -47.617 2.777 38.106 1.00 61.59 723 GLN A N 1
ATOM 6016 C CA . GLN A 1 723 ? -47.924 4.112 38.616 1.00 61.59 723 GLN A CA 1
ATOM 6017 C C . GLN A 1 723 ? -46.744 5.050 38.355 1.00 61.59 723 GLN A C 1
ATOM 6019 O O . GLN A 1 723 ? -45.604 4.696 38.624 1.00 61.59 723 GLN A O 1
ATOM 6024 N N . GLY A 1 724 ? -47.015 6.244 37.824 1.00 62.06 724 GLY A N 1
ATOM 6025 C CA . GLY A 1 724 ? -45.981 7.252 37.581 1.00 62.06 724 GLY A CA 1
ATOM 6026 C C . GLY A 1 724 ? -45.123 7.032 36.330 1.00 62.06 724 GLY A C 1
ATOM 6027 O O . GLY A 1 724 ? -44.269 7.868 36.054 1.00 62.06 724 GLY A O 1
ATOM 6028 N N . ILE A 1 725 ? -45.357 5.971 35.546 1.00 74.69 725 ILE A N 1
ATOM 6029 C CA . ILE A 1 725 ? -44.597 5.654 34.326 1.00 74.69 725 ILE A CA 1
ATOM 6030 C C . ILE A 1 725 ? -45.538 5.630 33.121 1.00 74.69 725 ILE A C 1
ATOM 6032 O O . ILE A 1 725 ? -46.580 4.977 33.148 1.00 74.69 725 ILE A O 1
ATOM 6036 N N . TYR A 1 726 ? -45.153 6.317 32.046 1.00 78.06 726 TYR A N 1
ATOM 6037 C CA . TYR A 1 726 ? -45.861 6.284 30.768 1.00 78.06 726 TYR A CA 1
ATOM 6038 C C . TYR A 1 726 ? -44.922 5.874 29.632 1.00 78.06 726 TYR A C 1
ATOM 6040 O O . TYR A 1 726 ? -43.926 6.552 29.354 1.00 78.06 726 TYR A O 1
ATOM 6048 N N . PHE A 1 727 ? -45.264 4.787 28.939 1.00 82.25 727 PHE A N 1
ATOM 6049 C CA . PHE A 1 727 ? -44.537 4.323 27.764 1.00 82.25 727 PHE A CA 1
ATOM 6050 C C . PHE A 1 727 ? -45.026 5.056 26.513 1.00 82.25 727 PHE A C 1
ATOM 6052 O O . PHE A 1 727 ? -46.199 4.969 26.141 1.00 82.25 727 PHE A O 1
ATOM 6059 N N . SER A 1 728 ? -44.125 5.784 25.856 1.00 81.12 728 SER A N 1
ATOM 6060 C CA . SER A 1 728 ? -44.415 6.614 24.689 1.00 81.12 728 SER A CA 1
ATOM 6061 C C . SER A 1 728 ? -43.885 5.968 23.402 1.00 81.12 728 SER A C 1
ATOM 6063 O O . SER A 1 728 ? -42.691 5.661 23.330 1.00 81.12 728 SER A O 1
ATOM 6065 N N . PRO A 1 729 ? -44.725 5.776 22.369 1.00 82.00 729 PRO A N 1
ATOM 6066 C CA . PRO A 1 729 ? -44.318 5.088 21.150 1.00 82.00 729 PRO A CA 1
ATOM 6067 C C . PRO A 1 729 ? -43.388 5.937 20.273 1.00 82.00 729 PRO A C 1
ATOM 6069 O O . PRO A 1 729 ? -43.626 7.124 20.026 1.00 82.00 729 PRO A O 1
ATOM 6072 N N . VAL A 1 730 ? -42.360 5.296 19.716 1.00 82.19 730 VAL A N 1
ATOM 6073 C CA . VAL A 1 730 ? -41.485 5.839 18.661 1.00 82.19 730 VAL A CA 1
ATOM 6074 C C . VAL A 1 730 ? -41.345 4.847 17.505 1.00 82.19 730 VAL A C 1
ATOM 6076 O O . VAL A 1 730 ? -41.692 3.675 17.645 1.00 82.19 730 VAL A O 1
ATOM 6079 N N . LYS A 1 731 ? -40.895 5.294 16.324 1.00 79.94 731 LYS A N 1
ATOM 6080 C CA . LYS A 1 731 ? -41.023 4.484 15.098 1.00 79.94 731 LYS A CA 1
ATOM 6081 C C . LYS A 1 731 ? -40.152 3.235 15.093 1.00 79.94 731 LYS A C 1
ATOM 6083 O O . LYS A 1 731 ? -40.563 2.229 14.523 1.00 79.94 731 LYS A O 1
ATOM 6088 N N . ASN A 1 732 ? -38.940 3.336 15.626 1.00 82.88 732 ASN A N 1
ATOM 6089 C CA . ASN A 1 732 ? -37.961 2.260 15.631 1.00 82.88 732 ASN A CA 1
ATOM 6090 C C . ASN A 1 732 ? -36.946 2.451 16.758 1.00 82.88 732 ASN A C 1
ATOM 6092 O O . ASN A 1 732 ? -36.860 3.513 17.381 1.00 82.88 732 ASN A O 1
ATOM 6096 N N . SER A 1 733 ? -36.147 1.417 16.956 1.00 84.62 733 SER A N 1
ATOM 6097 C CA . SER A 1 733 ? -35.110 1.359 17.968 1.00 84.62 733 SER A CA 1
ATOM 6098 C C . SER A 1 733 ? -34.044 2.463 17.884 1.00 84.62 733 SER A C 1
ATOM 6100 O O . SER A 1 733 ? -33.639 3.019 18.905 1.00 84.62 733 SER A O 1
ATOM 6102 N N . ASN A 1 734 ? -33.659 2.877 16.672 1.00 87.25 734 ASN A N 1
ATOM 6103 C CA . ASN A 1 734 ? -32.749 4.011 16.464 1.00 87.25 734 ASN A CA 1
ATOM 6104 C C . ASN A 1 734 ? -33.349 5.333 16.980 1.00 87.25 734 ASN A C 1
ATOM 6106 O O . ASN A 1 734 ? -32.638 6.169 17.536 1.00 87.25 734 ASN A O 1
ATOM 6110 N N . GLU A 1 735 ? -34.656 5.544 16.809 1.00 83.75 735 GLU A N 1
ATOM 6111 C CA . GLU A 1 735 ? -35.336 6.740 17.311 1.00 83.75 735 GLU A CA 1
ATOM 6112 C C . GLU A 1 735 ? -35.408 6.751 18.845 1.00 83.75 735 GLU A C 1
ATOM 6114 O O . GLU A 1 735 ? -35.281 7.829 19.432 1.00 83.75 735 GLU A O 1
ATOM 6119 N N . VAL A 1 736 ? -35.541 5.578 19.486 1.00 86.44 736 VAL A N 1
ATOM 6120 C CA . VAL A 1 736 ? -35.401 5.440 20.950 1.00 86.44 736 VAL A CA 1
ATOM 6121 C C . VAL A 1 736 ? -34.024 5.955 21.365 1.00 86.44 736 VAL A C 1
ATOM 6123 O O . VAL A 1 736 ? -33.937 6.902 22.144 1.00 86.44 736 VAL A O 1
ATOM 6126 N N . PHE A 1 737 ? -32.955 5.414 20.769 1.00 88.38 737 PHE A N 1
ATOM 6127 C CA . PHE A 1 737 ? -31.581 5.803 21.093 1.00 88.38 737 PHE A CA 1
ATOM 6128 C C . PHE A 1 737 ? -31.330 7.305 20.900 1.00 88.38 737 PHE A C 1
ATOM 6130 O O . PHE A 1 737 ? -30.826 7.976 21.800 1.00 88.38 737 PHE A O 1
ATOM 6137 N N . ILE A 1 738 ? -31.729 7.867 19.754 1.00 82.75 738 ILE A N 1
ATOM 6138 C CA . ILE A 1 738 ? -31.519 9.290 19.447 1.00 82.75 738 ILE A CA 1
ATOM 6139 C C . ILE A 1 738 ? -32.238 10.189 20.459 1.00 82.75 738 ILE A C 1
ATOM 6141 O O . ILE A 1 738 ? -31.658 11.182 20.905 1.00 82.75 738 ILE A O 1
ATOM 6145 N N . LYS A 1 739 ? -33.485 9.868 20.824 1.00 77.88 739 LYS A N 1
ATOM 6146 C CA . LYS A 1 739 ? -34.275 10.676 21.765 1.00 77.88 739 LYS A CA 1
ATOM 6147 C C . LYS A 1 739 ? -33.740 10.592 23.190 1.00 77.88 739 LYS A C 1
ATOM 6149 O O . LYS A 1 739 ? -33.655 11.628 23.849 1.00 77.88 739 LYS A O 1
ATOM 6154 N N . THR A 1 740 ? -33.344 9.401 23.628 1.00 82.50 740 THR A N 1
ATOM 6155 C CA . THR A 1 740 ? -32.747 9.162 24.949 1.00 82.50 740 THR A CA 1
ATOM 6156 C C . THR A 1 740 ? -31.370 9.821 25.065 1.00 82.50 740 THR A C 1
ATOM 6158 O O . THR A 1 740 ? -31.076 10.461 26.070 1.00 82.50 740 THR A O 1
ATOM 6161 N N . ARG A 1 741 ? -30.552 9.782 24.006 1.00 81.75 741 ARG A N 1
ATOM 6162 C CA . ARG A 1 741 ? -29.252 10.474 23.966 1.00 81.75 741 ARG A CA 1
ATOM 6163 C C . ARG A 1 741 ? -29.388 11.994 23.908 1.00 81.75 741 ARG A C 1
ATOM 6165 O O . ARG A 1 741 ? -28.577 12.711 24.480 1.00 81.75 741 ARG A O 1
ATOM 6172 N N . ALA A 1 742 ? -30.383 12.508 23.185 1.00 73.06 742 ALA A N 1
ATOM 6173 C CA . ALA A 1 742 ? -30.588 13.950 23.059 1.00 73.06 742 ALA A CA 1
ATOM 6174 C C . ALA A 1 742 ? -30.959 14.616 24.395 1.00 73.06 742 ALA A C 1
ATOM 6176 O O . ALA A 1 742 ? -30.834 15.836 24.521 1.00 73.06 742 ALA A O 1
ATOM 6177 N N . ASN A 1 743 ? -31.447 13.843 25.369 1.00 66.81 743 ASN A N 1
ATOM 6178 C CA . ASN A 1 743 ? -31.864 14.362 26.657 1.00 66.81 743 ASN A CA 1
ATOM 6179 C C . ASN A 1 743 ? -31.771 13.290 27.754 1.00 66.81 743 ASN A C 1
ATOM 6181 O O . ASN A 1 743 ? -32.600 12.385 27.807 1.00 66.81 743 ASN A O 1
ATOM 6185 N N . ASN A 1 744 ? -30.845 13.478 28.697 1.00 64.06 744 ASN A N 1
ATOM 6186 C CA . ASN A 1 744 ? -30.608 12.563 29.821 1.00 64.06 744 ASN A CA 1
ATOM 6187 C C . ASN A 1 744 ? -31.807 12.411 30.780 1.00 64.06 744 ASN A C 1
ATOM 6189 O O . ASN A 1 744 ? -31.799 11.529 31.628 1.00 64.06 744 ASN A O 1
ATOM 6193 N N . THR A 1 745 ? -32.840 13.252 30.652 1.00 61.38 745 THR A N 1
ATOM 6194 C CA . THR A 1 745 ? -34.097 13.139 31.422 1.00 61.38 745 THR A CA 1
ATOM 6195 C C . THR A 1 745 ? -35.158 12.269 30.745 1.00 61.38 745 THR A C 1
ATOM 6197 O O . THR A 1 745 ? -36.207 12.006 31.330 1.00 61.38 745 THR A O 1
ATOM 6200 N N . PHE A 1 746 ? -34.920 11.839 29.503 1.00 72.00 746 PHE A N 1
ATOM 6201 C CA . PHE A 1 746 ? -35.790 10.904 28.806 1.00 72.00 746 PHE A CA 1
ATOM 6202 C C . PHE A 1 746 ? -35.260 9.495 28.952 1.00 72.00 746 PHE A C 1
ATOM 6204 O O . PHE A 1 746 ? -34.092 9.241 28.674 1.00 72.00 746 PHE A O 1
ATOM 6211 N N . PHE A 1 747 ? -36.139 8.579 29.329 1.00 83.75 747 PHE A N 1
ATOM 6212 C CA . PHE A 1 747 ? -35.798 7.175 29.435 1.00 83.75 747 PHE A CA 1
ATOM 6213 C C . PHE A 1 747 ? -36.141 6.462 28.132 1.00 83.75 747 PHE A C 1
ATOM 6215 O O . PHE A 1 747 ? -37.091 6.836 27.442 1.00 83.75 747 PHE A O 1
ATOM 6222 N N . GLY A 1 748 ? -35.353 5.459 27.764 1.00 87.94 748 GLY A N 1
ATOM 6223 C CA . GLY A 1 748 ? -35.612 4.623 26.593 1.00 87.94 748 GLY A CA 1
ATOM 6224 C C . GLY A 1 748 ? -35.681 3.152 26.972 1.00 87.94 748 GLY A C 1
ATOM 6225 O O . GLY A 1 748 ? -34.888 2.700 27.789 1.00 87.94 748 GLY A O 1
ATOM 6226 N N . LEU A 1 749 ? -36.601 2.411 26.360 1.00 90.75 749 LEU A N 1
ATOM 6227 C CA . LEU A 1 749 ? -36.650 0.954 26.370 1.00 90.75 749 LEU A CA 1
ATOM 6228 C C . LEU A 1 749 ? -36.559 0.465 24.922 1.00 90.75 749 LEU A C 1
ATOM 6230 O O . LEU A 1 749 ? -37.454 0.722 24.114 1.00 90.75 749 LEU A O 1
ATOM 6234 N N . ARG A 1 750 ? -35.459 -0.209 24.596 1.00 91.06 750 ARG A N 1
ATOM 6235 C CA . ARG A 1 750 ? -35.078 -0.584 23.231 1.00 91.06 750 ARG A CA 1
ATOM 6236 C C . ARG A 1 750 ? -34.964 -2.102 23.077 1.00 91.06 750 ARG A C 1
ATOM 6238 O O . ARG A 1 750 ? -34.415 -2.767 23.961 1.00 91.06 750 ARG A O 1
ATOM 6245 N N . ASP A 1 751 ? -35.409 -2.634 21.934 1.00 92.50 751 ASP A N 1
ATOM 6246 C CA . ASP A 1 751 ? -35.172 -4.037 21.580 1.00 92.50 751 ASP A CA 1
ATOM 6247 C C . ASP A 1 751 ? -33.670 -4.341 21.523 1.00 92.50 751 ASP A C 1
ATOM 6249 O O . ASP A 1 751 ? -32.853 -3.497 21.155 1.00 92.50 751 ASP A O 1
ATOM 6253 N N . ARG A 1 752 ? -33.275 -5.561 21.880 1.00 92.25 752 ARG A N 1
ATOM 6254 C CA . ARG A 1 752 ? -31.864 -5.956 21.860 1.00 92.25 752 ARG A CA 1
ATOM 6255 C C . ARG A 1 752 ? -31.293 -6.030 20.447 1.00 92.25 752 ARG A C 1
ATOM 6257 O O . ARG A 1 752 ? -30.111 -5.754 20.242 1.00 92.25 752 ARG A O 1
ATOM 6264 N N . ASP A 1 753 ? -32.120 -6.455 19.496 1.00 92.62 753 ASP A N 1
ATOM 6265 C CA . ASP A 1 753 ? -31.704 -6.837 18.152 1.00 92.62 753 ASP A CA 1
ATOM 6266 C C . ASP A 1 753 ? -30.450 -7.746 18.184 1.00 92.62 753 ASP A C 1
ATOM 6268 O O . ASP A 1 753 ? -30.409 -8.747 18.898 1.00 92.62 753 ASP A O 1
ATOM 6272 N N . PHE A 1 754 ? -29.405 -7.404 17.421 1.00 93.44 754 PHE A N 1
ATOM 6273 C CA . PHE A 1 754 ? -28.128 -8.117 17.381 1.00 93.44 754 PHE A CA 1
ATOM 6274 C C . PHE A 1 754 ? -27.044 -7.455 18.248 1.00 93.44 754 PHE A C 1
ATOM 6276 O O . PHE A 1 754 ? -25.869 -7.511 17.883 1.00 93.44 754 PHE A O 1
ATOM 6283 N N . LEU A 1 755 ? -27.399 -6.794 19.354 1.00 92.88 755 LEU A N 1
ATOM 6284 C CA . LEU A 1 755 ? -26.420 -6.297 20.330 1.00 92.88 755 LEU A CA 1
ATOM 6285 C C . LEU A 1 755 ? -25.938 -7.431 21.251 1.00 92.88 755 LEU A C 1
ATOM 6287 O O . LEU A 1 755 ? -26.731 -8.244 21.746 1.00 92.88 755 LEU A O 1
ATOM 6291 N N . ILE A 1 756 ? -24.628 -7.493 21.503 1.00 93.38 756 ILE A N 1
ATOM 6292 C CA . ILE A 1 756 ? -24.049 -8.463 22.451 1.00 93.38 756 ILE A CA 1
ATOM 6293 C C . ILE A 1 756 ? -23.992 -7.891 23.873 1.00 93.38 756 ILE A C 1
ATOM 6295 O O . ILE A 1 756 ? -24.118 -6.687 24.073 1.00 93.38 756 ILE A O 1
ATOM 6299 N N . ASP A 1 757 ? -23.809 -8.753 24.876 1.00 91.00 757 ASP A N 1
ATOM 6300 C CA . ASP A 1 757 ? -23.883 -8.347 26.289 1.00 91.00 757 ASP A CA 1
ATOM 6301 C C . ASP A 1 757 ? -22.829 -7.288 26.654 1.00 91.00 757 ASP A C 1
ATOM 6303 O O . ASP A 1 757 ? -23.145 -6.311 27.327 1.00 91.00 757 ASP A O 1
ATOM 6307 N N . GLU A 1 758 ? -21.604 -7.419 26.140 1.00 89.25 758 GLU A N 1
ATOM 6308 C CA . GLU A 1 758 ? -20.539 -6.429 26.351 1.00 89.25 758 GLU A CA 1
ATOM 6309 C C . GLU A 1 758 ? -20.867 -5.061 25.740 1.00 89.25 758 GLU A C 1
ATOM 6311 O O . GLU A 1 758 ? -20.561 -4.026 26.330 1.00 89.25 758 GLU A O 1
ATOM 6316 N N . GLU A 1 759 ? -21.512 -5.041 24.571 1.00 92.25 759 GLU A N 1
ATOM 6317 C CA . GLU A 1 759 ? -21.942 -3.802 23.915 1.00 92.25 759 GLU A CA 1
ATOM 6318 C C . GLU A 1 759 ? -23.049 -3.126 24.716 1.00 92.25 759 GLU A C 1
ATOM 6320 O O . GLU A 1 759 ? -22.999 -1.919 24.931 1.00 92.25 759 GLU A O 1
ATOM 6325 N N . ILE A 1 760 ? -24.014 -3.906 25.208 1.00 90.69 760 ILE A N 1
ATOM 6326 C CA . ILE A 1 760 ? -25.103 -3.404 26.051 1.00 90.69 760 ILE A CA 1
ATOM 6327 C C . ILE A 1 760 ? -24.550 -2.810 27.347 1.00 90.69 760 ILE A C 1
ATOM 6329 O O . ILE A 1 760 ? -24.994 -1.738 27.748 1.00 90.69 760 ILE A O 1
ATOM 6333 N N . ASN A 1 761 ? -23.567 -3.457 27.978 1.00 88.81 761 ASN A N 1
ATOM 6334 C CA . ASN A 1 761 ? -22.942 -2.939 29.197 1.00 88.81 761 ASN A CA 1
ATOM 6335 C C . ASN A 1 761 ? -22.251 -1.595 28.943 1.00 88.81 761 ASN A C 1
ATOM 6337 O O . ASN A 1 761 ? -22.522 -0.634 29.657 1.00 88.81 761 ASN A O 1
ATOM 6341 N N . LYS A 1 762 ? -21.462 -1.485 27.865 1.00 88.62 762 LYS A N 1
ATOM 6342 C CA . LYS A 1 762 ? -20.828 -0.215 27.470 1.00 88.62 762 LYS A CA 1
ATOM 6343 C C . LYS A 1 762 ? -21.858 0.872 27.163 1.00 88.62 762 LYS A C 1
ATOM 6345 O O . LYS A 1 762 ? -21.701 2.010 27.589 1.00 88.62 762 LYS A O 1
ATOM 6350 N N . ILE A 1 763 ? -22.932 0.527 26.450 1.00 87.38 763 ILE A N 1
ATOM 6351 C CA . ILE A 1 763 ? -24.005 1.479 26.137 1.00 87.38 763 ILE A CA 1
ATOM 6352 C C . ILE A 1 763 ? -24.704 1.950 27.419 1.00 87.38 763 ILE A C 1
ATOM 6354 O O . ILE A 1 763 ? -24.987 3.137 27.539 1.00 87.38 763 ILE A O 1
ATOM 6358 N N . ARG A 1 764 ? -24.948 1.060 28.388 1.00 85.94 764 ARG A N 1
ATOM 6359 C CA . ARG A 1 764 ? -25.558 1.415 29.681 1.00 85.94 764 ARG A CA 1
ATOM 6360 C C . ARG A 1 764 ? -24.649 2.287 30.547 1.00 85.94 764 ARG A C 1
ATOM 6362 O O . ARG A 1 764 ? -25.154 3.178 31.217 1.00 85.94 764 ARG A O 1
ATOM 6369 N N . GLU A 1 765 ? -23.335 2.067 30.514 1.00 84.25 765 GLU A N 1
ATOM 6370 C CA . GLU A 1 765 ? -22.360 2.928 31.204 1.00 84.25 765 GLU A CA 1
ATOM 6371 C C . GLU A 1 765 ? -22.368 4.358 30.646 1.00 84.25 765 GLU A C 1
ATOM 6373 O O . GLU A 1 765 ? -22.292 5.324 31.403 1.00 84.25 765 GLU A O 1
ATOM 6378 N N . LEU A 1 766 ? -22.501 4.498 29.325 1.00 83.25 766 LEU A N 1
ATOM 6379 C CA . LEU A 1 766 ? -22.513 5.794 28.638 1.00 83.25 766 LEU A CA 1
ATOM 6380 C C . LEU A 1 766 ? -23.882 6.489 28.695 1.00 83.25 766 LEU A C 1
ATOM 6382 O O . LEU A 1 766 ? -23.971 7.718 28.746 1.00 83.25 766 LEU A O 1
ATOM 6386 N N . HIS A 1 767 ? -24.958 5.704 28.687 1.00 85.06 767 HIS A N 1
ATOM 6387 C CA . HIS A 1 767 ? -26.342 6.165 28.646 1.00 85.06 767 HIS A CA 1
ATOM 6388 C C . HIS A 1 767 ? -27.185 5.424 29.697 1.00 85.06 767 HIS A C 1
ATOM 6390 O O . HIS A 1 767 ? -27.970 4.538 29.349 1.00 85.06 767 HIS A O 1
ATOM 6396 N N . PRO A 1 768 ? -27.069 5.789 30.989 1.00 82.19 768 PRO A N 1
ATOM 6397 C CA . PRO A 1 768 ? -27.768 5.099 32.081 1.00 82.19 768 PRO A CA 1
ATOM 6398 C C . PRO A 1 768 ? -29.300 5.211 31.995 1.00 82.19 768 PRO A C 1
ATOM 6400 O O . PRO A 1 768 ? -30.030 4.385 32.537 1.00 82.19 768 PRO A O 1
ATOM 6403 N N . ASN A 1 769 ? -29.803 6.208 31.265 1.00 81.88 769 ASN A N 1
ATOM 6404 C CA . ASN A 1 769 ? -31.221 6.408 30.976 1.00 81.88 769 ASN A CA 1
ATOM 6405 C C . ASN A 1 769 ? -31.762 5.508 29.840 1.00 81.88 769 ASN A C 1
ATOM 6407 O O . ASN A 1 769 ? -32.954 5.568 29.529 1.00 81.88 769 ASN A O 1
ATOM 6411 N N . LEU A 1 770 ? -30.926 4.673 29.211 1.00 89.12 770 LEU A N 1
ATOM 6412 C CA . LEU A 1 770 ? -31.327 3.732 28.164 1.00 89.12 770 LEU A CA 1
ATOM 6413 C C . LEU A 1 770 ? -31.306 2.285 28.669 1.00 89.12 770 LEU A C 1
ATOM 6415 O O . LEU A 1 770 ? -30.253 1.719 28.959 1.00 89.12 770 LEU A O 1
ATOM 6419 N N . GLN A 1 771 ? -32.472 1.647 28.670 1.00 89.62 771 GLN A N 1
ATOM 6420 C CA . GLN A 1 771 ? -32.619 0.222 28.930 1.00 89.62 771 GLN A CA 1
ATOM 6421 C C . GLN A 1 771 ? -32.748 -0.556 27.624 1.00 89.62 771 GLN A C 1
ATOM 6423 O O . GLN A 1 771 ? -33.539 -0.224 26.741 1.00 89.62 771 GLN A O 1
ATOM 6428 N N . ILE A 1 772 ? -31.962 -1.622 27.515 1.00 92.06 772 ILE A N 1
ATOM 6429 C CA . ILE A 1 772 ? -31.978 -2.556 26.387 1.00 92.06 772 ILE A CA 1
ATOM 6430 C C . ILE A 1 772 ? -32.462 -3.905 26.908 1.00 92.06 772 ILE A C 1
ATOM 6432 O O . ILE A 1 772 ? -32.033 -4.335 27.985 1.00 92.06 772 ILE A O 1
ATOM 6436 N N . LEU A 1 773 ? -33.347 -4.554 26.153 1.00 92.31 773 LEU A N 1
ATOM 6437 C CA . LEU A 1 773 ? -33.876 -5.872 26.495 1.00 92.31 773 LEU A CA 1
ATOM 6438 C C . LEU A 1 773 ? -32.771 -6.942 26.596 1.00 92.31 773 LEU A C 1
ATOM 6440 O O . LEU A 1 773 ? -31.734 -6.889 25.938 1.00 92.31 773 LEU A O 1
ATOM 6444 N N . GLU A 1 774 ? -33.010 -7.952 27.430 1.00 91.88 774 GLU A N 1
ATOM 6445 C CA . GLU A 1 774 ? -32.123 -9.110 27.602 1.00 91.88 774 GLU A CA 1
ATOM 6446 C C . GLU A 1 774 ? -32.197 -10.065 26.401 1.00 91.88 774 GLU A C 1
ATOM 6448 O O . GLU A 1 774 ? -31.165 -10.581 25.973 1.00 91.88 774 GLU A O 1
ATOM 6453 N N . TYR A 1 775 ? -33.390 -10.259 25.827 1.00 94.56 775 TYR A N 1
ATOM 6454 C CA . TYR A 1 775 ? -33.620 -11.059 24.616 1.00 94.56 775 TYR A CA 1
ATOM 6455 C C . TYR A 1 775 ? -33.865 -10.180 23.387 1.00 94.56 775 TYR A C 1
ATOM 6457 O O . TYR A 1 775 ? -34.144 -8.993 23.523 1.00 94.56 775 TYR A O 1
ATOM 6465 N N . TYR A 1 776 ? -33.821 -10.785 22.193 1.00 93.50 776 TYR A N 1
ATOM 6466 C CA . TYR A 1 776 ? -33.858 -10.099 20.894 1.00 93.50 776 TYR A CA 1
ATOM 6467 C C . TYR A 1 776 ? -34.907 -8.975 20.786 1.00 93.50 776 TYR A C 1
ATOM 6469 O O . TYR A 1 776 ? -34.583 -7.880 20.341 1.00 93.50 776 TYR A O 1
ATOM 6477 N N . CYS A 1 777 ? -36.154 -9.238 21.186 1.00 92.94 777 CYS A N 1
ATOM 6478 C CA . CYS A 1 777 ? -37.257 -8.270 21.161 1.00 92.94 777 CYS A CA 1
ATOM 6479 C C . CYS A 1 777 ? -38.311 -8.591 22.229 1.00 92.94 777 CYS A C 1
ATOM 6481 O O . CYS A 1 777 ? -38.275 -9.672 22.830 1.00 92.94 777 CYS A O 1
ATOM 6483 N N . LEU A 1 778 ? -39.290 -7.706 22.437 1.00 92.06 778 LEU A N 1
ATOM 6484 C CA . LEU A 1 778 ? -40.348 -7.913 23.437 1.00 92.06 778 LEU A CA 1
ATOM 6485 C C . LEU A 1 778 ? -41.141 -9.219 23.229 1.00 92.06 778 LEU A C 1
ATOM 6487 O O . LEU A 1 778 ? -41.493 -9.907 24.193 1.00 92.06 778 LEU A O 1
ATOM 6491 N N . GLU A 1 779 ? -41.386 -9.626 21.977 1.00 93.19 779 GLU A N 1
ATOM 6492 C CA . GLU A 1 779 ? -42.051 -10.899 21.683 1.00 93.19 779 GLU A CA 1
ATOM 6493 C C . GLU A 1 779 ? -41.305 -12.126 22.226 1.00 93.19 779 GLU A C 1
ATOM 6495 O O . GLU A 1 779 ? -41.949 -13.140 22.507 1.00 93.19 779 GLU A O 1
ATOM 6500 N N . ASN A 1 780 ? -39.986 -12.051 22.420 1.00 95.12 780 ASN A N 1
ATOM 6501 C CA . ASN A 1 780 ? -39.226 -13.153 23.005 1.00 95.12 780 ASN A CA 1
ATOM 6502 C C . ASN A 1 780 ? -39.662 -13.444 24.445 1.00 95.12 780 ASN A C 1
ATOM 6504 O O . ASN A 1 780 ? -39.699 -14.605 24.842 1.00 95.12 780 ASN A O 1
ATOM 6508 N N . TYR A 1 781 ? -40.071 -12.419 25.195 1.00 93.88 781 TYR A N 1
ATOM 6509 C CA . TYR A 1 781 ? -40.633 -12.579 26.535 1.00 93.88 781 TYR A CA 1
ATOM 6510 C C . TYR A 1 781 ? -42.062 -13.121 26.484 1.00 93.88 781 TYR A C 1
ATOM 6512 O O . TYR A 1 781 ? -42.421 -14.018 27.246 1.00 93.88 781 TYR A O 1
ATOM 6520 N N . LEU A 1 782 ? -42.886 -12.621 25.558 1.00 92.56 782 LEU A N 1
ATOM 6521 C CA . LEU A 1 782 ? -44.276 -13.068 25.429 1.00 92.56 782 LEU A CA 1
ATOM 6522 C C . LEU A 1 782 ? -44.371 -14.563 25.102 1.00 92.56 782 LEU A C 1
ATOM 6524 O O . LEU A 1 782 ? -45.199 -15.260 25.685 1.00 92.56 782 LEU A O 1
ATOM 6528 N N . TYR A 1 783 ? -43.523 -15.057 24.199 1.00 93.81 783 TYR A N 1
ATOM 6529 C CA . TYR A 1 783 ? -43.542 -16.448 23.729 1.00 93.81 783 TYR A CA 1
ATOM 6530 C C . TYR A 1 783 ? -42.472 -17.334 24.380 1.00 93.81 783 TYR A C 1
ATOM 6532 O O . TYR A 1 783 ? -42.199 -18.432 23.886 1.00 93.81 783 TYR A O 1
ATOM 6540 N N . HIS A 1 784 ? -41.884 -16.881 25.489 1.00 95.12 784 HIS A N 1
ATOM 6541 C CA . HIS A 1 784 ? -40.930 -17.671 26.255 1.00 95.12 784 HIS A CA 1
ATOM 6542 C C . HIS A 1 784 ? -41.600 -18.945 26.813 1.00 95.12 784 HIS A C 1
ATOM 6544 O O . HIS A 1 784 ? -42.738 -18.859 27.288 1.00 95.12 784 HIS A O 1
ATOM 6550 N N . PRO A 1 785 ? -40.941 -20.122 26.821 1.00 92.38 785 PRO A N 1
ATOM 6551 C CA . PRO A 1 785 ? -41.533 -21.360 27.335 1.00 92.38 785 PRO A CA 1
ATOM 6552 C C . PRO A 1 785 ? -42.011 -21.246 28.780 1.00 92.38 785 PRO A C 1
ATOM 6554 O O . PRO A 1 785 ? -43.112 -21.687 29.085 1.00 92.38 785 PRO A O 1
ATOM 6557 N N . GLU A 1 786 ? -41.238 -20.585 29.645 1.00 92.50 786 GLU A N 1
ATOM 6558 C CA . GLU A 1 786 ? -41.647 -20.317 31.032 1.00 92.50 786 GLU A CA 1
ATOM 6559 C C . GLU A 1 786 ? -42.881 -19.409 31.113 1.00 92.50 786 GLU A C 1
ATOM 6561 O O . GLU A 1 786 ? -43.761 -19.609 31.953 1.00 92.50 786 GLU A O 1
ATOM 6566 N N . ASN A 1 787 ? -42.997 -18.446 30.192 1.00 93.62 787 ASN A N 1
ATOM 6567 C CA . ASN A 1 787 ? -44.166 -17.582 30.128 1.00 93.62 787 ASN A CA 1
ATOM 6568 C C . ASN A 1 787 ? -45.422 -18.368 29.738 1.00 93.62 787 ASN A C 1
ATOM 6570 O O . ASN A 1 787 ? -46.469 -18.245 30.374 1.00 93.62 787 ASN A O 1
ATOM 6574 N N . LEU A 1 788 ? -45.305 -19.218 28.718 1.00 91.38 788 LEU A N 1
ATOM 6575 C CA . LEU A 1 788 ? -46.390 -20.082 28.255 1.00 91.38 788 LEU A CA 1
ATOM 6576 C C . LEU A 1 788 ? -46.773 -21.130 29.304 1.00 91.38 788 LEU A C 1
ATOM 6578 O O . LEU A 1 788 ? -47.959 -21.366 29.528 1.00 91.38 788 LEU A O 1
ATOM 6582 N N . ASN A 1 789 ? -45.786 -21.705 29.991 1.00 90.31 789 ASN A N 1
ATOM 6583 C CA . ASN A 1 789 ? -46.005 -22.656 31.075 1.00 90.31 789 ASN A CA 1
ATOM 6584 C C . ASN A 1 789 ? -46.805 -22.026 32.225 1.00 90.31 789 ASN A C 1
ATOM 6586 O O . ASN A 1 789 ? -47.707 -22.655 32.777 1.00 90.31 789 ASN A O 1
ATOM 6590 N N . SER A 1 790 ? -46.555 -20.746 32.524 1.00 88.38 790 SER A N 1
ATOM 6591 C CA . SER A 1 790 ? -47.286 -20.016 33.569 1.00 88.38 790 SER A CA 1
ATOM 6592 C C . SER A 1 790 ? -48.792 -19.859 33.298 1.00 88.38 790 SER A C 1
ATOM 6594 O O . SER A 1 790 ? -49.551 -19.584 34.227 1.00 88.38 790 SER A O 1
ATOM 6596 N N . LEU A 1 791 ? -49.243 -20.067 32.053 1.00 86.75 791 LEU A N 1
ATOM 6597 C CA . LEU A 1 791 ? -50.660 -20.031 31.679 1.00 86.75 791 LEU A CA 1
ATOM 6598 C C . LEU A 1 791 ? -51.405 -21.352 31.929 1.00 86.75 791 LEU A C 1
ATOM 6600 O O . LEU A 1 791 ? -52.628 -21.368 31.784 1.00 86.75 791 LEU A O 1
ATOM 6604 N N . GLY A 1 792 ? -50.706 -22.441 32.276 1.00 82.81 792 GLY A N 1
ATOM 6605 C CA . GLY A 1 792 ? -51.327 -23.738 32.571 1.00 82.81 792 GLY A CA 1
ATOM 6606 C C . GLY A 1 792 ? -52.102 -24.338 31.390 1.00 82.81 792 GLY A C 1
ATOM 6607 O O . GLY A 1 792 ? -53.214 -24.827 31.569 1.00 82.81 792 GLY A O 1
ATOM 6608 N N . LEU A 1 793 ? -51.555 -24.249 30.173 1.00 87.00 793 LEU A N 1
ATOM 6609 C CA . LEU A 1 793 ? -52.218 -24.713 28.949 1.00 87.00 793 LEU A CA 1
ATOM 6610 C C . LEU A 1 793 ? -52.342 -26.249 28.915 1.00 87.00 793 LEU A C 1
ATOM 6612 O O . LEU A 1 793 ? -51.361 -26.964 29.116 1.00 87.00 793 LEU A O 1
ATOM 6616 N N . GLU A 1 794 ? -53.537 -26.761 28.606 1.00 80.00 794 GLU A N 1
ATOM 6617 C CA . GLU A 1 794 ? -53.780 -28.205 28.477 1.00 80.00 794 GLU A CA 1
ATOM 6618 C C . GLU A 1 794 ? -52.945 -28.814 27.339 1.00 80.00 794 GLU A C 1
ATOM 6620 O O . GLU A 1 794 ? -52.978 -28.327 26.211 1.00 80.00 794 GLU A O 1
ATOM 6625 N N . ASN A 1 795 ? -52.230 -29.911 27.612 1.00 81.69 795 ASN A N 1
ATOM 6626 C CA . ASN A 1 795 ? -51.354 -30.607 26.652 1.00 81.69 795 ASN A CA 1
ATOM 6627 C C . ASN A 1 795 ? -50.174 -29.766 26.118 1.00 81.69 795 ASN A C 1
ATOM 6629 O O . ASN A 1 795 ? -49.668 -30.036 25.026 1.00 81.69 795 ASN A O 1
ATOM 6633 N N . PHE A 1 796 ? -49.730 -28.752 26.868 1.00 88.38 796 PHE A N 1
ATOM 6634 C CA . PHE A 1 796 ? -48.478 -28.049 26.596 1.00 88.38 796 PHE A CA 1
ATOM 6635 C C . PHE A 1 796 ? -47.330 -28.646 27.414 1.00 88.38 796 PHE A C 1
ATOM 6637 O O . PHE A 1 796 ? -47.372 -28.675 28.643 1.00 88.38 796 PHE A O 1
ATOM 6644 N N . THR A 1 797 ? -46.275 -29.065 26.727 1.00 88.50 797 THR A N 1
ATOM 6645 C CA . THR A 1 797 ? -45.039 -29.579 27.323 1.00 88.50 797 THR A CA 1
ATOM 6646 C C . THR A 1 797 ? -43.878 -28.676 26.919 1.00 88.50 797 THR A C 1
ATOM 6648 O O . THR A 1 797 ? -43.583 -28.530 25.731 1.00 88.50 797 THR A O 1
ATOM 6651 N N . ILE A 1 798 ? -43.184 -28.093 27.910 1.00 89.12 798 ILE A N 1
ATOM 6652 C CA . ILE A 1 798 ? -42.032 -27.197 27.686 1.00 89.12 798 ILE A CA 1
ATOM 6653 C C . ILE A 1 798 ? -41.008 -27.846 26.746 1.00 89.12 798 ILE A C 1
ATOM 6655 O O . ILE A 1 798 ? -40.566 -27.212 25.796 1.00 89.12 798 ILE A O 1
ATOM 6659 N N . ASN A 1 799 ? -40.683 -29.123 26.964 1.00 88.94 799 ASN A N 1
ATOM 6660 C CA . ASN A 1 799 ? -39.682 -29.839 26.171 1.00 88.94 799 ASN A CA 1
ATOM 6661 C C . ASN A 1 799 ? -40.064 -29.969 24.689 1.00 88.94 799 ASN A C 1
ATOM 6663 O O . ASN A 1 799 ? -39.205 -29.841 23.822 1.00 88.94 799 ASN A O 1
ATOM 6667 N N . GLU A 1 800 ? -41.342 -30.201 24.380 1.00 88.56 800 GLU A N 1
ATOM 6668 C CA . GLU A 1 800 ? -41.804 -30.297 22.989 1.00 88.56 800 GLU A CA 1
ATOM 6669 C C . GLU A 1 800 ? -41.716 -28.942 22.289 1.00 88.56 800 GLU A C 1
ATOM 6671 O O . GLU A 1 800 ? -41.236 -28.849 21.161 1.00 88.56 800 GLU A O 1
ATOM 6676 N N . TYR A 1 801 ? -42.110 -27.877 22.988 1.00 92.50 801 TYR A N 1
ATOM 6677 C CA . TYR A 1 801 ? -42.021 -26.518 22.470 1.00 92.50 801 TYR A CA 1
ATOM 6678 C C . TYR A 1 801 ? -40.566 -26.043 22.309 1.00 92.50 801 TYR A C 1
ATOM 6680 O O . TYR A 1 801 ? -40.231 -25.417 21.304 1.00 92.50 801 TYR A O 1
ATOM 6688 N N . LEU A 1 802 ? -39.682 -26.390 23.249 1.00 92.62 802 LEU A N 1
ATOM 6689 C CA . LEU A 1 802 ? -38.242 -26.131 23.154 1.00 92.62 802 LEU A CA 1
ATOM 6690 C C . LEU A 1 802 ? -37.615 -26.831 21.948 1.00 92.62 802 LEU A C 1
ATOM 6692 O O . LEU A 1 802 ? -36.872 -26.204 21.194 1.00 92.62 802 LEU A O 1
ATOM 6696 N N . ASN A 1 803 ? -37.942 -28.106 21.731 1.00 91.75 803 ASN A N 1
ATOM 6697 C CA . ASN A 1 803 ? -37.450 -28.851 20.574 1.00 91.75 803 ASN A CA 1
ATOM 6698 C C . ASN A 1 803 ? -37.909 -28.214 19.258 1.00 91.75 803 ASN A C 1
ATOM 6700 O O . ASN A 1 803 ? -37.122 -28.120 18.315 1.00 91.75 803 ASN A O 1
ATOM 6704 N N . GLU A 1 804 ? -39.148 -27.724 19.206 1.00 92.50 804 GLU A N 1
ATOM 6705 C CA . GLU A 1 804 ? -39.664 -27.012 18.038 1.00 92.50 804 GLU A CA 1
ATOM 6706 C C . GLU A 1 804 ? -38.932 -25.680 17.803 1.00 92.50 804 GLU A C 1
ATOM 6708 O O . GLU A 1 804 ? -38.522 -25.393 16.676 1.00 92.50 804 GLU A O 1
ATOM 6713 N N . LEU A 1 805 ? -38.675 -24.900 18.859 1.00 93.19 805 LEU A N 1
ATOM 6714 C CA . LEU A 1 805 ? -37.870 -23.675 18.776 1.00 93.19 805 LEU A CA 1
ATOM 6715 C C . LEU A 1 805 ? -36.457 -23.957 18.247 1.00 93.19 805 LEU A C 1
ATOM 6717 O O . LEU A 1 805 ? -35.997 -23.279 17.325 1.00 93.19 805 LEU A O 1
ATOM 6721 N N . ILE A 1 806 ? -35.786 -24.979 18.785 1.00 93.31 806 ILE A N 1
ATOM 6722 C CA . ILE A 1 806 ? -34.436 -25.378 18.364 1.00 93.31 806 ILE A CA 1
ATOM 6723 C C . ILE A 1 806 ? -34.436 -25.832 16.900 1.00 93.31 806 ILE A C 1
ATOM 6725 O O . ILE A 1 806 ? -33.540 -25.454 16.139 1.00 93.31 806 ILE A O 1
ATOM 6729 N N . ASN A 1 807 ? -35.439 -26.606 16.481 1.00 93.12 807 ASN A N 1
ATOM 6730 C CA . ASN A 1 807 ? -35.576 -27.074 15.104 1.00 93.12 807 ASN A CA 1
ATOM 6731 C C . ASN A 1 807 ? -35.757 -25.901 14.125 1.00 93.12 807 ASN A C 1
ATOM 6733 O O . ASN A 1 807 ? -35.007 -25.767 13.153 1.00 93.12 807 ASN A O 1
ATOM 6737 N N . GLN A 1 808 ? -36.697 -24.994 14.407 1.00 93.38 808 GLN A N 1
ATOM 6738 C CA . GLN A 1 808 ? -36.925 -23.821 13.560 1.00 93.38 808 GLN A CA 1
ATOM 6739 C C . GLN A 1 808 ? -35.716 -22.881 13.522 1.00 93.38 808 GLN A C 1
ATOM 6741 O O . GLN A 1 808 ? -35.364 -22.393 12.444 1.00 93.38 808 GLN A O 1
ATOM 6746 N N . LYS A 1 809 ? -35.045 -22.679 14.664 1.00 94.19 809 LYS A N 1
ATOM 6747 C CA . LYS A 1 809 ? -33.773 -21.954 14.747 1.00 94.19 809 LYS A CA 1
ATOM 6748 C C . LYS A 1 809 ? -32.756 -22.580 13.798 1.00 94.19 809 LYS A C 1
ATOM 6750 O O . LYS A 1 809 ? -32.317 -21.901 12.873 1.00 94.19 809 LYS A O 1
ATOM 6755 N N . LYS A 1 810 ? -32.443 -23.876 13.949 1.00 91.31 810 LYS A N 1
ATOM 6756 C CA . LYS A 1 810 ? -31.452 -24.599 13.120 1.00 91.31 810 LYS A CA 1
ATOM 6757 C C . LYS A 1 810 ? -31.725 -24.464 11.618 1.00 91.31 810 LYS A C 1
ATOM 6759 O O . LYS A 1 810 ? -30.791 -24.250 10.847 1.00 91.31 810 LYS A O 1
ATOM 6764 N N . ASN A 1 811 ? -32.994 -24.474 11.213 1.00 91.25 811 ASN A N 1
ATOM 6765 C CA . ASN A 1 811 ? -33.391 -24.287 9.814 1.00 91.25 811 ASN A CA 1
ATOM 6766 C C . ASN A 1 811 ? -33.179 -22.852 9.289 1.00 91.25 811 ASN A C 1
ATOM 6768 O O . ASN A 1 811 ? -33.030 -22.658 8.082 1.00 91.25 811 ASN A O 1
ATOM 6772 N N . LYS A 1 812 ? -33.146 -21.843 10.169 1.00 91.00 812 LYS A N 1
ATOM 6773 C CA . LYS A 1 812 ? -33.047 -20.417 9.809 1.00 91.00 812 LYS A CA 1
ATOM 6774 C C . LYS A 1 812 ? -31.695 -19.769 10.129 1.00 91.00 812 LYS A C 1
ATOM 6776 O O . LYS A 1 812 ? -31.429 -18.697 9.587 1.00 91.00 812 LYS A O 1
ATOM 6781 N N . ILE A 1 813 ? -30.813 -20.419 10.902 1.00 90.12 813 ILE A N 1
ATOM 6782 C CA . ILE A 1 813 ? -29.490 -19.889 11.309 1.00 90.12 813 ILE A CA 1
ATOM 6783 C C . ILE A 1 813 ? -28.725 -19.280 10.127 1.00 90.12 813 ILE A C 1
ATOM 6785 O O . ILE A 1 813 ? -28.326 -18.122 10.192 1.00 90.12 813 ILE A O 1
ATOM 6789 N N . LYS A 1 814 ? -28.579 -20.008 9.010 1.00 86.44 814 LYS A N 1
ATOM 6790 C CA . LYS A 1 814 ? -27.811 -19.524 7.845 1.00 86.44 814 LYS A CA 1
ATOM 6791 C C . LYS A 1 814 ? -28.356 -18.209 7.280 1.00 86.44 814 LYS A C 1
ATOM 6793 O O . LYS A 1 814 ? -27.583 -17.336 6.903 1.00 86.44 814 LYS A O 1
ATOM 6798 N N . LYS A 1 815 ? -29.684 -18.063 7.234 1.00 89.12 815 LYS A N 1
ATOM 6799 C CA . LYS A 1 815 ? -30.350 -16.843 6.757 1.00 89.12 815 LYS A CA 1
ATOM 6800 C C . LYS A 1 815 ? -30.115 -15.679 7.722 1.00 89.12 815 LYS A C 1
ATOM 6802 O O . LYS A 1 815 ? -29.861 -14.567 7.275 1.00 89.12 815 LYS A O 1
ATOM 6807 N N . ILE A 1 816 ? -30.184 -15.941 9.026 1.00 88.19 816 ILE A N 1
ATOM 6808 C CA . ILE A 1 816 ? -29.975 -14.930 10.069 1.00 88.19 816 ILE A CA 1
ATOM 6809 C C . ILE A 1 816 ? -28.522 -14.436 10.041 1.00 88.19 816 ILE A C 1
ATOM 6811 O O . ILE A 1 816 ? -28.301 -13.229 9.991 1.00 88.19 816 ILE A O 1
ATOM 6815 N N . ILE A 1 817 ? -27.545 -15.348 9.952 1.00 87.69 817 ILE A N 1
ATOM 6816 C CA . ILE A 1 817 ? -26.109 -15.023 9.885 1.00 87.69 817 ILE A CA 1
ATOM 6817 C C . ILE A 1 817 ? -25.788 -14.068 8.728 1.00 87.69 817 ILE A C 1
ATOM 6819 O O . ILE A 1 817 ? -25.055 -13.099 8.919 1.00 87.69 817 ILE A O 1
ATOM 6823 N N . LEU A 1 818 ? -26.377 -14.283 7.546 1.00 84.44 818 LEU A N 1
ATOM 6824 C CA . LEU A 1 818 ? -26.174 -13.404 6.386 1.00 84.44 818 LEU A CA 1
ATOM 6825 C C . LEU A 1 818 ? -26.660 -11.964 6.626 1.00 84.44 818 LEU A C 1
ATOM 6827 O O . LEU A 1 818 ? -26.121 -11.029 6.035 1.00 84.44 818 LEU A O 1
ATOM 6831 N N . ASN A 1 819 ? -27.653 -11.777 7.497 1.00 85.69 819 ASN A N 1
ATOM 6832 C CA . ASN A 1 819 ? -28.261 -10.475 7.757 1.00 85.69 819 ASN A CA 1
ATOM 6833 C C . ASN A 1 819 ? -27.601 -9.711 8.916 1.00 85.69 819 ASN A C 1
ATOM 6835 O O . ASN A 1 819 ? -27.709 -8.486 8.948 1.00 85.69 819 ASN A O 1
ATOM 6839 N N . ILE A 1 820 ? -26.875 -10.388 9.818 1.00 89.75 820 ILE A N 1
ATOM 6840 C CA . ILE A 1 820 ? -26.268 -9.780 11.019 1.00 89.75 820 ILE A CA 1
ATOM 6841 C C . ILE A 1 820 ? -25.379 -8.577 10.670 1.00 89.75 820 ILE A C 1
ATOM 6843 O O . ILE A 1 820 ? -25.559 -7.499 11.240 1.00 89.75 820 ILE A O 1
ATOM 6847 N N . LYS A 1 821 ? -24.474 -8.721 9.690 1.00 84.19 821 LYS A N 1
ATOM 6848 C CA . LYS A 1 821 ? -23.564 -7.638 9.262 1.00 84.19 821 LYS A CA 1
ATOM 6849 C C . LYS A 1 821 ? -24.313 -6.395 8.785 1.00 84.19 821 LYS A C 1
ATOM 6851 O O . LYS A 1 821 ? -23.953 -5.274 9.146 1.00 84.19 821 LYS A O 1
ATOM 6856 N N . ASN A 1 822 ? -25.357 -6.602 7.985 1.00 84.62 822 ASN A N 1
ATOM 6857 C CA . ASN A 1 822 ? -26.153 -5.524 7.402 1.00 84.62 822 ASN A CA 1
ATOM 6858 C C . ASN A 1 822 ? -27.033 -4.838 8.452 1.00 84.62 822 ASN A C 1
ATOM 6860 O O . ASN A 1 822 ? -27.173 -3.620 8.432 1.00 84.62 822 ASN A O 1
ATOM 6864 N N . SER A 1 823 ? -27.601 -5.595 9.392 1.00 86.75 823 SER A N 1
ATOM 6865 C CA . SER A 1 823 ? -28.367 -5.020 10.498 1.00 86.75 823 SER A CA 1
ATOM 6866 C C . SER A 1 823 ? -27.466 -4.191 11.417 1.00 86.75 823 SER A C 1
ATOM 6868 O O . SER A 1 823 ? -27.774 -3.031 11.687 1.00 86.75 823 SER A O 1
ATOM 6870 N N . ARG A 1 824 ? -26.306 -4.728 11.815 1.00 90.31 824 ARG A N 1
ATOM 6871 C CA . ARG A 1 824 ? -25.374 -4.057 12.737 1.00 90.31 824 ARG A CA 1
ATOM 6872 C C . ARG A 1 824 ? -24.739 -2.795 12.156 1.00 90.31 824 ARG A C 1
ATOM 6874 O O . ARG A 1 824 ? -24.418 -1.888 12.911 1.00 90.31 824 ARG A O 1
ATOM 6881 N N . SER A 1 825 ? -24.558 -2.682 10.839 1.00 83.62 825 SER A N 1
ATOM 6882 C CA . SER A 1 825 ? -24.040 -1.443 10.232 1.00 83.62 825 SER A CA 1
ATOM 6883 C C . SER A 1 825 ? -25.029 -0.270 10.294 1.00 83.62 825 SER A C 1
ATOM 6885 O O . SER A 1 825 ? -24.624 0.884 10.152 1.00 83.62 825 SER A O 1
ATOM 6887 N N . SER A 1 826 ? -26.316 -0.550 10.525 1.00 85.56 826 SER A N 1
ATOM 6888 C CA . SER A 1 826 ? -27.373 0.464 10.581 1.00 85.56 826 SER A CA 1
ATOM 6889 C C . SER A 1 826 ? -27.590 1.085 11.968 1.00 85.56 826 SER A C 1
ATOM 6891 O O . SER A 1 826 ? -28.261 2.115 12.052 1.00 85.56 826 SER A O 1
ATOM 6893 N N . TYR A 1 827 ? -27.014 0.497 13.021 1.00 90.31 827 TYR A N 1
ATOM 6894 C CA . TYR A 1 827 ? -27.177 0.927 14.414 1.00 90.31 827 TYR A CA 1
ATOM 6895 C C . TYR A 1 827 ? -26.483 2.266 14.675 1.00 90.31 827 TYR A C 1
ATOM 6897 O O . TYR A 1 827 ? -25.318 2.461 14.317 1.00 90.31 827 TYR A O 1
ATOM 6905 N N . GLU A 1 828 ? -27.212 3.204 15.276 1.00 86.69 828 GLU A N 1
ATOM 6906 C CA . GLU A 1 828 ? -26.718 4.555 15.576 1.00 86.69 828 GLU A CA 1
ATOM 6907 C C . GLU A 1 828 ? -25.693 4.555 16.717 1.00 86.69 828 GLU A C 1
ATOM 6909 O O . GLU A 1 828 ? -24.792 5.394 16.743 1.00 86.69 828 GLU A O 1
ATOM 6914 N N . GLU A 1 829 ? -25.777 3.567 17.606 1.00 87.31 829 GLU A N 1
ATOM 6915 C CA . GLU A 1 829 ? -24.867 3.332 18.727 1.00 87.31 829 GLU A CA 1
ATOM 6916 C C . GLU A 1 829 ? -23.421 3.114 18.254 1.00 87.31 829 GLU A C 1
ATOM 6918 O O . GLU A 1 829 ? -22.477 3.510 18.927 1.00 87.31 829 GLU A O 1
ATOM 6923 N N . PHE A 1 830 ? -23.226 2.535 17.062 1.00 87.38 830 PHE A N 1
ATOM 6924 C CA . PHE A 1 830 ? -21.894 2.251 16.510 1.00 87.38 830 PHE A CA 1
ATOM 6925 C C . PHE A 1 830 ? -21.323 3.368 15.630 1.00 87.38 830 PHE A C 1
ATOM 6927 O O . PHE A 1 830 ? -20.182 3.261 15.180 1.00 87.38 830 PHE A O 1
ATOM 6934 N N . LYS A 1 831 ? -22.092 4.426 15.349 1.00 81.69 831 LYS A N 1
ATOM 6935 C CA . LYS A 1 831 ? -21.655 5.538 14.483 1.00 81.69 831 LYS A CA 1
ATOM 6936 C C . LYS A 1 831 ? -20.934 6.650 15.248 1.00 81.69 831 LYS A C 1
ATOM 6938 O O . LYS A 1 831 ? -20.513 7.627 14.633 1.00 81.69 831 LYS A O 1
ATOM 6943 N N . LEU A 1 832 ? -20.793 6.519 16.566 1.00 69.44 832 LEU A N 1
ATOM 6944 C CA . LEU A 1 832 ? -20.116 7.485 17.427 1.00 69.44 832 LEU A CA 1
ATOM 6945 C C . LEU A 1 832 ? -18.584 7.313 17.331 1.00 69.44 832 LEU A C 1
ATOM 6947 O O . LEU A 1 832 ? -18.060 6.300 17.785 1.00 69.44 832 LEU A O 1
ATOM 6951 N N . PRO A 1 833 ? -17.831 8.277 16.755 1.00 52.97 833 PRO A N 1
ATOM 6952 C CA . PRO A 1 833 ? -16.402 8.097 16.453 1.00 52.97 833 PRO A CA 1
ATOM 6953 C C . PRO A 1 833 ? -15.489 8.034 17.683 1.00 52.97 833 PRO A C 1
ATOM 6955 O O . PRO A 1 833 ? -14.340 7.616 17.572 1.00 52.97 833 PRO A O 1
ATOM 6958 N N . GLN A 1 834 ? -15.972 8.510 18.831 1.00 54.41 834 GLN A N 1
ATOM 6959 C CA . GLN A 1 834 ? -15.167 8.708 20.038 1.00 54.41 834 GLN A CA 1
ATOM 6960 C C . GLN A 1 834 ? -15.190 7.496 20.980 1.00 54.41 834 GLN A C 1
ATOM 6962 O O . GLN A 1 834 ? -14.352 7.401 21.870 1.00 54.41 834 GLN A O 1
ATOM 6967 N N . GLU A 1 835 ? -16.089 6.534 20.757 1.00 58.56 835 GLU A N 1
ATOM 6968 C CA . GLU A 1 835 ? -16.349 5.434 21.683 1.00 58.56 835 GLU A CA 1
ATOM 6969 C C . GLU A 1 835 ? -16.306 4.116 20.898 1.00 58.56 835 GLU A C 1
ATOM 6971 O O . GLU A 1 835 ? -17.177 3.821 20.080 1.00 58.56 835 GLU A O 1
ATOM 6976 N N . LYS A 1 836 ? -15.256 3.305 21.093 1.00 69.75 836 LYS A N 1
ATOM 6977 C CA . LYS A 1 836 ? -15.099 1.988 20.440 1.00 69.75 836 LYS A CA 1
ATOM 6978 C C . LYS A 1 836 ? -16.073 0.957 21.042 1.00 69.75 836 LYS A C 1
ATOM 6980 O O . LYS A 1 836 ? -15.657 -0.001 21.695 1.00 69.75 836 LYS A O 1
ATOM 6985 N N . ILE A 1 837 ? -17.376 1.167 20.850 1.00 78.62 837 ILE A N 1
ATOM 6986 C CA . ILE A 1 837 ? -18.442 0.331 21.423 1.00 78.62 837 ILE A CA 1
ATOM 6987 C C . ILE A 1 837 ? -18.524 -1.007 20.682 1.00 78.62 837 ILE A C 1
ATOM 6989 O O . ILE A 1 837 ? -18.541 -2.057 21.323 1.00 78.62 837 ILE A O 1
ATOM 6993 N N . LYS A 1 838 ? -18.507 -0.978 19.342 1.00 83.44 838 LYS A N 1
ATOM 6994 C CA . LYS A 1 838 ? -18.706 -2.157 18.485 1.00 83.44 838 LYS A CA 1
ATOM 6995 C C . LYS A 1 838 ? -17.652 -3.243 18.738 1.00 83.44 838 LYS A C 1
ATOM 6997 O O . LYS A 1 838 ? -16.457 -2.993 18.585 1.00 83.44 838 LYS A O 1
ATOM 7002 N N . GLN A 1 839 ? -18.114 -4.446 19.068 1.00 83.44 839 GLN A N 1
ATOM 7003 C CA . GLN A 1 839 ? -17.298 -5.640 19.293 1.00 83.44 839 GLN A CA 1
ATOM 7004 C C . GLN A 1 839 ? -17.411 -6.644 18.134 1.00 83.44 839 GLN A C 1
ATOM 7006 O O . GLN A 1 839 ? -18.156 -6.442 17.164 1.00 83.44 839 GLN A O 1
ATOM 7011 N N . ASN A 1 840 ? -16.645 -7.734 18.242 1.00 81.56 840 ASN A N 1
ATOM 7012 C CA . ASN A 1 840 ? -16.677 -8.846 17.300 1.00 81.56 840 ASN A CA 1
ATOM 7013 C C . ASN A 1 840 ? -18.053 -9.541 17.317 1.00 81.56 840 ASN A C 1
ATOM 7015 O O . ASN A 1 840 ? -18.600 -9.874 18.364 1.00 81.56 840 ASN A O 1
ATOM 7019 N N . GLU A 1 841 ? -18.618 -9.750 16.132 1.00 83.44 841 GLU A N 1
ATOM 7020 C CA . GLU A 1 841 ? -19.947 -10.334 15.930 1.00 83.44 841 GLU A CA 1
ATOM 7021 C C . GLU A 1 841 ? -19.966 -11.869 15.997 1.00 83.44 841 GLU A C 1
ATOM 7023 O O . GLU A 1 841 ? -21.048 -12.451 16.012 1.00 83.44 841 GLU A O 1
ATOM 7028 N N . GLU A 1 842 ? -18.801 -12.521 16.094 1.00 84.81 842 GLU A N 1
ATOM 7029 C CA . GLU A 1 842 ? -18.672 -13.981 16.242 1.00 84.81 842 GLU A CA 1
ATOM 7030 C C . GLU A 1 842 ? -19.442 -14.534 17.455 1.00 84.81 842 GLU A C 1
ATOM 7032 O O . GLU A 1 842 ? -20.042 -15.603 17.362 1.00 84.81 842 GLU A O 1
ATOM 7037 N N . ILE A 1 843 ? -19.556 -13.760 18.541 1.00 88.00 843 ILE A N 1
ATOM 7038 C CA . ILE A 1 843 ? -20.333 -14.132 19.739 1.00 88.00 843 ILE A CA 1
ATOM 7039 C C . ILE A 1 843 ? -21.823 -14.349 19.406 1.00 88.00 843 ILE A C 1
ATOM 7041 O O . ILE A 1 843 ? -22.485 -15.210 19.985 1.00 88.00 843 ILE A O 1
ATOM 7045 N N . LEU A 1 844 ? -22.378 -13.621 18.429 1.00 89.12 844 LEU A N 1
ATOM 7046 C CA . LEU A 1 844 ? -23.766 -13.834 17.993 1.00 89.12 844 LEU A CA 1
ATOM 7047 C C . LEU A 1 844 ? -23.938 -15.175 17.275 1.00 89.12 844 LEU A C 1
ATOM 7049 O O . LEU A 1 844 ? -25.024 -15.758 17.322 1.00 89.12 844 LEU A O 1
ATOM 7053 N N . PHE A 1 845 ? -22.889 -15.667 16.611 1.00 90.31 845 PHE A N 1
ATOM 7054 C CA . PHE A 1 845 ? -22.906 -16.992 15.999 1.00 90.31 845 PHE A CA 1
ATOM 7055 C C . PHE A 1 845 ? -22.912 -18.066 17.085 1.00 90.31 845 PHE A C 1
ATOM 7057 O O . PHE A 1 845 ? -23.748 -18.964 17.018 1.00 90.31 845 PHE A O 1
ATOM 7064 N N . GLU A 1 846 ? -22.112 -17.904 18.143 1.00 89.25 846 GLU A N 1
ATOM 7065 C CA . GLU A 1 846 ? -22.146 -18.796 19.312 1.00 89.25 846 GLU A CA 1
ATOM 7066 C C . GLU A 1 846 ? -23.533 -18.824 19.974 1.00 89.25 846 GLU A C 1
ATOM 7068 O O . GLU A 1 846 ? -24.037 -19.893 20.333 1.00 89.25 846 GLU A O 1
ATOM 7073 N N . TYR A 1 847 ? -24.193 -17.664 20.091 1.00 91.56 847 TYR A N 1
ATOM 7074 C CA . TYR A 1 847 ? -25.554 -17.580 20.628 1.00 91.56 847 TYR A CA 1
ATOM 7075 C C . TYR A 1 847 ? -26.537 -18.376 19.765 1.00 91.56 847 TYR A C 1
ATOM 7077 O O . TYR A 1 847 ? -27.312 -19.167 20.296 1.00 91.56 847 TYR A O 1
ATOM 7085 N N . LEU A 1 848 ? -26.489 -18.218 18.439 1.00 91.12 848 LEU A N 1
ATOM 7086 C CA . LEU A 1 848 ? -27.374 -18.931 17.511 1.00 91.12 848 LEU A CA 1
ATOM 7087 C C . LEU A 1 848 ? -27.080 -20.439 17.427 1.00 91.12 848 LEU A C 1
ATOM 7089 O O . LEU A 1 848 ? -28.005 -21.242 17.257 1.00 91.12 848 LEU A O 1
ATOM 7093 N N . GLU A 1 849 ? -25.820 -20.846 17.549 1.00 90.88 849 GLU A N 1
ATOM 7094 C CA . GLU A 1 849 ? -25.423 -22.257 17.543 1.00 90.88 849 GLU A CA 1
ATOM 7095 C C . GLU A 1 849 ? -25.824 -22.977 18.836 1.00 90.88 849 GLU A C 1
ATOM 7097 O O . GLU A 1 849 ? -26.168 -24.159 18.793 1.00 90.88 849 GLU A O 1
ATOM 7102 N N . SER A 1 850 ? -25.890 -22.262 19.963 1.00 92.38 850 SER A N 1
ATOM 7103 C CA . SER A 1 850 ? -26.272 -22.827 21.257 1.00 92.38 850 SER A CA 1
ATOM 7104 C C . SER A 1 850 ? -27.711 -23.349 21.287 1.00 92.38 850 SER A C 1
ATOM 7106 O O . SER A 1 850 ? -28.647 -22.669 20.872 1.00 92.38 850 SER A O 1
ATOM 7108 N N . ASP A 1 851 ? -27.915 -24.551 21.823 1.00 91.75 851 ASP A N 1
ATOM 7109 C CA . ASP A 1 851 ? -29.252 -25.100 22.095 1.00 91.75 851 ASP A CA 1
ATOM 7110 C C . ASP A 1 851 ? -29.809 -24.650 23.466 1.00 91.75 851 ASP A C 1
ATOM 7112 O O . ASP A 1 851 ? -30.937 -24.991 23.817 1.00 91.75 851 ASP A O 1
ATOM 7116 N N . ASP A 1 852 ? -29.053 -23.835 24.211 1.00 92.81 852 ASP A N 1
ATOM 7117 C CA . ASP A 1 852 ? -29.510 -23.159 25.428 1.00 92.81 852 ASP A CA 1
ATOM 7118 C C . ASP A 1 852 ? -30.423 -21.976 25.076 1.00 92.81 852 ASP A C 1
ATOM 7120 O O . ASP A 1 852 ? -30.011 -21.029 24.397 1.00 92.81 852 ASP A O 1
ATOM 7124 N N . ILE A 1 853 ? -31.667 -22.028 25.555 1.00 91.94 853 ILE A N 1
ATOM 7125 C CA . ILE A 1 853 ? -32.694 -21.026 25.267 1.00 91.94 853 ILE A CA 1
ATOM 7126 C C . ILE A 1 853 ? -32.302 -19.618 25.699 1.00 91.94 853 ILE A C 1
ATOM 7128 O O . ILE A 1 853 ? -32.515 -18.664 24.946 1.00 91.94 853 ILE A O 1
ATOM 7132 N N . GLU A 1 854 ? -31.674 -19.493 26.864 1.00 93.19 854 GLU A N 1
ATOM 7133 C CA . GLU A 1 854 ? -31.287 -18.202 27.432 1.00 93.19 854 GLU A CA 1
ATOM 7134 C C . GLU A 1 854 ? -30.176 -17.542 26.604 1.00 93.19 854 GLU A C 1
ATOM 7136 O O . GLU A 1 854 ? -30.024 -16.319 26.603 1.00 93.19 854 GLU A O 1
ATOM 7141 N N . LYS A 1 855 ? -29.419 -18.346 25.846 1.00 91.94 855 LYS A N 1
ATOM 7142 C CA . LYS A 1 855 ? -28.384 -17.871 24.926 1.00 91.94 855 LYS A CA 1
ATOM 7143 C C . LYS A 1 855 ? -28.945 -17.577 23.544 1.00 91.94 855 LYS A C 1
ATOM 7145 O O . LYS A 1 855 ? -28.763 -16.466 23.050 1.00 91.94 855 LYS A O 1
ATOM 7150 N N . PHE A 1 856 ? -29.652 -18.516 22.911 1.00 93.62 856 PHE A N 1
ATOM 7151 C CA . PHE A 1 856 ? -30.051 -18.306 21.516 1.00 93.62 856 PHE A CA 1
ATOM 7152 C C . PHE A 1 856 ? -31.169 -17.275 21.354 1.00 93.62 856 PHE A C 1
ATOM 7154 O O . PHE A 1 856 ? -31.204 -16.586 20.332 1.00 93.62 856 PHE A O 1
ATOM 7161 N N . LEU A 1 857 ? -32.043 -17.082 22.351 1.00 95.31 857 LEU A N 1
ATOM 7162 C CA . LEU A 1 857 ? -33.067 -16.028 22.299 1.00 95.31 857 LEU A CA 1
ATOM 7163 C C . LEU A 1 857 ? -32.492 -14.608 22.364 1.00 95.31 857 LEU A C 1
ATOM 7165 O O . LEU A 1 857 ? -33.214 -13.659 22.056 1.00 95.31 857 LEU A O 1
ATOM 7169 N N . LYS A 1 858 ? -31.206 -14.439 22.695 1.00 94.94 858 LYS A N 1
ATOM 7170 C CA . LYS A 1 858 ? -30.515 -13.146 22.575 1.00 94.94 858 LYS A CA 1
ATOM 7171 C C . LYS A 1 858 ? -30.311 -12.723 21.120 1.00 94.94 858 LYS A C 1
ATOM 7173 O O . LYS A 1 858 ? -30.250 -11.533 20.853 1.00 94.94 858 LYS A O 1
ATOM 7178 N N . ALA A 1 859 ? -30.231 -13.680 20.191 1.00 92.62 859 ALA A N 1
ATOM 7179 C CA . ALA A 1 859 ? -29.959 -13.436 18.770 1.00 92.62 859 ALA A CA 1
ATOM 7180 C C . ALA A 1 859 ? -31.062 -13.956 17.820 1.00 92.62 859 ALA A C 1
ATOM 7182 O O . ALA A 1 859 ? -31.011 -13.703 16.616 1.00 92.62 859 ALA A O 1
ATOM 7183 N N . PHE A 1 860 ? -32.064 -14.679 18.331 1.00 94.38 860 PHE A N 1
ATOM 7184 C CA . PHE A 1 860 ? -33.158 -15.261 17.549 1.00 94.38 860 PHE A CA 1
ATOM 7185 C C . PHE A 1 860 ? -34.498 -14.574 17.846 1.00 94.38 860 PHE A C 1
ATOM 7187 O O . PHE A 1 860 ? -34.973 -14.602 18.979 1.00 94.38 860 PHE A O 1
ATOM 7194 N N . SER A 1 861 ? -35.146 -13.993 16.831 1.00 94.00 861 SER A N 1
ATOM 7195 C CA . SER A 1 861 ? -36.412 -13.259 16.992 1.00 94.00 861 SER A CA 1
ATOM 7196 C C . SER A 1 861 ? -37.645 -14.169 16.995 1.00 94.00 861 SER A C 1
ATOM 7198 O O . SER A 1 861 ? -37.966 -14.788 15.976 1.00 94.00 861 SER A O 1
ATOM 7200 N N . LEU A 1 862 ? -38.433 -14.154 18.079 1.00 92.75 862 LEU A N 1
ATOM 7201 C CA . LEU A 1 862 ? -39.760 -14.797 18.093 1.00 92.75 862 LEU A CA 1
ATOM 7202 C C . LEU A 1 862 ? -40.850 -13.950 17.408 1.00 92.75 862 LEU A C 1
ATOM 7204 O O . LEU A 1 862 ? -42.005 -14.373 17.290 1.00 92.75 862 LEU A O 1
ATOM 7208 N N . LYS A 1 863 ? -40.509 -12.747 16.935 1.00 89.56 863 LYS A N 1
ATOM 7209 C CA . LYS A 1 863 ? -41.407 -11.883 16.163 1.00 89.56 863 LYS A CA 1
ATOM 7210 C C . LYS A 1 863 ? -41.427 -12.278 14.690 1.00 89.56 863 LYS A C 1
ATOM 7212 O O . LYS A 1 863 ? -42.509 -12.556 14.173 1.00 89.56 863 LYS A O 1
ATOM 7217 N N . SER A 1 864 ? -40.255 -12.313 14.053 1.00 86.88 864 SER A N 1
ATOM 7218 C CA . SER A 1 864 ? -40.093 -12.494 12.602 1.00 86.88 864 SER A CA 1
ATOM 7219 C C . SER A 1 864 ? -39.618 -13.888 12.187 1.00 86.88 864 SER A C 1
ATOM 7221 O O . SER A 1 864 ? -40.000 -14.362 11.117 1.00 86.88 864 SER A O 1
ATOM 7223 N N . GLU A 1 865 ? -38.802 -14.558 13.005 1.00 88.12 865 GLU A N 1
ATOM 7224 C CA . GLU A 1 865 ? -38.146 -15.814 12.617 1.00 88.12 865 GLU A CA 1
ATOM 7225 C C . GLU A 1 865 ? -38.827 -17.061 13.190 1.00 88.12 865 GLU A C 1
ATOM 7227 O O . GLU A 1 865 ? -38.533 -18.166 12.743 1.00 88.12 865 GLU A O 1
ATOM 7232 N N . PHE A 1 866 ? -39.787 -16.929 14.103 1.00 90.56 866 PHE A N 1
ATOM 7233 C CA . PHE A 1 866 ? -40.532 -18.066 14.648 1.00 90.56 866 PHE A CA 1
ATOM 7234 C C . PHE A 1 866 ? -41.914 -18.225 14.001 1.00 90.56 866 PHE A C 1
ATOM 7236 O O . PHE A 1 866 ? -42.720 -17.291 14.000 1.00 90.56 866 PHE A O 1
ATOM 7243 N N . ASP A 1 867 ? -42.199 -19.417 13.470 1.00 89.00 867 ASP A N 1
ATOM 7244 C CA . ASP A 1 867 ? -43.543 -19.797 13.040 1.00 89.00 867 ASP A CA 1
ATOM 7245 C C . ASP A 1 867 ? -44.376 -20.249 14.247 1.00 89.00 867 ASP A C 1
ATOM 7247 O O . ASP A 1 867 ? -44.113 -21.272 14.879 1.00 89.00 867 ASP A O 1
ATOM 7251 N N . LYS A 1 868 ? -45.422 -19.469 14.530 1.00 88.44 868 LYS A N 1
ATOM 7252 C CA . LYS A 1 868 ? -46.332 -19.632 15.671 1.00 88.44 868 LYS A CA 1
ATOM 7253 C C . LYS A 1 868 ? -47.471 -20.616 15.397 1.00 88.44 868 LYS A C 1
ATOM 7255 O O . LYS A 1 868 ? -48.358 -20.761 16.241 1.00 88.44 868 LYS A O 1
ATOM 7260 N N . SER A 1 869 ? -47.483 -21.288 14.245 1.00 86.44 869 SER A N 1
ATOM 7261 C CA . SER A 1 869 ? -48.513 -22.265 13.870 1.00 86.44 869 SER A CA 1
ATOM 7262 C C . SER A 1 869 ? -48.736 -23.341 14.945 1.00 86.44 869 SER A C 1
ATOM 7264 O O . SER A 1 869 ? -49.887 -23.667 15.249 1.00 86.44 869 SER A O 1
ATOM 7266 N N . CYS A 1 870 ? -47.677 -23.792 15.624 1.00 84.00 870 CYS A N 1
ATOM 7267 C CA . CYS A 1 870 ? -47.744 -24.766 16.721 1.00 84.00 870 CYS A CA 1
ATOM 7268 C C . CYS A 1 870 ? -48.511 -24.272 17.969 1.00 84.00 870 CYS A C 1
ATOM 7270 O O . CYS A 1 870 ? -49.028 -25.086 18.740 1.00 84.00 870 CYS A O 1
ATOM 7272 N N . LEU A 1 871 ? -48.638 -22.951 18.148 1.00 86.56 871 LEU A N 1
ATOM 7273 C CA . LEU A 1 871 ? -49.351 -22.313 19.261 1.00 86.56 871 LEU A CA 1
ATOM 7274 C C . LEU A 1 871 ? -50.790 -21.909 18.915 1.00 86.56 871 LEU A C 1
ATOM 7276 O O . LEU A 1 871 ? -51.566 -21.581 19.814 1.00 86.56 871 LEU A O 1
ATOM 7280 N N . SER A 1 872 ? -51.171 -21.948 17.634 1.00 84.25 872 SER A N 1
ATOM 7281 C CA . SER A 1 872 ? -52.497 -21.516 17.161 1.00 84.25 872 SER A CA 1
ATOM 7282 C C . SER A 1 872 ? -53.656 -22.238 17.865 1.00 84.25 872 SER A C 1
ATOM 7284 O O . SER A 1 872 ? -54.674 -21.619 18.173 1.00 84.25 872 SER A O 1
ATOM 7286 N N . LYS A 1 873 ? -53.459 -23.515 18.223 1.00 84.75 873 LYS A N 1
ATOM 7287 C CA . LYS A 1 873 ? -54.426 -24.359 18.947 1.00 84.75 873 LYS A CA 1
ATOM 7288 C C . LYS A 1 873 ? -54.818 -23.837 20.338 1.00 84.75 873 LYS A C 1
ATOM 7290 O O . LYS A 1 873 ? -55.850 -24.240 20.859 1.00 84.75 873 LYS A O 1
ATOM 7295 N N . TYR A 1 874 ? -54.033 -22.928 20.921 1.00 85.38 874 TYR A N 1
ATOM 7296 C CA . TYR A 1 874 ? -54.275 -22.363 22.253 1.00 85.38 874 TYR A CA 1
ATOM 7297 C C . TYR A 1 874 ? -54.972 -20.990 22.237 1.00 85.38 874 TYR A C 1
ATOM 7299 O O . TYR A 1 874 ? -55.249 -20.443 23.305 1.00 85.38 874 TYR A O 1
ATOM 7307 N N . ASN A 1 875 ? -55.244 -20.422 21.052 1.00 83.69 875 ASN A N 1
ATOM 7308 C CA . ASN A 1 875 ? -55.905 -19.121 20.864 1.00 83.69 875 ASN A CA 1
ATOM 7309 C C . ASN A 1 875 ? -55.341 -18.000 21.771 1.00 83.69 875 ASN A C 1
ATOM 7311 O O . ASN A 1 875 ? -56.068 -17.303 22.484 1.00 83.69 875 ASN A O 1
ATOM 7315 N N . LEU A 1 876 ? -54.012 -17.875 21.797 1.00 86.81 876 LEU A N 1
ATOM 7316 C CA . LEU A 1 876 ? -53.298 -16.937 22.662 1.00 86.81 876 LEU A CA 1
ATOM 7317 C C . LEU A 1 876 ? -53.318 -15.527 22.063 1.00 86.81 876 LEU A C 1
ATOM 7319 O O . LEU A 1 876 ? -52.965 -15.336 20.901 1.00 86.81 876 LEU A O 1
ATOM 7323 N N . ASN A 1 877 ? -53.672 -14.526 22.873 1.00 85.75 877 ASN A N 1
ATOM 7324 C CA . ASN A 1 877 ? -53.533 -13.115 22.515 1.00 85.75 877 ASN A CA 1
ATOM 7325 C C . ASN A 1 877 ? -52.371 -12.468 23.295 1.00 85.75 877 ASN A C 1
ATOM 7327 O O . ASN A 1 877 ? -52.003 -12.923 24.381 1.00 85.75 877 ASN A O 1
ATOM 7331 N N . LYS A 1 878 ? -51.781 -11.395 22.745 1.00 87.19 878 LYS A N 1
ATOM 7332 C CA . LYS A 1 878 ? -50.619 -10.726 23.360 1.00 87.19 878 LYS A CA 1
ATOM 7333 C C . LYS A 1 878 ? -50.929 -10.176 24.762 1.00 87.19 878 LYS A C 1
ATOM 7335 O O . LYS A 1 878 ? -50.097 -10.310 25.649 1.00 87.19 878 LYS A O 1
ATOM 7340 N N . LYS A 1 879 ? -52.138 -9.644 24.991 1.00 85.19 879 LYS A N 1
ATOM 7341 C CA . LYS A 1 879 ? -52.556 -9.117 26.306 1.00 85.19 879 LYS A CA 1
ATOM 7342 C C . LYS A 1 879 ? -52.543 -10.192 27.402 1.00 85.19 879 LYS A C 1
ATOM 7344 O O . LYS A 1 879 ? -52.042 -9.956 28.494 1.00 85.19 879 LYS A O 1
ATOM 7349 N N . LYS A 1 880 ? -53.025 -11.402 27.101 1.00 85.81 880 LYS A N 1
ATOM 7350 C CA . LYS A 1 880 ? -53.001 -12.546 28.025 1.00 85.81 880 LYS A CA 1
ATOM 7351 C C . LYS A 1 880 ? -51.567 -12.987 28.322 1.00 85.81 880 LYS A C 1
ATOM 7353 O O . LYS A 1 880 ? -51.255 -13.258 29.475 1.00 85.81 880 LYS A O 1
ATOM 7358 N N . LEU A 1 881 ? -50.695 -13.002 27.313 1.00 88.69 881 LEU A N 1
ATOM 7359 C CA . LEU A 1 881 ? -49.273 -13.329 27.485 1.00 88.69 881 LEU A CA 1
ATOM 7360 C C . LEU A 1 881 ? -48.510 -12.286 28.316 1.00 88.69 881 LEU A C 1
ATOM 7362 O O . LEU A 1 881 ? -47.599 -12.662 29.047 1.00 88.69 881 LEU A O 1
ATOM 7366 N N . ALA A 1 882 ? -48.894 -11.011 28.232 1.00 87.62 882 ALA A N 1
ATOM 7367 C CA . ALA A 1 882 ? -48.313 -9.928 29.027 1.00 87.62 882 ALA A CA 1
ATOM 7368 C C . ALA A 1 882 ? -48.802 -9.920 30.485 1.00 87.62 882 ALA A C 1
ATOM 7370 O O . ALA A 1 882 ? -48.107 -9.452 31.379 1.00 87.62 882 ALA A O 1
ATOM 7371 N N . SER A 1 883 ? -49.998 -10.459 30.740 1.00 85.56 883 SER A N 1
ATOM 7372 C CA . SER A 1 883 ? -50.614 -10.476 32.076 1.00 85.56 883 SER A CA 1
ATOM 7373 C C . SER A 1 883 ? -50.038 -11.520 33.044 1.00 85.56 883 SER A C 1
ATOM 7375 O O . SER A 1 883 ? -50.454 -11.594 34.202 1.00 85.56 883 SER A O 1
ATOM 7377 N N . THR A 1 884 ? -49.112 -12.364 32.590 1.00 89.69 884 THR A N 1
ATOM 7378 C CA . THR A 1 884 ? -48.514 -13.410 33.424 1.00 89.69 884 THR A CA 1
ATOM 7379 C C . THR A 1 884 ? -47.570 -12.813 34.472 1.00 89.69 884 THR A C 1
ATOM 7381 O O . THR A 1 884 ? -46.934 -11.775 34.276 1.00 89.69 884 THR A O 1
ATOM 7384 N N . ARG A 1 885 ? -47.407 -13.521 35.598 1.00 86.94 885 ARG A N 1
ATOM 7385 C CA . ARG A 1 885 ? -46.425 -13.127 36.623 1.00 86.94 885 ARG A CA 1
ATOM 7386 C C . ARG A 1 885 ? -44.994 -13.190 36.102 1.00 86.94 885 ARG A C 1
ATOM 7388 O O . ARG A 1 885 ? -44.184 -12.351 36.474 1.00 86.94 885 ARG A O 1
ATOM 7395 N N . TRP A 1 886 ? -44.696 -14.170 35.248 1.00 92.50 886 TRP A N 1
ATOM 7396 C CA . TRP A 1 886 ? -43.362 -14.330 34.681 1.00 92.50 886 TRP A CA 1
ATOM 7397 C C . TRP A 1 886 ? -42.988 -13.125 33.814 1.00 92.50 886 TRP A C 1
ATOM 7399 O O . TRP A 1 886 ? -41.951 -12.512 34.061 1.00 92.50 886 TRP A O 1
ATOM 7409 N N . PHE A 1 887 ? -43.858 -12.725 32.877 1.00 91.44 887 PHE A N 1
ATOM 7410 C CA . PHE A 1 887 ? -43.612 -11.572 32.011 1.00 91.44 887 PHE A CA 1
ATOM 7411 C C . PHE A 1 887 ? -43.454 -10.295 32.834 1.00 91.44 887 PHE A C 1
ATOM 7413 O O . PHE A 1 887 ? -42.439 -9.613 32.705 1.00 91.44 887 PHE A O 1
ATOM 7420 N N . LYS A 1 888 ? -44.397 -10.031 33.750 1.00 88.25 888 LYS A N 1
ATOM 7421 C CA . LYS A 1 888 ? -44.342 -8.849 34.613 1.00 88.25 888 LYS A CA 1
ATOM 7422 C C . LYS A 1 888 ? -43.041 -8.787 35.419 1.00 88.25 888 LYS A C 1
ATOM 7424 O O . LYS A 1 888 ? -42.356 -7.780 35.359 1.00 88.25 888 LYS A O 1
ATOM 7429 N N . SER A 1 889 ? -42.618 -9.896 36.035 1.00 88.75 889 SER A N 1
ATOM 7430 C CA . SER A 1 889 ? -41.364 -9.940 36.804 1.00 88.75 889 SER A CA 1
ATOM 7431 C C . SER A 1 889 ? -40.105 -9.661 35.974 1.00 88.75 889 SER A C 1
ATOM 7433 O O . SER A 1 889 ? -39.110 -9.176 36.506 1.00 88.75 889 SER A O 1
ATOM 7435 N N . ARG A 1 890 ? -40.116 -9.980 34.673 1.00 90.25 890 ARG A N 1
ATOM 7436 C CA . ARG A 1 890 ? -38.993 -9.691 33.771 1.00 90.25 890 ARG A CA 1
ATOM 7437 C C . ARG A 1 890 ? -38.950 -8.218 33.383 1.00 90.25 890 ARG A C 1
ATOM 7439 O O . ARG A 1 890 ? -37.859 -7.665 33.311 1.00 90.25 890 ARG A O 1
ATOM 7446 N N . ILE A 1 891 ? -40.110 -7.596 33.175 1.00 87.25 891 ILE A N 1
ATOM 7447 C CA . ILE A 1 891 ? -40.207 -6.154 32.928 1.00 87.25 891 ILE A CA 1
ATOM 7448 C C . ILE A 1 891 ? -39.871 -5.364 34.199 1.00 87.25 891 ILE A C 1
ATOM 7450 O O . ILE A 1 891 ? -39.094 -4.422 34.118 1.00 87.25 891 ILE A O 1
ATOM 7454 N N . ASP A 1 892 ? -40.345 -5.796 35.372 1.00 84.62 892 ASP A N 1
ATOM 7455 C CA . ASP A 1 892 ? -40.031 -5.165 36.663 1.00 84.62 892 ASP A CA 1
ATOM 7456 C C . ASP A 1 892 ? -38.511 -5.102 36.892 1.00 84.62 892 ASP A C 1
ATOM 7458 O O . ASP A 1 892 ? -37.970 -4.026 37.122 1.00 84.62 892 ASP A O 1
ATOM 7462 N N . LYS A 1 893 ? -37.789 -6.213 36.684 1.00 85.69 893 LYS A N 1
ATOM 7463 C CA . LYS A 1 893 ? -36.316 -6.248 36.787 1.00 85.69 893 LYS A CA 1
ATOM 7464 C C . LYS A 1 893 ? -35.592 -5.289 35.836 1.00 85.69 893 LYS A C 1
ATOM 7466 O O . LYS A 1 893 ? -34.497 -4.839 36.153 1.00 85.69 893 LYS A O 1
ATOM 7471 N N . LEU A 1 894 ? -36.161 -5.018 34.660 1.00 83.12 894 LEU A N 1
ATOM 7472 C CA . LEU A 1 894 ? -35.594 -4.063 33.699 1.00 83.12 894 LEU A CA 1
ATOM 7473 C C . LEU A 1 894 ? -35.845 -2.607 34.117 1.00 83.12 894 LEU A C 1
ATOM 7475 O O . LEU A 1 894 ? -35.095 -1.719 33.719 1.00 83.12 894 LEU A O 1
ATOM 7479 N N . LEU A 1 895 ? -36.904 -2.357 34.888 1.00 78.38 895 LEU A N 1
ATOM 7480 C CA . LEU A 1 895 ? -37.260 -1.028 35.381 1.00 78.38 895 LEU A CA 1
ATOM 7481 C C . LEU A 1 895 ? -36.620 -0.723 36.743 1.00 78.38 895 LEU A C 1
ATOM 7483 O O . LEU A 1 895 ? -36.285 0.427 36.991 1.00 78.38 895 LEU A O 1
ATOM 7487 N N . GLU A 1 896 ? -36.351 -1.728 37.582 1.00 73.94 896 GLU A N 1
ATOM 7488 C CA . GLU A 1 896 ? -35.638 -1.572 38.864 1.00 73.94 896 GLU A CA 1
ATOM 7489 C C . GLU A 1 896 ? -34.248 -0.931 38.692 1.00 73.94 896 GLU A C 1
ATOM 7491 O O . GLU A 1 896 ? -33.801 -0.164 39.543 1.00 73.94 896 GLU A O 1
ATOM 7496 N N . SER A 1 897 ? -33.572 -1.163 37.560 1.00 60.78 897 SER A N 1
ATOM 7497 C CA . SER A 1 897 ? -32.296 -0.502 37.250 1.00 60.78 897 SER A CA 1
ATOM 7498 C C . SER A 1 897 ? -32.413 1.001 36.960 1.00 60.78 897 SER A C 1
ATOM 7500 O O . SER A 1 897 ? -31.387 1.673 36.892 1.00 60.78 897 SER A O 1
ATOM 7502 N N . LEU A 1 898 ? -33.627 1.535 36.781 1.00 58.59 898 LEU A N 1
ATOM 7503 C CA . LEU A 1 898 ? -33.883 2.968 36.591 1.00 58.59 898 LEU A CA 1
ATOM 7504 C C . LEU A 1 898 ? -34.116 3.717 37.913 1.00 58.59 898 LEU A C 1
ATOM 7506 O O . LEU A 1 898 ? -33.925 4.928 37.949 1.00 58.59 898 LEU A O 1
ATOM 7510 N N . GLU A 1 899 ? -34.489 3.023 38.993 1.00 46.03 899 GLU A N 1
ATOM 7511 C CA . GLU A 1 899 ? -34.799 3.631 40.301 1.00 46.03 899 GLU A CA 1
ATOM 7512 C C . GLU A 1 899 ? -33.561 3.834 41.204 1.00 46.03 899 GLU A C 1
ATOM 7514 O O . GLU A 1 899 ? -33.669 4.385 42.295 1.00 46.03 899 GLU A O 1
ATOM 7519 N N . LEU A 1 900 ? -32.359 3.442 40.761 1.00 33.59 900 LEU A N 1
ATOM 7520 C CA . LEU A 1 900 ? -31.117 3.520 41.553 1.00 33.59 900 LEU A CA 1
ATOM 7521 C C . LEU A 1 900 ? -30.319 4.832 41.395 1.00 33.59 900 LEU A C 1
ATOM 7523 O O . LEU A 1 900 ? -29.164 4.889 41.811 1.00 33.59 900 LEU A O 1
ATOM 7527 N N . SER A 1 901 ? -30.903 5.894 40.829 1.00 30.69 901 SER A N 1
ATOM 7528 C CA . SER A 1 901 ? -30.243 7.207 40.684 1.00 30.69 901 SER A CA 1
ATOM 7529 C C . SER A 1 901 ? -30.762 8.301 41.627 1.00 30.69 901 SER A C 1
ATOM 7531 O O . SER A 1 901 ? -30.538 9.476 41.352 1.00 30.69 901 SER A O 1
ATOM 7533 N N . ASP A 1 902 ? -31.420 7.930 42.728 1.00 29.62 902 ASP A N 1
ATOM 7534 C CA . ASP A 1 902 ? -31.662 8.816 43.876 1.00 29.62 902 ASP A CA 1
ATOM 7535 C C . ASP A 1 902 ? -30.750 8.401 45.047 1.00 29.62 902 ASP A C 1
ATOM 7537 O O . ASP A 1 902 ? -31.189 7.824 46.046 1.00 29.62 902 ASP A O 1
ATOM 7541 N N . SER A 1 903 ? -29.448 8.675 44.917 1.00 27.55 903 SER A N 1
ATOM 7542 C CA . SER A 1 903 ? -28.512 8.735 46.052 1.00 27.55 903 SER A CA 1
ATOM 7543 C C . SER A 1 903 ? -27.374 9.710 45.798 1.00 27.55 903 SER A C 1
ATOM 7545 O O . SER A 1 903 ? -26.633 9.469 44.815 1.00 27.55 903 SER A O 1
#

Sequence (903 aa):
MSTILSTELLSLLHHVELNKSGWWEESVQSFISVAFIQNGNAWMVDSEIIQFLTEKLELQIDQDRIKKQIEVMLSKKMLKYSDGKFNLSITFYSEYSENYQQQLDVENKAKKCFFEISRLIDQQTDPEQLWSEFNNQLLNPLIKESGVKTIEIITGANSHSFEEFSRFTNYLSKYAEKKTKIQEILVKFLNSKDENVHKYLLTRLSAYFFLAATNLDTGTIDHIYSLSKMQTNLKVFVDTNFLLSLLDLHDNPLNDASNSLKTLVNEINKKVNVKFFILPITISEFQNLIKKISERLRELNPQLNQAIALEENPNISGLIKRYYQKCREKNSIIKIDDYFGPYLNNFSSVIRNKGLEIYQVDLSEYETDRKVIDDIDFQINYRFSKSEKEGKFYGWSEEQKENEKSIMHGKFNHDCQIWHYVNDLRPEYIDSIKEVEHWILTLDFNFLEFDRIKLIQMNKKIATCLHPKDFIALLQFWVPRTQKLEDAILGNIQLPLLFKEIDINKEKAIIQILEAISHFENSEDFSPELVAEILTEIALKGKIIQSNSVEVNVQLIQSEILQKYDSLKESHQKVNKENETFRKELKELEQSINENISRSLGRRRNYHIDGMIERKKIQIQEITIRISDKEELINRANKEYIQTRKQIKHRILSIFKGATYLELLRDKIQKKYYNKNEIDLLKLEEASLKKEYDELQELNKNENIIIFCENTDSELLNDLGYQGIYFSPVKNSNEVFIKTRANNTFFGLRDRDFLIDEEINKIRELHPNLQILEYYCLENYLYHPENLNSLGLENFTINEYLNELINQKKNKIKKIILNIKNSRSSYEEFKLPQEKIKQNEEILFEYLESDDIEKFLKAFSLKSEFDKSCLSKYNLNKKKLASTRWFKSRIDKLLESLELSDS

Radius of gyration: 44.24 Å; chains: 1; bounding box: 155×60×101 Å

pLDDT: mean 75.18, std 12.65, range [27.55, 95.31]

Foldseek 3Di:
DQPQQDLLLLLQQPPQALLDPCSLLSSLLSLLQVLCVVVVQDWAALVSSVCCCCPVNVAPDDSVVSVVSVVVCVVVQQWDDDPRTIGGDPVNVVVSVVSSVVSVVLVVVLLVVLVVLCCVLDVPDDSVVVVVCCVPQPQLVLLLVLLVLLVLQWQLPADDDPCNLVSLVVSLVVVVVCSVSSLSSVLCSLPPPDPSSLSNSLSSSSSSNSSVVNNDDPVSSVVLVVLSPDAFAAEEEEALQLVCLLLLLFPDLCVLLSVLLLVVQVVLCVFYNYAYEYEPLRLVVNLVVLVVVLVLCVLLVDDLLLLLLVLPDPQATRNSNSQSVVCVVVVHRDRSCNVCVCCNPVVCVSVVVSRHDYDDDDLVVLLPDPVLVVLLVVLLVVVLVVCVVVVVCPPPDPVRSVVVSVVSSVVSSSLSSVQVVQVVVADPDDSGPSSRRYAYEDPDVSSVVSQSVVCVVSVNSHGRYDYSLSVLSVCSNNDTDDVSSSVSNSSVSSVSSPDDDNDPLLNVLLSLLSSLLSPDDPSNPDHSVNNSVSSPDPVLSVVSSVDPDSVVNNVSVVVVVVVVVVVVVVVVVVVVVVVVVVVVVCVVVVVVVVVVCVVVVLVVVCVVLVVVLVVLVVVLVVLVVVLVVLVVLVVVLVVCLVVVCPPPVNVVVCVVPDDVVSVVSSVVSSVVRDDPVVSVVSVVVSVVSVVVSVVSVVVSVQQAAEEEEADPVQVLVVLVPDPRYHYDHDHAQQVQVVVLVVDLSHAYEHFLALPDPQLQVLCCVVRVSYFYALFRGLVCQLPPLVLVVLVVDPPDDSVVVLVLVLVLLVVCLVVLVVCSVVVVVPHPSCVDPPDNSDDDSVLLSVLSVDSDSSRVRNHDDPPPSDDCPVVVVVVDDSNSSCPGPSNVVSVVVRCVSVPPPPD

Secondary structure (DSSP, 8-state):
--GGG-HHHHHHHTT--TTSTTHHHHHHHHHHHHHHHHTTT--B-HHHHHHHHHHTS-----HHHHHHHHHHHHHTTSEEEETTEEEE-HHHHHHHHHHHHHHHHHHHHHHHHHHHHHHHH-SSS-HHHHHHHIIIIIIHHHHHHHHHHHHHHHHT-----STHHHHHHHHHHTTTTTHHHHHHHHHHHHT---HHHHHHHHHHHHHHHHHHHTTS-HHHHHHHHHTTSS-EEEEEEE-HHHHHHHTT-S--THHHHHHHHHHHHHHHTTTEEEEEEE-HHHHHHHHHHHHHHHHHHHHH---HHHHHHHHT-TTS-HHHHHHHHHHHHTTS---HHHHHHHHHHSHHHHHHHTTEEE-----HHHHH-HHHHHHHHHHHHHHHHHHHHTTTTTT--HHHHHHHHHHHHHHHHHHHHHHHHHHHTS-SS-S-GGG--EEEE---HHHHHHHHHHHHHHT--S-SEE-HHHHHHHHTTTS---HHHHHHHHHHHHHHHH-----HHHHHHHHHHHHHHHTSTTGGGS-HHHHHHHHH-HHHHHHHTT---HHHHHHHHHHHHHHHHHHHHHHHHHHHHHHHHHHHHHHHHHHHHHHHHHHHHHHHHHHHHHHHHHHHHHHHHHHHHHHHHHHHHHHHHHHHHHHHHHSHHHHHHHHHH-HHHHHHHHHHHHHHH--HHHHHHHHHHHHHHHHHHHHHHHHTTS-PEEEEEETTHHHHHHTT--TTEEEEEESSHHHHHHHHHH-TTSEEEE--TT--HHHHHHHHHH-TTEEE-SSSSHHHHHT-HHHHHTTT-TT--HHHHHHHHHHHHHHHHHHHHHHHHHHHTT-GGGG-TT------THHHHHHHH---HHHHTTTS-TTTT--GGGGGGG---HHHHHTSHHHHHHHHHHHHTTGGG--